Protein AF-0000000069194591 (afdb_homodimer)

Solvent-accessible surface area (backbone atoms only — not comparable to full-atom values): 46209 Å² total; per-residue (Å²): 100,68,68,55,49,53,49,45,39,63,71,54,39,50,62,52,52,36,54,52,15,48,49,84,31,42,8,50,80,80,28,91,54,39,84,77,71,40,40,53,56,50,52,50,49,50,52,51,51,54,56,58,69,64,66,55,76,67,55,45,78,44,81,44,79,50,93,95,49,66,50,28,41,38,37,37,30,68,42,90,53,90,49,25,37,34,40,38,38,30,65,30,17,63,79,60,62,78,76,44,54,90,92,49,36,41,52,37,57,42,74,59,90,60,31,39,30,14,45,29,43,45,47,24,48,42,34,68,52,39,56,50,46,14,53,49,42,31,53,75,68,72,43,70,56,46,18,38,38,34,45,34,35,32,30,61,89,52,69,38,86,56,51,66,61,56,54,57,70,64,65,73,88,70,53,48,32,37,34,35,46,76,35,50,22,56,46,77,57,38,43,33,32,43,50,36,17,7,8,35,35,30,33,38,41,34,30,31,36,30,75,52,68,42,58,49,46,53,37,49,34,56,67,52,40,66,32,47,47,54,56,40,46,52,70,46,29,39,59,86,77,54,50,50,40,71,87,57,54,75,84,76,52,70,69,57,51,52,43,43,66,70,30,28,83,64,40,82,88,82,73,69,55,40,38,46,55,72,52,86,50,54,54,57,33,44,41,26,32,31,45,41,40,25,79,43,69,37,17,32,45,58,66,37,43,66,88,65,58,78,62,34,41,58,18,42,36,33,38,31,36,42,33,38,27,14,22,84,43,60,22,63,61,50,50,53,51,52,30,51,64,52,41,50,83,40,71,55,61,32,46,54,46,51,44,78,73,47,57,36,40,21,33,64,58,76,79,71,51,72,65,57,48,52,42,47,30,51,26,11,25,71,48,24,84,64,25,60,44,43,58,34,66,36,41,51,65,61,56,62,55,48,54,52,43,68,76,37,69,83,26,44,74,43,33,21,37,64,40,27,77,76,15,34,69,90,43,38,61,12,30,26,49,49,63,43,50,50,27,48,24,49,27,52,29,47,39,46,37,54,60,68,75,103,100,67,68,55,49,53,50,44,38,64,72,54,41,49,61,51,52,37,54,54,15,50,48,86,31,43,9,50,79,80,27,91,53,39,84,76,70,39,40,52,56,50,49,52,48,51,53,51,53,53,58,59,70,64,66,55,77,66,54,47,78,44,79,44,77,51,94,94,49,66,50,28,42,36,38,39,30,69,41,88,52,89,49,26,38,34,40,38,39,30,66,29,16,65,80,60,61,78,76,45,53,92,94,49,36,41,52,36,58,41,73,59,90,59,31,38,33,12,45,29,44,48,47,24,47,42,34,67,54,41,55,50,47,14,51,50,42,30,56,74,67,72,43,70,56,48,18,36,37,36,44,33,34,32,28,60,88,52,69,39,85,55,51,65,63,57,54,56,70,63,64,73,89,68,53,49,32,39,34,34,44,76,34,48,22,56,47,77,57,39,42,33,31,42,49,37,17,8,9,33,34,31,34,37,40,34,31,31,35,31,74,53,69,42,57,49,46,54,37,49,33,56,66,53,39,66,32,48,48,52,57,41,46,51,70,47,28,39,58,85,79,56,49,50,40,71,87,59,55,74,84,77,53,68,71,56,50,53,44,43,64,70,31,27,83,67,40,82,87,80,73,68,56,40,38,46,58,72,52,86,50,55,52,56,33,46,42,28,33,33,44,41,40,24,79,41,69,38,16,32,44,56,64,38,44,67,88,64,59,80,60,34,37,57,20,41,36,33,38,30,36,42,31,39,28,14,21,84,42,60,22,64,62,48,51,52,50,50,30,50,63,52,40,50,83,38,73,53,61,32,46,52,45,52,46,78,74,47,58,36,40,20,32,64,58,76,79,71,53,72,66,55,47,51,43,47,30,50,26,12,24,72,49,24,85,66,25,61,44,42,58,35,65,38,42,49,64,61,56,62,57,48,54,52,43,67,75,37,69,83,25,46,75,44,34,21,38,62,42,28,77,76,14,33,70,91,42,38,60,13,29,26,50,48,64,43,49,52,27,48,24,48,28,52,29,47,39,47,35,54,60,68,75,104

Nearest PDB structures (foldseek):
  3pfe-assembly1_A-2  TM=9.453E-01  e=1.683E-56  Legionella pneumophila subsp. pneumophila str. Philadelphia 1
  4g1p-assembly1_A-2  TM=7.782E-01  e=1.279E-32  Saccharomyces cerevisiae S288C
  2zog-assembly1_B  TM=7.563E-01  e=5.969E-34  Mus musculus
  4ruh-assembly1_A  TM=7.138E-01  e=3.484E-32  Homo sapiens
  2pok-assembly1_B  TM=8.318E-01  e=1.600E-29  Streptococcus pneumoniae TIGR4

Radius of gyration: 37.24 Å; Cα contacts (8 Å, |Δi|>4): 2112; chains: 2; bounding box: 50×118×74 Å

Foldseek 3Di:
DLVLLVVCCVPQNQVLLLVLQQQQAAACVVPVCNVPVCSLVVSVVSLQVSLVVVVDPQKDWDWADDPPFRIKIKIKHAFDFPAEEEEEAESHWFDFADDADPPAGQNGWDDDPQKTWHTRSFRPSCRSVLVSLLVVVCVVVVFGFHIYIYMYGHHLVPQCPCVVVVVVVVVDPAHAAYEYARDEDLALQFFAFAQKEWWKWKKKKKWFFAPFKDALVPPPPTDARVVLVVVLVVLAADPLLQAGDPVQADDDDPVRLVLLVVCQVSHDDDDDDPDDDSDDDSSVVSCCQFAHKGKDWDDKPFDDDPVDDDNIRTRMIIIMIMMIGGQQDFFVVVLVVSQCSRCPPGPVPTDIGMGIPDTAHMGRHDDDDPQLQVLLQVLGCVQRVHDGYGYDGHHDHSRCVVVVCVVHVNYHYTYGHQHYDPCQNNHHGRMGRNSSSSSVSSSSSSSRSSVSVD/DLVLLVVCCVPQNVVLLLVLQLQQAAACVVPVCNVPVCSLVVSVVSLQVSLVVVVDPQKDWDWADDPPFRIKIKIKHAFDFPAEEEEEAESHWFHFADDADVPAGQNGWDDDPQKTWHTRSFRPSCRSVLVSSLVVVCVVVVFGFHIYIYMYGHHLVPQCPCVVVVVVVVVDPAHAAYEYARDEDLALQFFAFAQKAWWKWKKKKKWFFAPFKDALVPPPPTDARVVLVVVLVVLAADPLLQAGDPVLADDDDPVRLVLLVVCQVSHDDDDPDDDDDSDDDSSVVSCCQFAHKGKDWDDKPFDDDPVDDDNIRTRMIIIMIMMIGGQQDFFVVVLVVSQCSRCPPGPVPTDIGMGIPDTAHMGRADDDDPQLQVLLQVLGCVQRVHDGYGYDGHHDHSRCVVVVCVVHVNYHYTYGHFHYDPCQNNHHGRMGRNSSSSSVSSSSSSSRSSVSVD

pLDDT: mean 92.48, std 6.84, range [59.0, 98.81]

InterPro domains:
  IPR002933 Peptidase M20 [PF01546] (87-448)
  IPR051458 Cytosolic and Metallo Dipeptidase [PTHR43270] (9-440)

Secondary structure (DSSP, 8-state):
-HHHHHHHIIIIIHHHHHHHHHS----GGG-TTHHHH-HHHHHHHHHHHHHHHT--TTEEEEEE--TTS--EEEEEE--SSS-EEEEEEE-------S-PPTT-BTTB-EEETTEEESTTIIIIIHHHHHHHHHHHHHHHTT----EEEEEEES-GGGT-TTHHHHHHHT--S--SEEEE---B-S-SSS-EEEEEE-EEEEEEEEEE-BSS-EEGGGBTTB--HHHHHHHHHHHHB-TTT-PBPGGG--PPPHHHHHHHHHHTTTS-----BSS--S---HHHHHHHHHTS-EEEEEEEESSPPTTS---EE-SEEEEEEEEEE-TTS-HHHHHHHHHHHHHSS-GGG-EEEEEEEEEE--EEPPPPPHHHHHHHHHHHHHHTTTPPPEEEEES---HHHHHHHHH-TTSEEEE--SB-TT--TTSSS-EEEHHHHHHHHHHHHHHHHHHHH-/-HHHHHHHIIIIIHHHHHHHHHS----GGG-TTHHHH-HHHHHHHHHHHHHHHT--TTEEEEEE--TTS--EEEEEE--SSS-EEEEEEE-------S-PPTT-BTTB-EEETTEEESTTIIIIIHHHHHHHHHHHHHHHTT----EEEEEEES-GGGT-TTHHHHHHHT--S--SEEEE---B-S-SSS-EEEEEE-EEEEEEEEEE-BSS-EEGGGBTTBPPHHHHHHHHHHHHB-TTT-PBPGGG--PPPHHHHHHHHHHTTTS-----BSS--S---HHHHHHHHHTS-EEEEEEEESSPPTTS---EE-SEEEEEEEEEE-TTS-HHHHHHHHHHHHHSS-GGG-EEEEEEEEEE--EEPPPPPHHHHHHHHHHHHHHTTTPPPEEEEES---HHHHHHHHH-TTSEEEE--SB-TT--TTSSS-EEEHHHHHHHHHHHHHHHHHHHH-

Sequence (908 aa):
MEQFIEQFTREQILPSLADFIRIPNLSPQFDPQWLENGLLDKACNHIVTWIESQSIPNCKVEVLSIKGAPKAIHVRICAQNPITVFYYGHYDKQPHFPGWREGFGPTTPVIEGHRMYGRGVADDGYAPYAAIAALQTLISQKLEHPTIEMLFEGEEESGSNFLMQYFDKLELKRVDIMVALDSGSGDYERLWLTSSLRGSMKIDLCVKVLEAPISSDESGIVPQALNIMRTLLNRLEDPVTGQVHKSLQTIIPADRYEECLLSADLVQIEFSRQCDKMESCKIQQYINRNWKPSVSYIGQDGLPSVRQINDQIIPELIIRLSIRLPPNKCAKEAAIFVKQLLEKDPPFNADVKANIISAGTGLNINSFSPKLKDILNTASKLFFNDKESRVFHEGASIPFLNQLNERSPQAEFLVLGVLGPDSNAHGANEMLDLNYMKGLIGCLAYTMNQFIKQMEQFIEQFTREQILPSLADFIRIPNLSPQFDPQWLENGLLDKACNHIVTWIESQSIPNCKVEVLSIKGAPKAIHVRICAQNPITVFYYGHYDKQPHFPGWREGFGPTTPVIEGHRMYGRGVADDGYAPYAAIAALQTLISQKLEHPTIEMLFEGEEESGSNFLMQYFDKLELKRVDIMVALDSGSGDYERLWLTSSLRGSMKIDLCVKVLEAPISSDESGIVPQALNIMRTLLNRLEDPVTGQVHKSLQTIIPADRYEECLLSADLVQIEFSRQCDKMESCKIQQYINRNWKPSVSYIGQDGLPSVRQINDQIIPELIIRLSIRLPPNKCAKEAAIFVKQLLEKDPPFNADVKANIISAGTGLNINSFSPKLKDILNTASKLFFNDKESRVFHEGASIPFLNQLNERSPQAEFLVLGVLGPDSNAHGANEMLDLNYMKGLIGCLAYTMNQFIKQ

Organism: Paramecium tetraurelia (NCBI:txid5888)

Structure (mmCIF, N/CA/C/O backbone):
data_AF-0000000069194591-model_v1
#
loop_
_entity.id
_entity.type
_entity.pdbx_description
1 polymer 'Chromosome undetermined scaffold_147, whole genome shotgun sequence'
#
loop_
_atom_site.group_PDB
_atom_site.id
_atom_site.type_symbol
_atom_site.label_atom_id
_atom_site.label_alt_id
_atom_site.label_comp_id
_atom_site.label_asym_id
_atom_site.label_entity_id
_atom_site.label_seq_id
_atom_site.pdbx_PDB_ins_code
_atom_site.Cartn_x
_atom_site.Cartn_y
_atom_site.Cartn_z
_atom_site.occupancy
_atom_site.B_iso_or_equiv
_atom_site.auth_seq_id
_atom_site.auth_comp_id
_atom_site.auth_asym_id
_atom_site.auth_atom_id
_atom_site.pdbx_PDB_model_num
ATOM 1 N N . MET A 1 1 ? -0.882 -45.188 -35.031 1 93.69 1 MET A N 1
ATOM 2 C CA . MET A 1 1 ? -1.235 -44.469 -33.812 1 93.69 1 MET A CA 1
ATOM 3 C C . MET A 1 1 ? -1.697 -43.062 -34.094 1 93.69 1 MET A C 1
ATOM 5 O O . MET A 1 1 ? -2.764 -42.625 -33.656 1 93.69 1 MET A O 1
ATOM 9 N N . GLU A 1 2 ? -1.055 -42.375 -35 1 95 2 GLU A N 1
ATOM 10 C CA . GLU A 1 2 ? -1.352 -40.969 -35.25 1 95 2 GLU A CA 1
ATOM 11 C C . GLU A 1 2 ? -2.727 -40.812 -35.875 1 95 2 GLU A C 1
ATOM 13 O O . GLU A 1 2 ? -3.469 -39.875 -35.531 1 95 2 GLU A O 1
ATOM 18 N N . GLN A 1 3 ? -2.961 -41.656 -36.844 1 96.25 3 GLN A N 1
ATOM 19 C CA . GLN A 1 3 ? -4.258 -41.594 -37.5 1 96.25 3 GLN A CA 1
ATOM 20 C C . GLN A 1 3 ? -5.398 -41.844 -36.531 1 96.25 3 GLN A C 1
ATOM 22 O O . GLN A 1 3 ? -6.422 -41.156 -36.562 1 96.25 3 GLN A O 1
ATOM 27 N N . PHE A 1 4 ? -5.238 -42.844 -35.688 1 97.25 4 PHE A N 1
ATOM 28 C CA . PHE A 1 4 ? -6.262 -43.125 -34.688 1 97.25 4 PHE A CA 1
ATOM 29 C C . PHE A 1 4 ? -6.438 -41.938 -33.719 1 97.25 4 PHE A C 1
ATOM 31 O O . PHE A 1 4 ? -7.566 -41.562 -33.438 1 97.25 4 PHE A O 1
ATOM 38 N N . ILE A 1 5 ? -5.352 -41.406 -33.281 1 98.19 5 ILE A N 1
ATOM 39 C CA . ILE A 1 5 ? -5.387 -40.281 -32.312 1 98.19 5 ILE A CA 1
ATOM 40 C C . ILE A 1 5 ? -6.113 -39.094 -32.938 1 98.19 5 ILE A C 1
ATOM 42 O O . ILE A 1 5 ? -6.93 -38.438 -32.281 1 98.19 5 ILE A O 1
ATOM 46 N N . GLU A 1 6 ? -5.809 -38.812 -34.188 1 97.94 6 GLU A N 1
ATOM 47 C CA . GLU A 1 6 ? -6.473 -37.75 -34.875 1 97.94 6 GLU A CA 1
ATOM 48 C C . GLU A 1 6 ? -7.984 -37.938 -34.938 1 97.94 6 GLU A C 1
ATOM 50 O O . GLU A 1 6 ? -8.758 -37.031 -34.625 1 97.94 6 GLU A O 1
ATOM 55 N N . GLN A 1 7 ? -8.344 -39.125 -35.312 1 97.94 7 GLN A N 1
ATOM 56 C CA . GLN A 1 7 ? -9.758 -39.469 -35.438 1 97.94 7 GLN A CA 1
ATOM 57 C C . GLN A 1 7 ? -10.453 -39.469 -34.094 1 97.94 7 GLN A C 1
ATOM 59 O O . GLN A 1 7 ? -11.555 -38.906 -33.938 1 97.94 7 GLN A O 1
ATOM 64 N N . PHE A 1 8 ? -9.844 -40.062 -33.156 1 98.06 8 PHE A N 1
ATOM 65 C CA . PHE A 1 8 ? -10.414 -40.156 -31.828 1 98.06 8 PHE A CA 1
ATOM 66 C C . PHE A 1 8 ? -10.57 -38.75 -31.219 1 98.06 8 PHE A C 1
ATOM 68 O O . PHE A 1 8 ? -11.555 -38.5 -30.531 1 98.06 8 PHE A O 1
ATOM 75 N N . THR A 1 9 ? -9.594 -37.875 -31.469 1 98.19 9 THR A N 1
ATOM 76 C CA . THR A 1 9 ? -9.656 -36.531 -30.969 1 98.19 9 THR A CA 1
ATOM 77 C C . THR A 1 9 ? -10.836 -35.781 -31.578 1 98.19 9 THR A C 1
ATOM 79 O O . THR A 1 9 ? -11.617 -35.125 -30.859 1 98.19 9 THR A O 1
ATOM 82 N N . ARG A 1 10 ? -10.953 -35.906 -32.812 1 97.62 10 ARG A N 1
ATOM 83 C CA . ARG A 1 10 ? -11.992 -35.188 -33.531 1 97.62 10 ARG A CA 1
ATOM 84 C C . ARG A 1 10 ? -13.383 -35.688 -33.156 1 97.62 10 ARG A C 1
ATOM 86 O O . ARG A 1 10 ? -14.305 -34.906 -32.969 1 97.62 10 ARG A O 1
ATOM 93 N N . GLU A 1 11 ? -13.484 -36.969 -33 1 97.94 11 GLU A N 1
ATOM 94 C CA . GLU A 1 11 ? -14.812 -37.562 -32.938 1 97.94 11 GLU A CA 1
ATOM 95 C C . GLU A 1 11 ? -15.234 -37.781 -31.469 1 97.94 11 GLU A C 1
ATOM 97 O O . GLU A 1 11 ? -16.422 -37.75 -31.156 1 97.94 11 GLU A O 1
ATOM 102 N N . GLN A 1 12 ? -14.266 -38.031 -30.625 1 97.94 12 GLN A N 1
ATOM 103 C CA . GLN A 1 12 ? -14.617 -38.438 -29.266 1 97.94 12 GLN A CA 1
ATOM 104 C C . GLN A 1 12 ? -14.211 -37.344 -28.25 1 97.94 12 GLN A C 1
ATOM 106 O O . GLN A 1 12 ? -14.984 -37 -27.359 1 97.94 12 GLN A O 1
ATOM 111 N N . ILE A 1 13 ? -13.094 -36.781 -28.406 1 98.5 13 ILE A N 1
ATOM 112 C CA . ILE A 1 13 ? -12.555 -35.906 -27.375 1 98.5 13 ILE A CA 1
ATOM 113 C C . ILE A 1 13 ? -13.156 -34.5 -27.5 1 98.5 13 ILE A C 1
ATOM 115 O O . ILE A 1 13 ? -13.734 -33.969 -26.547 1 98.5 13 ILE A O 1
ATOM 119 N N . LEU A 1 14 ? -13.117 -33.875 -28.656 1 98.5 14 LEU A N 1
ATOM 120 C CA . LEU A 1 14 ? -13.43 -32.469 -28.844 1 98.5 14 LEU A CA 1
ATOM 121 C C . LEU A 1 14 ? -14.891 -32.188 -28.5 1 98.5 14 LEU A C 1
ATOM 123 O O . LEU A 1 14 ? -15.188 -31.219 -27.781 1 98.5 14 LEU A O 1
ATOM 127 N N . PRO A 1 15 ? -15.852 -33 -28.922 1 98.25 15 PRO A N 1
ATOM 128 C CA . PRO A 1 15 ? -17.234 -32.719 -28.531 1 98.25 15 PRO A CA 1
ATOM 129 C C . PRO A 1 15 ? -17.453 -32.781 -27.016 1 98.25 15 PRO A C 1
ATOM 131 O O . PRO A 1 15 ? -18.125 -31.906 -26.469 1 98.25 15 PRO A O 1
ATOM 134 N N . SER A 1 16 ? -16.859 -33.75 -26.422 1 98.5 16 SER A N 1
ATOM 135 C CA . SER A 1 16 ? -17.062 -33.906 -24.984 1 98.5 16 SER A CA 1
ATOM 136 C C . SER A 1 16 ? -16.312 -32.812 -24.203 1 98.5 16 SER A C 1
ATOM 138 O O . SER A 1 16 ? -16.812 -32.312 -23.203 1 98.5 16 SER A O 1
ATOM 140 N N . LEU A 1 17 ? -15.117 -32.531 -24.672 1 98.5 17 LEU A N 1
ATOM 141 C CA . LEU A 1 17 ? -14.352 -31.469 -24.031 1 98.5 17 LEU A CA 1
ATOM 142 C C . LEU A 1 17 ? -15.078 -30.125 -24.156 1 98.5 17 LEU A C 1
ATOM 144 O O . LEU A 1 17 ? -15.031 -29.312 -23.234 1 98.5 17 LEU A O 1
ATOM 148 N N . ALA A 1 18 ? -15.75 -29.844 -25.234 1 98.5 18 ALA A N 1
ATOM 149 C CA . ALA A 1 18 ? -16.562 -28.641 -25.422 1 98.5 18 ALA A CA 1
ATOM 150 C C . ALA A 1 18 ? -17.703 -28.594 -24.391 1 98.5 18 ALA A C 1
ATOM 152 O O . ALA A 1 18 ? -17.984 -27.547 -23.812 1 98.5 18 ALA A O 1
ATOM 153 N N . ASP A 1 19 ? -18.297 -29.719 -24.203 1 98.62 19 ASP A N 1
ATOM 154 C CA . ASP A 1 19 ? -19.391 -29.797 -23.219 1 98.62 19 ASP A CA 1
ATOM 155 C C . ASP A 1 19 ? -18.859 -29.562 -21.812 1 98.62 19 ASP A C 1
ATOM 157 O O . ASP A 1 19 ? -19.547 -28.953 -20.984 1 98.62 19 ASP A O 1
ATOM 161 N N . PHE A 1 20 ? -17.734 -30.109 -21.547 1 98.38 20 PHE A N 1
ATOM 162 C CA . PHE A 1 20 ? -17.094 -29.875 -20.266 1 98.38 20 PHE A CA 1
ATOM 163 C C . PHE A 1 20 ? -16.891 -28.375 -20.031 1 98.38 20 PHE A C 1
ATOM 165 O O . PHE A 1 20 ? -17.141 -27.875 -18.938 1 98.38 20 PHE A O 1
ATOM 172 N N . ILE A 1 21 ? -16.438 -27.656 -21.078 1 98.38 21 ILE A N 1
ATOM 173 C CA . ILE A 1 21 ? -16.188 -26.219 -21.016 1 98.38 21 ILE A CA 1
ATOM 174 C C . ILE A 1 21 ? -17.484 -25.5 -20.656 1 98.38 21 ILE A C 1
ATOM 176 O O . ILE A 1 21 ? -17.469 -24.531 -19.891 1 98.38 21 ILE A O 1
ATOM 180 N N . ARG A 1 22 ? -18.547 -25.906 -21.078 1 98.19 22 ARG A N 1
ATOM 181 C CA . ARG A 1 22 ? -19.828 -25.234 -20.922 1 98.19 22 ARG A CA 1
ATOM 182 C C . ARG A 1 22 ? -20.328 -25.328 -19.484 1 98.19 22 ARG A C 1
ATOM 184 O O . ARG A 1 22 ? -21.203 -24.562 -19.078 1 98.19 22 ARG A O 1
ATOM 191 N N . ILE A 1 23 ? -19.828 -26.281 -18.75 1 98.25 23 ILE A N 1
ATOM 192 C CA . ILE A 1 23 ? -20.172 -26.391 -17.344 1 98.25 23 ILE A CA 1
ATOM 193 C C . ILE A 1 23 ? -19.359 -25.375 -16.531 1 98.25 23 ILE A C 1
ATOM 195 O O . ILE A 1 23 ? -18.141 -25.469 -16.453 1 98.25 23 ILE A O 1
ATOM 199 N N . PRO A 1 24 ? -19.984 -24.422 -15.938 1 97.12 24 PRO A N 1
ATOM 200 C CA . PRO A 1 24 ? -19.234 -23.359 -15.258 1 97.12 24 PRO A CA 1
ATOM 201 C C . PRO A 1 24 ? -18.828 -23.734 -13.836 1 97.12 24 PRO A C 1
ATOM 203 O O . PRO A 1 24 ? -19 -22.938 -12.906 1 97.12 24 PRO A O 1
ATOM 206 N N . ASN A 1 25 ? -18.281 -24.953 -13.664 1 96.62 25 ASN A N 1
ATOM 207 C CA . ASN A 1 25 ? -17.844 -25.422 -12.359 1 96.62 25 ASN A CA 1
ATOM 208 C C . ASN A 1 25 ? -16.531 -24.75 -11.922 1 96.62 25 ASN A C 1
ATOM 210 O O . ASN A 1 25 ? -15.578 -24.688 -12.695 1 96.62 25 ASN A O 1
ATOM 214 N N . LEU A 1 26 ? -16.547 -24.219 -10.758 1 95.25 26 LEU A N 1
ATOM 215 C CA . LEU A 1 26 ? -15.352 -23.609 -10.188 1 95.25 26 LEU A CA 1
ATOM 216 C C . LEU A 1 26 ? -14.867 -24.391 -8.969 1 95.25 26 LEU A C 1
ATOM 218 O O . LEU A 1 26 ? -15.633 -25.125 -8.359 1 95.25 26 LEU A O 1
ATOM 222 N N . SER A 1 27 ? -13.57 -24.266 -8.688 1 94.25 27 SER A N 1
ATOM 223 C CA . SER A 1 27 ? -13.016 -24.875 -7.484 1 94.25 27 SER A CA 1
ATOM 224 C C . SER A 1 27 ? -13.664 -24.297 -6.227 1 94.25 27 SER A C 1
ATOM 226 O O . SER A 1 27 ? -14.141 -23.156 -6.234 1 94.25 27 SER A O 1
ATOM 228 N N . PRO A 1 28 ? -13.672 -25.047 -5.184 1 91.69 28 PRO A N 1
ATOM 229 C CA . PRO A 1 28 ? -14.406 -24.672 -3.971 1 91.69 28 PRO A CA 1
ATOM 230 C C . PRO A 1 28 ? -14.008 -23.281 -3.445 1 91.69 28 PRO A C 1
ATOM 232 O O . PRO A 1 28 ? -14.859 -22.531 -2.986 1 91.69 28 PRO A O 1
ATOM 235 N N . GLN A 1 29 ? -12.812 -22.938 -3.488 1 83.19 29 GLN A N 1
ATOM 236 C CA . GLN A 1 29 ? -12.344 -21.656 -2.963 1 83.19 29 GLN A CA 1
ATOM 237 C C . GLN A 1 29 ? -12.969 -20.5 -3.721 1 83.19 29 GLN A C 1
ATOM 239 O O . GLN A 1 29 ? -13.109 -19.391 -3.176 1 83.19 29 GLN A O 1
ATOM 244 N N . PHE A 1 30 ? -13.398 -20.656 -4.926 1 86.12 30 PHE A N 1
ATOM 245 C CA . PHE A 1 30 ? -13.883 -19.578 -5.785 1 86.12 30 PHE A CA 1
ATOM 246 C C . PHE A 1 30 ? -15.398 -19.625 -5.914 1 86.12 30 PHE A C 1
ATOM 248 O O . PHE A 1 30 ? -16 -18.766 -6.555 1 86.12 30 PHE A O 1
ATOM 255 N N . ASP A 1 31 ? -15.992 -20.641 -5.344 1 90.69 31 ASP A N 1
ATOM 256 C CA . ASP A 1 31 ? -17.438 -20.828 -5.328 1 90.69 31 ASP A CA 1
ATOM 257 C C . ASP A 1 31 ? -17.922 -21.297 -3.955 1 90.69 31 ASP A C 1
ATOM 259 O O . ASP A 1 31 ? -18.031 -22.5 -3.713 1 90.69 31 ASP A O 1
ATOM 263 N N . PRO A 1 32 ? -18.266 -20.328 -3.152 1 88.5 32 PRO A N 1
ATOM 264 C CA . PRO A 1 32 ? -18.688 -20.703 -1.799 1 88.5 32 PRO A CA 1
ATOM 265 C C . PRO A 1 32 ? -19.906 -21.609 -1.789 1 88.5 32 PRO A C 1
ATOM 267 O O . PRO A 1 32 ? -20.156 -22.312 -0.803 1 88.5 32 PRO A O 1
ATOM 270 N N . GLN A 1 33 ? -20.656 -21.625 -2.852 1 94.06 33 GLN A N 1
ATOM 271 C CA . GLN A 1 33 ? -21.859 -22.438 -2.906 1 94.06 33 GLN A CA 1
ATOM 272 C C . GLN A 1 33 ? -21.625 -23.719 -3.703 1 94.06 33 GLN A C 1
ATOM 274 O O . GLN A 1 33 ? -22.578 -24.328 -4.211 1 94.06 33 GLN A O 1
ATOM 279 N N . TRP A 1 34 ? -20.375 -24.172 -3.82 1 93.62 34 TRP A N 1
ATOM 280 C CA . TRP A 1 34 ? -20.016 -25.266 -4.707 1 93.62 34 TRP A CA 1
ATOM 281 C C . TRP A 1 34 ? -20.766 -26.531 -4.328 1 93.62 34 TRP A C 1
ATOM 283 O O . TRP A 1 34 ? -21.109 -27.344 -5.191 1 93.62 34 TRP A O 1
ATOM 293 N N . LEU A 1 35 ? -21.031 -26.766 -3.047 1 90.69 35 LEU A N 1
ATOM 294 C CA . LEU A 1 35 ? -21.703 -27.969 -2.572 1 90.69 35 LEU A CA 1
ATOM 295 C C . LEU A 1 35 ? -23.172 -27.984 -2.988 1 90.69 35 LEU A C 1
ATOM 297 O O . LEU A 1 35 ? -23.719 -29.031 -3.303 1 90.69 35 LEU A O 1
ATOM 301 N N . GLU A 1 36 ? -23.766 -26.797 -3.031 1 93.56 36 GLU A N 1
ATOM 302 C CA . GLU A 1 36 ? -25.203 -26.672 -3.232 1 93.56 36 GLU A CA 1
ATOM 303 C C . GLU A 1 36 ? -25.547 -26.578 -4.715 1 93.56 36 GLU A C 1
ATOM 305 O O . GLU A 1 36 ? -26.594 -27.078 -5.148 1 93.56 36 GLU A O 1
ATOM 310 N N . ASN A 1 37 ? -24.734 -25.938 -5.52 1 95.56 37 ASN A N 1
ATOM 311 C CA . ASN A 1 37 ? -25.109 -25.641 -6.895 1 95.56 37 ASN A CA 1
ATOM 312 C C . ASN A 1 37 ? -24.875 -26.844 -7.812 1 95.56 37 ASN A C 1
ATOM 314 O O . ASN A 1 37 ? -25.406 -26.891 -8.93 1 95.56 37 ASN A O 1
ATOM 318 N N . GLY A 1 38 ? -24.094 -27.812 -7.355 1 96.38 38 GLY A N 1
ATOM 319 C CA . GLY A 1 38 ? -23.969 -29.094 -8.023 1 96.38 38 GLY A CA 1
ATOM 320 C C . GLY A 1 38 ? -23.109 -29.031 -9.273 1 96.38 38 GLY A C 1
ATOM 321 O O . GLY A 1 38 ? -23.031 -30 -10.031 1 96.38 38 GLY A O 1
ATOM 322 N N . LEU A 1 39 ? -22.5 -27.969 -9.508 1 97.5 39 LEU A N 1
ATOM 323 C CA . LEU A 1 39 ? -21.766 -27.766 -10.75 1 97.5 39 LEU A CA 1
ATOM 324 C C . LEU A 1 39 ? -20.531 -28.672 -10.805 1 97.5 39 LEU A C 1
ATOM 326 O O . LEU A 1 39 ? -20.203 -29.219 -11.859 1 97.5 39 LEU A O 1
ATOM 330 N N . LEU A 1 40 ? -19.844 -28.859 -9.719 1 98.12 40 LEU A N 1
ATOM 331 C CA . LEU A 1 40 ? -18.703 -29.766 -9.68 1 98.12 40 LEU A CA 1
ATOM 332 C C . LEU A 1 40 ? -19.156 -31.219 -9.898 1 98.12 40 LEU A C 1
ATOM 334 O O . LEU A 1 40 ? -18.469 -31.984 -10.586 1 98.12 40 LEU A O 1
ATOM 338 N N . ASP A 1 41 ? -20.234 -31.531 -9.367 1 97.88 41 ASP A N 1
ATOM 339 C CA . ASP A 1 41 ? -20.781 -32.875 -9.586 1 97.88 41 ASP A CA 1
ATOM 340 C C . ASP A 1 41 ? -21.141 -33.062 -11.055 1 97.88 41 ASP A C 1
ATOM 342 O O . ASP A 1 41 ? -20.938 -34.156 -11.602 1 97.88 41 ASP A O 1
ATOM 346 N N . LYS A 1 42 ? -21.734 -32.031 -11.594 1 98.38 42 LYS A N 1
ATOM 347 C CA . LYS A 1 42 ? -22.094 -32.125 -13.008 1 98.38 42 LYS A CA 1
ATOM 348 C C . LYS A 1 42 ? -20.859 -32.375 -13.875 1 98.38 42 LYS A C 1
ATOM 350 O O . LYS A 1 42 ? -20.906 -33.188 -14.797 1 98.38 42 LYS A O 1
ATOM 355 N N . ALA A 1 43 ? -19.812 -31.703 -13.625 1 98.56 43 ALA A N 1
ATOM 356 C CA . ALA A 1 43 ? -18.562 -31.891 -14.359 1 98.56 43 ALA A CA 1
ATOM 357 C C . ALA A 1 43 ? -18.016 -33.281 -14.156 1 98.56 43 ALA A C 1
ATOM 359 O O . ALA A 1 43 ? -17.578 -33.938 -15.109 1 98.56 43 ALA A O 1
ATOM 360 N N . CYS A 1 44 ? -17.984 -33.719 -12.945 1 98.44 44 CYS A N 1
ATOM 361 C CA . CYS A 1 44 ? -17.531 -35.062 -12.602 1 98.44 44 CYS A CA 1
ATOM 362 C C . CYS A 1 44 ? -18.328 -36.125 -13.375 1 98.44 44 CYS A C 1
ATOM 364 O O . CYS A 1 44 ? -17.75 -37 -14.031 1 98.44 44 CYS A O 1
ATOM 366 N N . ASN A 1 45 ? -19.594 -36 -13.289 1 98.44 45 ASN A N 1
ATOM 367 C CA . ASN A 1 45 ? -20.469 -36.938 -13.945 1 98.44 45 ASN A CA 1
ATOM 368 C C . ASN A 1 45 ? -20.281 -36.938 -15.461 1 98.44 45 ASN A C 1
ATOM 370 O O . ASN A 1 45 ? -20.391 -37.969 -16.125 1 98.44 45 ASN A O 1
ATOM 374 N N . HIS A 1 46 ? -20.109 -35.75 -15.969 1 98.75 46 HIS A N 1
ATOM 375 C CA . HIS A 1 46 ? -19.891 -35.625 -17.406 1 98.75 46 HIS A CA 1
ATOM 376 C C . HIS A 1 46 ? -18.688 -36.438 -17.844 1 98.75 46 HIS A C 1
ATOM 378 O O . HIS A 1 46 ? -18.75 -37.188 -18.828 1 98.75 46 HIS A O 1
ATOM 384 N N . ILE A 1 47 ? -17.609 -36.344 -17.156 1 98.69 47 ILE A N 1
ATOM 385 C CA . ILE A 1 47 ? -16.391 -37.062 -17.484 1 98.69 47 ILE A CA 1
ATOM 386 C C . ILE A 1 47 ? -16.594 -38.562 -17.297 1 98.69 47 ILE A C 1
ATOM 388 O O . ILE A 1 47 ? -16.188 -39.344 -18.141 1 98.69 47 ILE A O 1
ATOM 392 N N . VAL A 1 48 ? -17.234 -38.938 -16.219 1 98.62 48 VAL A N 1
ATOM 393 C CA . VAL A 1 48 ? -17.5 -40.312 -15.922 1 98.62 48 VAL A CA 1
ATOM 394 C C . VAL A 1 48 ? -18.328 -40.938 -17.062 1 98.62 48 VAL A C 1
ATOM 396 O O . VAL A 1 48 ? -18 -42 -17.562 1 98.62 48 VAL A O 1
ATOM 399 N N . THR A 1 49 ? -19.359 -40.25 -17.406 1 98.62 49 THR A N 1
ATOM 400 C CA . THR A 1 49 ? -20.234 -40.719 -18.469 1 98.62 49 THR A CA 1
ATOM 401 C C . THR A 1 49 ? -19.453 -40.906 -19.766 1 98.62 49 THR A C 1
ATOM 403 O O . THR A 1 49 ? -19.656 -41.875 -20.5 1 98.62 49 THR A O 1
ATOM 406 N N . TRP A 1 50 ? -18.656 -39.938 -20.047 1 98.62 50 TRP A N 1
ATOM 407 C CA . TRP A 1 50 ? -17.875 -40.031 -21.266 1 98.62 50 TRP A CA 1
ATOM 408 C C . TRP A 1 50 ? -16.938 -41.25 -21.219 1 98.62 50 TRP A C 1
ATOM 410 O O . TRP A 1 50 ? -16.828 -41.969 -22.203 1 98.62 50 TRP A O 1
ATOM 420 N N . ILE A 1 51 ? -16.234 -41.469 -20.125 1 98.44 51 ILE A N 1
ATOM 421 C CA . ILE A 1 51 ? -15.32 -42.594 -20 1 98.44 51 ILE A CA 1
ATOM 422 C C . ILE A 1 51 ? -16.094 -43.906 -20.156 1 98.44 51 ILE A C 1
ATOM 424 O O . ILE A 1 51 ? -15.648 -44.812 -20.875 1 98.44 51 ILE A O 1
ATOM 428 N N . GLU A 1 52 ? -17.203 -44 -19.531 1 97.81 52 GLU A N 1
ATOM 429 C CA . GLU A 1 52 ? -18.031 -45.219 -19.625 1 97.81 52 GLU A CA 1
ATOM 430 C C . GLU A 1 52 ? -18.469 -45.469 -21.062 1 97.81 52 GLU A C 1
ATOM 432 O O . GLU A 1 52 ? -18.578 -46.625 -21.5 1 97.81 52 GLU A O 1
ATOM 437 N N . SER A 1 53 ? -18.719 -44.406 -21.719 1 97.62 53 SER A N 1
ATOM 438 C CA . SER A 1 53 ? -19.203 -44.531 -23.078 1 97.62 53 SER A CA 1
ATOM 439 C C . SER A 1 53 ? -18.125 -45.062 -24 1 97.62 53 SER A C 1
ATOM 441 O O . SER A 1 53 ? -18.422 -45.531 -25.109 1 97.62 53 SER A O 1
ATOM 443 N N . GLN A 1 54 ? -16.891 -45.031 -23.594 1 96.44 54 GLN A N 1
ATOM 444 C CA . GLN A 1 54 ? -15.805 -45.562 -24.422 1 96.44 54 GLN A CA 1
ATOM 445 C C . GLN A 1 54 ? -15.781 -47.062 -24.422 1 96.44 54 GLN A C 1
ATOM 447 O O . GLN A 1 54 ? -15.102 -47.688 -25.234 1 96.44 54 GLN A O 1
ATOM 452 N N . SER A 1 55 ? -16.453 -47.75 -23.516 1 94.44 55 SER A N 1
ATOM 453 C CA . SER A 1 55 ? -16.609 -49.219 -23.438 1 94.44 55 SER A CA 1
ATOM 454 C C . SER A 1 55 ? -15.258 -49.906 -23.438 1 94.44 55 SER A C 1
ATOM 456 O O . SER A 1 55 ? -15.031 -50.844 -24.219 1 94.44 55 SER A O 1
ATOM 458 N N . ILE A 1 56 ? -14.391 -49.5 -22.641 1 95.88 56 ILE A N 1
ATOM 459 C CA . ILE A 1 56 ? -13.062 -50.062 -22.516 1 95.88 56 ILE A CA 1
ATOM 460 C C . ILE A 1 56 ? -13.148 -51.406 -21.766 1 95.88 56 ILE A C 1
ATOM 462 O O . ILE A 1 56 ? -13.719 -51.469 -20.688 1 95.88 56 ILE A O 1
ATOM 466 N N . PRO A 1 57 ? -12.523 -52.406 -22.328 1 93.06 57 PRO A N 1
ATOM 467 C CA . PRO A 1 57 ? -12.562 -53.688 -21.641 1 93.06 57 PRO A CA 1
ATOM 468 C C . PRO A 1 57 ? -11.914 -53.656 -20.25 1 93.06 57 PRO A C 1
ATOM 470 O O . PRO A 1 57 ? -10.875 -53.031 -20.078 1 93.06 57 PRO A O 1
ATOM 473 N N . ASN A 1 58 ? -12.539 -54.375 -19.281 1 94.12 58 ASN A N 1
ATOM 474 C CA . ASN A 1 58 ? -12.023 -54.5 -17.922 1 94.12 58 ASN A CA 1
ATOM 475 C C . ASN A 1 58 ? -11.875 -53.156 -17.234 1 94.12 58 ASN A C 1
ATOM 477 O O . ASN A 1 58 ? -10.969 -52.969 -16.422 1 94.12 58 ASN A O 1
ATOM 481 N N . CYS A 1 59 ? -12.672 -52.25 -17.703 1 96.44 59 CYS A N 1
ATOM 482 C CA . CYS A 1 59 ? -12.633 -50.906 -17.125 1 96.44 59 CYS A CA 1
ATOM 483 C C . CYS A 1 59 ? -13.695 -50.719 -16.047 1 96.44 59 CYS A C 1
ATOM 485 O O . CYS A 1 59 ? -14.859 -51.062 -16.266 1 96.44 59 CYS A O 1
ATOM 487 N N . LYS A 1 60 ? -13.273 -50.281 -14.891 1 96.81 60 LYS A N 1
ATOM 488 C CA . LYS A 1 60 ? -14.172 -49.906 -13.805 1 96.81 60 LYS A CA 1
ATOM 489 C C . LYS A 1 60 ? -14.039 -48.406 -13.492 1 96.81 60 LYS A C 1
ATOM 491 O O . LYS A 1 60 ? -12.93 -47.906 -13.289 1 96.81 60 LYS A O 1
ATOM 496 N N . VAL A 1 61 ? -15.164 -47.75 -13.523 1 97.81 61 VAL A N 1
ATOM 497 C CA . VAL A 1 61 ? -15.211 -46.344 -13.18 1 97.81 61 VAL A CA 1
ATOM 498 C C . VAL A 1 61 ? -16.016 -46.156 -11.891 1 97.81 61 VAL A C 1
ATOM 500 O O . VAL A 1 61 ? -17.125 -46.688 -11.758 1 97.81 61 VAL A O 1
ATOM 503 N N . GLU A 1 62 ? -15.406 -45.438 -10.938 1 97.44 62 GLU A N 1
ATOM 504 C CA . GLU A 1 62 ? -16.062 -45.188 -9.664 1 97.44 62 GLU A CA 1
ATOM 505 C C . GLU A 1 62 ? -15.953 -43.688 -9.289 1 97.44 62 GLU A C 1
ATOM 507 O O . GLU A 1 62 ? -14.906 -43.094 -9.5 1 97.44 62 GLU A O 1
ATOM 512 N N . VAL A 1 63 ? -17.016 -43.219 -8.805 1 98.19 63 VAL A N 1
ATOM 513 C CA . VAL A 1 63 ? -17 -41.875 -8.219 1 98.19 63 VAL A CA 1
ATOM 514 C C . VAL A 1 63 ? -16.812 -42 -6.703 1 98.19 63 VAL A C 1
ATOM 516 O O . VAL A 1 63 ? -17.656 -42.562 -6.008 1 98.19 63 VAL A O 1
ATOM 519 N N . LEU A 1 64 ? -15.703 -41.469 -6.227 1 98 64 LEU A N 1
ATOM 520 C CA . LEU A 1 64 ? -15.391 -41.5 -4.801 1 98 64 LEU A CA 1
ATOM 521 C C . LEU A 1 64 ? -15.898 -40.25 -4.109 1 98 64 LEU A C 1
ATOM 523 O O . LEU A 1 64 ? -15.898 -39.156 -4.699 1 98 64 LEU A O 1
ATOM 527 N N . SER A 1 65 ? -16.328 -40.438 -2.879 1 96.81 65 SER A N 1
ATOM 528 C CA . SER A 1 65 ? -16.875 -39.312 -2.129 1 96.81 65 SER A CA 1
ATOM 529 C C . SER A 1 65 ? -16.312 -39.25 -0.713 1 96.81 65 SER A C 1
ATOM 531 O O . SER A 1 65 ? -16.125 -40.312 -0.081 1 96.81 65 SER A O 1
ATOM 533 N N . ILE A 1 66 ? -15.969 -38.25 -0.29 1 96.19 66 ILE A N 1
ATOM 534 C CA . ILE A 1 66 ? -15.633 -37.906 1.086 1 96.19 66 ILE A CA 1
ATOM 535 C C . ILE A 1 66 ? -16.453 -36.688 1.531 1 96.19 66 ILE A C 1
ATOM 537 O O . ILE A 1 66 ? -16.641 -35.75 0.77 1 96.19 66 ILE A O 1
ATOM 541 N N . LYS A 1 67 ? -17 -36.688 2.816 1 92.62 67 LYS A N 1
ATOM 542 C CA . LYS A 1 67 ? -17.844 -35.625 3.324 1 92.62 67 LYS A CA 1
ATOM 543 C C . LYS A 1 67 ? -17.094 -34.281 3.309 1 92.62 67 LYS A C 1
ATOM 545 O O . LYS A 1 67 ? -15.969 -34.188 3.797 1 92.62 67 LYS A O 1
ATOM 550 N N . GLY A 1 68 ? -17.688 -33.406 2.648 1 91.88 68 GLY A N 1
ATOM 551 C CA . GLY A 1 68 ? -17.141 -32.062 2.652 1 91.88 68 GLY A CA 1
ATOM 552 C C . GLY A 1 68 ? -16.156 -31.828 1.525 1 91.88 68 GLY A C 1
ATOM 553 O O . GLY A 1 68 ? -15.602 -30.734 1.407 1 91.88 68 GLY A O 1
ATOM 554 N N . ALA A 1 69 ? -15.945 -32.781 0.686 1 95 69 ALA A N 1
ATOM 555 C CA . ALA A 1 69 ? -14.977 -32.656 -0.405 1 95 69 ALA A CA 1
ATOM 556 C C . ALA A 1 69 ? -15.656 -32.875 -1.758 1 95 69 ALA A C 1
ATOM 558 O O . ALA A 1 69 ? -16.641 -33.625 -1.857 1 95 69 ALA A O 1
ATOM 559 N N . PRO A 1 70 ? -15.18 -32.125 -2.775 1 96.56 70 PRO A N 1
ATOM 560 C CA . PRO A 1 70 ? -15.625 -32.531 -4.109 1 96.56 70 PRO A CA 1
ATOM 561 C C . PRO A 1 70 ? -15.328 -34 -4.406 1 96.56 70 PRO A C 1
ATOM 563 O O . PRO A 1 70 ? -14.32 -34.531 -3.941 1 96.56 70 PRO A O 1
ATOM 566 N N . LYS A 1 71 ? -16.141 -34.594 -5.215 1 97.75 71 LYS A N 1
ATOM 567 C CA . LYS A 1 71 ? -15.977 -36 -5.57 1 97.75 71 LYS A CA 1
ATOM 568 C C . LYS A 1 71 ? -14.727 -36.188 -6.422 1 97.75 71 LYS A C 1
ATOM 570 O O . LYS A 1 71 ? -14.227 -35.25 -7.043 1 97.75 71 LYS A O 1
ATOM 575 N N . ALA A 1 72 ? -14.203 -37.406 -6.352 1 98.19 72 ALA A N 1
ATOM 576 C CA . ALA A 1 72 ? -13.078 -37.812 -7.188 1 98.19 72 ALA A CA 1
ATOM 577 C C . ALA A 1 72 ? -13.445 -38.969 -8.102 1 98.19 72 ALA A C 1
ATOM 579 O O . ALA A 1 72 ? -14.266 -39.812 -7.742 1 98.19 72 ALA A O 1
ATOM 580 N N . ILE A 1 73 ? -12.898 -38.938 -9.32 1 98.5 73 ILE A N 1
ATOM 581 C CA . ILE A 1 73 ? -13.133 -40 -10.289 1 98.5 73 ILE A CA 1
ATOM 582 C C . ILE A 1 73 ? -12 -41.031 -10.227 1 98.5 73 ILE A C 1
ATOM 584 O O . ILE A 1 73 ? -10.828 -40.656 -10.375 1 98.5 73 ILE A O 1
ATOM 588 N N . HIS A 1 74 ? -12.32 -42.25 -9.992 1 98.44 74 HIS A N 1
ATOM 589 C CA . HIS A 1 74 ? -11.359 -43.344 -10.039 1 98.44 74 HIS A CA 1
ATOM 590 C C . HIS A 1 74 ? -11.648 -44.281 -11.219 1 98.44 74 HIS A C 1
ATOM 592 O O . HIS A 1 74 ? -12.781 -44.719 -11.406 1 98.44 74 HIS A O 1
ATOM 598 N N . VAL A 1 75 ? -10.664 -44.469 -12.031 1 98.06 75 VAL A N 1
ATOM 599 C CA . VAL A 1 75 ? -10.758 -45.406 -13.156 1 98.06 75 VAL A CA 1
ATOM 600 C C . VAL A 1 75 ? -9.688 -46.5 -13.023 1 98.06 75 VAL A C 1
ATOM 602 O O . VAL A 1 75 ? -8.523 -46.188 -12.773 1 98.06 75 VAL A O 1
ATOM 605 N N . ARG A 1 76 ? -10.086 -47.688 -13.125 1 97.25 76 ARG A N 1
ATOM 606 C CA . ARG A 1 76 ? -9.156 -48.812 -13.109 1 97.25 76 ARG A CA 1
ATOM 607 C C . ARG A 1 76 ? -9.352 -49.688 -14.336 1 97.25 76 ARG A C 1
ATOM 609 O O . ARG A 1 76 ? -10.469 -50.094 -14.656 1 97.25 76 ARG A O 1
ATOM 616 N N . ILE A 1 77 ? -8.312 -49.906 -15.023 1 96.31 77 ILE A N 1
ATOM 617 C CA . ILE A 1 77 ? -8.273 -50.844 -16.156 1 96.31 77 ILE A CA 1
ATOM 618 C C . ILE A 1 77 ? -7.215 -51.906 -15.906 1 96.31 77 ILE A C 1
ATOM 620 O O . ILE A 1 77 ? -6.016 -51.594 -15.906 1 96.31 77 ILE A O 1
ATOM 624 N N . CYS A 1 78 ? -7.645 -53.094 -15.82 1 93.31 78 CYS A N 1
ATOM 625 C CA . CYS A 1 78 ? -6.738 -54.188 -15.438 1 93.31 78 CYS A CA 1
ATOM 626 C C . CYS A 1 78 ? -6.098 -54.812 -16.672 1 93.31 78 CYS A C 1
ATOM 628 O O . CYS A 1 78 ? -6.758 -55 -17.688 1 93.31 78 CYS A O 1
ATOM 630 N N . ALA A 1 79 ? -4.844 -55.062 -16.5 1 91.5 79 ALA A N 1
ATOM 631 C CA . ALA A 1 79 ? -4.102 -55.812 -17.531 1 91.5 79 ALA A CA 1
ATOM 632 C C . ALA A 1 79 ? -3.439 -57.031 -16.953 1 91.5 79 ALA A C 1
ATOM 634 O O . ALA A 1 79 ? -3.434 -57.25 -15.742 1 91.5 79 ALA A O 1
ATOM 635 N N . GLN A 1 80 ? -2.939 -57.812 -17.875 1 86.25 80 GLN A N 1
ATOM 636 C CA . GLN A 1 80 ? -2.342 -59.094 -17.469 1 86.25 80 GLN A CA 1
ATOM 637 C C . GLN A 1 80 ? -0.929 -58.875 -16.922 1 86.25 80 GLN A C 1
ATOM 639 O O . GLN A 1 80 ? -0.51 -59.562 -15.984 1 86.25 80 GLN A O 1
ATOM 644 N N . ASN A 1 81 ? -0.283 -57.938 -17.453 1 86.62 81 ASN A N 1
ATOM 645 C CA . ASN A 1 81 ? 1.078 -57.688 -16.984 1 86.62 81 ASN A CA 1
ATOM 646 C C . ASN A 1 81 ? 1.092 -57.031 -15.625 1 86.62 81 ASN A C 1
ATOM 648 O O . ASN A 1 81 ? 0.1 -56.406 -15.227 1 86.62 81 ASN A O 1
ATOM 652 N N . PRO A 1 82 ? 2.211 -57.062 -14.883 1 87.81 82 PRO A N 1
ATOM 653 C CA . PRO A 1 82 ? 2.277 -56.562 -13.5 1 87.81 82 PRO A CA 1
ATOM 654 C C . PRO A 1 82 ? 2.527 -55.062 -13.406 1 87.81 82 PRO A C 1
ATOM 656 O O . PRO A 1 82 ? 2.492 -54.5 -12.312 1 87.81 82 PRO A O 1
ATOM 659 N N . ILE A 1 83 ? 2.793 -54.438 -14.516 1 92.94 83 ILE A N 1
ATOM 660 C CA . ILE A 1 83 ? 3.139 -53.031 -14.508 1 92.94 83 ILE A CA 1
ATOM 661 C C . ILE A 1 83 ? 1.877 -52.188 -14.305 1 92.94 83 ILE A C 1
ATOM 663 O O . ILE A 1 83 ? 0.853 -52.438 -14.945 1 92.94 83 ILE A O 1
ATOM 667 N N . THR A 1 84 ? 1.952 -51.219 -13.391 1 94.62 84 THR A N 1
ATOM 668 C CA . THR A 1 84 ? 0.839 -50.312 -13.133 1 94.62 84 THR A CA 1
ATOM 669 C C . THR A 1 84 ? 1.239 -48.875 -13.414 1 94.62 84 THR A C 1
ATOM 671 O O . THR A 1 84 ? 2.26 -48.406 -12.914 1 94.62 84 THR A O 1
ATOM 674 N N . VAL A 1 85 ? 0.47 -48.219 -14.188 1 95.56 85 VAL A N 1
ATOM 675 C CA . VAL A 1 85 ? 0.628 -46.812 -14.469 1 95.56 85 VAL A CA 1
ATOM 676 C C . VAL A 1 85 ? -0.529 -46.031 -13.844 1 95.56 85 VAL A C 1
ATOM 678 O O . VAL A 1 85 ? -1.696 -46.375 -14.047 1 95.56 85 VAL A O 1
ATOM 681 N N . PHE A 1 86 ? -0.162 -45 -13.055 1 95.31 86 PHE A N 1
ATOM 682 C CA . PHE A 1 86 ? -1.144 -44.156 -12.383 1 95.31 86 PHE A CA 1
ATOM 683 C C . PHE A 1 86 ? -1.214 -42.781 -13.031 1 95.31 86 PHE A C 1
ATOM 685 O O . PHE A 1 86 ? -0.192 -42.125 -13.195 1 95.31 86 PHE A O 1
ATOM 692 N N . TYR A 1 87 ? -2.404 -42.375 -13.43 1 96.38 87 TYR A N 1
ATOM 693 C CA . TYR A 1 87 ? -2.631 -41.031 -13.992 1 96.38 87 TYR A CA 1
ATOM 694 C C . TYR A 1 87 ? -3.344 -40.125 -12.992 1 96.38 87 TYR A C 1
ATOM 696 O O . TYR A 1 87 ? -4.324 -40.531 -12.367 1 96.38 87 TYR A O 1
ATOM 704 N N . TYR A 1 88 ? -2.824 -38.969 -12.891 1 94.38 88 TYR A N 1
ATOM 705 C CA . TYR A 1 88 ? -3.445 -37.938 -12.055 1 94.38 88 TYR A CA 1
ATOM 706 C C . TYR A 1 88 ? -3.852 -36.719 -12.875 1 94.38 88 TYR A C 1
ATOM 708 O O . TYR A 1 88 ? -3.145 -36.344 -13.805 1 94.38 88 TYR A O 1
ATOM 716 N N . GLY A 1 89 ? -4.98 -36.062 -12.531 1 94.44 89 GLY A N 1
ATOM 717 C CA . GLY A 1 89 ? -5.465 -34.781 -13.047 1 94.44 89 GLY A CA 1
ATOM 718 C C . GLY A 1 89 ? -6.57 -34.188 -12.195 1 94.44 89 GLY A C 1
ATOM 719 O O . GLY A 1 89 ? -6.859 -34.688 -11.102 1 94.44 89 GLY A O 1
ATOM 720 N N . HIS A 1 90 ? -7.113 -33.062 -12.641 1 95.19 90 HIS A N 1
ATOM 721 C CA . HIS A 1 90 ? -8.219 -32.438 -11.914 1 95.19 90 HIS A CA 1
ATOM 722 C C . HIS A 1 90 ? -9.227 -31.812 -12.859 1 95.19 90 HIS A C 1
ATOM 724 O O . HIS A 1 90 ? -8.898 -31.484 -14 1 95.19 90 HIS A O 1
ATOM 730 N N . TYR A 1 91 ? -10.484 -31.672 -12.32 1 97.62 91 TYR A N 1
ATOM 731 C CA . TYR A 1 91 ? -11.523 -31.203 -13.227 1 97.62 91 TYR A CA 1
ATOM 732 C C . TYR A 1 91 ? -12.133 -29.906 -12.719 1 97.62 91 TYR A C 1
ATOM 734 O O . TYR A 1 91 ? -12.992 -29.312 -13.375 1 97.62 91 TYR A O 1
ATOM 742 N N . ASP A 1 92 ? -11.688 -29.484 -11.508 1 95.5 92 ASP A N 1
ATOM 743 C CA . ASP A 1 92 ? -12.141 -28.172 -11.047 1 95.5 92 ASP A CA 1
ATOM 744 C C . ASP A 1 92 ? -11.469 -27.047 -11.828 1 95.5 92 ASP A C 1
ATOM 746 O O . ASP A 1 92 ? -10.422 -27.25 -12.453 1 95.5 92 ASP A O 1
ATOM 750 N N . LYS A 1 93 ? -12.188 -25.875 -11.781 1 95.06 93 LYS A N 1
ATOM 751 C CA . LYS A 1 93 ? -11.727 -24.812 -12.664 1 95.06 93 LYS A CA 1
ATOM 752 C C . LYS A 1 93 ? -11.398 -23.547 -11.875 1 95.06 93 LYS A C 1
ATOM 754 O O . LYS A 1 93 ? -11.922 -23.328 -10.781 1 95.06 93 LYS A O 1
ATOM 759 N N . GLN A 1 94 ? -10.484 -22.766 -12.461 1 89.25 94 GLN A N 1
ATOM 760 C CA . GLN A 1 94 ? -10.188 -21.422 -12.016 1 89.25 94 GLN A CA 1
ATOM 761 C C . GLN A 1 94 ? -11.359 -20.484 -12.273 1 89.25 94 GLN A C 1
ATOM 763 O O . GLN A 1 94 ? -12.25 -20.797 -13.07 1 89.25 94 GLN A O 1
ATOM 768 N N . PRO A 1 95 ? -11.32 -19.281 -11.656 1 87.12 95 PRO A N 1
ATOM 769 C CA . PRO A 1 95 ? -12.359 -18.297 -11.953 1 87.12 95 PRO A CA 1
ATOM 770 C C . PRO A 1 95 ? -12.391 -17.891 -13.422 1 87.12 95 PRO A C 1
ATOM 772 O O . PRO A 1 95 ? -11.406 -18.094 -14.141 1 87.12 95 PRO A O 1
ATOM 775 N N . HIS A 1 96 ? -13.484 -17.312 -13.883 1 87.94 96 HIS A N 1
ATOM 776 C CA . HIS A 1 96 ? -13.672 -16.953 -15.281 1 87.94 96 HIS A CA 1
ATOM 777 C C . HIS A 1 96 ? -12.797 -15.766 -15.672 1 87.94 96 HIS A C 1
ATOM 779 O O . HIS A 1 96 ? -12.344 -15.672 -16.812 1 87.94 96 HIS A O 1
ATOM 785 N N . PHE A 1 97 ? -12.438 -14.93 -14.812 1 76.5 97 PHE A N 1
ATOM 786 C CA . PHE A 1 97 ? -11.617 -13.742 -15.023 1 76.5 97 PHE A CA 1
ATOM 787 C C . PHE A 1 97 ? -12.203 -12.867 -16.125 1 76.5 97 PHE A C 1
ATOM 789 O O . PHE A 1 97 ? -12.852 -13.367 -17.047 1 76.5 97 PHE A O 1
ATOM 796 N N . PRO A 1 98 ? -12.016 -11.531 -16.047 1 80.94 98 PRO A N 1
ATOM 797 C CA . PRO A 1 98 ? -12.422 -10.648 -17.141 1 80.94 98 PRO A CA 1
ATOM 798 C C . PRO A 1 98 ? -11.375 -10.57 -18.25 1 80.94 98 PRO A C 1
ATOM 800 O O . PRO A 1 98 ? -10.227 -10.977 -18.047 1 80.94 98 PRO A O 1
ATOM 803 N N . GLY A 1 99 ? -11.773 -10.18 -19.469 1 83.75 99 GLY A N 1
ATOM 804 C CA . GLY A 1 99 ? -10.797 -9.875 -20.5 1 83.75 99 GLY A CA 1
ATOM 805 C C . GLY A 1 99 ? -10.805 -10.875 -21.656 1 83.75 99 GLY A C 1
ATOM 806 O O . GLY A 1 99 ? -9.852 -10.945 -22.422 1 83.75 99 GLY A O 1
ATOM 807 N N . TRP A 1 100 ? -11.828 -11.625 -21.781 1 91.56 100 TRP A N 1
ATOM 808 C CA . TRP A 1 100 ? -11.93 -12.539 -22.906 1 91.56 100 TRP A CA 1
ATOM 809 C C . TRP A 1 100 ? -12.102 -11.781 -24.219 1 91.56 100 TRP A C 1
ATOM 811 O O . TRP A 1 100 ? -12.789 -10.758 -24.266 1 91.56 100 TRP A O 1
ATOM 821 N N . ARG A 1 101 ? -11.422 -12.305 -25.234 1 93.12 101 ARG A N 1
ATOM 822 C CA . ARG A 1 101 ? -11.594 -11.742 -26.578 1 93.12 101 ARG A CA 1
ATOM 823 C C . ARG A 1 101 ? -13.055 -11.797 -27 1 93.12 101 ARG A C 1
ATOM 825 O O . ARG A 1 101 ? -13.82 -12.633 -26.516 1 93.12 101 ARG A O 1
ATOM 832 N N . GLU A 1 102 ? -13.383 -10.867 -27.922 1 93.25 102 GLU A N 1
ATOM 833 C CA . GLU A 1 102 ? -14.742 -10.875 -28.469 1 93.25 102 GLU A CA 1
ATOM 834 C C . GLU A 1 102 ? -15.078 -12.219 -29.109 1 93.25 102 GLU A C 1
ATOM 836 O O . GLU A 1 102 ? -14.281 -12.758 -29.875 1 93.25 102 GLU A O 1
ATOM 841 N N . GLY A 1 103 ? -16.156 -12.781 -28.781 1 95.25 103 GLY A N 1
ATOM 842 C CA . GLY A 1 103 ? -16.578 -14.055 -29.344 1 95.25 103 GLY A CA 1
ATOM 843 C C . GLY A 1 103 ? -16.109 -15.242 -28.516 1 95.25 103 GLY A C 1
ATOM 844 O O . GLY A 1 103 ? -16.516 -16.375 -28.781 1 95.25 103 GLY A O 1
ATOM 845 N N . PHE A 1 104 ? -15.289 -14.969 -27.609 1 95.62 104 PHE A N 1
ATOM 846 C CA . PHE A 1 104 ? -14.789 -16.016 -26.734 1 95.62 104 PHE A CA 1
ATOM 847 C C . PHE A 1 104 ? -15.32 -15.828 -25.312 1 95.62 104 PHE A C 1
ATOM 849 O O . PHE A 1 104 ? -15.891 -14.789 -24.984 1 95.62 104 PHE A O 1
ATOM 856 N N . GLY A 1 105 ? -15.203 -16.812 -24.469 1 95.62 105 GLY A N 1
ATOM 857 C CA . GLY A 1 105 ? -15.648 -16.766 -23.094 1 95.62 105 GLY A CA 1
ATOM 858 C C . GLY A 1 105 ? -15.266 -18.016 -22.297 1 95.62 105 GLY A C 1
ATOM 859 O O . GLY A 1 105 ? -14.898 -19.031 -22.875 1 95.62 105 GLY A O 1
ATOM 860 N N . PRO A 1 106 ? -15.469 -17.859 -21.062 1 96.38 106 PRO A N 1
ATOM 861 C CA . PRO A 1 106 ? -15.07 -18.984 -20.203 1 96.38 106 PRO A CA 1
ATOM 862 C C . PRO A 1 106 ? -15.914 -20.234 -20.438 1 96.38 106 PRO A C 1
ATOM 864 O O . PRO A 1 106 ? -15.398 -21.359 -20.375 1 96.38 106 PRO A O 1
ATOM 867 N N . THR A 1 107 ? -17.203 -20.031 -20.797 1 97.88 107 THR A N 1
ATOM 868 C CA . THR A 1 107 ? -18.078 -21.188 -20.969 1 97.88 107 THR A CA 1
ATOM 869 C C . THR A 1 107 ? -18.516 -21.328 -22.422 1 97.88 107 THR A C 1
ATOM 871 O O . THR A 1 107 ? -19.578 -21.891 -22.703 1 97.88 107 THR A O 1
ATOM 874 N N . THR A 1 108 ? -17.672 -20.781 -23.297 1 97.81 108 THR A N 1
ATOM 875 C CA . THR A 1 108 ? -17.922 -20.828 -24.734 1 97.81 108 THR A CA 1
ATOM 876 C C . THR A 1 108 ? -16.766 -21.5 -25.469 1 97.81 108 THR A C 1
ATOM 878 O O . THR A 1 108 ? -15.82 -20.844 -25.891 1 97.81 108 THR A O 1
ATOM 881 N N . PRO A 1 109 ? -16.969 -22.766 -25.703 1 97.94 109 PRO A N 1
ATOM 882 C CA . PRO A 1 109 ? -15.898 -23.453 -26.422 1 97.94 109 PRO A CA 1
ATOM 883 C C . PRO A 1 109 ? -15.766 -23 -27.859 1 97.94 109 PRO A C 1
ATOM 885 O O . PRO A 1 109 ? -16.75 -22.984 -28.609 1 97.94 109 PRO A O 1
ATOM 888 N N . VAL A 1 110 ? -14.594 -22.547 -28.188 1 98 110 VAL A N 1
ATOM 889 C CA . VAL A 1 110 ? -14.312 -22.094 -29.547 1 98 110 VAL A CA 1
ATOM 890 C C . VAL A 1 110 ? -13.008 -22.719 -30.031 1 98 110 VAL A C 1
ATOM 892 O O . VAL A 1 110 ? -12.031 -22.797 -29.281 1 98 110 VAL A O 1
ATOM 895 N N . ILE A 1 111 ? -13.055 -23.219 -31.25 1 97.69 111 ILE A N 1
ATOM 896 C CA . ILE A 1 111 ? -11.828 -23.703 -31.875 1 97.69 111 ILE A CA 1
ATOM 897 C C . ILE A 1 111 ? -11.406 -22.719 -32.969 1 97.69 111 ILE A C 1
ATOM 899 O O . ILE A 1 111 ? -12.18 -22.406 -33.875 1 97.69 111 ILE A O 1
ATOM 903 N N . GLU A 1 112 ? -10.312 -22.172 -32.844 1 97.19 112 GLU A N 1
ATOM 904 C CA . GLU A 1 112 ? -9.672 -21.328 -33.844 1 97.19 112 GLU A CA 1
ATOM 905 C C . GLU A 1 112 ? -8.352 -21.938 -34.312 1 97.19 112 GLU A C 1
ATOM 907 O O . GLU A 1 112 ? -7.363 -21.922 -33.562 1 97.19 112 GLU A O 1
ATOM 912 N N . GLY A 1 113 ? -8.336 -22.469 -35.594 1 96.25 113 GLY A N 1
ATOM 913 C CA . GLY A 1 113 ? -7.164 -23.203 -36.031 1 96.25 113 GLY A CA 1
ATOM 914 C C . GLY A 1 113 ? -6.949 -24.5 -35.281 1 96.25 113 GLY A C 1
ATOM 915 O O . GLY A 1 113 ? -7.832 -25.359 -35.25 1 96.25 113 GLY A O 1
ATOM 916 N N . HIS A 1 114 ? -5.844 -24.594 -34.656 1 96.69 114 HIS A N 1
ATOM 917 C CA . HIS A 1 114 ? -5.547 -25.812 -33.875 1 96.69 114 HIS A CA 1
ATOM 918 C C . HIS A 1 114 ? -5.594 -25.531 -32.375 1 96.69 114 HIS A C 1
ATOM 920 O O . HIS A 1 114 ? -4.949 -26.234 -31.594 1 96.69 114 HIS A O 1
ATOM 926 N N . ARG A 1 115 ? -6.285 -24.469 -32.031 1 97.56 115 ARG A N 1
ATOM 927 C CA . ARG A 1 115 ? -6.383 -24.078 -30.641 1 97.56 115 ARG A CA 1
ATOM 928 C C . ARG A 1 115 ? -7.836 -24.078 -30.172 1 97.56 115 ARG A C 1
ATOM 930 O O . ARG A 1 115 ? -8.711 -23.562 -30.859 1 97.56 115 ARG A O 1
ATOM 937 N N . MET A 1 116 ? -8.094 -24.719 -29.062 1 98.12 116 MET A N 1
ATOM 938 C CA . MET A 1 116 ? -9.406 -24.703 -28.438 1 98.12 116 MET A CA 1
ATOM 939 C C . MET A 1 116 ? -9.414 -23.797 -27.219 1 98.12 116 MET A C 1
ATOM 941 O O . MET A 1 116 ? -8.523 -23.859 -26.375 1 98.12 116 MET A O 1
ATOM 945 N N . TYR A 1 117 ? -10.43 -22.938 -27.234 1 97.5 117 TYR A N 1
ATOM 946 C CA . TYR A 1 117 ? -10.516 -21.953 -26.156 1 97.5 117 TYR A CA 1
ATOM 947 C C . TYR A 1 117 ? -11.688 -22.266 -25.234 1 97.5 117 TYR A C 1
ATOM 949 O O . TYR A 1 117 ? -12.734 -22.734 -25.688 1 97.5 117 TYR A O 1
ATOM 957 N N . GLY A 1 118 ? -11.484 -21.906 -23.938 1 97.12 118 GLY A N 1
ATOM 958 C CA . GLY A 1 118 ? -12.469 -22.078 -22.875 1 97.12 118 GLY A CA 1
ATOM 959 C C . GLY A 1 118 ? -11.844 -22.328 -21.516 1 97.12 118 GLY A C 1
ATOM 960 O O . GLY A 1 118 ? -10.742 -22.859 -21.422 1 97.12 118 GLY A O 1
ATOM 961 N N . ARG A 1 119 ? -12.586 -22 -20.484 1 96.62 119 ARG A N 1
ATOM 962 C CA . ARG A 1 119 ? -12.062 -22.188 -19.141 1 96.62 119 ARG A CA 1
ATOM 963 C C . ARG A 1 119 ? -11.953 -23.672 -18.797 1 96.62 119 ARG A C 1
ATOM 965 O O . ARG A 1 119 ? -12.906 -24.438 -19 1 96.62 119 ARG A O 1
ATOM 972 N N . GLY A 1 120 ? -10.805 -24.109 -18.375 1 96.19 120 GLY A N 1
ATOM 973 C CA . GLY A 1 120 ? -10.586 -25.469 -17.906 1 96.19 120 GLY A CA 1
ATOM 974 C C . GLY A 1 120 ? -10.172 -26.422 -19.016 1 96.19 120 GLY A C 1
ATOM 975 O O . GLY A 1 120 ? -9.867 -27.578 -18.766 1 96.19 120 GLY A O 1
ATOM 976 N N . VAL A 1 121 ? -10.109 -25.906 -20.219 1 97.38 121 VAL A N 1
ATOM 977 C CA . VAL A 1 121 ? -9.836 -26.797 -21.344 1 97.38 121 VAL A CA 1
ATOM 978 C C . VAL A 1 121 ? -8.43 -27.375 -21.203 1 97.38 121 VAL A C 1
ATOM 980 O O . VAL A 1 121 ? -8.227 -28.578 -21.422 1 97.38 121 VAL A O 1
ATOM 983 N N . ALA A 1 122 ? -7.488 -26.562 -20.844 1 96.19 122 ALA A N 1
ATOM 984 C CA . ALA A 1 122 ? -6.105 -26.984 -20.672 1 96.19 122 ALA A CA 1
ATOM 985 C C . ALA A 1 122 ? -5.805 -27.297 -19.203 1 96.19 122 ALA A C 1
ATOM 987 O O . ALA A 1 122 ? -5.109 -28.266 -18.906 1 96.19 122 ALA A O 1
ATOM 988 N N . ASP A 1 123 ? -6.316 -26.625 -18.219 1 91.69 123 ASP A N 1
ATOM 989 C CA . ASP A 1 123 ? -6.09 -26.688 -16.781 1 91.69 123 ASP A CA 1
ATOM 990 C C . ASP A 1 123 ? -7.363 -27.109 -16.047 1 91.69 123 ASP A C 1
ATOM 992 O O . ASP A 1 123 ? -8.047 -26.266 -15.461 1 91.69 123 ASP A O 1
ATOM 996 N N . ASP A 1 124 ? -7.535 -28.312 -15.969 1 89.75 124 ASP A N 1
ATOM 997 C CA . ASP A 1 124 ? -6.859 -29.516 -16.453 1 89.75 124 ASP A CA 1
ATOM 998 C C . ASP A 1 124 ? -7.84 -30.453 -17.141 1 89.75 124 ASP A C 1
ATOM 1000 O O . ASP A 1 124 ? -7.719 -31.688 -17.031 1 89.75 124 ASP A O 1
ATOM 1004 N N . GLY A 1 125 ? -8.781 -29.891 -17.781 1 96 125 GLY A N 1
ATOM 1005 C CA . GLY A 1 125 ? -9.875 -30.641 -18.391 1 96 125 GLY A CA 1
ATOM 1006 C C . GLY A 1 125 ? -9.406 -31.656 -19.406 1 96 125 GLY A C 1
ATOM 1007 O O . GLY A 1 125 ? -10.055 -32.688 -19.594 1 96 125 GLY A O 1
ATOM 1008 N N . TYR A 1 126 ? -8.352 -31.438 -20.062 1 98.06 126 TYR A N 1
ATOM 1009 C CA . TYR A 1 126 ? -7.883 -32.312 -21.109 1 98.06 126 TYR A CA 1
ATOM 1010 C C . TYR A 1 126 ? -7.402 -33.656 -20.531 1 98.06 126 TYR A C 1
ATOM 1012 O O . TYR A 1 126 ? -7.305 -34.656 -21.25 1 98.06 126 TYR A O 1
ATOM 1020 N N . ALA A 1 127 ? -7.055 -33.75 -19.297 1 97.94 127 ALA A N 1
ATOM 1021 C CA . ALA A 1 127 ? -6.254 -34.812 -18.703 1 97.94 127 ALA A CA 1
ATOM 1022 C C . ALA A 1 127 ? -6.98 -36.156 -18.781 1 97.94 127 ALA A C 1
ATOM 1024 O O . ALA A 1 127 ? -6.414 -37.156 -19.25 1 97.94 127 ALA A O 1
ATOM 1025 N N . PRO A 1 128 ? -8.25 -36.219 -18.328 1 98.31 128 PRO A N 1
ATOM 1026 C CA . PRO A 1 128 ? -8.938 -37.531 -18.453 1 98.31 128 PRO A CA 1
ATOM 1027 C C . PRO A 1 128 ? -9.055 -38 -19.891 1 98.31 128 PRO A C 1
ATOM 1029 O O . PRO A 1 128 ? -8.93 -39.188 -20.156 1 98.31 128 PRO A O 1
ATOM 1032 N N . TYR A 1 129 ? -9.258 -37.094 -20.781 1 98.5 129 TYR A N 1
ATOM 1033 C CA . TYR A 1 129 ? -9.414 -37.438 -22.188 1 98.5 129 TYR A CA 1
ATOM 1034 C C . TYR A 1 129 ? -8.109 -37.938 -22.781 1 98.5 129 TYR A C 1
ATOM 1036 O O . TYR A 1 129 ? -8.094 -38.938 -23.531 1 98.5 129 TYR A O 1
ATOM 1044 N N . ALA A 1 130 ? -7.074 -37.25 -22.422 1 98.38 130 ALA A N 1
ATOM 1045 C CA . ALA A 1 130 ? -5.762 -37.625 -22.938 1 98.38 130 ALA A CA 1
ATOM 1046 C C . ALA A 1 130 ? -5.348 -39 -22.422 1 98.38 130 ALA A C 1
ATOM 1048 O O . ALA A 1 130 ? -4.801 -39.812 -23.156 1 98.38 130 ALA A O 1
ATOM 1049 N N . ALA A 1 131 ? -5.566 -39.281 -21.156 1 98.12 131 ALA A N 1
ATOM 1050 C CA . ALA A 1 131 ? -5.215 -40.562 -20.547 1 98.12 131 ALA A CA 1
ATOM 1051 C C . ALA A 1 131 ? -5.98 -41.688 -21.219 1 98.12 131 ALA A C 1
ATOM 1053 O O . ALA A 1 131 ? -5.391 -42.719 -21.578 1 98.12 131 ALA A O 1
ATOM 1054 N N . ILE A 1 132 ? -7.246 -41.5 -21.375 1 98.19 132 ILE A N 1
ATOM 1055 C CA . ILE A 1 132 ? -8.094 -42.531 -21.984 1 98.19 132 ILE A CA 1
ATOM 1056 C C . ILE A 1 132 ? -7.695 -42.719 -23.453 1 98.19 132 ILE A C 1
ATOM 1058 O O . ILE A 1 132 ? -7.637 -43.844 -23.953 1 98.19 132 ILE A O 1
ATOM 1062 N N . ALA A 1 133 ? -7.441 -41.625 -24.094 1 98.31 133 ALA A N 1
ATOM 1063 C CA . ALA A 1 133 ? -7.059 -41.688 -25.5 1 98.31 133 ALA A CA 1
ATOM 1064 C C . ALA A 1 133 ? -5.754 -42.469 -25.672 1 98.31 133 ALA A C 1
ATOM 1066 O O . ALA A 1 133 ? -5.59 -43.188 -26.656 1 98.31 133 ALA A O 1
ATOM 1067 N N . ALA A 1 134 ? -4.801 -42.25 -24.812 1 98.12 134 ALA A N 1
ATOM 1068 C CA . ALA A 1 134 ? -3.545 -43 -24.891 1 98.12 134 ALA A CA 1
ATOM 1069 C C . ALA A 1 134 ? -3.789 -44.5 -24.797 1 98.12 134 ALA A C 1
ATOM 1071 O O . ALA A 1 134 ? -3.213 -45.281 -25.562 1 98.12 134 ALA A O 1
ATOM 1072 N N . LEU A 1 135 ? -4.637 -44.906 -23.906 1 97.12 135 LEU A N 1
ATOM 1073 C CA . LEU A 1 135 ? -4.984 -46.312 -23.75 1 97.12 135 LEU A CA 1
ATOM 1074 C C . LEU A 1 135 ? -5.707 -46.844 -24.984 1 97.12 135 LEU A C 1
ATOM 1076 O O . LEU A 1 135 ? -5.375 -47.906 -25.484 1 97.12 135 LEU A O 1
ATOM 1080 N N . GLN A 1 136 ? -6.699 -46.031 -25.438 1 97.12 136 GLN A N 1
ATOM 1081 C CA . GLN A 1 136 ? -7.473 -46.438 -26.609 1 97.12 136 GLN A CA 1
ATOM 1082 C C . GLN A 1 136 ? -6.578 -46.562 -27.844 1 97.12 136 GLN A C 1
ATOM 1084 O O . GLN A 1 136 ? -6.828 -47.406 -28.703 1 97.12 136 GLN A O 1
ATOM 1089 N N . THR A 1 137 ? -5.609 -45.75 -27.891 1 97.69 137 THR A N 1
ATOM 1090 C CA . THR A 1 137 ? -4.648 -45.844 -28.984 1 97.69 137 THR A CA 1
ATOM 1091 C C . THR A 1 137 ? -3.967 -47.219 -28.969 1 97.69 137 THR A C 1
ATOM 1093 O O . THR A 1 137 ? -3.854 -47.875 -30.016 1 97.69 137 THR A O 1
ATOM 1096 N N . LEU A 1 138 ? -3.533 -47.719 -27.859 1 96.62 138 LEU A N 1
ATOM 1097 C CA . LEU A 1 138 ? -2.898 -49.031 -27.75 1 96.62 138 LEU A CA 1
ATOM 1098 C C . LEU A 1 138 ? -3.887 -50.156 -28.062 1 96.62 138 LEU A C 1
ATOM 1100 O O . LEU A 1 138 ? -3.561 -51.094 -28.797 1 96.62 138 LEU A O 1
ATOM 1104 N N . ILE A 1 139 ? -5.059 -50.062 -27.531 1 95 139 ILE A N 1
ATOM 1105 C CA . ILE A 1 139 ? -6.082 -51.062 -27.75 1 95 139 ILE A CA 1
ATOM 1106 C C . ILE A 1 139 ? -6.402 -51.188 -29.234 1 95 139 ILE A C 1
ATOM 1108 O O . ILE A 1 139 ? -6.508 -52.281 -29.781 1 95 139 ILE A O 1
ATOM 1112 N N . SER A 1 140 ? -6.512 -50.031 -29.844 1 95.44 140 SER A N 1
ATOM 1113 C CA . SER A 1 140 ? -6.855 -50 -31.266 1 95.44 140 SER A CA 1
ATOM 1114 C C . SER A 1 140 ? -5.777 -50.656 -32.094 1 95.44 140 SER A C 1
ATOM 1116 O O . SER A 1 140 ? -6.062 -51.188 -33.188 1 95.44 140 SER A O 1
ATOM 1118 N N . GLN A 1 141 ? -4.574 -50.656 -31.656 1 95.44 141 GLN A N 1
ATOM 1119 C CA . GLN A 1 141 ? -3.453 -51.25 -32.375 1 95.44 141 GLN A CA 1
ATOM 1120 C C . GLN A 1 141 ? -3.148 -52.656 -31.875 1 95.44 141 GLN A C 1
ATOM 1122 O O . GLN A 1 141 ? -2.174 -53.281 -32.312 1 95.44 141 GLN A O 1
ATOM 1127 N N . LYS A 1 142 ? -3.92 -53.156 -30.938 1 94.62 142 LYS A N 1
ATOM 1128 C CA . LYS A 1 142 ? -3.762 -54.469 -30.328 1 94.62 142 LYS A CA 1
ATOM 1129 C C . LYS A 1 142 ? -2.4 -54.625 -29.656 1 94.62 142 LYS A C 1
ATOM 1131 O O . LYS A 1 142 ? -1.734 -55.656 -29.797 1 94.62 142 LYS A O 1
ATOM 1136 N N . LEU A 1 143 ? -2.035 -53.531 -29.125 1 94.69 143 LEU A N 1
ATOM 1137 C CA . LEU A 1 143 ? -0.788 -53.531 -28.375 1 94.69 143 LEU A CA 1
ATOM 1138 C C . LEU A 1 143 ? -1.054 -53.688 -26.875 1 94.69 143 LEU A C 1
ATOM 1140 O O . LEU A 1 143 ? -2.107 -53.312 -26.375 1 94.69 143 LEU A O 1
ATOM 1144 N N . GLU A 1 144 ? -0.066 -54.25 -26.188 1 94.31 144 GLU A N 1
ATOM 1145 C CA . GLU A 1 144 ? -0.193 -54.469 -24.734 1 94.31 144 GLU A CA 1
ATOM 1146 C C . GLU A 1 144 ? -0.167 -53.125 -23.984 1 94.31 144 GLU A C 1
ATOM 1148 O O . GLU A 1 144 ? 0.516 -52.188 -24.391 1 94.31 144 GLU A O 1
ATOM 1153 N N . HIS A 1 145 ? -0.925 -53.062 -23.016 1 94.81 145 HIS A N 1
ATOM 1154 C CA . HIS A 1 145 ? -0.936 -51.906 -22.094 1 94.81 145 HIS A CA 1
ATOM 1155 C C . HIS A 1 145 ? -0.791 -52.375 -20.656 1 94.81 145 HIS A C 1
ATOM 1157 O O . HIS A 1 145 ? -1.08 -53.531 -20.328 1 94.81 145 HIS A O 1
ATOM 1163 N N . PRO A 1 146 ? -0.284 -51.531 -19.797 1 95.75 146 PRO A N 1
ATOM 1164 C CA . PRO A 1 146 ? -0.232 -51.875 -18.375 1 95.75 146 PRO A CA 1
ATOM 1165 C C . PRO A 1 146 ? -1.587 -51.719 -17.672 1 95.75 146 PRO A C 1
ATOM 1167 O O . PRO A 1 146 ? -2.572 -51.344 -18.328 1 95.75 146 PRO A O 1
ATOM 1170 N N . THR A 1 147 ? -1.593 -52.188 -16.438 1 95.62 147 THR A N 1
ATOM 1171 C CA . THR A 1 147 ? -2.727 -51.781 -15.609 1 95.62 147 THR A CA 1
ATOM 1172 C C . THR A 1 147 ? -2.758 -50.281 -15.406 1 95.62 147 THR A C 1
ATOM 1174 O O . THR A 1 147 ? -1.719 -49.656 -15.164 1 95.62 147 THR A O 1
ATOM 1177 N N . ILE A 1 148 ? -3.873 -49.75 -15.609 1 96.19 148 ILE A N 1
ATOM 1178 C CA . ILE A 1 148 ? -4.008 -48.312 -15.523 1 96.19 148 ILE A CA 1
ATOM 1179 C C . ILE A 1 148 ? -4.902 -47.938 -14.336 1 96.19 148 ILE A C 1
ATOM 1181 O O . ILE A 1 148 ? -5.961 -48.531 -14.148 1 96.19 148 ILE A O 1
ATOM 1185 N N . GLU A 1 149 ? -4.395 -47.094 -13.516 1 95.69 149 GLU A N 1
ATOM 1186 C CA . GLU A 1 149 ? -5.152 -46.438 -12.461 1 95.69 149 GLU A CA 1
ATOM 1187 C C . GLU A 1 149 ? -5.211 -44.938 -12.688 1 95.69 149 GLU A C 1
ATOM 1189 O O . GLU A 1 149 ? -4.203 -44.312 -13.031 1 95.69 149 GLU A O 1
ATOM 1194 N N . MET A 1 150 ? -6.398 -44.375 -12.609 1 97.06 150 MET A N 1
ATOM 1195 C CA . MET A 1 150 ? -6.539 -42.938 -12.766 1 97.06 150 MET A CA 1
ATOM 1196 C C . MET A 1 150 ? -7.281 -42.344 -11.578 1 97.06 150 MET A C 1
ATOM 1198 O O . MET A 1 150 ? -8.188 -42.969 -11.023 1 97.06 150 MET A O 1
ATOM 1202 N N . LEU A 1 151 ? -6.832 -41.219 -11.164 1 96.56 151 LEU A N 1
ATOM 1203 C CA . LEU A 1 151 ? -7.52 -40.406 -10.148 1 96.56 151 LEU A CA 1
ATOM 1204 C C . LEU A 1 151 ? -7.645 -38.969 -10.586 1 96.56 151 LEU A C 1
ATOM 1206 O O . LEU A 1 151 ? -6.637 -38.281 -10.781 1 96.56 151 LEU A O 1
ATOM 1210 N N . PHE A 1 152 ? -8.867 -38.438 -10.781 1 97.5 152 PHE A N 1
ATOM 1211 C CA . PHE A 1 152 ? -9.164 -37.062 -11.141 1 97.5 152 PHE A CA 1
ATOM 1212 C C . PHE A 1 152 ? -9.938 -36.375 -10.023 1 97.5 152 PHE A C 1
ATOM 1214 O O . PHE A 1 152 ? -11.047 -36.781 -9.688 1 97.5 152 PHE A O 1
ATOM 1221 N N . GLU A 1 153 ? -9.375 -35.312 -9.492 1 95.88 153 GLU A N 1
ATOM 1222 C CA . GLU A 1 153 ? -9.984 -34.656 -8.336 1 95.88 153 GLU A CA 1
ATOM 1223 C C . GLU A 1 153 ? -10.688 -33.375 -8.734 1 95.88 153 GLU A C 1
ATOM 1225 O O . GLU A 1 153 ? -10.586 -32.906 -9.883 1 95.88 153 GLU A O 1
ATOM 1230 N N . GLY A 1 154 ? -11.398 -32.781 -7.699 1 95.25 154 GLY A N 1
ATOM 1231 C CA . GLY A 1 154 ? -12.188 -31.594 -7.977 1 95.25 154 GLY A CA 1
ATOM 1232 C C . GLY A 1 154 ? -11.805 -30.406 -7.113 1 95.25 154 GLY A C 1
ATOM 1233 O O . GLY A 1 154 ? -12.609 -29.484 -6.926 1 95.25 154 GLY A O 1
ATOM 1234 N N . GLU A 1 155 ? -10.578 -30.422 -6.57 1 92 155 GLU A N 1
ATOM 1235 C CA . GLU A 1 155 ? -10.266 -29.312 -5.676 1 92 155 GLU A CA 1
ATOM 1236 C C . GLU A 1 155 ? -8.789 -28.922 -5.77 1 92 155 GLU A C 1
ATOM 1238 O O . GLU A 1 155 ? -8.211 -28.422 -4.809 1 92 155 GLU A O 1
ATOM 1243 N N . GLU A 1 156 ? -8.086 -29.203 -6.875 1 87.31 156 GLU A N 1
ATOM 1244 C CA . GLU A 1 156 ? -6.676 -28.875 -7.059 1 87.31 156 GLU A CA 1
ATOM 1245 C C . GLU A 1 156 ? -6.434 -27.375 -6.941 1 87.31 156 GLU A C 1
ATOM 1247 O O . GLU A 1 156 ? -5.496 -26.938 -6.27 1 87.31 156 GLU A O 1
ATOM 1252 N N . GLU A 1 157 ? -7.281 -26.594 -7.43 1 83.81 157 GLU A N 1
ATOM 1253 C CA . GLU A 1 157 ? -7.129 -25.141 -7.473 1 83.81 157 GLU A CA 1
ATOM 1254 C C . GLU A 1 157 ? -7.371 -24.516 -6.098 1 83.81 157 GLU A C 1
ATOM 1256 O O . GLU A 1 157 ? -7.199 -23.312 -5.914 1 83.81 157 GLU A O 1
ATOM 1261 N N . SER A 1 158 ? -7.852 -25.422 -5.25 1 81.31 158 SER A N 1
ATOM 1262 C CA . SER A 1 158 ? -8.125 -24.969 -3.889 1 81.31 158 SER A CA 1
ATOM 1263 C C . SER A 1 158 ? -7.25 -25.703 -2.875 1 81.31 158 SER A C 1
ATOM 1265 O O . SER A 1 158 ? -7.617 -25.828 -1.706 1 81.31 158 SER A O 1
ATOM 1267 N N . GLY A 1 159 ? -6.141 -26.375 -3.359 1 75.06 159 GLY A N 1
ATOM 1268 C CA . GLY A 1 159 ? -5.137 -26.875 -2.432 1 75.06 159 GLY A CA 1
ATOM 1269 C C . GLY A 1 159 ? -5.133 -28.391 -2.316 1 75.06 159 GLY A C 1
ATOM 1270 O O . GLY A 1 159 ? -4.262 -28.969 -1.662 1 75.06 159 GLY A O 1
ATOM 1271 N N . SER A 1 160 ? -6.109 -29.047 -2.926 1 86.88 160 SER A N 1
ATOM 1272 C CA . SER A 1 160 ? -6.176 -30.5 -2.912 1 86.88 160 SER A CA 1
ATOM 1273 C C . SER A 1 160 ? -6.152 -31.047 -1.486 1 86.88 160 SER A C 1
ATOM 1275 O O . SER A 1 160 ? -5.363 -31.938 -1.167 1 86.88 160 SER A O 1
ATOM 1277 N N . ASN A 1 161 ? -7 -30.609 -0.703 1 83.25 161 ASN A N 1
ATOM 1278 C CA . ASN A 1 161 ? -6.988 -30.922 0.722 1 83.25 161 ASN A CA 1
ATOM 1279 C C . ASN A 1 161 ? -7.324 -32.406 0.978 1 83.25 161 ASN A C 1
ATOM 1281 O O . ASN A 1 161 ? -6.867 -32.969 1.964 1 83.25 161 ASN A O 1
ATOM 1285 N N . PHE A 1 162 ? -8.055 -33 0.08 1 90.19 162 PHE A N 1
ATOM 1286 C CA . PHE A 1 162 ? -8.547 -34.344 0.336 1 90.19 162 PHE A CA 1
ATOM 1287 C C . PHE A 1 162 ? -7.895 -35.344 -0.605 1 90.19 162 PHE A C 1
ATOM 1289 O O . PHE A 1 162 ? -8.219 -36.531 -0.574 1 90.19 162 PHE A O 1
ATOM 1296 N N . LEU A 1 163 ? -6.988 -34.969 -1.453 1 90.69 163 LEU A N 1
ATOM 1297 C CA . LEU A 1 163 ? -6.43 -35.812 -2.49 1 90.69 163 LEU A CA 1
ATOM 1298 C C . LEU A 1 163 ? -5.781 -37.062 -1.879 1 90.69 163 LEU A C 1
ATOM 1300 O O . LEU A 1 163 ? -5.984 -38.188 -2.365 1 90.69 163 LEU A O 1
ATOM 1304 N N . MET A 1 164 ? -5.016 -36.906 -0.847 1 89.12 164 MET A N 1
ATOM 1305 C CA . MET A 1 164 ? -4.297 -38.031 -0.255 1 89.12 164 MET A CA 1
ATOM 1306 C C . MET A 1 164 ? -5.27 -39.031 0.391 1 89.12 164 MET A C 1
ATOM 1308 O O . MET A 1 164 ? -5.031 -40.219 0.382 1 89.12 164 MET A O 1
ATOM 1312 N N . GLN A 1 165 ? -6.312 -38.469 0.924 1 92.69 165 GLN A N 1
ATOM 1313 C CA . GLN A 1 165 ? -7.336 -39.375 1.455 1 92.69 165 GLN A CA 1
ATOM 1314 C C . GLN A 1 165 ? -7.973 -40.219 0.345 1 92.69 165 GLN A C 1
ATOM 1316 O O . GLN A 1 165 ? -8.227 -41.406 0.524 1 92.69 165 GLN A O 1
ATOM 1321 N N . TYR A 1 166 ? -8.273 -39.594 -0.786 1 95 166 TYR A N 1
ATOM 1322 C CA . TYR A 1 166 ? -8.789 -40.312 -1.936 1 95 166 TYR A CA 1
ATOM 1323 C C . TYR A 1 166 ? -7.777 -41.344 -2.416 1 95 166 TYR A C 1
ATOM 1325 O O . TYR A 1 166 ? -8.148 -42.5 -2.734 1 95 166 TYR A O 1
ATOM 1333 N N . PHE A 1 167 ? -6.508 -40.938 -2.459 1 92.69 167 PHE A N 1
ATOM 1334 C CA . PHE A 1 167 ? -5.445 -41.844 -2.912 1 92.69 167 PHE A CA 1
ATOM 1335 C C . PHE A 1 167 ? -5.352 -43.062 -2.016 1 92.69 167 PHE A C 1
ATOM 1337 O O . PHE A 1 167 ? -5.211 -44.188 -2.504 1 92.69 167 PHE A O 1
ATOM 1344 N N . ASP A 1 168 ? -5.469 -42.875 -0.753 1 92 168 ASP A N 1
ATOM 1345 C CA . ASP A 1 168 ? -5.383 -43.969 0.214 1 92 168 ASP A CA 1
ATOM 1346 C C . ASP A 1 168 ? -6.527 -44.969 0.026 1 92 168 ASP A C 1
ATOM 1348 O O . ASP A 1 168 ? -6.359 -46.156 0.246 1 92 168 ASP A O 1
ATOM 1352 N N . LYS A 1 169 ? -7.621 -44.438 -0.353 1 93.88 169 LYS A N 1
ATOM 1353 C CA . LYS A 1 169 ? -8.797 -45.281 -0.549 1 93.88 169 LYS A CA 1
ATOM 1354 C C . LYS A 1 169 ? -8.586 -46.281 -1.702 1 93.88 169 LYS A C 1
ATOM 1356 O O . LYS A 1 169 ? -9.258 -47.281 -1.784 1 93.88 169 LYS A O 1
ATOM 1361 N N . LEU A 1 170 ? -7.73 -45.906 -2.609 1 93.31 170 LEU A N 1
ATOM 1362 C CA . LEU A 1 170 ? -7.504 -46.781 -3.766 1 93.31 170 LEU A CA 1
ATOM 1363 C C . LEU A 1 170 ? -6.766 -48.031 -3.359 1 93.31 170 LEU A C 1
ATOM 1365 O O . LEU A 1 170 ? -6.805 -49.031 -4.074 1 93.31 170 LEU A O 1
ATOM 1369 N N . GLU A 1 171 ? -6.035 -48.031 -2.273 1 89.88 171 GLU A N 1
ATOM 1370 C CA . GLU A 1 171 ? -5.285 -49.156 -1.749 1 89.88 171 GLU A CA 1
ATOM 1371 C C . GLU A 1 171 ? -4.41 -49.812 -2.83 1 89.88 171 GLU A C 1
ATOM 1373 O O . GLU A 1 171 ? -4.457 -51 -3.047 1 89.88 171 GLU A O 1
ATOM 1378 N N . LEU A 1 172 ? -3.725 -48.938 -3.49 1 88.38 172 LEU A N 1
ATOM 1379 C CA . LEU A 1 172 ? -2.863 -49.438 -4.562 1 88.38 172 LEU A CA 1
ATOM 1380 C C . LEU A 1 172 ? -1.663 -50.188 -3.996 1 88.38 172 LEU A C 1
ATOM 1382 O O . LEU A 1 172 ? -1.035 -49.719 -3.037 1 88.38 172 LEU A O 1
ATOM 1386 N N . LYS A 1 173 ? -1.436 -51.344 -4.457 1 81.5 173 LYS A N 1
ATOM 1387 C CA . LYS A 1 173 ? -0.326 -52.188 -3.973 1 81.5 173 LYS A CA 1
ATOM 1388 C C . LYS A 1 173 ? 1.005 -51.688 -4.531 1 81.5 173 LYS A C 1
ATOM 1390 O O . LYS A 1 173 ? 2.02 -51.688 -3.83 1 81.5 173 LYS A O 1
ATOM 1395 N N . ARG A 1 174 ? 1.047 -51.312 -5.777 1 86.19 174 ARG A N 1
ATOM 1396 C CA . ARG A 1 174 ? 2.273 -50.875 -6.434 1 86.19 174 ARG A CA 1
ATOM 1397 C C . ARG A 1 174 ? 1.965 -49.969 -7.625 1 86.19 174 ARG A C 1
ATOM 1399 O O . ARG A 1 174 ? 0.999 -50.219 -8.352 1 86.19 174 ARG A O 1
ATOM 1406 N N . VAL A 1 175 ? 2.73 -48.906 -7.746 1 91.62 175 VAL A N 1
ATOM 1407 C CA . VAL A 1 175 ? 2.705 -48.031 -8.922 1 91.62 175 VAL A CA 1
ATOM 1408 C C . VAL A 1 175 ? 4.102 -47.969 -9.531 1 91.62 175 VAL A C 1
ATOM 1410 O O . VAL A 1 175 ? 5.078 -47.688 -8.828 1 91.62 175 VAL A O 1
ATOM 1413 N N . ASP A 1 176 ? 4.148 -48.281 -10.773 1 92.75 176 ASP A N 1
ATOM 1414 C CA . ASP A 1 176 ? 5.445 -48.25 -11.438 1 92.75 176 ASP A CA 1
ATOM 1415 C C . ASP A 1 176 ? 5.73 -46.906 -12.078 1 92.75 176 ASP A C 1
ATOM 1417 O O . ASP A 1 176 ? 6.871 -46.438 -12.078 1 92.75 176 ASP A O 1
ATOM 1421 N N . ILE A 1 177 ? 4.766 -46.312 -12.633 1 93.38 177 ILE A N 1
ATOM 1422 C CA . ILE A 1 177 ? 4.879 -44.969 -13.195 1 93.38 177 ILE A CA 1
ATOM 1423 C C . ILE A 1 177 ? 3.723 -44.094 -12.703 1 93.38 177 ILE A C 1
ATOM 1425 O O . ILE A 1 177 ? 2.557 -44.5 -12.797 1 93.38 177 ILE A O 1
ATOM 1429 N N . MET A 1 178 ? 4.102 -43.031 -12.125 1 92.69 178 MET A N 1
ATOM 1430 C CA . MET A 1 178 ? 3.125 -42 -11.766 1 92.69 178 MET A CA 1
ATOM 1431 C C . MET A 1 178 ? 3.121 -40.875 -12.781 1 92.69 178 MET A C 1
ATOM 1433 O O . MET A 1 178 ? 4.137 -40.219 -12.977 1 92.69 178 MET A O 1
ATOM 1437 N N . VAL A 1 179 ? 1.964 -40.656 -13.422 1 93.88 179 VAL A N 1
ATOM 1438 C CA . VAL A 1 179 ? 1.857 -39.625 -14.453 1 93.88 179 VAL A CA 1
ATOM 1439 C C . VAL A 1 179 ? 0.958 -38.5 -13.961 1 93.88 179 VAL A C 1
ATOM 1441 O O . VAL A 1 179 ? -0.23 -38.719 -13.703 1 93.88 179 VAL A O 1
ATOM 1444 N N . ALA A 1 180 ? 1.55 -37.406 -13.781 1 92 180 ALA A N 1
ATOM 1445 C CA . ALA A 1 180 ? 0.773 -36.188 -13.516 1 92 180 ALA A CA 1
ATOM 1446 C C . ALA A 1 180 ? 0.657 -35.344 -14.773 1 92 180 ALA A C 1
ATOM 1448 O O . ALA A 1 180 ? 1.664 -34.875 -15.305 1 92 180 ALA A O 1
ATOM 1449 N N . LEU A 1 181 ? -0.527 -35.031 -15.211 1 93.94 181 LEU A N 1
ATOM 1450 C CA . LEU A 1 181 ? -0.762 -34.375 -16.484 1 93.94 181 LEU A CA 1
ATOM 1451 C C . LEU A 1 181 ? -1.007 -32.875 -16.266 1 93.94 181 LEU A C 1
ATOM 1453 O O . LEU A 1 181 ? -1.519 -32.188 -17.156 1 93.94 181 LEU A O 1
ATOM 1457 N N . ASP A 1 182 ? -0.677 -32.438 -15.125 1 89.5 182 ASP A N 1
ATOM 1458 C CA . ASP A 1 182 ? -0.973 -31.062 -14.695 1 89.5 182 ASP A CA 1
ATOM 1459 C C . ASP A 1 182 ? 0.296 -30.219 -14.648 1 89.5 182 ASP A C 1
ATOM 1461 O O . ASP A 1 182 ? 0.654 -29.688 -13.586 1 89.5 182 ASP A O 1
ATOM 1465 N N . SER A 1 183 ? 1 -30.078 -15.711 1 88.12 183 SER A N 1
ATOM 1466 C CA . SER A 1 183 ? 2.227 -29.281 -15.727 1 88.12 183 SER A CA 1
ATOM 1467 C C . SER A 1 183 ? 2.355 -28.5 -17.031 1 88.12 183 SER A C 1
ATOM 1469 O O . SER A 1 183 ? 1.494 -28.594 -17.906 1 88.12 183 SER A O 1
ATOM 1471 N N . GLY A 1 184 ? 3.381 -27.734 -17.094 1 86.31 184 GLY A N 1
ATOM 1472 C CA . GLY A 1 184 ? 3.586 -26.859 -18.234 1 86.31 184 GLY A CA 1
ATOM 1473 C C . GLY A 1 184 ? 4.504 -27.438 -19.281 1 86.31 184 GLY A C 1
ATOM 1474 O O . GLY A 1 184 ? 4.926 -28.594 -19.172 1 86.31 184 GLY A O 1
ATOM 1475 N N . SER A 1 185 ? 4.586 -26.656 -20.344 1 89.88 185 SER A N 1
ATOM 1476 C CA . SER A 1 185 ? 5.496 -26.953 -21.453 1 89.88 185 SER A CA 1
ATOM 1477 C C . SER A 1 185 ? 6.207 -25.688 -21.922 1 89.88 185 SER A C 1
ATOM 1479 O O . SER A 1 185 ? 5.613 -24.609 -21.953 1 89.88 185 SER A O 1
ATOM 1481 N N . GLY A 1 186 ? 7.43 -25.859 -22.219 1 87.06 186 GLY A N 1
ATOM 1482 C CA . GLY A 1 186 ? 8.203 -24.719 -22.688 1 87.06 186 GLY A CA 1
ATOM 1483 C C . GLY A 1 186 ? 7.781 -24.234 -24.062 1 87.06 186 GLY A C 1
ATOM 1484 O O . GLY A 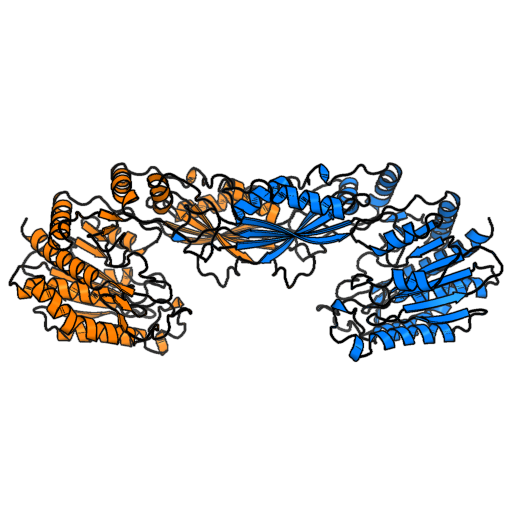1 186 ? 7.918 -23.047 -24.375 1 87.06 186 GLY A O 1
ATOM 1485 N N . ASP A 1 187 ? 7.453 -25.078 -24.875 1 90.5 187 ASP A N 1
ATOM 1486 C CA . ASP A 1 187 ? 6.906 -24.828 -26.203 1 90.5 187 ASP A CA 1
ATOM 1487 C C . ASP A 1 187 ? 5.977 -25.969 -26.641 1 90.5 187 ASP A C 1
ATOM 1489 O O . ASP A 1 187 ? 5.605 -26.812 -25.812 1 90.5 187 ASP A O 1
ATOM 1493 N N . TYR A 1 188 ? 5.523 -25.891 -27.891 1 94.06 188 TYR A N 1
ATOM 1494 C CA . TYR A 1 188 ? 4.605 -26.922 -28.359 1 94.06 188 TYR A CA 1
ATOM 1495 C C . TYR A 1 188 ? 5.277 -27.828 -29.391 1 94.06 188 TYR A C 1
ATOM 1497 O O . TYR A 1 188 ? 4.605 -28.438 -30.219 1 94.06 188 TYR A O 1
ATOM 1505 N N . GLU A 1 189 ? 6.645 -27.953 -29.328 1 94.81 189 GLU A N 1
ATOM 1506 C CA . GLU A 1 189 ? 7.355 -28.594 -30.422 1 94.81 189 GLU A CA 1
ATOM 1507 C C . GLU A 1 189 ? 7.988 -29.906 -29.969 1 94.81 189 GLU A C 1
ATOM 1509 O O . GLU A 1 189 ? 8.5 -30.672 -30.797 1 94.81 189 GLU A O 1
ATOM 1514 N N . ARG A 1 190 ? 7.949 -30.188 -28.703 1 96.31 190 ARG A N 1
ATOM 1515 C CA . ARG A 1 190 ? 8.57 -31.375 -28.141 1 96.31 190 ARG A CA 1
ATOM 1516 C C . ARG A 1 190 ? 7.867 -31.797 -26.844 1 96.31 190 ARG A C 1
ATOM 1518 O O . ARG A 1 190 ? 7.051 -31.047 -26.312 1 96.31 190 ARG A O 1
ATOM 1525 N N . LEU A 1 191 ? 8.156 -33 -26.453 1 96.5 191 LEU A N 1
ATOM 1526 C CA . LEU A 1 191 ? 7.672 -33.406 -25.141 1 96.5 191 LEU A CA 1
ATOM 1527 C C . LEU A 1 191 ? 8.445 -32.719 -24.016 1 96.5 191 LEU A C 1
ATOM 1529 O O . LEU A 1 191 ? 9.68 -32.75 -24 1 96.5 191 LEU A O 1
ATOM 1533 N N . TRP A 1 192 ? 7.762 -32.062 -23.203 1 93.94 192 TRP A N 1
ATOM 1534 C CA . TRP A 1 192 ? 8.359 -31.406 -22.062 1 93.94 192 TRP A CA 1
ATOM 1535 C C . TRP A 1 192 ? 8.039 -32.156 -20.766 1 93.94 192 TRP A C 1
ATOM 1537 O O . TRP A 1 192 ? 6.914 -32.625 -20.578 1 93.94 192 TRP A O 1
ATOM 1547 N N . LEU A 1 193 ? 9.031 -32.344 -19.969 1 92.44 193 LEU A N 1
ATOM 1548 C CA . LEU A 1 193 ? 8.922 -33 -18.672 1 92.44 193 LEU A CA 1
ATOM 1549 C C . LEU A 1 193 ? 9.242 -32.031 -17.531 1 92.44 193 LEU A C 1
ATOM 1551 O O . LEU A 1 193 ? 10.094 -31.156 -17.688 1 92.44 193 LEU A O 1
ATOM 1555 N N . THR A 1 194 ? 8.562 -32.188 -16.484 1 89.69 194 THR A N 1
ATOM 1556 C CA . THR A 1 194 ? 8.852 -31.375 -15.32 1 89.69 194 THR A CA 1
ATOM 1557 C C . THR A 1 194 ? 9.641 -32.156 -14.281 1 89.69 194 THR A C 1
ATOM 1559 O O . THR A 1 194 ? 9.203 -33.219 -13.852 1 89.69 194 THR A O 1
ATOM 1562 N N . SER A 1 195 ? 10.773 -31.672 -13.898 1 87.94 195 SER A N 1
ATOM 1563 C CA . SER A 1 195 ? 11.609 -32.406 -12.938 1 87.94 195 SER A CA 1
ATOM 1564 C C . SER A 1 195 ? 11.633 -31.688 -11.586 1 87.94 195 SER A C 1
ATOM 1566 O O . SER A 1 195 ? 11.984 -32.281 -10.57 1 87.94 195 SER A O 1
ATOM 1568 N N . SER A 1 196 ? 11.305 -30.453 -11.672 1 88.75 196 SER A N 1
ATOM 1569 C CA . SER A 1 196 ? 11.32 -29.719 -10.414 1 88.75 196 SER A CA 1
ATOM 1570 C C . SER A 1 196 ? 10.328 -28.562 -10.445 1 88.75 196 SER A C 1
ATOM 1572 O O . SER A 1 196 ? 10.031 -28.016 -11.508 1 88.75 196 SER A O 1
ATOM 1574 N N . LEU A 1 197 ? 9.812 -28.297 -9.273 1 87.62 197 LEU A N 1
ATOM 1575 C CA . LEU A 1 197 ? 8.93 -27.172 -9.023 1 87.62 197 LEU A CA 1
ATOM 1576 C C . LEU A 1 197 ? 9.391 -26.375 -7.801 1 87.62 197 LEU A C 1
ATOM 1578 O O . LEU A 1 197 ? 9.727 -26.969 -6.77 1 87.62 197 LEU A O 1
ATOM 1582 N N . ARG A 1 198 ? 9.406 -25.047 -7.926 1 90.88 198 ARG A N 1
ATOM 1583 C CA . ARG A 1 198 ? 9.781 -24.234 -6.766 1 90.88 198 ARG A CA 1
ATOM 1584 C C . ARG A 1 198 ? 8.711 -24.312 -5.68 1 90.88 198 ARG A C 1
ATOM 1586 O O . ARG A 1 198 ? 7.523 -24.453 -5.98 1 90.88 198 ARG A O 1
ATOM 1593 N N . GLY A 1 199 ? 9.227 -24.281 -4.453 1 88.81 199 GLY A N 1
ATOM 1594 C CA . GLY A 1 199 ? 8.32 -24.062 -3.336 1 88.81 199 GLY A CA 1
ATOM 1595 C C . GLY A 1 199 ? 7.883 -22.625 -3.193 1 88.81 199 GLY A C 1
ATOM 1596 O O . GLY A 1 199 ? 8.289 -21.766 -3.979 1 88.81 199 GLY A O 1
ATOM 1597 N N . SER A 1 200 ? 7.039 -22.422 -2.238 1 90 200 SER A N 1
ATOM 1598 C CA . SER A 1 200 ? 6.562 -21.062 -2.004 1 90 200 SER A CA 1
ATOM 1599 C C . SER A 1 200 ? 6.117 -20.875 -0.558 1 90 200 SER A C 1
ATOM 1601 O O . SER A 1 200 ? 5.805 -21.844 0.134 1 90 200 SER A O 1
ATOM 1603 N N . MET A 1 201 ? 6.211 -19.719 -0.136 1 91.62 201 MET A N 1
ATOM 1604 C CA . MET A 1 201 ? 5.633 -19.312 1.142 1 91.62 201 MET A CA 1
ATOM 1605 C C . MET A 1 201 ? 5.074 -17.906 1.061 1 91.62 201 MET A C 1
ATOM 1607 O O . MET A 1 201 ? 5.508 -17.109 0.225 1 91.62 201 MET A O 1
ATOM 1611 N N . LYS A 1 202 ? 4.074 -17.672 1.861 1 93.19 202 LYS A N 1
ATOM 1612 C CA . LYS A 1 202 ? 3.49 -16.344 1.999 1 93.19 202 LYS A CA 1
ATOM 1613 C C . LYS A 1 202 ? 3.531 -15.867 3.451 1 93.19 202 LYS A C 1
ATOM 1615 O O . LYS A 1 202 ? 3.203 -16.625 4.363 1 93.19 202 LYS A O 1
ATOM 1620 N N . ILE A 1 203 ? 4.004 -14.68 3.609 1 97.31 203 ILE A N 1
ATOM 1621 C CA . ILE A 1 203 ? 4.141 -14.109 4.945 1 97.31 203 ILE A CA 1
ATOM 1622 C C . ILE A 1 203 ? 3.578 -12.695 4.961 1 97.31 203 ILE A C 1
ATOM 1624 O O . ILE A 1 203 ? 3.885 -11.883 4.078 1 97.31 203 ILE A O 1
ATOM 1628 N N . ASP A 1 204 ? 2.697 -12.406 5.934 1 98.06 204 ASP A N 1
ATOM 1629 C CA . ASP A 1 204 ? 2.295 -11.031 6.207 1 98.06 204 ASP A CA 1
ATOM 1630 C C . ASP A 1 204 ? 3.238 -10.367 7.211 1 98.06 204 ASP A C 1
ATOM 1632 O O . ASP A 1 204 ? 3.262 -10.742 8.391 1 98.06 204 ASP A O 1
ATOM 1636 N N . LEU A 1 205 ? 4.027 -9.492 6.742 1 98.81 205 LEU A N 1
ATOM 1637 C CA . LEU A 1 205 ? 4.859 -8.695 7.641 1 98.81 205 LEU A CA 1
ATOM 1638 C C . LEU A 1 205 ? 4.094 -7.484 8.156 1 98.81 205 LEU A C 1
ATOM 1640 O O . LEU A 1 205 ? 3.715 -6.605 7.383 1 98.81 205 LEU A O 1
ATOM 1644 N N . CYS A 1 206 ? 3.85 -7.445 9.477 1 98.69 206 CYS A N 1
ATOM 1645 C CA . CYS A 1 206 ? 3.084 -6.391 10.133 1 98.69 206 CYS A CA 1
ATOM 1646 C C . CYS A 1 206 ? 3.98 -5.535 11.023 1 98.69 206 CYS A C 1
ATOM 1648 O O . CYS A 1 206 ? 4.688 -6.059 11.883 1 98.69 206 CYS A O 1
ATOM 1650 N N . VAL A 1 207 ? 3.982 -4.309 10.805 1 98.69 207 VAL A N 1
ATOM 1651 C CA . VAL A 1 207 ? 4.719 -3.363 11.641 1 98.69 207 VAL A CA 1
ATOM 1652 C C . VAL A 1 207 ? 3.756 -2.342 12.242 1 98.69 207 VAL A C 1
ATOM 1654 O O . VAL A 1 207 ? 3.102 -1.593 11.516 1 98.69 207 VAL A O 1
ATOM 1657 N N . LYS A 1 208 ? 3.652 -2.316 13.516 1 98 208 LYS A N 1
ATOM 1658 C CA . LYS A 1 208 ? 2.822 -1.36 14.242 1 98 208 LYS A CA 1
ATOM 1659 C C . LYS A 1 208 ? 3.678 -0.401 15.062 1 98 208 LYS A C 1
ATOM 1661 O O . LYS A 1 208 ? 4.535 -0.833 15.836 1 98 208 LYS A O 1
ATOM 1666 N N . VAL A 1 209 ? 3.441 0.913 14.898 1 97.06 209 VAL A N 1
ATOM 1667 C CA . VAL A 1 209 ? 4.273 1.896 15.586 1 97.06 209 VAL A CA 1
ATOM 1668 C C . VAL A 1 209 ? 3.398 2.812 16.438 1 97.06 209 VAL A C 1
ATOM 1670 O O . VAL A 1 209 ? 3.875 3.42 17.406 1 97.06 209 VAL A O 1
ATOM 1673 N N . LEU A 1 210 ? 2.146 2.982 16.094 1 94.69 210 LEU A N 1
ATOM 1674 C CA . LEU A 1 210 ? 1.205 3.857 16.781 1 94.69 210 LEU A CA 1
ATOM 1675 C C . LEU A 1 210 ? -0.094 3.121 17.094 1 94.69 210 LEU A C 1
ATOM 1677 O O . LEU A 1 210 ? -0.362 2.059 16.531 1 94.69 210 LEU A O 1
ATOM 1681 N N . GLU A 1 211 ? -0.867 3.623 18.016 1 91.12 211 GLU A N 1
ATOM 1682 C CA . GLU A 1 211 ? -2.189 3.076 18.312 1 91.12 211 GLU A CA 1
ATOM 1683 C C . GLU A 1 211 ? -3.256 3.709 17.422 1 91.12 211 GLU A C 1
ATOM 1685 O O . GLU A 1 211 ? -4.27 3.078 17.109 1 91.12 211 GLU A O 1
ATOM 1690 N N . ALA A 1 212 ? -3.021 4.883 17.094 1 84.94 212 ALA A N 1
ATOM 1691 C CA . ALA A 1 212 ? -3.924 5.645 16.234 1 84.94 212 ALA A CA 1
ATOM 1692 C C . ALA A 1 212 ? -3.143 6.562 15.297 1 84.94 212 ALA A C 1
ATOM 1694 O O . ALA A 1 212 ? -1.991 6.906 15.578 1 84.94 212 ALA A O 1
ATOM 1695 N N . PRO A 1 213 ? -3.775 6.844 14.125 1 86.69 213 PRO A N 1
ATOM 1696 C CA . PRO A 1 213 ? -3.084 7.762 13.219 1 86.69 213 PRO A CA 1
ATOM 1697 C C . PRO A 1 213 ? -2.816 9.125 13.852 1 86.69 213 PRO A C 1
ATOM 1699 O O . PRO A 1 213 ? -3.609 9.594 14.672 1 86.69 213 PRO A O 1
ATOM 1702 N N . ILE A 1 214 ? -1.716 9.727 13.477 1 84.88 214 ILE A N 1
ATOM 1703 C CA . ILE A 1 214 ? -1.417 11.086 13.906 1 84.88 214 ILE A CA 1
ATOM 1704 C C . ILE A 1 214 ? -1.094 11.953 12.688 1 84.88 214 ILE A C 1
ATOM 1706 O O . ILE A 1 214 ? -0.85 11.438 11.594 1 84.88 214 ILE A O 1
ATOM 1710 N N . SER A 1 215 ? -1.1 13.258 12.859 1 80.94 215 SER A N 1
ATOM 1711 C CA . SER A 1 215 ? -0.828 14.188 11.773 1 80.94 215 SER A CA 1
ATOM 1712 C C . SER A 1 215 ? 0.603 14.047 11.266 1 80.94 215 SER A C 1
ATOM 1714 O O . SER A 1 215 ? 1.528 13.836 12.055 1 80.94 215 SER A O 1
ATOM 1716 N N . SER A 1 216 ? 0.81 14.188 9.961 1 85.12 216 SER A N 1
ATOM 1717 C CA . SER A 1 216 ? 2.146 14.156 9.375 1 85.12 216 SER A CA 1
ATOM 1718 C C . SER A 1 216 ? 3 15.312 9.883 1 85.12 216 SER A C 1
ATOM 1720 O O . SER A 1 216 ? 4.223 15.297 9.742 1 85.12 216 SER A O 1
ATOM 1722 N N . ASP A 1 217 ? 2.385 16.281 10.531 1 79.75 217 ASP A N 1
ATOM 1723 C CA . ASP A 1 217 ? 3.115 17.391 11.133 1 79.75 217 ASP A CA 1
ATOM 1724 C C . ASP A 1 217 ? 4.035 16.906 12.25 1 79.75 217 ASP A C 1
ATOM 1726 O O . ASP A 1 217 ? 5 17.594 12.609 1 79.75 217 ASP A O 1
ATOM 1730 N N . GLU A 1 218 ? 3.695 15.781 12.758 1 83.38 218 GLU A N 1
ATOM 1731 C CA . GLU A 1 218 ? 4.441 15.234 13.891 1 83.38 218 GLU A CA 1
ATOM 1732 C C . GLU A 1 218 ? 5.609 14.375 13.414 1 83.38 218 GLU A C 1
ATOM 1734 O O . GLU A 1 218 ? 6.293 13.75 14.219 1 83.38 218 GLU A O 1
ATOM 1739 N N . SER A 1 219 ? 5.816 14.391 12.117 1 89.62 219 SER A N 1
ATOM 1740 C CA . SER A 1 219 ? 6.914 13.594 11.578 1 89.62 219 SER A CA 1
ATOM 1741 C C . SER A 1 219 ? 8.242 13.977 12.219 1 89.62 219 SER A C 1
ATOM 1743 O O . SER A 1 219 ? 8.445 15.133 12.602 1 89.62 219 SER A O 1
ATOM 1745 N N . GLY A 1 220 ? 9.109 13.055 12.391 1 90.75 220 GLY A N 1
ATOM 1746 C CA . GLY A 1 220 ? 10.422 13.266 12.984 1 90.75 220 GLY A CA 1
ATOM 1747 C C . GLY A 1 220 ? 10.508 12.781 14.422 1 90.75 220 GLY A C 1
ATOM 1748 O O . GLY A 1 220 ? 11.594 12.703 14.992 1 90.75 220 GLY A O 1
ATOM 1749 N N . ILE A 1 221 ? 9.375 12.445 14.969 1 91 221 ILE A N 1
ATOM 1750 C CA . ILE A 1 221 ? 9.336 12.008 16.359 1 91 221 ILE A CA 1
ATOM 1751 C C . ILE A 1 221 ? 9.164 10.492 16.422 1 91 221 ILE A C 1
ATOM 1753 O O . ILE A 1 221 ? 9.875 9.812 17.172 1 91 221 ILE A O 1
ATOM 1757 N N . VAL A 1 222 ? 8.258 10.023 15.703 1 92.06 222 VAL A N 1
ATOM 1758 C CA . VAL A 1 222 ? 7.98 8.594 15.664 1 92.06 222 VAL A CA 1
ATOM 1759 C C . VAL A 1 222 ? 8.516 7.996 14.367 1 92.06 222 VAL A C 1
ATOM 1761 O O . VAL A 1 222 ? 8.5 8.656 13.32 1 92.06 222 VAL A O 1
ATOM 1764 N N . PRO A 1 223 ? 9.023 6.77 14.461 1 94.94 223 PRO A N 1
ATOM 1765 C CA . PRO A 1 223 ? 9.484 6.145 13.219 1 94.94 223 PRO A CA 1
ATOM 1766 C C . PRO A 1 223 ? 8.336 5.824 12.266 1 94.94 223 PRO A C 1
ATOM 1768 O O . PRO A 1 223 ? 7.203 5.605 12.703 1 94.94 223 PRO A O 1
ATOM 1771 N N . GLN A 1 224 ? 8.641 5.863 10.992 1 96.12 224 GLN A N 1
ATOM 1772 C CA . GLN A 1 224 ? 7.684 5.461 9.969 1 96.12 224 GLN A CA 1
ATOM 1773 C C . GLN A 1 224 ? 7.625 3.943 9.836 1 96.12 224 GLN A C 1
ATOM 1775 O O . GLN A 1 224 ? 8.656 3.283 9.719 1 96.12 224 GLN A O 1
ATOM 1780 N N . ALA A 1 225 ? 6.414 3.43 9.797 1 97.62 225 ALA A N 1
ATOM 1781 C CA . ALA A 1 225 ? 6.266 1.983 9.664 1 97.62 225 ALA A CA 1
ATOM 1782 C C . ALA A 1 225 ? 6.996 1.464 8.43 1 97.62 225 ALA A C 1
ATOM 1784 O O . ALA A 1 225 ? 7.652 0.421 8.484 1 97.62 225 ALA A O 1
ATOM 1785 N N . LEU A 1 226 ? 6.91 2.154 7.324 1 97.75 226 LEU A N 1
ATOM 1786 C CA . LEU A 1 226 ? 7.559 1.72 6.094 1 97.75 226 LEU A CA 1
ATOM 1787 C C . LEU A 1 226 ? 9.078 1.689 6.258 1 97.75 226 LEU A C 1
ATOM 1789 O O . LEU A 1 226 ? 9.75 0.815 5.707 1 97.75 226 LEU A O 1
ATOM 1793 N N . ASN A 1 227 ? 9.641 2.65 6.945 1 97.5 227 ASN A N 1
ATOM 1794 C CA . ASN A 1 227 ? 11.086 2.65 7.168 1 97.5 227 ASN A CA 1
ATOM 1795 C C . ASN A 1 227 ? 11.523 1.436 7.977 1 97.5 227 ASN A C 1
ATOM 1797 O O . ASN A 1 227 ? 12.562 0.839 7.688 1 97.5 227 ASN A O 1
ATOM 1801 N N . ILE A 1 228 ? 10.781 1.164 9.016 1 97.81 228 ILE A N 1
ATOM 1802 C CA . ILE A 1 228 ? 11.086 -0.04 9.781 1 97.81 228 ILE A CA 1
ATOM 1803 C C . ILE A 1 228 ? 11 -1.265 8.875 1 97.81 228 ILE A C 1
ATOM 1805 O O . ILE A 1 228 ? 11.898 -2.109 8.883 1 97.81 228 ILE A O 1
ATOM 1809 N N . MET A 1 229 ? 10 -1.359 8.078 1 97.75 229 MET A N 1
ATOM 1810 C CA . MET A 1 229 ? 9.828 -2.475 7.148 1 97.75 229 MET A CA 1
ATOM 1811 C C . MET A 1 229 ? 11.008 -2.566 6.184 1 97.75 229 MET A C 1
ATOM 1813 O O . MET A 1 229 ? 11.508 -3.658 5.91 1 97.75 229 MET A O 1
ATOM 1817 N N . ARG A 1 230 ? 11.367 -1.435 5.617 1 97.19 230 ARG A N 1
ATOM 1818 C CA . ARG A 1 230 ? 12.492 -1.418 4.695 1 97.19 230 ARG A CA 1
ATOM 1819 C C . ARG A 1 230 ? 13.75 -1.991 5.352 1 97.19 230 ARG A C 1
ATOM 1821 O O . ARG A 1 230 ? 14.484 -2.76 4.73 1 97.19 230 ARG A O 1
ATOM 1828 N N . THR A 1 231 ? 13.984 -1.62 6.586 1 97.25 231 THR A N 1
ATOM 1829 C CA . THR A 1 231 ? 15.133 -2.121 7.324 1 97.25 231 THR A CA 1
ATOM 1830 C C . THR A 1 231 ? 15.039 -3.633 7.516 1 97.25 231 THR A C 1
ATOM 1832 O O . THR A 1 231 ? 16.031 -4.352 7.324 1 97.25 231 THR A O 1
ATOM 1835 N N . LEU A 1 232 ? 13.914 -4.082 7.895 1 98.19 232 LEU A N 1
ATOM 1836 C CA . LEU A 1 232 ? 13.711 -5.508 8.117 1 98.19 232 LEU A CA 1
ATOM 1837 C C . LEU A 1 232 ? 13.852 -6.289 6.816 1 98.19 232 LEU A C 1
ATOM 1839 O O . LEU A 1 232 ? 14.469 -7.359 6.793 1 98.19 232 LEU A O 1
ATOM 1843 N N . LEU A 1 233 ? 13.289 -5.801 5.691 1 98.06 233 LEU A N 1
ATOM 1844 C CA . LEU A 1 233 ? 13.344 -6.48 4.402 1 98.06 233 LEU A CA 1
ATOM 1845 C C . LEU A 1 233 ? 14.773 -6.562 3.889 1 98.06 233 LEU A C 1
ATOM 1847 O O . LEU A 1 233 ? 15.117 -7.492 3.154 1 98.06 233 LEU A O 1
ATOM 1851 N N . ASN A 1 234 ? 15.594 -5.617 4.328 1 97 234 ASN A N 1
ATOM 1852 C CA . ASN A 1 234 ? 17 -5.668 3.965 1 97 234 ASN A CA 1
ATOM 1853 C C . ASN A 1 234 ? 17.688 -6.91 4.539 1 97 234 ASN A C 1
ATOM 1855 O O . ASN A 1 234 ? 18.688 -7.379 3.998 1 97 234 ASN A O 1
ATOM 1859 N N . ARG A 1 235 ? 17.172 -7.391 5.633 1 97.81 235 ARG A N 1
ATOM 1860 C CA . ARG A 1 235 ? 17.719 -8.617 6.219 1 97.81 235 ARG A CA 1
ATOM 1861 C C . ARG A 1 235 ? 17.422 -9.82 5.332 1 97.81 235 ARG A C 1
ATOM 1863 O O . ARG A 1 235 ? 18.156 -10.812 5.355 1 97.81 235 ARG A O 1
ATOM 1870 N N . LEU A 1 236 ? 16.359 -9.711 4.59 1 98.25 236 LEU A N 1
ATOM 1871 C CA . LEU A 1 236 ? 15.852 -10.844 3.82 1 98.25 236 LEU A CA 1
ATOM 1872 C C . LEU A 1 236 ? 16.422 -10.836 2.406 1 98.25 236 LEU A C 1
ATOM 1874 O O . LEU A 1 236 ? 16.75 -11.898 1.866 1 98.25 236 LEU A O 1
ATOM 1878 N N . GLU A 1 237 ? 16.531 -9.688 1.809 1 97.06 237 GLU A N 1
ATOM 1879 C CA . GLU A 1 237 ? 16.969 -9.555 0.421 1 97.06 237 GLU A CA 1
ATOM 1880 C C . GLU A 1 237 ? 17.688 -8.234 0.188 1 97.06 237 GLU A C 1
ATOM 1882 O O . GLU A 1 237 ? 17.359 -7.223 0.817 1 97.06 237 GLU A O 1
ATOM 1887 N N . ASP A 1 238 ? 18.641 -8.273 -0.679 1 94.88 238 ASP A N 1
ATOM 1888 C CA . ASP A 1 238 ? 19.266 -7.051 -1.169 1 94.88 238 ASP A CA 1
ATOM 1889 C C . ASP A 1 238 ? 18.406 -6.387 -2.244 1 94.88 238 ASP A C 1
ATOM 1891 O O . ASP A 1 238 ? 18.219 -6.949 -3.326 1 94.88 238 ASP A O 1
ATOM 1895 N N . PRO A 1 239 ? 17.922 -5.195 -1.99 1 91.38 239 PRO A N 1
ATOM 1896 C CA . PRO A 1 239 ? 16.984 -4.582 -2.939 1 91.38 239 PRO A CA 1
ATOM 1897 C C . PRO A 1 239 ? 17.656 -4.188 -4.254 1 91.38 239 PRO A C 1
ATOM 1899 O O . PRO A 1 239 ? 16.984 -3.963 -5.254 1 91.38 239 PRO A O 1
ATOM 1902 N N . VAL A 1 240 ? 18.953 -4.113 -4.34 1 88.88 240 VAL A N 1
ATOM 1903 C CA . VAL A 1 240 ? 19.688 -3.695 -5.531 1 88.88 240 VAL A CA 1
ATOM 1904 C C . VAL A 1 240 ? 19.938 -4.898 -6.434 1 88.88 240 VAL A C 1
ATOM 1906 O O . VAL A 1 240 ? 19.734 -4.828 -7.648 1 88.88 240 VAL A O 1
ATOM 1909 N N . THR A 1 241 ? 20.297 -5.996 -5.812 1 88.25 241 THR A N 1
ATOM 1910 C CA . THR A 1 241 ? 20.688 -7.156 -6.598 1 88.25 241 THR A CA 1
ATOM 1911 C C . THR A 1 241 ? 19.562 -8.18 -6.668 1 88.25 241 THR A C 1
ATOM 1913 O O . THR A 1 241 ? 19.547 -9.047 -7.543 1 88.25 241 THR A O 1
ATOM 1916 N N . GLY A 1 242 ? 18.719 -8.086 -5.715 1 89.38 242 GLY A N 1
ATOM 1917 C CA . GLY A 1 242 ? 17.672 -9.094 -5.617 1 89.38 242 GLY A CA 1
ATOM 1918 C C . GLY A 1 242 ? 18.125 -10.359 -4.922 1 89.38 242 GLY A C 1
ATOM 1919 O O . GLY A 1 242 ? 17.359 -11.32 -4.809 1 89.38 242 GLY A O 1
ATOM 1920 N N . GLN A 1 243 ? 19.312 -10.391 -4.414 1 93.31 243 GLN A N 1
ATOM 1921 C CA . GLN A 1 243 ? 19.828 -11.578 -3.742 1 93.31 243 GLN A CA 1
ATOM 1922 C C . GLN A 1 243 ? 19.109 -11.812 -2.416 1 93.31 243 GLN A C 1
ATOM 1924 O O . GLN A 1 243 ? 19.078 -10.938 -1.553 1 93.31 243 GLN A O 1
ATOM 1929 N N . VAL A 1 244 ? 18.578 -13.008 -2.309 1 97.5 244 VAL A N 1
ATOM 1930 C CA . VAL A 1 244 ? 17.844 -13.391 -1.105 1 97.5 244 VAL A CA 1
ATOM 1931 C C . VAL A 1 244 ? 18.797 -13.984 -0.079 1 97.5 244 VAL A C 1
ATOM 1933 O O . VAL A 1 244 ? 19.891 -14.438 -0.431 1 97.5 244 VAL A O 1
ATOM 1936 N N . HIS A 1 245 ? 18.484 -13.961 1.152 1 98.31 245 HIS A N 1
ATOM 1937 C CA . HIS A 1 245 ? 19.297 -14.43 2.27 1 98.31 245 HIS A CA 1
ATOM 1938 C C . HIS A 1 245 ? 19.875 -15.812 1.985 1 98.31 245 HIS A C 1
ATOM 1940 O O . HIS A 1 245 ? 19.188 -16.672 1.438 1 98.31 245 HIS A O 1
ATOM 1946 N N . LYS A 1 246 ? 21.047 -16.078 2.426 1 97.44 246 LYS A N 1
ATOM 1947 C CA . LYS A 1 246 ? 21.812 -17.281 2.117 1 97.44 246 LYS A CA 1
ATOM 1948 C C . LYS A 1 246 ? 21.109 -18.531 2.656 1 97.44 246 LYS A C 1
ATOM 1950 O O . LYS A 1 246 ? 21.188 -19.594 2.053 1 97.44 246 LYS A O 1
ATOM 1955 N N . SER A 1 247 ? 20.453 -18.359 3.752 1 97.69 247 SER A N 1
ATOM 1956 C CA . SER A 1 247 ? 19.812 -19.516 4.395 1 97.69 247 SER A CA 1
ATOM 1957 C C . SER A 1 247 ? 18.641 -20.031 3.57 1 97.69 247 SER A C 1
ATOM 1959 O O . SER A 1 247 ? 18.156 -21.141 3.805 1 97.69 247 SER A O 1
ATOM 1961 N N . LEU A 1 248 ? 18.156 -19.266 2.615 1 97.94 248 LEU A N 1
ATOM 1962 C CA . LEU A 1 248 ? 17.047 -19.703 1.768 1 97.94 248 LEU A CA 1
ATOM 1963 C C . LEU A 1 248 ? 17.562 -20.281 0.454 1 97.94 248 LEU A C 1
ATOM 1965 O O . LEU A 1 248 ? 16.781 -20.797 -0.355 1 97.94 248 LEU A O 1
ATOM 1969 N N . GLN A 1 249 ? 18.828 -20.219 0.274 1 96.56 249 GLN A N 1
ATOM 1970 C CA . GLN A 1 249 ? 19.453 -20.766 -0.924 1 96.56 249 GLN A CA 1
ATOM 1971 C C . GLN A 1 249 ? 19.797 -22.25 -0.741 1 96.56 249 GLN A C 1
ATOM 1973 O O . GLN A 1 249 ? 19.906 -22.734 0.388 1 96.56 249 GLN A O 1
ATOM 1978 N N . THR A 1 250 ? 19.859 -22.922 -1.88 1 95.44 250 THR A N 1
ATOM 1979 C CA . THR A 1 250 ? 20.328 -24.297 -1.886 1 95.44 250 THR A CA 1
ATOM 1980 C C . THR A 1 250 ? 21.297 -24.531 -3.039 1 95.44 250 THR A C 1
ATOM 1982 O O . THR A 1 250 ? 21.453 -23.688 -3.914 1 95.44 250 THR A O 1
ATOM 1985 N N . ILE A 1 251 ? 21.969 -25.641 -2.914 1 94.19 251 ILE A N 1
ATOM 1986 C CA . ILE A 1 251 ? 22.828 -26.078 -4.02 1 94.19 251 ILE A CA 1
ATOM 1987 C C . ILE A 1 251 ? 21.969 -26.766 -5.082 1 94.19 251 ILE A C 1
ATOM 1989 O O . ILE A 1 251 ? 21.172 -27.656 -4.77 1 94.19 251 ILE A O 1
ATOM 1993 N N . ILE A 1 252 ? 22.141 -26.328 -6.316 1 93.62 252 ILE A N 1
ATOM 1994 C CA . ILE A 1 252 ? 21.453 -26.969 -7.43 1 93.62 252 ILE A CA 1
ATOM 1995 C C . ILE A 1 252 ? 22.172 -28.281 -7.793 1 93.62 252 ILE A C 1
ATOM 1997 O O . ILE A 1 252 ? 23.359 -28.266 -8.094 1 93.62 252 ILE A O 1
ATOM 2001 N N . PRO A 1 253 ? 21.453 -29.375 -7.789 1 92.69 253 PRO A N 1
ATOM 2002 C CA . PRO A 1 253 ? 22.094 -30.625 -8.203 1 92.69 253 PRO A CA 1
ATOM 2003 C C . PRO A 1 253 ? 22.656 -30.562 -9.617 1 92.69 253 PRO A C 1
ATOM 2005 O O . PRO A 1 253 ? 22.109 -29.875 -10.477 1 92.69 253 PRO A O 1
ATOM 2008 N N . ALA A 1 254 ? 23.703 -31.328 -9.836 1 92.38 254 ALA A N 1
ATOM 2009 C CA . ALA A 1 254 ? 24.422 -31.281 -11.109 1 92.38 254 ALA A CA 1
ATOM 2010 C C . ALA A 1 254 ? 23.5 -31.641 -12.273 1 92.38 254 ALA A C 1
ATOM 2012 O O . ALA A 1 254 ? 23.562 -31.031 -13.336 1 92.38 254 ALA A O 1
ATOM 2013 N N . ASP A 1 255 ? 22.719 -32.625 -12.117 1 89.56 255 ASP A N 1
ATOM 2014 C CA . ASP A 1 255 ? 21.812 -33.062 -13.18 1 89.56 255 ASP A CA 1
ATOM 2015 C C . ASP A 1 255 ? 20.766 -31.984 -13.484 1 89.56 255 ASP A C 1
ATOM 2017 O O . ASP A 1 255 ? 20.422 -31.766 -14.648 1 89.56 255 ASP A O 1
ATOM 2021 N N . ARG A 1 256 ? 20.312 -31.328 -12.484 1 91.12 256 ARG A N 1
ATOM 2022 C CA . ARG A 1 256 ? 19.375 -30.234 -12.68 1 91.12 256 ARG A CA 1
ATOM 2023 C C . ARG A 1 256 ? 20.031 -29.062 -13.398 1 91.12 256 ARG A C 1
ATOM 2025 O O . ARG A 1 256 ? 19.406 -28.422 -14.25 1 91.12 256 ARG A O 1
ATOM 2032 N N . TYR A 1 257 ? 21.219 -28.797 -13.023 1 92 257 TYR A N 1
ATOM 2033 C CA . TYR A 1 257 ? 21.953 -27.719 -13.68 1 92 257 TYR A CA 1
ATOM 2034 C C . TYR A 1 257 ? 22.109 -28 -15.164 1 92 257 TYR A C 1
ATOM 2036 O O . TYR A 1 257 ? 21.938 -27.109 -15.992 1 92 257 TYR A O 1
ATOM 2044 N N . GLU A 1 258 ? 22.484 -29.188 -15.469 1 90.88 258 GLU A N 1
ATOM 2045 C CA . GLU A 1 258 ? 22.625 -29.578 -16.859 1 90.88 258 GLU A CA 1
ATOM 2046 C C . GLU A 1 258 ? 21.297 -29.422 -17.609 1 90.88 258 GLU A C 1
ATOM 2048 O O . GLU A 1 258 ? 21.281 -29 -18.766 1 90.88 258 GLU A O 1
ATOM 2053 N N . GLU A 1 259 ? 20.266 -29.859 -16.969 1 89.31 259 GLU A N 1
ATOM 2054 C CA . GLU A 1 259 ? 18.953 -29.703 -17.562 1 89.31 259 GLU A CA 1
ATOM 2055 C C . GLU A 1 259 ? 18.656 -28.234 -17.859 1 89.31 259 GLU A C 1
ATOM 2057 O O . GLU A 1 259 ? 18.078 -27.906 -18.906 1 89.31 259 GLU A O 1
ATOM 2062 N N . CYS A 1 260 ? 19.031 -27.391 -16.953 1 89.75 260 CYS A N 1
ATOM 2063 C CA . CYS A 1 260 ? 18.828 -25.953 -17.141 1 89.75 260 CYS A CA 1
ATOM 2064 C C . CYS A 1 260 ? 19.609 -25.453 -18.344 1 89.75 260 CYS A C 1
ATOM 2066 O O . CYS A 1 260 ? 19.078 -24.656 -19.141 1 89.75 260 CYS A O 1
ATOM 2068 N N . LEU A 1 261 ? 20.781 -25.891 -18.516 1 90.31 261 LEU A N 1
ATOM 2069 C CA . LEU A 1 261 ? 21.609 -25.469 -19.625 1 90.31 261 LEU A CA 1
ATOM 2070 C C . LEU A 1 261 ? 20.969 -25.859 -20.953 1 90.31 261 LEU A C 1
ATOM 2072 O O . LEU A 1 261 ? 21.016 -25.078 -21.922 1 90.31 261 LEU A O 1
ATOM 2076 N N . LEU A 1 262 ? 20.344 -26.953 -20.938 1 88.06 262 LEU A N 1
ATOM 2077 C CA . LEU A 1 262 ? 19.781 -27.484 -22.172 1 88.06 262 LEU A CA 1
ATOM 2078 C C . LEU A 1 262 ? 18.453 -26.812 -22.5 1 88.06 262 LEU A C 1
ATOM 2080 O O . LEU A 1 262 ? 18.078 -26.688 -23.672 1 88.06 262 LEU A O 1
ATOM 2084 N N . SER A 1 263 ? 17.812 -26.328 -21.531 1 88.81 263 SER A N 1
ATOM 2085 C CA . SER A 1 263 ? 16.438 -25.859 -21.719 1 88.81 263 SER A CA 1
ATOM 2086 C C . SER A 1 263 ? 16.391 -24.344 -21.797 1 88.81 263 SER A C 1
ATOM 2088 O O . SER A 1 263 ? 15.445 -23.766 -22.359 1 88.81 263 SER A O 1
ATOM 2090 N N . ALA A 1 264 ? 17.375 -23.641 -21.297 1 88.19 264 ALA A N 1
ATOM 2091 C CA . ALA A 1 264 ? 17.344 -22.203 -21.125 1 88.19 264 ALA A CA 1
ATOM 2092 C C . ALA A 1 264 ? 17.125 -21.484 -22.453 1 88.19 264 ALA A C 1
ATOM 2094 O O . ALA A 1 264 ? 16.422 -20.469 -22.516 1 88.19 264 ALA A O 1
ATOM 2095 N N . ASP A 1 265 ? 17.609 -21.984 -23.469 1 86.5 265 ASP A N 1
ATOM 2096 C CA . ASP A 1 265 ? 17.531 -21.312 -24.766 1 86.5 265 ASP A CA 1
ATOM 2097 C C . ASP A 1 265 ? 16.203 -21.609 -25.453 1 86.5 265 ASP A C 1
ATOM 2099 O O . ASP A 1 265 ? 15.812 -20.922 -26.406 1 86.5 265 ASP A O 1
ATOM 2103 N N . LEU A 1 266 ? 15.547 -22.578 -25 1 86.25 266 LEU A N 1
ATOM 2104 C CA . LEU A 1 266 ? 14.32 -23 -25.656 1 86.25 266 LEU A CA 1
ATOM 2105 C C . LEU A 1 266 ? 13.102 -22.312 -25.062 1 86.25 266 LEU A C 1
ATOM 2107 O O . LEU A 1 266 ? 12.062 -22.203 -25.719 1 86.25 266 LEU A O 1
ATOM 2111 N N . VAL A 1 267 ? 13.219 -21.969 -23.844 1 83.5 267 VAL A N 1
ATOM 2112 C CA . VAL A 1 267 ? 12.094 -21.344 -23.156 1 83.5 267 VAL A CA 1
ATOM 2113 C C . VAL A 1 267 ? 12.172 -19.828 -23.281 1 83.5 267 VAL A C 1
ATOM 2115 O O . VAL A 1 267 ? 13.188 -19.219 -22.922 1 83.5 267 VAL A O 1
ATOM 2118 N N . GLN A 1 268 ? 11.125 -19.266 -23.781 1 78.56 268 GLN A N 1
ATOM 2119 C CA . GLN A 1 268 ? 11.086 -17.812 -23.922 1 78.56 268 GLN A CA 1
ATOM 2120 C C . GLN A 1 268 ? 10.555 -17.156 -22.656 1 78.56 268 GLN A C 1
ATOM 2122 O O . GLN A 1 268 ? 9.414 -17.391 -22.25 1 78.56 268 GLN A O 1
ATOM 2127 N N . ILE A 1 269 ? 11.461 -16.406 -22.016 1 79.38 269 ILE A N 1
ATOM 2128 C CA . ILE A 1 269 ? 11.094 -15.625 -20.844 1 79.38 269 ILE A CA 1
ATOM 2129 C C . ILE A 1 269 ? 11.023 -14.141 -21.203 1 79.38 269 ILE A C 1
ATOM 2131 O O . ILE A 1 269 ? 12.023 -13.422 -21.078 1 79.38 269 ILE A O 1
ATOM 2135 N N . GLU A 1 270 ? 9.898 -13.703 -21.688 1 79.31 270 GLU A N 1
ATOM 2136 C CA . GLU A 1 270 ? 9.734 -12.312 -22.125 1 79.31 270 GLU A CA 1
ATOM 2137 C C . GLU A 1 270 ? 8.414 -11.734 -21.625 1 79.31 270 GLU A C 1
ATOM 2139 O O . GLU A 1 270 ? 7.391 -12.414 -21.625 1 79.31 270 GLU A O 1
ATOM 2144 N N . PHE A 1 271 ? 8.602 -10.523 -21.141 1 81.69 271 PHE A N 1
ATOM 2145 C CA . PHE A 1 271 ? 7.461 -9.742 -20.688 1 81.69 271 PHE A CA 1
ATOM 2146 C C . PHE A 1 271 ? 7.5 -8.328 -21.25 1 81.69 271 PHE A C 1
ATOM 2148 O O . PHE A 1 271 ? 8.57 -7.82 -21.578 1 81.69 271 PHE A O 1
ATOM 2155 N N . SER A 1 272 ? 6.258 -7.742 -21.484 1 83.06 272 SER A N 1
ATOM 2156 C CA . SER A 1 272 ? 6.242 -6.305 -21.75 1 83.06 272 SER A CA 1
ATOM 2157 C C . SER A 1 272 ? 6.672 -5.52 -20.516 1 83.06 272 SER A C 1
ATOM 2159 O O . SER A 1 272 ? 5.984 -5.543 -19.484 1 83.06 272 SER A O 1
ATOM 2161 N N . ARG A 1 273 ? 7.875 -4.875 -20.672 1 85.75 273 ARG A N 1
ATOM 2162 C CA . ARG A 1 273 ? 8.469 -4.305 -19.469 1 85.75 273 ARG A CA 1
ATOM 2163 C C . ARG A 1 273 ? 8.961 -2.885 -19.719 1 85.75 273 ARG A C 1
ATOM 2165 O O . ARG A 1 273 ? 9.148 -2.48 -20.875 1 85.75 273 ARG A O 1
ATOM 2172 N N . GLN A 1 274 ? 9.07 -2.156 -18.641 1 89.88 274 GLN A N 1
ATOM 2173 C CA . GLN A 1 274 ? 9.586 -0.792 -18.641 1 89.88 274 GLN A CA 1
ATOM 2174 C C . GLN A 1 274 ? 10.898 -0.703 -17.859 1 89.88 274 GLN A C 1
ATOM 2176 O O . GLN A 1 274 ? 11.156 0.291 -17.188 1 89.88 274 GLN A O 1
ATOM 2181 N N . CYS A 1 275 ? 11.633 -1.805 -17.812 1 93.44 275 CYS A N 1
ATOM 2182 C CA . CYS A 1 275 ? 12.914 -1.919 -17.125 1 93.44 275 CYS A CA 1
ATOM 2183 C C . CYS A 1 275 ? 13.766 -3.023 -17.734 1 93.44 275 CYS A C 1
ATOM 2185 O O . CYS A 1 275 ? 13.289 -3.781 -18.578 1 93.44 275 CYS A O 1
ATOM 2187 N N . ASP A 1 276 ? 14.984 -2.973 -17.375 1 93.81 276 ASP A N 1
ATOM 2188 C CA . ASP A 1 276 ? 15.836 -4.109 -17.719 1 93.81 276 ASP A CA 1
ATOM 2189 C C . ASP A 1 276 ? 15.539 -5.309 -16.828 1 93.81 276 ASP A C 1
ATOM 2191 O O . ASP A 1 276 ? 15.031 -5.145 -15.711 1 93.81 276 ASP A O 1
ATOM 2195 N N . LYS A 1 277 ? 15.828 -6.512 -17.391 1 92.62 277 LYS A N 1
ATOM 2196 C CA . LYS A 1 277 ? 15.789 -7.691 -16.531 1 92.62 277 LYS A CA 1
ATOM 2197 C C . LYS A 1 277 ? 16.906 -7.652 -15.492 1 92.62 277 LYS A C 1
ATOM 2199 O O . LYS A 1 277 ? 17.906 -6.945 -15.664 1 92.62 277 LYS A O 1
ATOM 2204 N N . MET A 1 278 ? 16.703 -8.367 -14.43 1 92.56 278 MET A N 1
ATOM 2205 C CA . MET A 1 278 ? 17.672 -8.375 -13.336 1 92.56 278 MET A CA 1
ATOM 2206 C C . MET A 1 278 ? 18.984 -9.023 -13.773 1 92.56 278 MET A C 1
ATOM 2208 O O . MET A 1 278 ? 20.031 -8.742 -13.203 1 92.56 278 MET A O 1
ATOM 2212 N N . GLU A 1 279 ? 18.844 -9.969 -14.766 1 91.19 279 GLU A N 1
ATOM 2213 C CA . GLU A 1 279 ? 19.969 -10.664 -15.352 1 91.19 279 GLU A CA 1
ATOM 2214 C C . GLU A 1 279 ? 19.906 -10.648 -16.875 1 91.19 279 GLU A C 1
ATOM 2216 O O . GLU A 1 279 ? 18.828 -10.812 -17.453 1 91.19 279 GLU A O 1
ATOM 2221 N N . SER A 1 280 ? 21.031 -10.508 -17.516 1 89.81 280 SER A N 1
ATOM 2222 C CA . SER A 1 280 ? 21.062 -10.484 -18.969 1 89.81 280 SER A CA 1
ATOM 2223 C C . SER A 1 280 ? 21.297 -11.875 -19.547 1 89.81 280 SER A C 1
ATOM 2225 O O . SER A 1 280 ? 20.859 -12.172 -20.656 1 89.81 280 SER A O 1
ATOM 2227 N N . CYS A 1 281 ? 21.969 -12.727 -18.781 1 92.5 281 CYS A N 1
ATOM 2228 C CA . CYS A 1 281 ? 22.266 -14.078 -19.25 1 92.5 281 CYS A CA 1
ATOM 2229 C C . CYS A 1 281 ? 21.031 -14.953 -19.203 1 92.5 281 CYS A C 1
ATOM 2231 O O . CYS A 1 281 ? 20.422 -15.133 -18.141 1 92.5 281 CYS A O 1
ATOM 2233 N N . LYS A 1 282 ? 20.703 -15.547 -20.297 1 90.31 282 LYS A N 1
ATOM 2234 C CA . LYS A 1 282 ? 19.5 -16.344 -20.422 1 90.31 282 LYS A CA 1
ATOM 2235 C C . LYS A 1 282 ? 19.531 -17.547 -19.469 1 90.31 282 LYS A C 1
ATOM 2237 O O . LYS A 1 282 ? 18.5 -17.891 -18.875 1 90.31 282 LYS A O 1
ATOM 2242 N N . ILE A 1 283 ? 20.656 -18.156 -19.375 1 92.12 283 ILE A N 1
ATOM 2243 C CA . ILE A 1 283 ? 20.797 -19.312 -18.5 1 92.12 283 ILE A CA 1
ATOM 2244 C C . ILE A 1 283 ? 20.547 -18.891 -17.047 1 92.12 283 ILE A C 1
ATOM 2246 O O . ILE A 1 283 ? 19.828 -19.578 -16.312 1 92.12 283 ILE A O 1
ATOM 2250 N N . GLN A 1 284 ? 21.141 -17.797 -16.734 1 92.94 284 GLN A N 1
ATOM 2251 C CA . GLN A 1 284 ? 20.953 -17.312 -15.367 1 92.94 284 GLN A CA 1
ATOM 2252 C C . GLN A 1 284 ? 19.5 -16.906 -15.117 1 92.94 284 GLN A C 1
ATOM 2254 O O . GLN A 1 284 ? 18.969 -17.109 -14.023 1 92.94 284 GLN A O 1
ATOM 2259 N N . GLN A 1 285 ? 18.891 -16.297 -16.094 1 92.31 285 GLN A N 1
ATOM 2260 C CA . GLN A 1 285 ? 17.469 -15.984 -15.984 1 92.31 285 GLN A CA 1
ATOM 2261 C C . GLN A 1 285 ? 16.641 -17.234 -15.711 1 92.31 285 GLN A C 1
ATOM 2263 O O . GLN A 1 285 ? 15.75 -17.234 -14.859 1 92.31 285 GLN A O 1
ATOM 2268 N N . TYR A 1 286 ? 16.953 -18.234 -16.438 1 92.06 286 TYR A N 1
ATOM 2269 C CA . TYR A 1 286 ? 16.25 -19.5 -16.312 1 92.06 286 TYR A CA 1
ATOM 2270 C C . TYR A 1 286 ? 16.453 -20.109 -14.93 1 92.06 286 TYR A C 1
ATOM 2272 O O . TYR A 1 286 ? 15.5 -20.594 -14.305 1 92.06 286 TYR A O 1
ATOM 2280 N N . ILE A 1 287 ? 17.625 -20.047 -14.438 1 92.75 287 ILE A N 1
ATOM 2281 C CA . ILE A 1 287 ? 17.953 -20.578 -13.125 1 92.75 287 ILE A CA 1
ATOM 2282 C C . ILE A 1 287 ? 17.25 -19.75 -12.047 1 92.75 287 ILE A C 1
ATOM 2284 O O . ILE A 1 287 ? 16.688 -20.297 -11.094 1 92.75 287 ILE A O 1
ATOM 2288 N N . ASN A 1 288 ? 17.297 -18.469 -12.188 1 92.88 288 ASN A N 1
ATOM 2289 C CA . ASN A 1 288 ? 16.641 -17.578 -11.234 1 92.88 288 ASN A CA 1
ATOM 2290 C C . ASN A 1 288 ? 15.141 -17.859 -11.133 1 92.88 288 ASN A C 1
ATOM 2292 O O . ASN A 1 288 ? 14.578 -17.891 -10.039 1 92.88 288 ASN A O 1
ATOM 2296 N N . ARG A 1 289 ? 14.562 -18.094 -12.227 1 90.5 289 ARG A N 1
ATOM 2297 C CA . ARG A 1 289 ? 13.125 -18.312 -12.32 1 90.5 289 ARG A CA 1
ATOM 2298 C C . ARG A 1 289 ? 12.734 -19.672 -11.734 1 90.5 289 ARG A C 1
ATOM 2300 O O . ARG A 1 289 ? 11.641 -19.828 -11.188 1 90.5 289 ARG A O 1
ATOM 2307 N N . ASN A 1 290 ? 13.688 -20.562 -11.719 1 90.56 290 ASN A N 1
ATOM 2308 C CA . ASN A 1 290 ? 13.234 -21.938 -11.484 1 90.56 290 ASN A CA 1
ATOM 2309 C C . ASN A 1 290 ? 13.914 -22.547 -10.258 1 90.56 290 ASN A C 1
ATOM 2311 O O . ASN A 1 290 ? 13.453 -23.562 -9.734 1 90.56 290 ASN A O 1
ATOM 2315 N N . TRP A 1 291 ? 15.031 -21.953 -9.805 1 92.56 291 TRP A N 1
ATOM 2316 C CA . TRP A 1 291 ? 15.75 -22.672 -8.75 1 92.56 291 TRP A CA 1
ATOM 2317 C C . TRP A 1 291 ? 16.156 -21.719 -7.629 1 92.56 291 TRP A C 1
ATOM 2319 O O . TRP A 1 291 ? 16.469 -22.141 -6.516 1 92.56 291 TRP A O 1
ATOM 2329 N N . LYS A 1 292 ? 16.266 -20.469 -7.961 1 94.38 292 LYS A N 1
ATOM 2330 C CA . LYS A 1 292 ? 16.672 -19.531 -6.934 1 94.38 292 LYS A CA 1
ATOM 2331 C C . LYS A 1 292 ? 15.477 -18.984 -6.16 1 94.38 292 LYS A C 1
ATOM 2333 O O . LYS A 1 292 ? 14.375 -18.891 -6.703 1 94.38 292 LYS A O 1
ATOM 2338 N N . PRO A 1 293 ? 15.727 -18.703 -4.863 1 96.19 293 PRO A N 1
ATOM 2339 C CA . PRO A 1 293 ? 14.648 -18.031 -4.141 1 96.19 293 PRO A CA 1
ATOM 2340 C C . PRO A 1 293 ? 14.422 -16.594 -4.629 1 96.19 293 PRO A C 1
ATOM 2342 O O . PRO A 1 293 ? 15.352 -15.945 -5.113 1 96.19 293 PRO A O 1
ATOM 2345 N N . SER A 1 294 ? 13.25 -16.109 -4.523 1 95.38 294 SER A N 1
ATOM 2346 C CA . SER A 1 294 ? 12.883 -14.758 -4.918 1 95.38 294 SER A CA 1
ATOM 2347 C C . SER A 1 294 ? 11.75 -14.219 -4.059 1 95.38 294 SER A C 1
ATOM 2349 O O . SER A 1 294 ? 10.906 -14.984 -3.58 1 95.38 294 SER A O 1
ATOM 2351 N N . VAL A 1 295 ? 11.727 -12.93 -3.832 1 96.69 295 VAL A N 1
ATOM 2352 C CA . VAL A 1 295 ? 10.727 -12.281 -2.992 1 96.69 295 VAL A CA 1
ATOM 2353 C C . VAL A 1 295 ? 9.883 -11.328 -3.838 1 96.69 295 VAL A C 1
ATOM 2355 O O . VAL A 1 295 ? 10.414 -10.508 -4.582 1 96.69 295 VAL A O 1
ATOM 2358 N N . SER A 1 296 ? 8.617 -11.453 -3.746 1 95.19 296 SER A N 1
ATOM 2359 C CA . SER A 1 296 ? 7.664 -10.531 -4.348 1 95.19 296 SER A CA 1
ATOM 2360 C C . SER A 1 296 ? 6.758 -9.906 -3.293 1 95.19 296 SER A C 1
ATOM 2362 O O . SER A 1 296 ? 6.461 -10.531 -2.273 1 95.19 296 SER A O 1
ATOM 2364 N N . TYR A 1 297 ? 6.414 -8.719 -3.521 1 96.56 297 TYR A N 1
ATOM 2365 C CA . TYR A 1 297 ? 5.441 -8.008 -2.697 1 96.56 297 TYR A CA 1
ATOM 2366 C C . TYR A 1 297 ? 4.09 -7.918 -3.4 1 96.56 297 TYR A C 1
ATOM 2368 O O . TYR A 1 297 ? 3.971 -7.273 -4.441 1 96.56 297 TYR A O 1
ATOM 2376 N N . ILE A 1 298 ? 3.039 -8.477 -2.777 1 94.12 298 ILE A N 1
ATOM 2377 C CA . ILE A 1 298 ? 1.872 -8.703 -3.623 1 94.12 298 ILE A CA 1
ATOM 2378 C C . ILE A 1 298 ? 0.647 -8.039 -2.996 1 94.12 298 ILE A C 1
ATOM 2380 O O . ILE A 1 298 ? -0.436 -8.039 -3.586 1 94.12 298 ILE A O 1
ATOM 2384 N N . GLY A 1 299 ? 0.807 -7.453 -1.811 1 95.25 299 GLY A N 1
ATOM 2385 C CA . GLY A 1 299 ? -0.31 -6.785 -1.162 1 95.25 299 GLY A CA 1
ATOM 2386 C C . GLY A 1 299 ? 0.117 -5.879 -0.02 1 95.25 299 GLY A C 1
ATOM 2387 O O . GLY A 1 299 ? 1.235 -5.996 0.485 1 95.25 299 GLY A O 1
ATOM 2388 N N . GLN A 1 300 ? -0.863 -5.035 0.365 1 96.56 300 GLN A N 1
ATOM 2389 C CA . GLN A 1 300 ? -0.572 -4.141 1.48 1 96.56 300 GLN A CA 1
ATOM 2390 C C . GLN A 1 300 ? -1.856 -3.65 2.141 1 96.56 300 GLN A C 1
ATOM 2392 O O . GLN A 1 300 ? -2.881 -3.484 1.473 1 96.56 300 GLN A O 1
ATOM 2397 N N . ASP A 1 301 ? -1.82 -3.539 3.402 1 95.56 301 ASP A N 1
ATOM 2398 C CA . ASP A 1 301 ? -2.84 -2.82 4.16 1 95.56 301 ASP A CA 1
ATOM 2399 C C . ASP A 1 301 ? -2.209 -1.771 5.07 1 95.56 301 ASP A C 1
ATOM 2401 O O . ASP A 1 301 ? -1.142 -1.999 5.645 1 95.56 301 ASP A O 1
ATOM 2405 N N . GLY A 1 302 ? -2.838 -0.623 5.156 1 95.06 302 GLY A N 1
ATOM 2406 C CA . GLY A 1 302 ? -2.367 0.445 6.027 1 95.06 302 GLY A CA 1
ATOM 2407 C C . GLY A 1 302 ? -2.318 1.796 5.34 1 95.06 302 GLY A C 1
ATOM 2408 O O . GLY A 1 302 ? -2.877 2.773 5.84 1 95.06 302 GLY A O 1
ATOM 2409 N N . LEU A 1 303 ? -1.609 1.866 4.215 1 95.69 303 LEU A N 1
ATOM 2410 C CA . LEU A 1 303 ? -1.547 3.115 3.465 1 95.69 303 LEU A CA 1
ATOM 2411 C C . LEU A 1 303 ? -2.773 3.277 2.576 1 95.69 303 LEU A C 1
ATOM 2413 O O . LEU A 1 303 ? -3.096 2.387 1.786 1 95.69 303 LEU A O 1
ATOM 2417 N N . PRO A 1 304 ? -3.441 4.379 2.625 1 92.19 304 PRO A N 1
ATOM 2418 C CA . PRO A 1 304 ? -4.578 4.629 1.737 1 92.19 304 PRO A CA 1
ATOM 2419 C C . PRO A 1 304 ? -4.152 4.98 0.314 1 92.19 304 PRO A C 1
ATOM 2421 O O . PRO A 1 304 ? -2.957 5.141 0.048 1 92.19 304 PRO A O 1
ATOM 2424 N N . SER A 1 305 ? -5.172 5.012 -0.604 1 93 305 SER A N 1
ATOM 2425 C CA . SER A 1 305 ? -4.898 5.465 -1.964 1 93 305 SER A CA 1
ATOM 2426 C C . SER A 1 305 ? -4.418 6.914 -1.979 1 93 305 SER A C 1
ATOM 2428 O O . SER A 1 305 ? -4.871 7.73 -1.178 1 93 305 SER A O 1
ATOM 2430 N N . VAL A 1 306 ? -3.525 7.289 -2.895 1 91.44 306 VAL A N 1
ATOM 2431 C CA . VAL A 1 306 ? -3 8.641 -3.02 1 91.44 306 VAL A CA 1
ATOM 2432 C C . VAL A 1 306 ? -4.129 9.602 -3.391 1 91.44 306 VAL A C 1
ATOM 2434 O O . VAL A 1 306 ? -3.984 10.82 -3.264 1 91.44 306 VAL A O 1
ATOM 2437 N N . ARG A 1 307 ? -5.273 9.156 -3.801 1 85.06 307 ARG A N 1
ATOM 2438 C CA . ARG A 1 307 ? -6.422 9.969 -4.191 1 85.06 307 ARG A CA 1
ATOM 2439 C C . ARG A 1 307 ? -7.293 10.297 -2.984 1 85.06 307 ARG A C 1
ATOM 2441 O O . ARG A 1 307 ? -8.141 11.195 -3.051 1 85.06 307 ARG A O 1
ATOM 2448 N N . GLN A 1 308 ? -7.137 9.531 -1.936 1 77.56 308 GLN A N 1
ATOM 2449 C CA . GLN A 1 308 ? -7.945 9.703 -0.733 1 77.56 308 GLN A CA 1
ATOM 2450 C C . GLN A 1 308 ? -7.07 9.781 0.514 1 77.56 308 GLN A C 1
ATOM 2452 O O . GLN A 1 308 ? -7.184 8.945 1.413 1 77.56 308 GLN A O 1
ATOM 2457 N N . ILE A 1 309 ? -6.34 10.828 0.55 1 74.44 309 ILE A N 1
ATOM 2458 C CA . ILE A 1 309 ? -5.367 10.844 1.638 1 74.44 309 ILE A CA 1
ATOM 2459 C C . ILE A 1 309 ? -5.758 11.898 2.666 1 74.44 309 ILE A C 1
ATOM 2461 O O . ILE A 1 309 ? -6.449 12.867 2.34 1 74.44 309 ILE A O 1
ATOM 2465 N N . ASN A 1 310 ? -5.406 11.695 4.016 1 66 310 ASN A N 1
ATOM 2466 C CA . ASN A 1 310 ? -5.59 12.617 5.125 1 66 310 ASN A CA 1
ATOM 2467 C C . ASN A 1 310 ? -4.254 13.086 5.695 1 66 310 ASN A C 1
ATOM 2469 O O . ASN A 1 310 ? -4.207 13.688 6.77 1 66 310 ASN A O 1
ATOM 2473 N N . ASP A 1 311 ? -3.27 13.18 5.121 1 80.94 311 ASP A N 1
ATOM 2474 C CA . ASP A 1 311 ? -1.923 13.555 5.539 1 80.94 311 ASP A CA 1
ATOM 2475 C C . ASP A 1 311 ? -1.62 13.039 6.945 1 80.94 311 ASP A C 1
ATOM 2477 O O . ASP A 1 311 ? -1.377 13.828 7.863 1 80.94 311 ASP A O 1
ATOM 2481 N N . GLN A 1 312 ? -1.612 11.828 7.16 1 85.94 312 GLN A N 1
ATOM 2482 C CA . GLN A 1 312 ? -1.431 11.195 8.461 1 85.94 312 GLN A CA 1
ATOM 2483 C C . GLN A 1 312 ? -0.313 10.156 8.414 1 85.94 312 GLN A C 1
ATOM 2485 O O . GLN A 1 312 ? -0.071 9.539 7.375 1 85.94 312 GLN A O 1
ATOM 2490 N N . ILE A 1 313 ? 0.358 10.102 9.539 1 91.88 313 ILE A N 1
ATOM 2491 C CA . ILE A 1 313 ? 1.246 8.969 9.773 1 91.88 313 ILE A CA 1
ATOM 2492 C C . ILE A 1 313 ? 0.428 7.75 10.203 1 91.88 313 ILE A C 1
ATOM 2494 O O . ILE A 1 313 ? -0.35 7.816 11.156 1 91.88 313 ILE A O 1
ATOM 2498 N N . ILE A 1 314 ? 0.568 6.711 9.5 1 93.75 314 ILE A N 1
ATOM 2499 C CA . ILE A 1 314 ? -0.268 5.539 9.734 1 93.75 314 ILE A CA 1
ATOM 2500 C C . ILE A 1 314 ? 0.244 4.77 10.945 1 93.75 314 ILE A C 1
ATOM 2502 O O . ILE A 1 314 ? 1.449 4.738 11.211 1 93.75 314 ILE A O 1
ATOM 2506 N N . PRO A 1 315 ? -0.637 4.148 11.695 1 95.12 315 PRO A N 1
ATOM 2507 C CA . PRO A 1 315 ? -0.242 3.414 12.898 1 95.12 315 PRO A CA 1
ATOM 2508 C C . PRO A 1 315 ? 0.422 2.076 12.586 1 95.12 315 PRO A C 1
ATOM 2510 O O . PRO A 1 315 ? 1.28 1.615 13.344 1 95.12 315 PRO A O 1
ATOM 2513 N N . GLU A 1 316 ? -0.045 1.456 11.484 1 97.31 316 GLU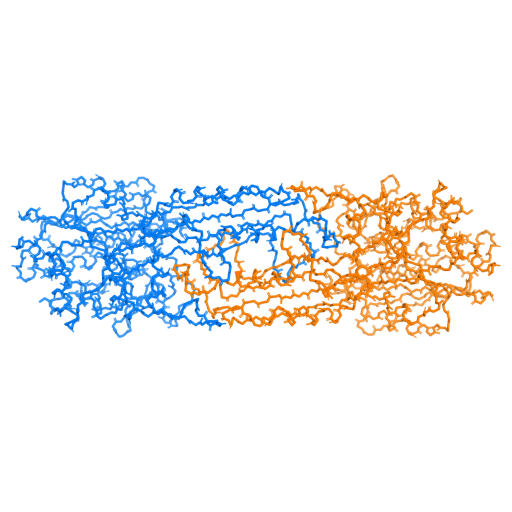 A N 1
ATOM 2514 C CA . GLU A 1 316 ? 0.364 0.091 11.172 1 97.31 316 GLU A CA 1
ATOM 2515 C C . GLU A 1 316 ? 0.441 -0.127 9.664 1 97.31 316 GLU A C 1
ATOM 2517 O O . GLU A 1 316 ? -0.356 0.434 8.906 1 97.31 316 GLU A O 1
ATOM 2522 N N . LEU A 1 317 ? 1.444 -0.884 9.258 1 98.19 317 LEU A N 1
ATOM 2523 C CA . LEU A 1 317 ? 1.604 -1.278 7.859 1 98.19 317 LEU A CA 1
ATOM 2524 C C . LEU A 1 317 ? 1.78 -2.787 7.738 1 98.19 317 LEU A C 1
ATOM 2526 O O . LEU A 1 317 ? 2.559 -3.389 8.484 1 98.19 317 LEU A O 1
ATOM 2530 N N . ILE A 1 318 ? 1.008 -3.381 6.879 1 98.44 318 ILE A N 1
ATOM 2531 C CA . ILE A 1 318 ? 1.127 -4.801 6.566 1 98.44 318 ILE A CA 1
ATOM 2532 C C . ILE A 1 318 ? 1.506 -4.973 5.098 1 98.44 318 ILE A C 1
ATOM 2534 O O . ILE A 1 318 ? 0.891 -4.371 4.215 1 98.44 318 ILE A O 1
ATOM 2538 N N . ILE A 1 319 ? 2.516 -5.715 4.824 1 98.06 319 ILE A N 1
ATOM 2539 C CA . ILE A 1 319 ? 2.855 -6.109 3.461 1 98.06 319 ILE A CA 1
ATOM 2540 C C . ILE A 1 319 ? 2.891 -7.633 3.357 1 98.06 319 ILE A C 1
ATOM 2542 O O . ILE A 1 319 ? 3.496 -8.305 4.195 1 98.06 319 ILE A O 1
ATOM 2546 N N . ARG A 1 320 ? 2.23 -8.18 2.355 1 97.69 320 ARG A N 1
ATOM 2547 C CA . ARG A 1 320 ? 2.295 -9.609 2.092 1 97.69 320 ARG A CA 1
ATOM 2548 C C . ARG A 1 320 ? 3.467 -9.945 1.176 1 97.69 320 ARG A C 1
ATOM 2550 O O . ARG A 1 320 ? 3.555 -9.438 0.059 1 97.69 320 ARG A O 1
ATOM 2557 N N . LEU A 1 321 ? 4.293 -10.781 1.665 1 97.5 321 LEU A N 1
ATOM 2558 C CA . LEU A 1 321 ? 5.422 -11.312 0.909 1 97.5 321 LEU A CA 1
ATOM 2559 C C . LEU A 1 321 ? 5.062 -12.656 0.271 1 97.5 321 LEU A C 1
ATOM 2561 O O . LEU A 1 321 ? 4.496 -13.531 0.93 1 97.5 321 LEU A O 1
ATOM 2565 N N . SER A 1 322 ? 5.289 -12.719 -0.993 1 94.12 322 SER A N 1
ATOM 2566 C CA . SER A 1 322 ? 5.312 -14 -1.693 1 94.12 322 SER A CA 1
ATOM 2567 C C . SER A 1 322 ? 6.742 -14.43 -2.018 1 94.12 322 SER A C 1
ATOM 2569 O O . SER A 1 322 ? 7.422 -13.781 -2.814 1 94.12 322 SER A O 1
ATOM 2571 N N . ILE A 1 323 ? 7.172 -15.508 -1.396 1 95.62 323 ILE A N 1
ATOM 2572 C CA . ILE A 1 323 ? 8.562 -15.93 -1.546 1 95.62 323 ILE A CA 1
ATOM 2573 C C . ILE A 1 323 ? 8.617 -17.297 -2.225 1 95.62 323 ILE A C 1
ATOM 2575 O O . ILE A 1 323 ? 8.023 -18.266 -1.735 1 95.62 323 ILE A O 1
ATOM 2579 N N . ARG A 1 324 ? 9.234 -17.359 -3.303 1 94.44 324 ARG A N 1
ATOM 2580 C CA . ARG A 1 324 ? 9.516 -18.641 -3.949 1 94.44 324 ARG A CA 1
ATOM 2581 C C . ARG A 1 324 ? 10.789 -19.266 -3.393 1 94.44 324 ARG A C 1
ATOM 2583 O O . ARG A 1 324 ? 11.75 -18.547 -3.086 1 94.44 324 ARG A O 1
ATOM 2590 N N . LEU A 1 325 ? 10.789 -20.578 -3.281 1 94.81 325 LEU A N 1
ATOM 2591 C CA . LEU A 1 325 ? 11.906 -21.312 -2.707 1 94.81 325 LEU A CA 1
ATOM 2592 C C . LEU A 1 325 ? 12.469 -22.312 -3.713 1 94.81 325 LEU A C 1
ATOM 2594 O O . LEU A 1 325 ? 11.75 -22.797 -4.59 1 94.81 325 LEU A O 1
ATOM 2598 N N . PRO A 1 326 ? 13.789 -22.594 -3.535 1 94.88 326 PRO A N 1
ATOM 2599 C CA . PRO A 1 326 ? 14.312 -23.703 -4.332 1 94.88 326 PRO A CA 1
ATOM 2600 C C . PRO A 1 326 ? 13.492 -24.984 -4.16 1 94.88 326 PRO A C 1
ATOM 2602 O O . PRO A 1 326 ? 12.969 -25.25 -3.076 1 94.88 326 PRO A O 1
ATOM 2605 N N . PRO A 1 327 ? 13.469 -25.766 -5.191 1 91.88 327 PRO A N 1
ATOM 2606 C CA . PRO A 1 327 ? 12.656 -26.984 -5.184 1 91.88 327 PRO A CA 1
ATOM 2607 C C . PRO A 1 327 ? 12.969 -27.891 -3.996 1 91.88 327 PRO A C 1
ATOM 2609 O O . PRO A 1 327 ? 12.086 -28.594 -3.5 1 91.88 327 PRO A O 1
ATOM 2612 N N . ASN A 1 328 ? 14.18 -27.922 -3.535 1 90.75 328 ASN A N 1
ATOM 2613 C CA . ASN A 1 328 ? 14.594 -28.891 -2.514 1 90.75 328 ASN A CA 1
ATOM 2614 C C . ASN A 1 328 ? 14.719 -28.219 -1.146 1 90.75 328 ASN A C 1
ATOM 2616 O O . ASN A 1 328 ? 15.359 -28.766 -0.243 1 90.75 328 ASN A O 1
ATOM 2620 N N . LYS A 1 329 ? 14.188 -27.047 -1.056 1 93.62 329 LYS A N 1
ATOM 2621 C CA . LYS A 1 329 ? 14.195 -26.359 0.233 1 93.62 329 LYS A CA 1
ATOM 2622 C C . LYS A 1 329 ? 12.898 -26.609 0.995 1 93.62 329 LYS A C 1
ATOM 2624 O O . LYS A 1 329 ? 11.805 -26.469 0.441 1 93.62 329 LYS A O 1
ATOM 2629 N N . CYS A 1 330 ? 13.023 -27 2.26 1 92.38 330 CYS A N 1
ATOM 2630 C CA . CYS A 1 330 ? 11.852 -27.234 3.094 1 92.38 330 CYS A CA 1
ATOM 2631 C C . CYS A 1 330 ? 11.125 -25.922 3.389 1 92.38 330 CYS A C 1
ATOM 2633 O O . CYS A 1 330 ? 11.656 -25.062 4.082 1 92.38 330 CYS A O 1
ATOM 2635 N N . ALA A 1 331 ? 9.953 -25.812 3.035 1 92.56 331 ALA A N 1
ATOM 2636 C CA . ALA A 1 331 ? 9.211 -24.562 3.129 1 92.56 331 ALA A CA 1
ATOM 2637 C C . ALA A 1 331 ? 8.867 -24.234 4.578 1 92.56 331 ALA A C 1
ATOM 2639 O O . ALA A 1 331 ? 8.938 -23.078 4.996 1 92.56 331 ALA A O 1
ATOM 2640 N N . LYS A 1 332 ? 8.445 -25.25 5.316 1 92.56 332 LYS A N 1
ATOM 2641 C CA . LYS A 1 332 ? 8.07 -25.031 6.707 1 92.56 332 LYS A CA 1
ATOM 2642 C C . LYS A 1 332 ? 9.242 -24.453 7.512 1 92.56 332 LYS A C 1
ATOM 2644 O O . LYS A 1 332 ? 9.078 -23.484 8.242 1 92.56 332 LYS A O 1
ATOM 2649 N N . GLU A 1 333 ? 10.359 -25.078 7.336 1 96.81 333 GLU A N 1
ATOM 2650 C CA . GLU A 1 333 ? 11.555 -24.594 8.023 1 96.81 333 GLU A CA 1
ATOM 2651 C C . GLU A 1 333 ? 11.953 -23.203 7.543 1 96.81 333 GLU A C 1
ATOM 2653 O O . GLU A 1 333 ? 12.352 -22.359 8.344 1 96.81 333 GLU A O 1
ATOM 2658 N N . ALA A 1 334 ? 11.898 -23.016 6.27 1 97.69 334 ALA A N 1
ATOM 2659 C CA . ALA A 1 334 ? 12.227 -21.719 5.691 1 97.69 334 ALA A CA 1
ATOM 2660 C C . ALA A 1 334 ? 11.305 -20.625 6.238 1 97.69 334 ALA A C 1
ATOM 2662 O O . ALA A 1 334 ? 11.758 -19.531 6.543 1 97.69 334 ALA A O 1
ATOM 2663 N N . ALA A 1 335 ? 10.039 -20.922 6.359 1 97.38 335 ALA A N 1
ATOM 2664 C CA . ALA A 1 335 ? 9.062 -19.953 6.855 1 97.38 335 ALA A CA 1
ATOM 2665 C C . ALA A 1 335 ? 9.375 -19.562 8.297 1 97.38 335 ALA A C 1
ATOM 2667 O O . ALA A 1 335 ? 9.297 -18.391 8.656 1 97.38 335 ALA A O 1
ATOM 2668 N N . ILE A 1 336 ? 9.688 -20.516 9.117 1 98.12 336 ILE A N 1
ATOM 2669 C CA . ILE A 1 336 ? 10.031 -20.281 10.516 1 98.12 336 ILE A CA 1
ATOM 2670 C C . ILE A 1 336 ? 11.289 -19.406 10.586 1 98.12 336 ILE A C 1
ATOM 2672 O O . ILE A 1 336 ? 11.352 -18.469 11.375 1 98.12 336 ILE A O 1
ATOM 2676 N N . PHE A 1 337 ? 12.273 -19.75 9.805 1 98.44 337 PHE A N 1
ATOM 2677 C CA . PHE A 1 337 ? 13.508 -18.969 9.758 1 98.44 337 PHE A CA 1
ATOM 2678 C C . PHE A 1 337 ? 13.211 -17.516 9.414 1 98.44 337 PHE A C 1
ATOM 2680 O O . PHE A 1 337 ? 13.695 -16.609 10.086 1 98.44 337 PHE A O 1
ATOM 2687 N N . VAL A 1 338 ? 12.422 -17.281 8.305 1 98.81 338 VAL A N 1
ATOM 2688 C CA . VAL A 1 338 ? 12.133 -15.922 7.848 1 98.81 338 VAL A CA 1
ATOM 2689 C C . VAL A 1 338 ? 11.367 -15.164 8.93 1 98.81 338 VAL A C 1
ATOM 2691 O O . VAL A 1 338 ? 11.625 -13.984 9.18 1 98.81 338 VAL A O 1
ATOM 2694 N N . LYS A 1 339 ? 10.406 -15.852 9.57 1 98.62 339 LYS A N 1
ATOM 2695 C CA . LYS A 1 339 ? 9.68 -15.242 10.672 1 98.62 339 LYS A CA 1
ATOM 2696 C C . LYS A 1 339 ? 10.633 -14.758 11.766 1 98.62 339 LYS A C 1
ATOM 2698 O O . LYS A 1 339 ? 10.555 -13.602 12.195 1 98.62 339 LYS A O 1
ATOM 2703 N N . GLN A 1 340 ? 11.508 -15.602 12.148 1 98.69 340 GLN A N 1
ATOM 2704 C CA . GLN A 1 340 ? 12.461 -15.258 13.195 1 98.69 340 GLN A CA 1
ATOM 2705 C C . GLN A 1 340 ? 13.383 -14.117 12.75 1 98.69 340 GLN A C 1
ATOM 2707 O O . GLN A 1 340 ? 13.664 -13.203 13.523 1 98.69 340 GLN A O 1
ATOM 2712 N N . LEU A 1 341 ? 13.852 -14.195 11.531 1 98.75 341 LEU A N 1
ATOM 2713 C CA . LEU A 1 341 ? 14.742 -13.195 10.953 1 98.75 341 LEU A CA 1
ATOM 2714 C C . LEU A 1 341 ? 14.109 -11.805 11.008 1 98.75 341 LEU A C 1
ATOM 2716 O O . LEU A 1 341 ? 14.773 -10.828 11.352 1 98.75 341 LEU A O 1
ATOM 2720 N N . LEU A 1 342 ? 12.797 -11.703 10.664 1 98.69 342 LEU A N 1
ATOM 2721 C CA . LEU A 1 342 ? 12.133 -10.414 10.5 1 98.69 342 LEU A CA 1
ATOM 2722 C C . LEU A 1 342 ? 11.633 -9.883 11.836 1 98.69 342 LEU A C 1
ATOM 2724 O O . LEU A 1 342 ? 11.5 -8.664 12.016 1 98.69 342 LEU A O 1
ATOM 2728 N N . GLU A 1 343 ? 11.383 -10.742 12.797 1 98.62 343 GLU A N 1
ATOM 2729 C CA . GLU A 1 343 ? 10.844 -10.312 14.086 1 98.62 343 GLU A CA 1
ATOM 2730 C C . GLU A 1 343 ? 11.969 -9.977 15.062 1 98.62 343 GLU A C 1
ATOM 2732 O O . GLU A 1 343 ? 11.734 -9.336 16.094 1 98.62 343 GLU A O 1
ATOM 2737 N N . LYS A 1 344 ? 13.102 -10.398 14.734 1 98 344 LYS A N 1
ATOM 2738 C CA . LYS A 1 344 ? 14.219 -10.242 15.664 1 98 344 LYS A CA 1
ATOM 2739 C C . LYS A 1 344 ? 14.617 -8.773 15.797 1 98 344 LYS A C 1
ATOM 2741 O O . LYS A 1 344 ? 14.82 -8.094 14.789 1 98 344 LYS A O 1
ATOM 2746 N N . ASP A 1 345 ? 14.781 -8.258 16.969 1 97.31 345 ASP A N 1
ATOM 2747 C CA . ASP A 1 345 ? 15.305 -6.945 17.312 1 97.31 345 ASP A CA 1
ATOM 2748 C C . ASP A 1 345 ? 14.75 -5.867 16.391 1 97.31 345 ASP A C 1
ATOM 2750 O O . ASP A 1 345 ? 15.516 -5.164 15.719 1 97.31 345 ASP A O 1
ATOM 2754 N N . PRO A 1 346 ? 13.516 -5.672 16.375 1 96.69 346 PRO A N 1
ATOM 2755 C CA . PRO A 1 346 ? 12.938 -4.652 15.492 1 96.69 346 PRO A CA 1
ATOM 2756 C C . PRO A 1 346 ? 13.445 -3.246 15.805 1 96.69 346 PRO A C 1
ATOM 2758 O O . PRO A 1 346 ? 13.617 -2.895 16.984 1 96.69 346 PRO A O 1
ATOM 2761 N N . PRO A 1 347 ? 13.773 -2.447 14.812 1 96.19 347 PRO A N 1
ATOM 2762 C CA . PRO A 1 347 ? 14.156 -1.052 15.039 1 96.19 347 PRO A CA 1
ATOM 2763 C C . PRO A 1 347 ? 13.164 -0.304 15.922 1 96.19 347 PRO A C 1
ATOM 2765 O O . PRO A 1 347 ? 11.953 -0.466 15.773 1 96.19 347 PRO A O 1
ATOM 2768 N N . PHE A 1 348 ? 13.688 0.456 17 1 95.75 348 PHE A N 1
ATOM 2769 C CA . PHE A 1 348 ? 12.906 1.283 17.922 1 95.75 348 PHE A CA 1
ATOM 2770 C C . PHE A 1 348 ? 11.961 0.427 18.75 1 95.75 348 PHE A C 1
ATOM 2772 O O . PHE A 1 348 ? 10.914 0.905 19.188 1 95.75 348 PHE A O 1
ATOM 2779 N N . ASN A 1 349 ? 12.219 -0.864 18.781 1 96.69 349 ASN A N 1
ATOM 2780 C CA . ASN A 1 349 ? 11.414 -1.81 19.547 1 96.69 349 ASN A CA 1
ATOM 2781 C C . ASN A 1 349 ? 9.953 -1.785 19.109 1 96.69 349 ASN A C 1
ATOM 2783 O O . ASN A 1 349 ? 9.047 -1.861 19.938 1 96.69 349 ASN A O 1
ATOM 2787 N N . ALA A 1 350 ? 9.789 -1.527 17.875 1 97.5 350 ALA A N 1
ATOM 2788 C CA . ALA A 1 350 ? 8.445 -1.536 17.312 1 97.5 350 ALA A CA 1
ATOM 2789 C C . ALA A 1 350 ? 7.797 -2.91 17.453 1 97.5 350 ALA A C 1
ATOM 2791 O O . ALA A 1 350 ? 8.484 -3.906 17.688 1 97.5 350 ALA A O 1
ATOM 2792 N N . ASP A 1 351 ? 6.48 -2.92 17.406 1 98.38 351 ASP A N 1
ATOM 2793 C CA . ASP A 1 351 ? 5.738 -4.18 17.391 1 98.38 351 ASP A CA 1
ATOM 2794 C C . ASP A 1 351 ? 5.734 -4.785 15.984 1 98.38 351 ASP A C 1
ATOM 2796 O O . ASP A 1 351 ? 5.023 -4.305 15.102 1 98.38 351 ASP A O 1
ATOM 2800 N N . VAL A 1 352 ? 6.504 -5.84 15.797 1 98.69 352 VAL A N 1
ATOM 2801 C CA . VAL A 1 352 ? 6.664 -6.48 14.492 1 98.69 352 VAL A CA 1
ATOM 2802 C C . VAL A 1 352 ? 6.199 -7.934 14.57 1 98.69 352 VAL A C 1
ATOM 2804 O O . VAL A 1 352 ? 6.633 -8.688 15.453 1 98.69 352 VAL A O 1
ATOM 2807 N N . LYS A 1 353 ? 5.352 -8.289 13.68 1 98.69 353 LYS A N 1
ATOM 2808 C CA . LYS A 1 353 ? 4.879 -9.664 13.562 1 98.69 353 LYS A CA 1
ATOM 2809 C C . LYS A 1 353 ? 4.984 -10.156 12.117 1 98.69 353 LYS A C 1
ATOM 2811 O O . LYS A 1 353 ? 4.602 -9.453 11.188 1 98.69 353 LYS A O 1
ATOM 2816 N N . ALA A 1 354 ? 5.543 -11.289 11.953 1 98.69 354 ALA A N 1
ATOM 2817 C CA . ALA A 1 354 ? 5.566 -11.992 10.68 1 98.69 354 ALA A CA 1
ATOM 2818 C C . ALA A 1 354 ? 4.652 -13.219 10.703 1 98.69 354 ALA A C 1
ATOM 2820 O O . ALA A 1 354 ? 5.066 -14.297 11.125 1 98.69 354 ALA A O 1
ATOM 2821 N N . ASN A 1 355 ? 3.484 -13.055 10.148 1 98.12 355 ASN A N 1
ATOM 2822 C CA . ASN A 1 355 ? 2.508 -14.141 10.172 1 98.12 355 ASN A CA 1
ATOM 2823 C C . ASN A 1 355 ? 2.643 -15.039 8.945 1 98.12 355 ASN A C 1
ATOM 2825 O O . ASN A 1 355 ? 2.447 -14.594 7.816 1 98.12 355 ASN A O 1
ATOM 2829 N N . ILE A 1 356 ? 2.898 -16.281 9.203 1 96.44 356 ILE A N 1
ATOM 2830 C CA . ILE A 1 356 ? 2.986 -17.25 8.109 1 96.44 356 ILE A CA 1
ATOM 2831 C C . ILE A 1 356 ? 1.584 -17.594 7.613 1 96.44 356 ILE A C 1
ATOM 2833 O O . ILE A 1 356 ? 0.761 -18.125 8.359 1 96.44 356 ILE A O 1
ATOM 2837 N N . ILE A 1 357 ? 1.348 -17.297 6.395 1 90.5 357 ILE A N 1
ATOM 2838 C CA . ILE A 1 357 ? 0.034 -17.516 5.801 1 90.5 357 ILE A CA 1
ATOM 2839 C C . ILE A 1 357 ? -0.005 -18.891 5.137 1 90.5 357 ILE A C 1
ATOM 2841 O O . ILE A 1 357 ? -1.019 -19.594 5.199 1 90.5 357 ILE A O 1
ATOM 2845 N N . SER A 1 358 ? 1.047 -19.281 4.434 1 84.75 358 SER A N 1
ATOM 2846 C CA . SER A 1 358 ? 1.169 -20.562 3.758 1 84.75 358 SER A CA 1
ATOM 2847 C C . SER A 1 358 ? 2.631 -20.922 3.51 1 84.75 358 SER A C 1
ATOM 2849 O O . SER A 1 358 ? 3.492 -20.047 3.467 1 84.75 358 SER A O 1
ATOM 2851 N N . ALA A 1 359 ? 2.93 -22.203 3.463 1 89.75 359 ALA A N 1
ATOM 2852 C CA . ALA A 1 359 ? 4.254 -22.734 3.154 1 89.75 359 ALA A CA 1
ATOM 2853 C C . ALA A 1 359 ? 4.156 -24.094 2.482 1 89.75 359 ALA A C 1
ATOM 2855 O O . ALA A 1 359 ? 3.607 -25.047 3.057 1 89.75 359 ALA A O 1
ATOM 2856 N N . GLY A 1 360 ? 4.609 -24.172 1.209 1 85.19 360 GLY A N 1
ATOM 2857 C CA . GLY A 1 360 ? 4.609 -25.422 0.457 1 85.19 360 GLY A CA 1
ATOM 2858 C C . GLY A 1 360 ? 5.953 -25.734 -0.166 1 85.19 360 GLY A C 1
ATOM 2859 O O . GLY A 1 360 ? 6.492 -24.953 -0.941 1 85.19 360 GLY A O 1
ATOM 2860 N N . THR A 1 361 ? 6.43 -26.875 0.26 1 88.56 361 THR A N 1
ATOM 2861 C CA . THR A 1 361 ? 7.719 -27.312 -0.265 1 88.56 361 THR A CA 1
ATOM 2862 C C . THR A 1 361 ? 7.617 -27.625 -1.755 1 88.56 361 THR A C 1
ATOM 2864 O O . THR A 1 361 ? 6.59 -28.125 -2.221 1 88.56 361 THR A O 1
ATOM 2867 N N . GLY A 1 362 ? 8.727 -27.266 -2.465 1 87.06 362 GLY A N 1
ATOM 2868 C CA . GLY A 1 362 ? 8.773 -27.578 -3.883 1 87.06 362 GLY A CA 1
ATOM 2869 C C . GLY A 1 362 ? 8.938 -29.062 -4.156 1 87.06 362 GLY A C 1
ATOM 2870 O O . GLY A 1 362 ? 8.656 -29.891 -3.291 1 87.06 362 GLY A O 1
ATOM 2871 N N . LEU A 1 363 ? 9.141 -29.297 -5.441 1 85.12 363 LEU A N 1
ATOM 2872 C CA . LEU A 1 363 ? 9.312 -30.672 -5.898 1 85.12 363 LEU A CA 1
ATOM 2873 C C . LEU A 1 363 ? 10.648 -30.844 -6.617 1 85.12 363 LEU A C 1
ATOM 2875 O O . LEU A 1 363 ? 11.047 -29.984 -7.414 1 85.12 363 LEU A O 1
ATOM 2879 N N . ASN A 1 364 ? 11.336 -31.766 -6.238 1 87.69 364 ASN A N 1
ATOM 2880 C CA . ASN A 1 364 ? 12.531 -32.219 -6.93 1 87.69 364 ASN A CA 1
ATOM 2881 C C . ASN A 1 364 ? 12.531 -33.75 -7.113 1 87.69 364 ASN A C 1
ATOM 2883 O O . ASN A 1 364 ? 12.93 -34.469 -6.215 1 87.69 364 ASN A O 1
ATOM 2887 N N . ILE A 1 365 ? 12.133 -34.094 -8.312 1 83.19 365 ILE A N 1
ATOM 2888 C CA . ILE A 1 365 ? 11.93 -35.531 -8.562 1 83.19 365 ILE A CA 1
ATOM 2889 C C . ILE A 1 365 ? 13.273 -36.188 -8.875 1 83.19 365 ILE A C 1
ATOM 2891 O O . ILE A 1 365 ? 14.211 -35.531 -9.336 1 83.19 365 ILE A O 1
ATOM 2895 N N . ASN A 1 366 ? 13.281 -37.438 -8.57 1 83.62 366 ASN A N 1
ATOM 2896 C CA . ASN A 1 366 ? 14.461 -38.219 -8.961 1 83.62 366 ASN A CA 1
ATOM 2897 C C . ASN A 1 366 ? 14.625 -38.25 -10.477 1 83.62 366 ASN A C 1
ATOM 2899 O O . ASN A 1 366 ? 13.641 -38.219 -11.211 1 83.62 366 ASN A O 1
ATOM 2903 N N . SER A 1 367 ? 15.875 -38.312 -10.836 1 83.75 367 SER A N 1
ATOM 2904 C CA . SER A 1 367 ? 16.125 -38.469 -12.266 1 83.75 367 SER A CA 1
ATOM 2905 C C . SER A 1 367 ? 15.492 -39.75 -12.797 1 83.75 367 SER A C 1
ATOM 2907 O O . SER A 1 367 ? 15.453 -40.75 -12.094 1 83.75 367 SER A O 1
ATOM 2909 N N . PHE A 1 368 ? 15.023 -39.688 -14 1 85.38 368 PHE A N 1
ATOM 2910 C CA . PHE A 1 368 ? 14.461 -40.875 -14.648 1 85.38 368 PHE A CA 1
ATOM 2911 C C . PHE A 1 368 ? 15.516 -41.938 -14.828 1 85.38 368 PHE A C 1
ATOM 2913 O O . PHE A 1 368 ? 16.703 -41.656 -15.016 1 85.38 368 PHE A O 1
ATOM 2920 N N . SER A 1 369 ? 15.031 -43.188 -14.781 1 88.69 369 SER A N 1
ATOM 2921 C CA . SER A 1 369 ? 15.914 -44.25 -15.188 1 88.69 369 SER A CA 1
ATOM 2922 C C . SER A 1 369 ? 16.359 -44.125 -16.641 1 88.69 369 SER A C 1
ATOM 2924 O O . SER A 1 369 ? 15.648 -43.5 -17.453 1 88.69 369 SER A O 1
ATOM 2926 N N . PRO A 1 370 ? 17.547 -44.594 -16.891 1 91.06 370 PRO A N 1
ATOM 2927 C CA . PRO A 1 370 ? 18 -44.531 -18.281 1 91.06 370 PRO A CA 1
ATOM 2928 C C . PRO A 1 370 ? 16.984 -45.094 -19.25 1 91.06 370 PRO A C 1
ATOM 2930 O O . PRO A 1 370 ? 16.797 -44.562 -20.344 1 91.06 370 PRO A O 1
ATOM 2933 N N . LYS A 1 371 ? 16.312 -46.125 -18.828 1 92.25 371 LYS A N 1
ATOM 2934 C CA . LYS A 1 371 ? 15.297 -46.75 -19.656 1 92.25 371 LYS A CA 1
ATOM 2935 C C . LYS A 1 371 ? 14.156 -45.781 -19.969 1 92.25 371 LYS A C 1
ATOM 2937 O O . LYS A 1 371 ? 13.789 -45.625 -21.125 1 92.25 371 LYS A O 1
ATOM 2942 N N . LEU A 1 372 ? 13.633 -45.281 -18.969 1 92.31 372 LEU A N 1
ATOM 2943 C CA . LEU A 1 372 ? 12.508 -44.375 -19.172 1 92.31 372 LEU A CA 1
ATOM 2944 C C . LEU A 1 372 ? 12.938 -43.125 -19.969 1 92.31 372 LEU A C 1
ATOM 2946 O O . LEU A 1 372 ? 12.18 -42.656 -20.812 1 92.31 372 LEU A O 1
ATOM 2950 N N . LYS A 1 373 ? 14.102 -42.656 -19.734 1 92.12 373 LYS A N 1
ATOM 2951 C CA . LYS A 1 373 ? 14.625 -41.531 -20.469 1 92.12 373 LYS A CA 1
ATOM 2952 C C . LYS A 1 373 ? 14.688 -41.812 -21.969 1 92.12 373 LYS A C 1
ATOM 2954 O O . LYS A 1 373 ? 14.305 -40.969 -22.781 1 92.12 373 LYS A O 1
ATOM 2959 N N . ASP A 1 374 ? 15.18 -42.938 -22.281 1 95.12 374 ASP A N 1
ATOM 2960 C CA . ASP A 1 374 ? 15.273 -43.344 -23.672 1 95.12 374 ASP A CA 1
ATOM 2961 C C . ASP A 1 374 ? 13.891 -43.469 -24.312 1 95.12 374 ASP A C 1
ATOM 2963 O O . ASP A 1 374 ? 13.688 -43.062 -25.453 1 95.12 374 ASP A O 1
ATOM 2967 N N . ILE A 1 375 ? 13.008 -44 -23.562 1 96.38 375 ILE A N 1
ATOM 2968 C CA . ILE A 1 375 ? 11.641 -44.188 -24.047 1 96.38 375 ILE A CA 1
ATOM 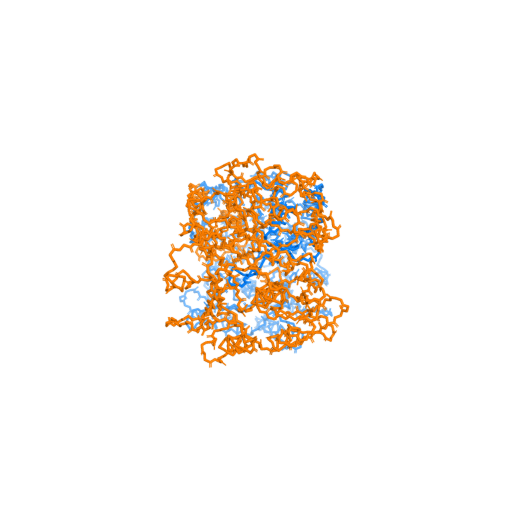2969 C C . ILE A 1 375 ? 11.016 -42.812 -24.312 1 96.38 375 ILE A C 1
ATOM 2971 O O . ILE A 1 375 ? 10.414 -42.594 -25.375 1 96.38 375 ILE A O 1
ATOM 2975 N N . LEU A 1 376 ? 11.18 -41.938 -23.422 1 96.25 376 LEU A N 1
ATOM 2976 C CA . LEU A 1 376 ? 10.57 -40.625 -23.547 1 96.25 376 LEU A CA 1
ATOM 2977 C C . LEU A 1 376 ? 11.195 -39.844 -24.688 1 96.25 376 LEU A C 1
ATOM 2979 O O . LEU A 1 376 ? 10.484 -39.125 -25.422 1 96.25 376 LEU A O 1
ATOM 2983 N N . ASN A 1 377 ? 12.422 -39.969 -24.875 1 96.06 377 ASN A N 1
ATOM 2984 C CA . ASN A 1 377 ? 13.094 -39.312 -26 1 96.06 377 ASN A CA 1
ATOM 2985 C C . ASN A 1 377 ? 12.609 -39.844 -27.344 1 96.06 377 ASN A C 1
ATOM 2987 O O . ASN A 1 377 ? 12.383 -39.094 -28.281 1 96.06 377 ASN A O 1
ATOM 2991 N N . THR A 1 378 ? 12.562 -41.094 -27.375 1 97.31 378 THR A N 1
ATOM 2992 C CA . THR A 1 378 ? 12.078 -41.75 -28.594 1 97.31 378 THR A CA 1
ATOM 2993 C C . THR A 1 378 ? 10.641 -41.344 -28.891 1 97.31 378 THR A C 1
ATOM 2995 O O . THR A 1 378 ? 10.289 -41.031 -30.031 1 97.31 378 THR A O 1
ATOM 2998 N N . ALA A 1 379 ? 9.852 -41.344 -27.844 1 97.69 379 ALA A N 1
ATOM 2999 C CA . ALA A 1 379 ? 8.461 -40.938 -28 1 97.69 379 ALA A CA 1
ATOM 3000 C C . ALA A 1 379 ? 8.375 -39.5 -28.547 1 97.69 379 ALA A C 1
ATOM 3002 O O . ALA A 1 379 ? 7.598 -39.219 -29.453 1 97.69 379 ALA A O 1
ATOM 3003 N N . SER A 1 380 ? 9.18 -38.656 -27.984 1 97.88 380 SER A N 1
ATOM 3004 C CA . SER A 1 380 ? 9.18 -37.25 -28.422 1 97.88 380 SER A CA 1
ATOM 3005 C C . SER A 1 380 ? 9.555 -37.156 -29.891 1 97.88 380 SER A C 1
ATOM 3007 O O . SER A 1 380 ? 8.922 -36.406 -30.656 1 97.88 380 SER A O 1
ATOM 3009 N N . LYS A 1 381 ? 10.555 -37.844 -30.328 1 97.62 381 LYS A N 1
ATOM 3010 C CA . LYS A 1 381 ? 10.992 -37.812 -31.719 1 97.62 381 LYS A CA 1
ATOM 3011 C C . LYS A 1 381 ? 9.898 -38.312 -32.656 1 97.62 381 LYS A C 1
ATOM 3013 O O . LYS A 1 381 ? 9.711 -37.781 -33.75 1 97.62 381 LYS A O 1
ATOM 3018 N N . LEU A 1 382 ? 9.234 -39.281 -32.219 1 97.5 382 LEU A N 1
ATOM 3019 C CA . LEU A 1 382 ? 8.211 -39.906 -33.031 1 97.5 382 LEU A CA 1
ATOM 3020 C C . LEU A 1 382 ? 7.02 -38.969 -33.219 1 97.5 382 LEU A C 1
ATOM 3022 O O . LEU A 1 382 ? 6.453 -38.906 -34.312 1 97.5 382 LEU A O 1
ATOM 3026 N N . PHE A 1 383 ? 6.66 -38.281 -32.188 1 97.88 383 PHE A N 1
ATOM 3027 C CA . PHE A 1 383 ? 5.371 -37.594 -32.219 1 97.88 383 PHE A CA 1
ATOM 3028 C C . PHE A 1 383 ? 5.555 -36.094 -32.312 1 97.88 383 PHE A C 1
ATOM 3030 O O . PHE A 1 383 ? 4.594 -35.344 -32.531 1 97.88 383 PHE A O 1
ATOM 3037 N N . PHE A 1 384 ? 6.746 -35.594 -32.125 1 97.06 384 PHE A N 1
ATOM 3038 C CA . PHE A 1 384 ? 7.02 -34.156 -32.219 1 97.06 384 PHE A CA 1
ATOM 3039 C C . PHE A 1 384 ? 8.156 -33.875 -33.188 1 97.06 384 PHE A C 1
ATOM 3041 O O . PHE A 1 384 ? 9.125 -33.219 -32.844 1 97.06 384 PHE A O 1
ATOM 3048 N N . ASN A 1 385 ? 8.062 -34.344 -34.406 1 95 385 ASN A N 1
ATOM 3049 C CA . ASN A 1 385 ? 8.891 -34.031 -35.562 1 95 385 ASN A CA 1
ATOM 3050 C C . ASN A 1 385 ? 10.375 -34.156 -35.25 1 95 385 ASN A C 1
ATOM 3052 O O . ASN A 1 385 ? 11.148 -33.219 -35.469 1 95 385 ASN A O 1
ATOM 3056 N N . ASP A 1 386 ? 10.773 -35.219 -34.625 1 96.19 386 ASP A N 1
ATOM 3057 C CA . ASP A 1 386 ? 12.141 -35.656 -34.406 1 96.19 386 ASP A CA 1
ATOM 3058 C C . ASP A 1 386 ? 12.844 -34.781 -33.375 1 96.19 386 ASP A C 1
ATOM 3060 O O . ASP A 1 386 ? 14.07 -34.656 -33.375 1 96.19 386 ASP A O 1
ATOM 3064 N N . LYS A 1 387 ? 12.086 -34.094 -32.562 1 95.5 387 LYS A N 1
ATOM 3065 C CA . LYS A 1 387 ? 12.672 -33.281 -31.5 1 95.5 387 LYS A CA 1
ATOM 3066 C C . LYS A 1 387 ? 12.797 -34.094 -30.203 1 95.5 387 LYS A C 1
ATOM 3068 O O . LYS A 1 387 ? 11.883 -34.812 -29.828 1 95.5 387 LYS A O 1
ATOM 3073 N N . GLU A 1 388 ? 13.875 -33.938 -29.562 1 94.12 388 GLU A N 1
ATOM 3074 C CA . GLU A 1 388 ? 14.109 -34.625 -28.281 1 94.12 388 GLU A CA 1
ATOM 3075 C C . GLU A 1 388 ? 13.281 -34 -27.172 1 94.12 388 GLU A C 1
ATOM 3077 O O . GLU A 1 388 ? 12.977 -32.812 -27.203 1 94.12 388 GLU A O 1
ATOM 3082 N N . SER A 1 389 ? 12.906 -34.875 -26.25 1 94.44 389 SER A N 1
ATOM 3083 C CA . SER A 1 389 ? 12.234 -34.375 -25.062 1 94.44 389 SER A CA 1
ATOM 3084 C C . SER A 1 389 ? 13.156 -33.469 -24.25 1 94.44 389 SER A C 1
ATOM 3086 O O . SER A 1 389 ? 14.383 -33.531 -24.375 1 94.44 389 SER A O 1
ATOM 3088 N N . ARG A 1 390 ? 12.547 -32.562 -23.531 1 91.94 390 ARG A N 1
ATOM 3089 C CA . ARG A 1 390 ? 13.281 -31.656 -22.656 1 91.94 390 ARG A CA 1
ATOM 3090 C C . ARG A 1 390 ? 12.578 -31.5 -21.312 1 91.94 390 ARG A C 1
ATOM 3092 O O . ARG A 1 390 ? 11.391 -31.812 -21.188 1 91.94 390 ARG A O 1
ATOM 3099 N N . VAL A 1 391 ? 13.398 -31.109 -20.406 1 86.94 391 VAL A N 1
ATOM 3100 C CA . VAL A 1 391 ? 12.867 -30.891 -19.062 1 86.94 391 VAL A CA 1
ATOM 3101 C C . VAL A 1 391 ? 12.539 -29.406 -18.875 1 86.94 391 VAL A C 1
ATOM 3103 O O . VAL A 1 391 ? 13.273 -28.547 -19.344 1 86.94 391 VAL A O 1
ATOM 3106 N N . PHE A 1 392 ? 11.398 -29.25 -18.297 1 80 392 PHE A N 1
ATOM 3107 C CA . PHE A 1 392 ? 10.883 -27.922 -17.984 1 80 392 PHE A CA 1
ATOM 3108 C C . PHE A 1 392 ? 10.797 -27.703 -16.484 1 80 392 PHE A C 1
ATOM 3110 O O . PHE A 1 392 ? 10.469 -28.641 -15.727 1 80 392 PHE A O 1
ATOM 3117 N N . HIS A 1 393 ? 11.297 -26.562 -16.016 1 75.56 393 HIS A N 1
ATOM 3118 C CA . HIS A 1 393 ? 11.172 -26.188 -14.609 1 75.56 393 HIS A CA 1
ATOM 3119 C C . HIS A 1 393 ? 10.117 -25.109 -14.414 1 75.56 393 HIS A C 1
ATOM 3121 O O . HIS A 1 393 ? 9.953 -24.234 -15.273 1 75.56 393 HIS A O 1
ATOM 3127 N N . GLU A 1 394 ? 9.273 -25.328 -13.453 1 68.5 394 GLU A N 1
ATOM 3128 C CA . GLU A 1 394 ? 8.211 -24.344 -13.273 1 68.5 394 GLU A CA 1
ATOM 3129 C C . GLU A 1 394 ? 8.281 -23.703 -11.883 1 68.5 394 GLU A C 1
ATOM 3131 O O . GLU A 1 394 ? 8.812 -24.312 -10.945 1 68.5 394 GLU A O 1
ATOM 3136 N N . GLY A 1 395 ? 7.789 -22.484 -11.828 1 61.69 395 GLY A N 1
ATOM 3137 C CA . GLY A 1 395 ? 7.719 -21.734 -10.578 1 61.69 395 GLY A CA 1
ATOM 3138 C C . GLY A 1 395 ? 6.48 -22.047 -9.766 1 61.69 395 GLY A C 1
ATOM 3139 O O . GLY A 1 395 ? 6.082 -21.266 -8.898 1 61.69 395 GLY A O 1
ATOM 3140 N N . ALA A 1 396 ? 5.766 -23.078 -9.977 1 60.5 396 ALA A N 1
ATOM 3141 C CA . ALA A 1 396 ? 4.504 -23.328 -9.281 1 60.5 396 ALA A CA 1
ATOM 3142 C C . ALA A 1 396 ? 4.602 -24.562 -8.391 1 60.5 396 ALA A C 1
ATOM 3144 O O . ALA A 1 396 ? 5.453 -25.422 -8.609 1 60.5 396 ALA A O 1
ATOM 3145 N N . SER A 1 397 ? 3.791 -24.391 -7.219 1 59.31 397 SER A N 1
ATOM 3146 C CA . SER A 1 397 ? 3.812 -25.531 -6.309 1 59.31 397 SER A CA 1
ATOM 3147 C C . SER A 1 397 ? 2.592 -26.438 -6.512 1 59.31 397 SER A C 1
ATOM 3149 O O . SER A 1 397 ? 1.474 -25.938 -6.66 1 59.31 397 SER A O 1
ATOM 3151 N N . ILE A 1 398 ? 2.939 -27.594 -6.812 1 62.81 398 ILE A N 1
ATOM 3152 C CA . ILE A 1 398 ? 1.908 -28.625 -6.746 1 62.81 398 ILE A CA 1
ATOM 3153 C C . ILE A 1 398 ? 2.137 -29.5 -5.523 1 62.81 398 ILE A C 1
ATOM 3155 O O . ILE A 1 398 ? 2.762 -30.562 -5.621 1 62.81 398 ILE A O 1
ATOM 3159 N N . PRO A 1 399 ? 1.681 -29.078 -4.43 1 63.72 399 PRO A N 1
ATOM 3160 C CA . PRO A 1 399 ? 2.082 -29.672 -3.148 1 63.72 399 PRO A CA 1
ATOM 3161 C C . PRO A 1 399 ? 1.812 -31.172 -3.082 1 63.72 399 PRO A C 1
ATOM 3163 O O . PRO A 1 399 ? 2.598 -31.922 -2.492 1 63.72 399 PRO A O 1
ATOM 3166 N N . PHE A 1 400 ? 0.816 -31.594 -3.82 1 72.38 400 PHE A N 1
ATOM 3167 C CA . PHE A 1 400 ? 0.432 -33 -3.609 1 72.38 400 PHE A CA 1
ATOM 3168 C C . PHE A 1 400 ? 1.41 -33.938 -4.301 1 72.38 400 PHE A C 1
ATOM 3170 O O . PHE A 1 400 ? 1.504 -35.094 -3.941 1 72.38 400 PHE A O 1
ATOM 3177 N N . LEU A 1 401 ? 2.123 -33.375 -5.254 1 75.81 401 LEU A N 1
ATOM 3178 C CA . LEU A 1 401 ? 3.053 -34.25 -5.969 1 75.81 401 LEU A CA 1
ATOM 3179 C C . LEU A 1 401 ? 4.145 -34.781 -5.035 1 75.81 401 LEU A C 1
ATOM 3181 O O . LEU A 1 401 ? 4.617 -35.906 -5.184 1 75.81 401 LEU A O 1
ATOM 3185 N N . ASN A 1 402 ? 4.445 -33.969 -4.059 1 76.25 402 ASN A N 1
ATOM 3186 C CA . ASN A 1 402 ? 5.406 -34.406 -3.049 1 76.25 402 ASN A CA 1
ATOM 3187 C C . ASN A 1 402 ? 4.871 -35.562 -2.23 1 76.25 402 ASN A C 1
ATOM 3189 O O . ASN A 1 402 ? 5.609 -36.531 -1.936 1 76.25 402 ASN A O 1
ATOM 3193 N N . GLN A 1 403 ? 3.664 -35.438 -1.972 1 77.88 403 GLN A N 1
ATOM 3194 C CA . GLN A 1 403 ? 3.053 -36.469 -1.167 1 77.88 403 GLN A CA 1
ATOM 3195 C C . GLN A 1 403 ? 2.941 -37.781 -1.955 1 77.88 403 GLN A C 1
ATOM 3197 O O . GLN A 1 403 ? 3.166 -38.875 -1.41 1 77.88 403 GLN A O 1
ATOM 3202 N N . LEU A 1 404 ? 2.602 -37.625 -3.217 1 78.19 404 LEU A N 1
ATOM 3203 C CA . LEU A 1 404 ? 2.514 -38.781 -4.07 1 78.19 404 LEU A CA 1
ATOM 3204 C C . LEU A 1 404 ? 3.881 -39.438 -4.23 1 78.19 404 LEU A C 1
ATOM 3206 O O . LEU A 1 404 ? 3.992 -40.688 -4.215 1 78.19 404 LEU A O 1
ATOM 3210 N N . ASN A 1 405 ? 4.84 -38.656 -4.336 1 76.38 405 ASN A N 1
ATOM 3211 C CA . ASN A 1 405 ? 6.207 -39.125 -4.477 1 76.38 405 ASN A CA 1
ATOM 3212 C C . ASN A 1 405 ? 6.676 -39.875 -3.213 1 76.38 405 ASN A C 1
ATOM 3214 O O . ASN A 1 405 ? 7.387 -40.875 -3.293 1 76.38 405 ASN A O 1
ATOM 3218 N N . GLU A 1 406 ? 6.281 -39.375 -2.137 1 77 406 GLU A N 1
ATOM 3219 C CA . GLU A 1 406 ? 6.629 -40 -0.864 1 77 406 GLU A CA 1
ATOM 3220 C C . GLU A 1 406 ? 5.922 -41.344 -0.696 1 77 406 GLU A C 1
ATOM 3222 O O . GLU A 1 406 ? 6.477 -42.281 -0.113 1 77 406 GLU A O 1
ATOM 3227 N N . ARG A 1 407 ? 4.762 -41.438 -1.188 1 78.69 407 ARG A N 1
ATOM 3228 C CA . ARG A 1 407 ? 3.943 -42.656 -1.028 1 78.69 407 ARG A CA 1
ATOM 3229 C C . ARG A 1 407 ? 4.367 -43.719 -2.008 1 78.69 407 ARG A C 1
ATOM 3231 O O . ARG A 1 407 ? 4.125 -44.906 -1.771 1 78.69 407 ARG A O 1
ATOM 3238 N N . SER A 1 408 ? 4.988 -43.344 -3.102 1 82.44 408 SER A N 1
ATOM 3239 C CA . SER A 1 408 ? 5.449 -44.281 -4.113 1 82.44 408 SER A CA 1
ATOM 3240 C C . SER A 1 408 ? 6.883 -43.969 -4.535 1 82.44 408 SER A C 1
ATOM 3242 O O . SER A 1 408 ? 7.148 -43.719 -5.707 1 82.44 408 SER A O 1
ATOM 3244 N N . PRO A 1 409 ? 7.801 -44.219 -3.635 1 79.25 409 PRO A N 1
ATOM 3245 C CA . PRO A 1 409 ? 9.18 -43.812 -3.916 1 79.25 409 PRO A CA 1
ATOM 3246 C C . PRO A 1 409 ? 9.812 -44.625 -5.043 1 79.25 409 PRO A C 1
ATOM 3248 O O . PRO A 1 409 ? 10.781 -44.188 -5.66 1 79.25 409 PRO A O 1
ATOM 3251 N N . GLN A 1 410 ? 9.273 -45.75 -5.273 1 83.62 410 GLN A N 1
ATOM 3252 C CA . GLN A 1 410 ? 9.852 -46.594 -6.312 1 83.62 410 GLN A CA 1
ATOM 3253 C C . GLN A 1 410 ? 9.312 -46.219 -7.688 1 83.62 410 GLN A C 1
ATOM 3255 O O . GLN A 1 410 ? 9.867 -46.656 -8.711 1 83.62 410 GLN A O 1
ATOM 3260 N N . ALA A 1 411 ? 8.25 -45.531 -7.695 1 89.19 411 ALA A N 1
ATOM 3261 C CA . ALA A 1 411 ? 7.602 -45.156 -8.961 1 89.19 411 ALA A CA 1
ATOM 3262 C C . ALA A 1 411 ? 8.406 -44.125 -9.719 1 89.19 411 ALA A C 1
ATOM 3264 O O . ALA A 1 411 ? 9.023 -43.25 -9.109 1 89.19 411 ALA A O 1
ATOM 3265 N N . GLU A 1 412 ? 8.445 -44.281 -10.992 1 90.56 412 GLU A N 1
ATOM 3266 C CA . GLU A 1 412 ? 8.922 -43.188 -11.844 1 90.56 412 GLU A CA 1
ATOM 3267 C C . GLU A 1 412 ? 7.867 -42.094 -11.984 1 90.56 412 GLU A C 1
ATOM 3269 O O . GLU A 1 412 ? 6.727 -42.375 -12.375 1 90.56 412 GLU A O 1
ATOM 3274 N N . PHE A 1 413 ? 8.273 -40.906 -11.633 1 89.38 413 PHE A N 1
ATOM 3275 C CA . PHE A 1 413 ? 7.32 -39.812 -11.672 1 89.38 413 PHE A CA 1
ATOM 3276 C C . PHE A 1 413 ? 7.445 -39.031 -12.977 1 89.38 413 PHE A C 1
ATOM 3278 O O . PHE A 1 413 ? 8.484 -38.438 -13.25 1 89.38 413 PHE A O 1
ATOM 3285 N N . LEU A 1 414 ? 6.41 -39.125 -13.711 1 92.06 414 LEU A N 1
ATOM 3286 C CA . LEU A 1 414 ? 6.32 -38.438 -14.977 1 92.06 414 LEU A CA 1
ATOM 3287 C C . LEU A 1 414 ? 5.355 -37.25 -14.875 1 92.06 414 LEU A C 1
ATOM 3289 O O . LEU A 1 414 ? 4.141 -37.438 -15.008 1 92.06 414 LEU A O 1
ATOM 3293 N N . VAL A 1 415 ? 5.945 -36.094 -14.703 1 91.12 415 VAL A N 1
ATOM 3294 C CA . VAL A 1 415 ? 5.145 -34.875 -14.602 1 91.12 415 VAL A CA 1
ATOM 3295 C C . VAL A 1 415 ? 5.199 -34.125 -15.922 1 91.12 415 VAL A C 1
ATOM 3297 O O . VAL A 1 415 ? 6.273 -33.688 -16.359 1 91.12 415 VAL A O 1
ATOM 3300 N N . LEU A 1 416 ? 4.105 -34.031 -16.562 1 92.38 416 LEU A N 1
ATOM 3301 C CA . LEU A 1 416 ? 4.023 -33.344 -17.859 1 92.38 416 LEU A CA 1
ATOM 3302 C C . LEU A 1 416 ? 2.633 -32.781 -18.078 1 92.38 416 LEU A C 1
ATOM 3304 O O . LEU A 1 416 ? 1.748 -32.906 -17.234 1 92.38 416 LEU A O 1
ATOM 3308 N N . GLY A 1 417 ? 2.49 -32 -19.125 1 92.94 417 GLY A N 1
ATOM 3309 C CA . GLY A 1 417 ? 1.206 -31.375 -19.406 1 92.94 417 GLY A CA 1
ATOM 3310 C C . GLY A 1 417 ? 1.22 -30.531 -20.672 1 92.94 417 GLY A C 1
ATOM 3311 O O . GLY A 1 417 ? 2.152 -30.609 -21.469 1 92.94 417 GLY A O 1
ATOM 3312 N N . VAL A 1 418 ? 0.078 -29.734 -20.781 1 95.31 418 VAL A N 1
ATOM 3313 C CA . VAL A 1 418 ? -0.16 -29.062 -22.062 1 95.31 418 VAL A CA 1
ATOM 3314 C C . VAL A 1 418 ? -0.078 -27.562 -21.875 1 95.31 418 VAL A C 1
ATOM 3316 O O . VAL A 1 418 ? -0.352 -26.797 -22.812 1 95.31 418 VAL A O 1
ATOM 3319 N N . LEU A 1 419 ? 0.262 -27.172 -20.734 1 90.44 419 LEU A N 1
ATOM 3320 C CA . LEU A 1 419 ? 0.246 -25.734 -20.453 1 90.44 419 LEU A CA 1
ATOM 3321 C C . LEU A 1 419 ? 1.49 -25.062 -21.016 1 90.44 419 LEU A C 1
ATOM 3323 O O . LEU A 1 419 ? 2.451 -24.812 -20.297 1 90.44 419 LEU A O 1
ATOM 3327 N N . GLY A 1 420 ? 1.405 -24.75 -22.328 1 87.06 420 GLY A N 1
ATOM 3328 C CA . GLY A 1 420 ? 2.504 -24.078 -23 1 87.06 420 GLY A CA 1
ATOM 3329 C C . GLY A 1 420 ? 2.445 -22.562 -22.875 1 87.06 420 GLY A C 1
ATOM 3330 O O . GLY A 1 420 ? 1.702 -22.031 -22.047 1 87.06 420 GLY A O 1
ATOM 3331 N N . PRO A 1 421 ? 3.354 -22.031 -23.875 1 81.44 421 PRO A N 1
ATOM 3332 C CA . PRO A 1 421 ? 3.328 -20.578 -23.906 1 81.44 421 PRO A CA 1
ATOM 3333 C C . PRO A 1 421 ? 1.967 -20.016 -24.328 1 81.44 421 PRO A C 1
ATOM 3335 O O . PRO A 1 421 ? 1.312 -20.562 -25.203 1 81.44 421 PRO A O 1
ATOM 3338 N N . ASP A 1 422 ? 1.281 -19.172 -23.531 1 81.94 422 ASP A N 1
ATOM 3339 C CA . ASP A 1 422 ? 0.056 -18.438 -23.844 1 81.94 422 ASP A CA 1
ATOM 3340 C C . ASP A 1 422 ? -1.18 -19.25 -23.484 1 81.94 422 ASP A C 1
ATOM 3342 O O . ASP A 1 422 ? -2.281 -18.969 -23.953 1 81.94 422 ASP A O 1
ATOM 3346 N N . SER A 1 423 ? -0.98 -20.453 -22.891 1 88.5 423 SER A N 1
ATOM 3347 C CA . SER A 1 423 ? -2.127 -21.266 -22.5 1 88.5 423 SER A CA 1
ATOM 3348 C C . SER A 1 423 ? -3.098 -20.469 -21.641 1 88.5 423 SER A C 1
ATOM 3350 O O . SER A 1 423 ? -4.312 -20.688 -21.688 1 88.5 423 SER A O 1
ATOM 3352 N N . ASN A 1 424 ? -2.576 -19.594 -20.812 1 82.38 424 ASN A N 1
ATOM 3353 C CA . ASN A 1 424 ? -3.359 -18.672 -20 1 82.38 424 ASN A CA 1
ATOM 3354 C C . ASN A 1 424 ? -4.293 -19.422 -19.047 1 82.38 424 ASN A C 1
ATOM 3356 O O . ASN A 1 424 ? -5.48 -19.094 -18.969 1 82.38 424 ASN A O 1
ATOM 3360 N N . ALA A 1 425 ? -3.725 -20.438 -18.344 1 83.44 425 ALA A N 1
ATOM 3361 C CA . ALA A 1 425 ? -4.523 -21.297 -17.469 1 83.44 425 ALA A CA 1
ATOM 3362 C C . ALA A 1 425 ? -5.145 -20.5 -16.344 1 83.44 425 ALA A C 1
ATOM 3364 O O . ALA A 1 425 ? -6.223 -20.828 -15.844 1 83.44 425 ALA A O 1
ATOM 3365 N N . HIS A 1 426 ? -4.594 -19.5 -15.898 1 78.12 426 HIS A N 1
ATOM 3366 C CA . HIS A 1 426 ? -5.082 -18.672 -14.797 1 78.12 426 HIS A CA 1
ATOM 3367 C C . HIS A 1 426 ? -5.422 -17.266 -15.266 1 78.12 426 HIS A C 1
ATOM 3369 O O . HIS A 1 426 ? -5.164 -16.297 -14.555 1 78.12 426 HIS A O 1
ATOM 3375 N N . GLY A 1 427 ? -5.926 -17.219 -16.484 1 77.75 427 GLY A N 1
ATOM 3376 C CA . GLY A 1 427 ? -6.332 -15.969 -17.094 1 77.75 427 GLY A CA 1
ATOM 3377 C C . GLY A 1 427 ? -7.418 -16.125 -18.141 1 77.75 427 GLY A C 1
ATOM 3378 O O . GLY A 1 427 ? -7.93 -17.219 -18.344 1 77.75 427 GLY A O 1
ATOM 3379 N N . ALA A 1 428 ? -7.766 -14.961 -18.75 1 84.62 428 ALA A N 1
ATOM 3380 C CA . ALA A 1 428 ? -8.711 -15.008 -19.859 1 84.62 428 ALA A CA 1
ATOM 3381 C C . ALA A 1 428 ? -8.078 -15.641 -21.094 1 84.62 428 ALA A C 1
ATOM 3383 O O . ALA A 1 428 ? -6.852 -15.719 -21.203 1 84.62 428 ALA A O 1
ATOM 3384 N N . ASN A 1 429 ? -8.891 -16.203 -21.891 1 92 429 ASN A N 1
ATOM 3385 C CA . ASN A 1 429 ? -8.477 -16.797 -23.156 1 92 429 ASN A CA 1
ATOM 3386 C C . ASN A 1 429 ? -7.609 -18.031 -22.938 1 92 429 ASN A C 1
ATOM 3388 O O . ASN A 1 429 ? -6.602 -18.219 -23.609 1 92 429 ASN A O 1
ATOM 3392 N N . GLU A 1 430 ? -7.945 -18.797 -21.922 1 93.5 430 GLU A N 1
ATOM 3393 C CA . GLU A 1 430 ? -7.305 -20.094 -21.781 1 93.5 430 GLU A CA 1
ATOM 3394 C C . GLU A 1 430 ? -7.434 -20.922 -23.047 1 93.5 430 GLU A C 1
ATOM 3396 O O . GLU A 1 430 ? -8.5 -20.953 -23.672 1 93.5 430 GLU A O 1
ATOM 3401 N N . MET A 1 431 ? -6.289 -21.516 -23.406 1 95.69 431 MET A N 1
ATOM 3402 C CA . MET A 1 431 ? -6.293 -22.203 -24.688 1 95.69 431 MET A CA 1
ATOM 3403 C C . MET A 1 431 ? -5.523 -23.516 -24.594 1 95.69 431 MET A C 1
ATOM 3405 O O . MET A 1 431 ? -4.516 -23.609 -23.891 1 95.69 431 MET A O 1
ATOM 3409 N N . LEU A 1 432 ? -6.012 -24.531 -25.328 1 97.56 432 LEU A N 1
ATOM 3410 C CA . LEU A 1 432 ? -5.379 -25.828 -25.5 1 97.56 432 LE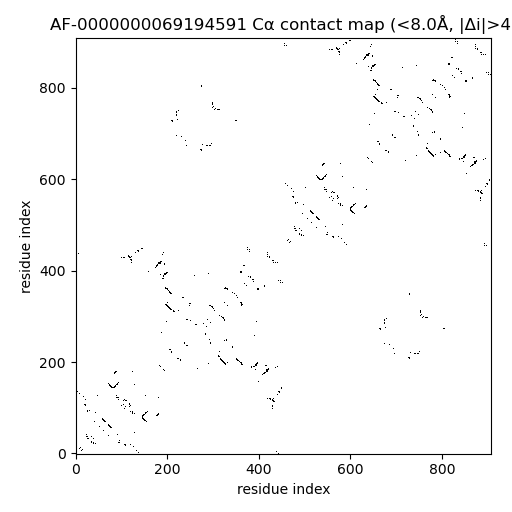U A CA 1
ATOM 3411 C C . LEU A 1 432 ? -4.875 -26 -26.922 1 97.56 432 LEU A C 1
ATOM 3413 O O . LEU A 1 432 ? -5.648 -25.891 -27.875 1 97.56 432 LEU A O 1
ATOM 3417 N N . ASP A 1 433 ? -3.566 -26.172 -27.047 1 97.81 433 ASP A N 1
ATOM 3418 C CA . ASP A 1 433 ? -3.023 -26.531 -28.359 1 97.81 433 ASP A CA 1
ATOM 3419 C C . ASP A 1 433 ? -3.336 -27.984 -28.703 1 97.81 433 ASP A C 1
ATOM 3421 O O . ASP A 1 433 ? -2.768 -28.906 -28.109 1 97.81 433 ASP A O 1
ATOM 3425 N N . LEU A 1 434 ? -4.176 -28.156 -29.719 1 98.25 434 LEU A N 1
ATOM 3426 C CA . LEU A 1 434 ? -4.68 -29.484 -30.062 1 98.25 434 LEU A CA 1
ATOM 3427 C C . LEU A 1 434 ? -3.576 -30.344 -30.656 1 98.25 434 LEU A C 1
ATOM 3429 O O . LEU A 1 434 ? -3.553 -31.562 -30.438 1 98.25 434 LEU A O 1
ATOM 3433 N N . ASN A 1 435 ? -2.699 -29.781 -31.375 1 97.75 435 ASN A N 1
ATOM 3434 C CA . ASN A 1 435 ? -1.579 -30.531 -31.922 1 97.75 435 ASN A CA 1
ATOM 3435 C C . ASN A 1 435 ? -0.67 -31.062 -30.812 1 97.75 435 ASN A C 1
ATOM 3437 O O . ASN A 1 435 ? -0.229 -32.219 -30.859 1 97.75 435 ASN A O 1
ATOM 3441 N N . TYR A 1 436 ? -0.411 -30.203 -29.891 1 97.81 436 TYR A N 1
ATOM 3442 C CA . TYR A 1 436 ? 0.432 -30.625 -28.781 1 97.81 436 TYR A CA 1
ATOM 3443 C C . TYR A 1 436 ? -0.235 -31.75 -27.984 1 97.81 436 TYR A C 1
ATOM 3445 O O . TYR A 1 436 ? 0.421 -32.719 -27.594 1 97.81 436 TYR A O 1
ATOM 3453 N N . MET A 1 437 ? -1.529 -31.609 -27.734 1 98.25 437 MET A N 1
ATOM 3454 C CA . MET A 1 437 ? -2.252 -32.625 -27 1 98.25 437 MET A CA 1
ATOM 3455 C C . MET A 1 437 ? -2.16 -33.969 -27.719 1 98.25 437 MET A C 1
ATOM 3457 O O . MET A 1 437 ? -1.927 -35 -27.078 1 98.25 437 MET A O 1
ATOM 3461 N N . LYS A 1 438 ? -2.34 -33.938 -29 1 98.5 438 LYS A N 1
ATOM 3462 C CA . LYS A 1 438 ? -2.277 -35.188 -29.781 1 98.5 438 LYS A CA 1
ATOM 3463 C C . LYS A 1 438 ? -0.892 -35.812 -29.703 1 98.5 438 LYS A C 1
ATOM 3465 O O . LYS A 1 438 ? -0.768 -37.031 -29.547 1 98.5 438 LYS A O 1
ATOM 3470 N N . GLY A 1 439 ? 0.073 -34.938 -29.859 1 98.31 439 GLY A N 1
ATOM 3471 C CA . GLY A 1 439 ? 1.426 -35.438 -29.672 1 98.31 439 GLY A CA 1
ATOM 3472 C C . GLY A 1 439 ? 1.663 -36.062 -28.312 1 98.31 439 GLY A C 1
ATOM 3473 O O . GLY A 1 439 ? 2.305 -37.094 -28.188 1 98.31 439 GLY A O 1
ATOM 3474 N N . LEU A 1 440 ? 1.181 -35.406 -27.281 1 98.31 440 LEU A N 1
ATOM 3475 C CA . LEU A 1 440 ? 1.314 -35.906 -25.922 1 98.31 440 LEU A CA 1
ATOM 3476 C C . LEU A 1 440 ? 0.633 -37.25 -25.766 1 98.31 440 LEU A C 1
ATOM 3478 O O . LEU A 1 440 ? 1.184 -38.156 -25.141 1 98.31 440 LEU A O 1
ATOM 3482 N N . ILE A 1 441 ? -0.588 -37.406 -26.328 1 98.44 441 ILE A N 1
ATOM 3483 C CA . ILE A 1 441 ? -1.32 -38.656 -26.297 1 98.44 441 ILE A CA 1
ATOM 3484 C C . ILE A 1 441 ? -0.469 -39.781 -26.891 1 98.44 441 ILE A C 1
ATOM 3486 O O . ILE A 1 441 ? -0.362 -40.844 -26.328 1 98.44 441 ILE A O 1
ATOM 3490 N N . GLY A 1 442 ? 0.123 -39.469 -28.016 1 98.44 442 GLY A N 1
ATOM 3491 C CA . GLY A 1 442 ? 1.012 -40.438 -28.641 1 98.44 442 GLY A CA 1
ATOM 3492 C C . GLY A 1 442 ? 2.188 -40.812 -27.766 1 98.44 442 GLY A C 1
ATOM 3493 O O . GLY A 1 442 ? 2.531 -42 -27.656 1 98.44 442 GLY A O 1
ATOM 3494 N N . CYS A 1 443 ? 2.768 -39.844 -27.172 1 98.38 443 CYS A N 1
ATOM 3495 C CA . CYS A 1 443 ? 3.908 -40.094 -26.297 1 98.38 443 CYS A CA 1
ATOM 3496 C C . CYS A 1 443 ? 3.51 -40.969 -25.109 1 98.38 443 CYS A C 1
ATOM 3498 O O . CYS A 1 443 ? 4.254 -41.875 -24.719 1 98.38 443 CYS A O 1
ATOM 3500 N N . LEU A 1 444 ? 2.379 -40.656 -24.531 1 98.19 444 LEU A N 1
ATOM 3501 C CA . LEU A 1 444 ? 1.897 -41.469 -23.406 1 98.19 444 LEU A CA 1
ATOM 3502 C C . LEU A 1 444 ? 1.658 -42.906 -23.812 1 98.19 444 LEU A C 1
ATOM 3504 O O . LEU A 1 444 ? 2.074 -43.844 -23.109 1 98.19 444 LEU A O 1
ATOM 3508 N N . ALA A 1 445 ? 1.014 -43.125 -24.938 1 97.94 445 ALA A N 1
ATOM 3509 C CA . ALA A 1 445 ? 0.741 -44.469 -25.453 1 97.94 445 ALA A CA 1
ATOM 3510 C C . ALA A 1 445 ? 2.037 -45.25 -25.688 1 97.94 445 ALA A C 1
ATOM 3512 O O . ALA A 1 445 ? 2.18 -46.375 -25.219 1 97.94 445 ALA A O 1
ATOM 3513 N N . TYR A 1 446 ? 2.908 -44.594 -26.344 1 97.75 446 TYR A N 1
ATOM 3514 C CA . TYR A 1 446 ? 4.191 -45.219 -26.656 1 97.75 446 TYR A CA 1
ATOM 3515 C C . TYR A 1 446 ? 4.938 -45.594 -25.375 1 97.75 446 TYR A C 1
ATOM 3517 O O . TYR A 1 446 ? 5.477 -46.688 -25.25 1 97.75 446 TYR A O 1
ATOM 3525 N N . THR A 1 447 ? 4.977 -44.688 -24.453 1 97 447 THR A N 1
ATOM 3526 C CA . THR A 1 447 ? 5.691 -44.875 -23.203 1 97 447 THR A CA 1
ATOM 3527 C C . THR A 1 447 ? 5.117 -46.062 -22.422 1 97 447 THR A C 1
ATOM 3529 O O . THR A 1 447 ? 5.863 -46.906 -21.938 1 97 447 THR A 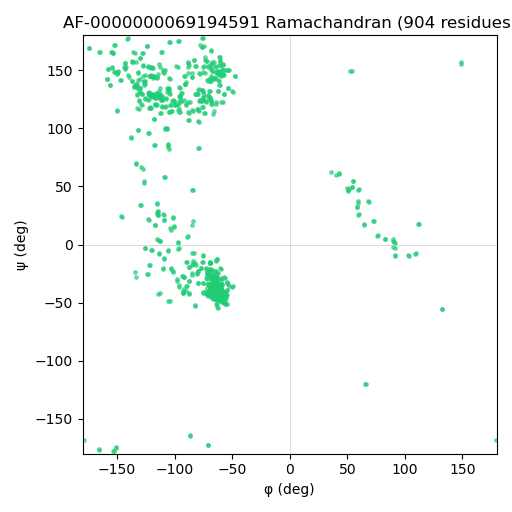O 1
ATOM 3532 N N . MET A 1 448 ? 3.84 -46.156 -22.375 1 95.31 448 MET A N 1
ATOM 3533 C CA . MET A 1 448 ? 3.193 -47.25 -21.672 1 95.31 448 MET A CA 1
ATOM 3534 C C . MET A 1 448 ? 3.555 -48.594 -22.312 1 95.31 448 MET A C 1
ATOM 3536 O O . MET A 1 448 ? 3.904 -49.531 -21.609 1 95.31 448 MET A O 1
ATOM 3540 N N . ASN A 1 449 ? 3.471 -48.625 -23.578 1 95.75 449 ASN A N 1
ATOM 3541 C CA . ASN A 1 449 ? 3.73 -49.875 -24.297 1 95.75 449 ASN A CA 1
ATOM 3542 C C . ASN A 1 449 ? 5.191 -50.281 -24.156 1 95.75 449 ASN A C 1
ATOM 3544 O O . ASN A 1 449 ? 5.477 -51.469 -23.891 1 95.75 449 ASN A O 1
ATOM 3548 N N . GLN A 1 450 ? 6.082 -49.344 -24.344 1 94.94 450 GLN A N 1
ATOM 3549 C CA . GLN A 1 450 ? 7.504 -49.688 -24.328 1 94.94 450 GLN A CA 1
ATOM 3550 C C . GLN A 1 450 ? 7.988 -50 -22.922 1 94.94 450 GLN A C 1
ATOM 3552 O O . GLN A 1 450 ? 8.906 -50.812 -22.75 1 94.94 450 GLN A O 1
ATOM 3557 N N . PHE A 1 451 ? 7.371 -49.406 -21.969 1 92.19 451 PHE A N 1
ATOM 3558 C CA . PHE A 1 451 ? 7.793 -49.656 -20.594 1 92.19 451 PHE A CA 1
ATOM 3559 C C . PHE A 1 451 ? 7.492 -51.062 -20.172 1 92.19 451 PHE A C 1
ATOM 3561 O O . PHE A 1 451 ? 8.219 -51.656 -19.359 1 92.19 451 PHE A O 1
ATOM 3568 N N . ILE A 1 452 ? 6.473 -51.75 -20.688 1 89.81 452 ILE A N 1
ATOM 3569 C CA . ILE A 1 452 ? 6.098 -53.125 -20.406 1 89.81 452 ILE A CA 1
ATOM 3570 C C . ILE A 1 452 ? 7.125 -54.094 -21.016 1 89.81 452 ILE A C 1
ATOM 3572 O O . ILE A 1 452 ? 7.445 -55.125 -20.422 1 89.81 452 ILE A O 1
ATOM 3576 N N . LYS A 1 453 ? 7.582 -53.906 -22.234 1 84.75 453 LYS A N 1
ATOM 3577 C CA . LYS A 1 453 ? 8.406 -54.812 -23.016 1 84.75 453 LYS A CA 1
ATOM 3578 C C . LYS A 1 453 ? 9.812 -54.938 -22.422 1 84.75 453 LYS A C 1
ATOM 3580 O O . LYS A 1 453 ? 10.484 -55.938 -22.625 1 84.75 453 LYS A O 1
ATOM 3585 N N . GLN A 1 454 ? 10.328 -54.062 -21.844 1 64.5 454 GLN A N 1
ATOM 3586 C CA . GLN A 1 454 ? 11.727 -54.219 -21.453 1 64.5 454 GLN A CA 1
ATOM 3587 C C . GLN A 1 454 ? 11.852 -54.656 -20 1 64.5 454 GLN A C 1
ATOM 3589 O O . GLN A 1 454 ? 11.047 -54.25 -19.156 1 64.5 454 GLN A O 1
ATOM 3594 N N . MET B 1 1 ? -9.68 45.438 32.969 1 93.81 1 MET B N 1
ATOM 3595 C CA . MET B 1 1 ? -9.695 44.719 31.672 1 93.81 1 MET B CA 1
ATOM 3596 C C . MET B 1 1 ? -10.266 43.312 31.828 1 93.81 1 MET B C 1
ATOM 3598 O O . MET B 1 1 ? -11.164 42.938 31.094 1 93.81 1 MET B O 1
ATOM 3602 N N . GLU B 1 2 ? -9.906 42.625 32.875 1 95.12 2 GLU B N 1
ATOM 3603 C CA . GLU B 1 2 ? -10.305 41.219 33.031 1 95.12 2 GLU B CA 1
ATOM 3604 C C . GLU B 1 2 ? -11.805 41.094 33.25 1 95.12 2 GLU B C 1
ATOM 3606 O O . GLU B 1 2 ? -12.445 40.188 32.688 1 95.12 2 GLU B O 1
ATOM 3611 N N . GLN B 1 3 ? -12.273 41.969 34.094 1 96.38 3 GLN B N 1
ATOM 3612 C CA . GLN B 1 3 ? -13.711 41.938 34.375 1 96.38 3 GLN B CA 1
ATOM 3613 C C . GLN B 1 3 ? -14.516 42.219 33.094 1 96.38 3 GLN B C 1
ATOM 3615 O O . GLN B 1 3 ? -15.531 41.562 32.844 1 96.38 3 GLN B O 1
ATOM 3620 N N . PHE B 1 4 ? -14.102 43.219 32.344 1 97.44 4 PHE B N 1
ATOM 3621 C CA . PHE B 1 4 ? -14.797 43.5 31.094 1 97.44 4 PHE B CA 1
ATOM 3622 C C . PHE B 1 4 ? -14.727 42.344 30.141 1 97.44 4 PHE B C 1
ATOM 3624 O O . PHE B 1 4 ? -15.734 41.969 29.531 1 97.44 4 PHE B O 1
ATOM 3631 N N . ILE B 1 5 ? -13.578 41.75 30 1 98.19 5 ILE B N 1
ATOM 3632 C CA . ILE B 1 5 ? -13.375 40.656 29.078 1 98.19 5 ILE B CA 1
ATOM 3633 C C . ILE B 1 5 ? -14.273 39.469 29.453 1 98.19 5 ILE B C 1
ATOM 3635 O O . ILE B 1 5 ? -14.883 38.844 28.594 1 98.19 5 ILE B O 1
ATOM 3639 N N . GLU B 1 6 ? -14.328 39.188 30.734 1 97.94 6 GLU B N 1
ATOM 3640 C CA . GLU B 1 6 ? -15.188 38.125 31.234 1 97.94 6 GLU B CA 1
ATOM 3641 C C . GLU B 1 6 ? -16.641 38.375 30.844 1 97.94 6 GLU B C 1
ATOM 3643 O O . GLU B 1 6 ? -17.312 37.469 30.328 1 97.94 6 GLU B O 1
ATOM 3648 N N . GLN B 1 7 ? -17.062 39.562 31.109 1 97.94 7 GLN B N 1
ATOM 3649 C CA . GLN B 1 7 ? -18.453 39.938 30.844 1 97.94 7 GLN B CA 1
ATOM 3650 C C . GLN B 1 7 ? -18.734 39.938 29.344 1 97.94 7 GLN B C 1
ATOM 3652 O O . GLN B 1 7 ? -19.766 39.438 28.891 1 97.94 7 GLN B O 1
ATOM 3657 N N . PHE B 1 8 ? -17.875 40.531 28.625 1 98.06 8 PHE B N 1
ATOM 3658 C CA . PHE B 1 8 ? -18.047 40.625 27.188 1 98.06 8 PHE B CA 1
ATOM 3659 C C . PHE B 1 8 ? -18.047 39.219 26.547 1 98.06 8 PHE B C 1
ATOM 3661 O O . PHE B 1 8 ? -18.812 38.969 25.609 1 98.06 8 PHE B O 1
ATOM 3668 N N . THR B 1 9 ? -17.203 38.344 27.062 1 98.25 9 THR B N 1
ATOM 3669 C CA . THR B 1 9 ? -17.156 36.969 26.562 1 98.25 9 THR B CA 1
ATOM 3670 C C . THR B 1 9 ? -18.484 36.25 26.812 1 98.25 9 THR B C 1
ATOM 3672 O O . THR B 1 9 ? -19.047 35.625 25.906 1 98.25 9 THR B O 1
ATOM 3675 N N . ARG B 1 10 ? -18.938 36.375 27.969 1 97.62 10 ARG B N 1
ATOM 3676 C CA . ARG B 1 10 ? -20.156 35.688 28.375 1 97.62 10 ARG B CA 1
ATOM 3677 C C . ARG B 1 10 ? -21.375 36.25 27.625 1 97.62 10 ARG B C 1
ATOM 3679 O O . ARG B 1 10 ? -22.219 35.469 27.156 1 97.62 10 ARG B O 1
ATOM 3686 N N . GLU B 1 11 ? -21.391 37.531 27.438 1 97.94 11 GLU B N 1
ATOM 3687 C CA . GLU B 1 11 ? -22.625 38.156 27 1 97.94 11 GLU B CA 1
ATOM 3688 C C . GLU B 1 11 ? -22.625 38.375 25.484 1 97.94 11 GLU B C 1
ATOM 3690 O O . GLU B 1 11 ? -23.672 38.375 24.844 1 97.94 11 GLU B O 1
ATOM 3695 N N . GLN B 1 12 ? -21.453 38.562 24.938 1 97.94 12 GLN B N 1
ATOM 3696 C CA . GLN B 1 12 ? -21.391 38.969 23.531 1 97.94 12 GLN B CA 1
ATOM 3697 C C . GLN B 1 12 ? -20.75 37.875 22.688 1 97.94 12 GLN B C 1
ATOM 3699 O O . GLN B 1 12 ? -21.25 37.531 21.609 1 97.94 12 GLN B O 1
ATOM 3704 N N . ILE B 1 13 ? -19.734 37.281 23.141 1 98.56 13 ILE B N 1
ATOM 3705 C CA . ILE B 1 13 ? -18.953 36.375 22.297 1 98.56 13 ILE B CA 1
ATOM 3706 C C . ILE B 1 13 ? -19.594 35 22.25 1 98.56 13 ILE B C 1
ATOM 3708 O O . ILE B 1 13 ? -19.891 34.5 21.172 1 98.56 13 ILE B O 1
ATOM 3712 N N . LEU B 1 14 ? -19.891 34.375 23.375 1 98.5 14 LEU B N 1
ATOM 3713 C CA . LEU B 1 14 ? -20.281 33 23.453 1 98.5 14 LEU B CA 1
ATOM 3714 C C . LEU B 1 14 ? -21.594 32.75 22.703 1 98.5 14 LEU B C 1
ATOM 3716 O O . LEU B 1 14 ? -21.688 31.781 21.938 1 98.5 14 LEU B O 1
ATOM 3720 N N . PRO B 1 15 ? -22.609 33.594 22.844 1 98.31 15 PRO B N 1
ATOM 3721 C CA . PRO B 1 15 ? -23.828 33.344 22.078 1 98.31 15 PRO B CA 1
ATOM 3722 C C . PRO B 1 15 ? -23.609 33.406 20.562 1 98.31 15 PRO B C 1
ATOM 3724 O O . PRO B 1 15 ? -24.125 32.531 19.844 1 98.31 15 PRO B O 1
ATOM 3727 N N . SER B 1 16 ? -22.859 34.344 20.156 1 98.5 16 SER B N 1
ATOM 3728 C CA . SER B 1 16 ? -22.625 34.5 18.734 1 98.5 16 SER B CA 1
ATOM 3729 C C . SER B 1 16 ? -21.734 33.375 18.188 1 98.5 16 SER B C 1
ATOM 3731 O O . SER B 1 16 ? -21.922 32.906 17.078 1 98.5 16 SER B O 1
ATOM 3733 N N . LEU B 1 17 ? -20.703 33.062 18.969 1 98.5 17 LEU B N 1
ATOM 3734 C CA . LEU B 1 17 ? -19.828 31.969 18.578 1 98.5 17 LEU B CA 1
ATOM 3735 C C . LEU B 1 17 ? -20.594 30.656 18.469 1 98.5 17 LEU B C 1
ATOM 3737 O O . LEU B 1 17 ? -20.312 29.828 17.609 1 98.5 17 LEU B O 1
ATOM 3741 N N . ALA B 1 18 ? -21.547 30.406 19.328 1 98.56 18 ALA B N 1
ATOM 3742 C CA . ALA B 1 18 ? -22.422 29.234 19.266 1 98.56 18 ALA B CA 1
ATOM 3743 C C . ALA B 1 18 ? -23.219 29.219 17.969 1 98.56 18 ALA B C 1
ATOM 3745 O O . ALA B 1 18 ? -23.344 28.172 17.328 1 98.56 18 ALA B O 1
ATOM 3746 N N . ASP B 1 19 ? -23.719 30.344 17.609 1 98.62 19 ASP B N 1
ATOM 3747 C CA . ASP B 1 19 ? -24.469 30.453 16.375 1 98.62 19 ASP B CA 1
ATOM 3748 C C . ASP B 1 19 ? -23.578 30.188 15.164 1 98.62 19 ASP B C 1
ATOM 3750 O O . ASP B 1 19 ? -24.016 29.594 14.18 1 98.62 19 ASP B O 1
ATOM 3754 N N . PHE B 1 20 ? -22.406 30.703 15.234 1 98.44 20 PHE B N 1
ATOM 3755 C CA . PHE B 1 20 ? -21.438 30.453 14.18 1 98.44 20 PHE B CA 1
ATOM 3756 C C . PHE B 1 20 ? -21.203 28.953 14.008 1 98.44 20 PHE B C 1
ATOM 3758 O O . PHE B 1 20 ? -21.156 28.438 12.891 1 98.44 20 PHE B O 1
ATOM 3765 N N . ILE B 1 21 ? -21.094 28.219 15.141 1 98.38 21 ILE B N 1
ATOM 3766 C CA . ILE B 1 21 ? -20.875 26.781 15.141 1 98.38 21 ILE B CA 1
ATOM 3767 C C . ILE B 1 21 ? -22.031 26.078 14.438 1 98.38 21 ILE B C 1
ATOM 3769 O O . ILE B 1 21 ? -21.828 25.109 13.711 1 98.38 21 ILE B O 1
ATOM 3773 N N . ARG B 1 22 ? -23.156 26.516 14.539 1 98.25 22 ARG B N 1
ATOM 3774 C CA . ARG B 1 22 ? -24.359 25.875 14.016 1 98.25 22 ARG B CA 1
ATOM 3775 C C . ARG B 1 22 ? -24.422 25.984 12.5 1 98.25 22 ARG B C 1
ATOM 3777 O O . ARG B 1 22 ? -25.172 25.234 11.852 1 98.25 22 ARG B O 1
ATOM 3784 N N . ILE B 1 23 ? -23.703 26.922 11.953 1 98.25 23 ILE B N 1
ATOM 3785 C CA . ILE B 1 23 ? -23.641 27.031 10.5 1 98.25 23 ILE B CA 1
ATOM 3786 C C . ILE B 1 23 ? -22.656 25.984 9.953 1 98.25 23 ILE B C 1
ATOM 3788 O O . ILE B 1 23 ? -21.453 26.062 10.219 1 98.25 23 ILE B O 1
ATOM 3792 N N . PRO B 1 24 ? -23.109 25.047 9.195 1 97.19 24 PRO B N 1
ATOM 3793 C CA . PRO B 1 24 ? -22.234 23.953 8.75 1 97.19 24 PRO B CA 1
ATOM 3794 C C . PRO B 1 24 ? -21.438 24.328 7.5 1 97.19 24 PRO B C 1
ATOM 3796 O O . PRO B 1 24 ? -21.359 23.531 6.555 1 97.19 24 PRO B O 1
ATOM 3799 N N . ASN B 1 25 ? -20.812 25.531 7.492 1 96.69 25 ASN B N 1
ATOM 3800 C CA . ASN B 1 25 ? -20 25.984 6.363 1 96.69 25 ASN B CA 1
ATOM 3801 C C . ASN B 1 25 ? -18.656 25.281 6.316 1 96.69 25 ASN B C 1
ATOM 3803 O O . ASN B 1 25 ? -17.938 25.219 7.324 1 96.69 25 ASN B O 1
ATOM 3807 N N . LEU B 1 26 ? -18.344 24.719 5.203 1 95.31 26 LEU B N 1
ATOM 3808 C CA . LEU B 1 26 ? -17.062 24.062 4.988 1 95.31 26 LEU B CA 1
ATOM 3809 C C . LEU B 1 26 ? -16.234 24.828 3.963 1 95.31 26 LEU B C 1
ATOM 3811 O O . LEU B 1 26 ? -16.781 25.594 3.156 1 95.31 26 LEU B O 1
ATOM 3815 N N . SER B 1 27 ? -14.914 24.703 4.066 1 94.25 27 SER B N 1
ATOM 3816 C CA . SER B 1 27 ? -14.023 25.297 3.066 1 94.25 27 SER B CA 1
ATOM 3817 C C . SER B 1 27 ? -14.305 24.719 1.679 1 94.25 27 SER B C 1
ATOM 3819 O O . SER B 1 27 ? -14.789 23.594 1.548 1 94.25 27 SER B O 1
ATOM 3821 N N . PRO B 1 28 ? -14 25.469 0.677 1 91.88 28 PRO B N 1
ATOM 3822 C CA . PRO B 1 28 ? -14.367 25.109 -0.693 1 91.88 28 PRO B CA 1
ATOM 3823 C C . PRO B 1 28 ? -13.867 23.719 -1.09 1 91.88 28 PRO B C 1
ATOM 3825 O O . PRO B 1 28 ? -14.578 22.984 -1.775 1 91.88 28 PRO B O 1
ATOM 3828 N N . GLN B 1 29 ? -12.742 23.344 -0.716 1 83.31 29 GLN B N 1
ATOM 3829 C CA . GLN B 1 29 ? -12.172 22.047 -1.093 1 83.31 29 GLN B CA 1
ATOM 3830 C C . GLN B 1 29 ? -13.016 20.906 -0.546 1 83.31 29 GLN B C 1
ATOM 3832 O O . GLN B 1 29 ? -13.016 19.797 -1.11 1 83.31 29 GLN B O 1
ATOM 3837 N N . PHE B 1 30 ? -13.773 21.078 0.491 1 86.38 30 PHE B N 1
ATOM 3838 C CA . PHE B 1 30 ? -14.5 20.016 1.174 1 86.38 30 PHE B CA 1
ATOM 3839 C C . PHE B 1 30 ? -15.992 20.094 0.865 1 86.38 30 PHE B C 1
ATOM 3841 O O . PHE B 1 30 ? -16.766 19.25 1.302 1 86.38 30 PHE B O 1
ATOM 3848 N N . ASP B 1 31 ? -16.375 21.125 0.154 1 90.88 31 ASP B N 1
ATOM 3849 C CA . ASP B 1 31 ? -17.75 21.328 -0.274 1 90.88 31 ASP B CA 1
ATOM 3850 C C . ASP B 1 31 ? -17.812 21.812 -1.724 1 90.88 31 ASP B C 1
ATOM 3852 O O . ASP B 1 31 ? -17.812 23.016 -1.987 1 90.88 31 ASP B O 1
ATOM 3856 N N . PRO B 1 32 ? -17.938 20.859 -2.596 1 88.62 32 PRO B N 1
ATOM 3857 C CA . PRO B 1 32 ? -17.953 21.219 -4.012 1 88.62 32 PRO B CA 1
ATOM 3858 C C . PRO B 1 32 ? -19.094 22.172 -4.363 1 88.62 32 PRO B C 1
ATOM 3860 O O . PRO B 1 32 ? -19.031 22.875 -5.375 1 88.62 32 PRO B O 1
ATOM 3863 N N . GLN B 1 33 ? -20.125 22.219 -3.555 1 94.12 33 GLN B N 1
ATOM 3864 C CA . GLN B 1 33 ? -21.281 23.062 -3.838 1 94.12 33 GLN B CA 1
ATOM 3865 C C . GLN B 1 33 ? -21.234 24.344 -3.004 1 94.12 33 GLN B C 1
ATOM 3867 O O . GLN B 1 33 ? -22.266 24.969 -2.779 1 94.12 33 GLN B O 1
ATOM 3872 N N . TRP B 1 34 ? -20.031 24.75 -2.537 1 93.75 34 TRP B N 1
ATOM 3873 C CA . TRP B 1 34 ? -19.922 25.844 -1.582 1 93.75 34 TRP B CA 1
ATOM 3874 C C . TRP B 1 34 ? -20.5 27.125 -2.152 1 93.75 34 TRP B C 1
ATOM 3876 O O . TRP B 1 34 ? -21.062 27.953 -1.417 1 93.75 34 TRP B O 1
ATOM 3886 N N . LEU B 1 35 ? -20.406 27.359 -3.459 1 90.75 35 LEU B N 1
ATOM 3887 C CA . LEU B 1 35 ? -20.875 28.578 -4.094 1 90.75 35 LEU B CA 1
ATOM 3888 C C . LEU B 1 35 ? -22.406 28.625 -4.109 1 90.75 35 LEU B C 1
ATOM 3890 O O . LEU B 1 35 ? -23 29.688 -3.953 1 90.75 35 LEU B O 1
ATOM 3894 N N . GLU B 1 36 ? -23.016 27.453 -4.254 1 93.62 36 GLU B N 1
ATOM 3895 C CA . GLU B 1 36 ? -24.453 27.359 -4.465 1 93.62 36 GLU B CA 1
ATOM 3896 C C . GLU B 1 36 ? -25.203 27.281 -3.141 1 93.62 36 GLU B C 1
ATOM 3898 O O . GLU B 1 36 ? -26.312 27.828 -3.014 1 93.62 36 GLU B O 1
ATOM 3903 N N . ASN B 1 37 ? -24.656 26.625 -2.141 1 95.69 37 ASN B N 1
ATOM 3904 C CA . ASN B 1 37 ? -25.422 26.344 -0.929 1 95.69 37 ASN B CA 1
ATOM 3905 C C . ASN B 1 37 ? -25.438 27.547 0.016 1 95.69 37 ASN B C 1
ATOM 3907 O O . ASN B 1 37 ? -26.25 27.609 0.931 1 95.69 37 ASN B O 1
ATOM 3911 N N . GLY B 1 38 ? -24.516 28.484 -0.194 1 96.44 38 GLY B N 1
ATOM 3912 C CA . GLY B 1 38 ? -24.547 29.781 0.482 1 96.44 38 GLY B CA 1
ATOM 3913 C C . GLY B 1 38 ? -24.078 29.703 1.927 1 96.44 38 GLY B C 1
ATOM 3914 O O . GLY B 1 38 ? -24.203 30.672 2.67 1 96.44 38 GLY B O 1
ATOM 3915 N N . LEU B 1 39 ? -23.594 28.625 2.316 1 97.56 39 LEU B N 1
ATOM 3916 C CA . LEU B 1 39 ? -23.25 28.422 3.721 1 97.56 39 LEU B CA 1
ATOM 3917 C C . LEU B 1 39 ? -22.062 29.281 4.125 1 97.56 39 LEU B C 1
ATOM 3919 O O . LEU B 1 39 ? -22.031 29.828 5.234 1 97.56 39 LEU B O 1
ATOM 3923 N N . LEU B 1 40 ? -21.094 29.453 3.283 1 98.19 40 LEU B N 1
ATOM 3924 C CA . LEU B 1 40 ? -19.969 30.328 3.568 1 98.19 40 LEU B CA 1
ATOM 3925 C C . LEU B 1 40 ? -20.438 31.781 3.658 1 98.19 40 LEU B C 1
ATOM 3927 O O . LEU B 1 40 ? -19.953 32.531 4.508 1 98.19 40 LEU B O 1
ATOM 3931 N N . ASP B 1 41 ? -21.312 32.125 2.836 1 97.94 41 ASP B N 1
ATOM 3932 C CA . ASP B 1 41 ? -21.875 33.469 2.895 1 97.94 41 ASP B CA 1
ATOM 3933 C C . ASP B 1 41 ? -22.625 33.688 4.203 1 97.94 41 ASP B C 1
ATOM 3935 O O . ASP B 1 41 ? -22.562 34.781 4.785 1 97.94 41 ASP B O 1
ATOM 3939 N N . LYS B 1 42 ? -23.375 32.688 4.551 1 98.38 42 LYS B N 1
ATOM 3940 C CA . LYS B 1 42 ? -24.109 32.781 5.805 1 98.38 42 LYS B CA 1
ATOM 3941 C C . LYS B 1 42 ? -23.156 33 6.984 1 98.38 42 LYS B C 1
ATOM 3943 O O . LYS B 1 42 ? -23.438 33.812 7.859 1 98.38 42 LYS B O 1
ATOM 3948 N N . ALA B 1 43 ? -22.109 32.312 7.039 1 98.56 43 ALA B N 1
ATOM 3949 C CA . ALA B 1 43 ? -21.109 32.469 8.102 1 98.56 43 ALA B CA 1
ATOM 3950 C C . ALA B 1 43 ? -20.5 33.844 8.062 1 98.56 43 ALA B C 1
ATOM 3952 O O . ALA B 1 43 ? -20.328 34.5 9.102 1 98.56 43 ALA B O 1
ATOM 3953 N N . CYS B 1 44 ? -20.109 34.281 6.906 1 98.44 44 CYS B N 1
ATOM 3954 C CA . CYS B 1 44 ? -19.547 35.625 6.707 1 98.44 44 CYS B CA 1
ATOM 3955 C C . CYS B 1 44 ? -20.5 36.688 7.227 1 98.44 44 CYS B C 1
ATOM 3957 O O . CYS B 1 44 ? -20.109 37.531 8.023 1 98.44 44 CYS B O 1
ATOM 3959 N N . ASN B 1 45 ? -21.688 36.562 6.789 1 98.44 45 ASN B N 1
ATOM 3960 C CA . ASN B 1 45 ? -22.703 37.562 7.176 1 98.44 45 ASN B CA 1
ATOM 3961 C C . ASN B 1 45 ? -22.953 37.531 8.68 1 98.44 45 ASN B C 1
ATOM 3963 O O . ASN B 1 45 ? -23.219 38.562 9.281 1 98.44 45 ASN B O 1
ATOM 3967 N N . HIS B 1 46 ? -22.953 36.375 9.211 1 98.75 46 HIS B N 1
ATOM 3968 C CA . HIS B 1 46 ? -23.141 36.25 10.648 1 98.75 46 HIS B CA 1
ATOM 3969 C C . HIS B 1 46 ? -22.094 37.031 11.414 1 98.75 46 HIS B C 1
ATOM 3971 O O . HIS B 1 46 ? -22.438 37.781 12.344 1 98.75 46 HIS B O 1
ATOM 3977 N N . ILE B 1 47 ? -20.875 36.906 11.055 1 98.69 47 ILE B N 1
ATOM 3978 C CA . ILE B 1 47 ? -19.781 37.594 11.719 1 98.69 47 ILE B CA 1
ATOM 3979 C C . ILE B 1 47 ? -19.891 39.094 11.492 1 98.69 47 ILE B C 1
ATOM 3981 O O . ILE B 1 47 ? -19.719 39.875 12.422 1 98.69 47 ILE B O 1
ATOM 3985 N N . VAL B 1 48 ? -20.188 39.469 10.273 1 98.69 48 VAL B N 1
ATOM 3986 C CA . VAL B 1 48 ? -20.328 40.875 9.922 1 98.69 48 VAL B CA 1
ATOM 3987 C C . VAL B 1 48 ? -21.422 41.5 10.773 1 98.69 48 VAL B C 1
ATOM 3989 O O . VAL B 1 48 ? -21.234 42.594 11.352 1 98.69 48 VAL B O 1
ATOM 3992 N N . THR B 1 49 ? -22.531 40.844 10.82 1 98.62 49 THR B N 1
ATOM 3993 C CA . THR B 1 49 ? -23.672 41.344 11.594 1 98.62 49 THR B CA 1
ATOM 3994 C C . THR B 1 49 ? -23.281 41.5 13.062 1 98.62 49 THR B C 1
ATOM 3996 O O . THR B 1 49 ? -23.656 42.5 13.703 1 98.62 49 THR B O 1
ATOM 3999 N N . TRP B 1 50 ? -22.625 40.531 13.547 1 98.69 50 TRP B N 1
ATOM 4000 C CA . TRP B 1 50 ? -22.203 40.625 14.945 1 98.69 50 TRP B CA 1
ATOM 4001 C C . TRP B 1 50 ? -21.281 41.812 15.164 1 98.69 50 TRP B C 1
ATOM 4003 O O . TRP B 1 50 ? -21.422 42.531 16.141 1 98.69 50 TRP B O 1
ATOM 4013 N N . ILE B 1 51 ? -20.281 42 14.305 1 98.44 51 ILE B N 1
ATOM 4014 C CA . ILE B 1 51 ? -19.328 43.125 14.445 1 98.44 51 ILE B CA 1
ATOM 4015 C C . ILE B 1 51 ? -20.094 44.438 14.391 1 98.44 51 ILE B C 1
ATOM 4017 O O . ILE B 1 51 ? -19.844 45.344 15.203 1 98.44 51 ILE B O 1
ATOM 4021 N N . GLU B 1 52 ? -20.984 44.562 13.477 1 97.88 52 GLU B N 1
ATOM 4022 C CA . GLU B 1 52 ? -21.766 45.781 13.336 1 97.88 52 GLU B CA 1
ATOM 4023 C C . GLU B 1 52 ? -22.594 46.062 14.586 1 97.88 52 GLU B C 1
ATOM 4025 O O . GLU B 1 52 ? -22.781 47.219 14.977 1 97.88 52 GLU B O 1
ATOM 4030 N N . SER B 1 53 ? -23.031 45 15.141 1 97.62 53 SER B N 1
ATOM 4031 C CA . SER B 1 53 ? -23.891 45.156 16.312 1 97.62 53 SER B CA 1
ATOM 4032 C C . SER B 1 53 ? -23.094 45.688 17.5 1 97.62 53 SER B C 1
ATOM 4034 O O . SER B 1 53 ? -23.688 46.188 18.469 1 97.62 53 SER B O 1
ATOM 4036 N N . GLN B 1 54 ? -21.797 45.625 17.453 1 96.38 54 GLN B N 1
ATOM 4037 C CA . GLN B 1 54 ? -20.984 46.125 18.562 1 96.38 54 GLN B CA 1
ATOM 4038 C C . GLN B 1 54 ? -20.922 47.625 18.562 1 96.38 54 GLN B C 1
ATOM 4040 O O . GLN B 1 54 ? -20.5 48.25 19.562 1 96.38 54 GLN B O 1
ATOM 4045 N N . SER B 1 55 ? -21.281 48.344 17.516 1 94.5 55 SER B N 1
ATOM 4046 C CA . SER B 1 55 ? -21.375 49.781 17.391 1 94.5 55 SER B CA 1
ATOM 4047 C C . SER B 1 55 ? -20.062 50.438 17.781 1 94.5 55 SER B C 1
ATOM 4049 O O . SER B 1 55 ? -20.047 51.375 18.594 1 94.5 55 SER B O 1
ATOM 4051 N N . ILE B 1 56 ? -19.016 50 17.266 1 95.88 56 ILE B N 1
ATOM 4052 C CA . ILE B 1 56 ? -17.703 50.562 17.531 1 95.88 56 ILE B CA 1
ATOM 4053 C C . ILE B 1 56 ? -17.531 51.875 16.781 1 95.88 56 ILE B C 1
ATOM 4055 O O . ILE B 1 56 ? -17.766 51.938 15.57 1 95.88 56 ILE B O 1
ATOM 4059 N N . PRO B 1 57 ? -17.062 52.875 17.484 1 93.19 57 PRO B N 1
ATOM 4060 C CA . PRO B 1 57 ? -16.875 54.156 16.812 1 93.19 57 PRO B CA 1
ATOM 4061 C C . PRO B 1 57 ? -15.867 54.094 15.68 1 93.19 57 PRO B C 1
ATOM 4063 O O . PRO B 1 57 ? -14.836 53.438 15.797 1 93.19 57 PRO B O 1
ATOM 4066 N N . ASN B 1 58 ? -16.156 54.812 14.57 1 94.19 58 ASN B N 1
ATOM 4067 C CA . ASN B 1 58 ? -15.273 54.938 13.422 1 94.19 58 ASN B CA 1
ATOM 4068 C C . ASN B 1 58 ? -14.969 53.562 12.797 1 94.19 58 ASN B C 1
ATOM 4070 O O . ASN B 1 58 ? -13.875 53.344 12.281 1 94.19 58 ASN B O 1
ATOM 4074 N N . CYS B 1 59 ? -15.898 52.688 13.008 1 96.38 59 CYS B N 1
ATOM 4075 C CA . CYS B 1 59 ? -15.734 51.344 12.469 1 96.38 59 CYS B CA 1
ATOM 4076 C C . CYS B 1 59 ? -16.453 51.188 11.133 1 96.38 59 CYS B C 1
ATOM 4078 O O . CYS B 1 59 ? -17.609 51.562 11.008 1 96.38 59 CYS B O 1
ATOM 4080 N N . LYS B 1 60 ? -15.727 50.719 10.141 1 96.81 60 LYS B N 1
ATOM 4081 C CA . LYS B 1 60 ? -16.297 50.344 8.852 1 96.81 60 LYS B CA 1
ATOM 4082 C C . LYS B 1 60 ? -16.109 48.875 8.578 1 96.81 60 LYS B C 1
ATOM 4084 O O . LYS B 1 60 ? -15.008 48.344 8.703 1 96.81 60 LYS B O 1
ATOM 4089 N N . VAL B 1 61 ? -17.219 48.25 8.297 1 97.81 61 VAL B N 1
ATOM 4090 C CA . VAL B 1 61 ? -17.203 46.812 7.945 1 97.81 61 VAL B CA 1
ATOM 4091 C C . VAL B 1 61 ? -17.609 46.656 6.484 1 97.81 61 VAL B C 1
ATOM 4093 O O . VAL B 1 61 ? -18.625 47.188 6.043 1 97.81 61 VAL B O 1
ATOM 4096 N N . GLU B 1 62 ? -16.781 45.906 5.738 1 97.44 62 GLU B N 1
ATOM 4097 C CA . GLU B 1 62 ? -17.047 45.656 4.328 1 97.44 62 GLU B CA 1
ATOM 4098 C C . GLU B 1 62 ? -16.875 44.188 3.998 1 97.44 62 GLU B C 1
ATOM 4100 O O . GLU B 1 62 ? -15.945 43.531 4.496 1 97.44 62 GLU B O 1
ATOM 4105 N N . VAL B 1 63 ? -17.766 43.719 3.223 1 98.19 63 VAL B N 1
ATOM 4106 C CA . VAL B 1 63 ? -17.609 42.375 2.664 1 98.19 63 VAL B CA 1
ATOM 4107 C C . VAL B 1 63 ? -17.016 42.469 1.265 1 98.19 63 VAL B C 1
ATOM 4109 O O . VAL B 1 63 ? -17.594 43.062 0.363 1 98.19 63 VAL B O 1
ATOM 4112 N N . LEU B 1 64 ? -15.828 41.938 1.117 1 98.06 64 LEU B N 1
ATOM 4113 C CA . LEU B 1 64 ? -15.125 41.969 -0.158 1 98.06 64 LEU B CA 1
ATOM 4114 C C . LEU B 1 64 ? -15.445 40.719 -0.969 1 98.06 64 LEU B C 1
ATOM 4116 O O . LEU B 1 64 ? -15.633 39.625 -0.404 1 98.06 64 LEU B O 1
ATOM 4120 N N . SER B 1 65 ? -15.508 40.906 -2.27 1 96.81 65 SER B N 1
ATOM 4121 C CA . SER B 1 65 ? -15.836 39.781 -3.143 1 96.81 65 SER B CA 1
ATOM 4122 C C . SER B 1 65 ? -14.898 39.719 -4.344 1 96.81 65 SER B C 1
ATOM 4124 O O . SER B 1 65 ? -14.508 40.75 -4.891 1 96.81 65 SER B O 1
ATOM 4126 N N . ILE B 1 66 ? -14.492 38.688 -4.664 1 96.19 66 ILE B N 1
ATOM 4127 C CA . ILE B 1 66 ? -13.789 38.312 -5.887 1 96.19 66 ILE B CA 1
ATOM 4128 C C . ILE B 1 66 ? -14.484 37.125 -6.555 1 96.19 66 ILE B C 1
ATOM 4130 O O . ILE B 1 66 ? -14.906 36.188 -5.883 1 96.19 66 ILE B O 1
ATOM 4134 N N . LYS B 1 67 ? -14.656 37.156 -7.965 1 92.56 67 LYS B N 1
ATOM 4135 C CA . LYS B 1 67 ? -15.336 36.094 -8.695 1 92.56 67 LYS B CA 1
ATOM 4136 C C . LYS B 1 67 ? -14.656 34.75 -8.461 1 92.56 67 LYS B C 1
ATOM 4138 O O . LYS B 1 67 ? -13.445 34.625 -8.617 1 92.56 67 LYS B O 1
ATOM 4143 N N . GLY B 1 68 ? -15.445 33.875 -7.98 1 91.94 68 GLY B N 1
ATOM 4144 C CA . GLY B 1 68 ? -14.953 32.531 -7.832 1 91.94 68 GLY B CA 1
ATOM 4145 C C . GLY B 1 68 ? -14.328 32.25 -6.473 1 91.94 68 GLY B C 1
ATOM 4146 O O . GLY B 1 68 ? -13.859 31.156 -6.199 1 91.94 68 GLY B O 1
ATOM 4147 N N . ALA B 1 69 ? -14.336 33.219 -5.598 1 95.06 69 ALA B N 1
ATOM 4148 C CA . ALA B 1 69 ? -13.719 33.094 -4.277 1 95.06 69 ALA B CA 1
ATOM 4149 C C . ALA B 1 69 ? -14.742 33.312 -3.17 1 95.06 69 ALA B C 1
ATOM 4151 O O . ALA B 1 69 ? -15.695 34.094 -3.35 1 95.06 69 ALA B O 1
ATOM 4152 N N . PRO B 1 70 ? -14.578 32.562 -2.055 1 96.56 70 PRO B N 1
ATOM 4153 C CA . PRO B 1 70 ? -15.375 33 -0.898 1 96.56 70 PRO B CA 1
ATOM 4154 C C . PRO B 1 70 ? -15.133 34.438 -0.526 1 96.56 70 PRO B C 1
ATOM 4156 O O . PRO B 1 70 ? -14.023 34.969 -0.685 1 96.56 70 PRO B O 1
ATOM 4159 N N . LYS B 1 71 ? -16.141 35.062 0.022 1 97.81 71 LYS B N 1
ATOM 4160 C CA . LYS B 1 71 ? -16.031 36.469 0.413 1 97.81 71 LYS B CA 1
ATOM 4161 C C . LYS B 1 71 ? -15.078 36.625 1.586 1 97.81 71 LYS B C 1
ATOM 4163 O O . LYS B 1 71 ? -14.797 35.688 2.316 1 97.81 71 LYS B O 1
ATOM 4168 N N . ALA B 1 72 ? -14.523 37.844 1.654 1 98.19 72 ALA B N 1
ATOM 4169 C CA . ALA B 1 72 ? -13.664 38.219 2.781 1 98.19 72 ALA B CA 1
ATOM 4170 C C . ALA B 1 72 ? -14.258 39.375 3.559 1 98.19 72 ALA B C 1
ATOM 4172 O O . ALA B 1 72 ? -14.914 40.25 2.982 1 98.19 72 ALA B O 1
ATOM 4173 N N . ILE B 1 73 ? -14.07 39.344 4.883 1 98.56 73 ILE B N 1
ATOM 4174 C CA . ILE B 1 73 ? -14.547 40.438 5.75 1 98.56 73 ILE B CA 1
ATOM 4175 C C . ILE B 1 73 ? -13.414 41.406 6.016 1 98.56 73 ILE B C 1
ATOM 4177 O O . ILE B 1 73 ? -12.344 41.031 6.488 1 98.56 73 ILE B O 1
ATOM 4181 N N . HIS B 1 74 ? -13.633 42.625 5.703 1 98.44 74 HIS B N 1
ATOM 4182 C CA . HIS B 1 74 ? -12.695 43.719 6.023 1 98.44 74 HIS B CA 1
ATOM 4183 C C . HIS B 1 74 ? -13.281 44.656 7.074 1 98.44 74 HIS B C 1
ATOM 4185 O O . HIS B 1 74 ? -14.414 45.125 6.93 1 98.44 74 HIS B O 1
ATOM 4191 N N . VAL B 1 75 ? -12.562 44.844 8.133 1 98.06 75 VAL B N 1
ATOM 4192 C CA . VAL B 1 75 ? -12.953 45.781 9.188 1 98.06 75 VAL B CA 1
ATOM 4193 C C . VAL B 1 75 ? -11.859 46.844 9.367 1 98.06 75 VAL B C 1
ATOM 4195 O O . VAL B 1 75 ? -10.68 46.5 9.453 1 98.06 75 VAL B O 1
ATOM 4198 N N . ARG B 1 76 ? -12.242 48.062 9.359 1 97.12 76 ARG B N 1
ATOM 4199 C CA . ARG B 1 76 ? -11.32 49.156 9.617 1 97.12 76 ARG B CA 1
ATOM 4200 C C . ARG B 1 76 ? -11.828 50.062 10.742 1 97.12 76 ARG B C 1
ATOM 4202 O O . ARG B 1 76 ? -12.984 50.469 10.727 1 97.12 76 ARG B O 1
ATOM 4209 N N . ILE B 1 77 ? -11.023 50.219 11.68 1 96.31 77 ILE B N 1
ATOM 4210 C CA . ILE B 1 77 ? -11.289 51.156 12.773 1 96.31 77 ILE B CA 1
ATOM 4211 C C . ILE B 1 77 ? -10.172 52.188 12.844 1 96.31 77 ILE B C 1
ATOM 4213 O O . ILE B 1 77 ? -9.031 51.875 13.188 1 96.31 77 ILE B O 1
ATOM 4217 N N . CYS B 1 78 ? -10.547 53.406 12.648 1 93.38 78 CYS B N 1
ATOM 4218 C CA . CYS B 1 78 ? -9.547 54.469 12.539 1 93.38 78 CYS B CA 1
ATOM 4219 C C . CYS B 1 78 ? -9.266 55.094 13.906 1 93.38 78 CYS B C 1
ATOM 4221 O O . CYS B 1 78 ? -10.18 55.281 14.703 1 93.38 78 CYS B O 1
ATOM 4223 N N . ALA B 1 79 ? -8 55.312 14.109 1 91.62 79 ALA B N 1
ATOM 4224 C CA . ALA B 1 79 ? -7.566 56.031 15.305 1 91.62 79 ALA B CA 1
ATOM 4225 C C . ALA B 1 79 ? -6.738 57.25 14.945 1 91.62 79 ALA B C 1
ATOM 4227 O O . ALA B 1 79 ? -6.387 57.469 13.781 1 91.62 79 ALA B O 1
ATOM 4228 N N . GLN B 1 80 ? -6.508 58 15.984 1 86.31 80 GLN B N 1
ATOM 4229 C CA . GLN B 1 80 ? -5.785 59.25 15.766 1 86.31 80 GLN B CA 1
ATOM 4230 C C . GLN B 1 80 ? -4.285 59 15.648 1 86.31 80 GLN B C 1
ATOM 4232 O O . GLN B 1 80 ? -3.6 59.688 14.867 1 86.31 80 GLN B O 1
ATOM 4237 N N . ASN B 1 81 ? -3.836 58.094 16.312 1 86.56 81 ASN B N 1
ATOM 4238 C CA . ASN B 1 81 ? -2.406 57.781 16.266 1 86.56 81 ASN B CA 1
ATOM 4239 C C . ASN B 1 81 ? -2.027 57.094 14.953 1 86.56 81 ASN B C 1
ATOM 4241 O O . ASN B 1 81 ? -2.879 56.5 14.289 1 86.56 81 ASN B O 1
ATOM 4245 N N . PRO B 1 82 ? -0.75 57.125 14.547 1 87.56 82 PRO B N 1
ATOM 4246 C CA . PRO B 1 82 ? -0.308 56.625 13.242 1 87.56 82 PRO B CA 1
ATOM 4247 C C . PRO B 1 82 ? -0.073 55.125 13.219 1 87.56 82 PRO B C 1
ATOM 4249 O O . PRO B 1 82 ? 0.169 54.562 12.156 1 87.56 82 PRO B O 1
ATOM 4252 N N . ILE B 1 83 ? -0.139 54.5 14.359 1 92.88 83 ILE B N 1
ATOM 4253 C CA . ILE B 1 83 ? 0.163 53.094 14.445 1 92.88 83 ILE B CA 1
ATOM 4254 C C . ILE B 1 83 ? -1.007 52.281 13.891 1 92.88 83 ILE B C 1
ATOM 4256 O O . ILE B 1 83 ? -2.166 52.531 14.219 1 92.88 83 ILE B O 1
ATOM 4260 N N . THR B 1 84 ? -0.698 51.312 13.031 1 94.62 84 THR B N 1
ATOM 4261 C CA . THR B 1 84 ? -1.711 50.406 12.461 1 94.62 84 THR B CA 1
ATOM 4262 C C . THR B 1 84 ? -1.441 48.969 12.844 1 94.62 84 THR B C 1
ATOM 4264 O O . THR B 1 84 ? -0.332 48.469 12.656 1 94.62 84 THR B O 1
ATOM 4267 N N . VAL B 1 85 ? -2.418 48.344 13.375 1 95.56 85 VAL B N 1
ATOM 4268 C CA . VAL B 1 85 ? -2.381 46.906 13.68 1 95.56 85 VAL B CA 1
ATOM 4269 C C . VAL B 1 85 ? -3.33 46.156 12.75 1 95.56 85 VAL B C 1
ATOM 4271 O O . VAL B 1 85 ? -4.5 46.531 12.617 1 95.56 85 VAL B O 1
ATOM 4274 N N . PHE B 1 86 ? -2.771 45.125 12.094 1 95.31 86 PHE B N 1
ATOM 4275 C CA . PHE B 1 86 ? -3.541 44.312 11.164 1 95.31 86 PHE B CA 1
ATOM 4276 C C . PHE B 1 86 ? -3.826 42.938 11.766 1 95.31 86 PHE B C 1
ATOM 4278 O O . PHE B 1 86 ? -2.904 42.25 12.203 1 95.31 86 PHE B O 1
ATOM 4285 N N . TYR B 1 87 ? -5.098 42.531 11.812 1 96.44 87 TYR B N 1
ATOM 4286 C CA . TYR B 1 87 ? -5.504 41.219 12.281 1 96.44 87 TYR B CA 1
ATOM 4287 C C . TYR B 1 87 ? -5.926 40.344 11.117 1 96.44 87 TYR B C 1
ATOM 4289 O O . TYR B 1 87 ? -6.68 40.781 10.242 1 96.44 87 TYR B O 1
ATOM 4297 N N . TYR B 1 88 ? -5.43 39.156 11.172 1 94.38 88 TYR B N 1
ATOM 4298 C CA . TYR B 1 88 ? -5.812 38.156 10.188 1 94.38 88 TYR B CA 1
ATOM 4299 C C . TYR B 1 88 ? -6.461 36.938 10.859 1 94.38 88 TYR B C 1
ATOM 4301 O O . TYR B 1 88 ? -6.055 36.531 11.953 1 94.38 88 TYR B O 1
ATOM 4309 N N . GLY B 1 89 ? -7.461 36.312 10.211 1 94.38 89 GLY B N 1
ATOM 4310 C CA . GLY B 1 89 ? -8.102 35.031 10.562 1 94.38 89 GLY B CA 1
ATOM 4311 C C . GLY B 1 89 ? -8.938 34.469 9.43 1 94.38 89 GLY B C 1
ATOM 4312 O O . GLY B 1 89 ? -8.906 34.969 8.305 1 94.38 89 GLY B O 1
ATOM 4313 N N . HIS B 1 90 ? -9.617 33.344 9.703 1 95.19 90 HIS B N 1
ATOM 4314 C CA . HIS B 1 90 ? -10.484 32.75 8.688 1 95.19 90 HIS B CA 1
ATOM 4315 C C . HIS B 1 90 ? -11.742 32.156 9.312 1 95.19 90 HIS B C 1
ATOM 4317 O O . HIS B 1 90 ? -11.75 31.828 10.5 1 95.19 90 HIS B O 1
ATOM 4323 N N . TYR B 1 91 ? -12.789 32.062 8.438 1 97.62 91 TYR B N 1
ATOM 4324 C CA . TYR B 1 91 ? -14.055 31.609 9.016 1 97.62 91 TYR B CA 1
ATOM 4325 C C . TYR B 1 91 ? -14.531 30.312 8.352 1 97.62 91 TYR B C 1
ATOM 4327 O O . TYR B 1 91 ? -15.562 29.75 8.734 1 97.62 91 TYR B O 1
ATOM 4335 N N . ASP B 1 92 ? -13.773 29.875 7.312 1 95.5 92 ASP B N 1
ATOM 4336 C CA . ASP B 1 92 ? -14.109 28.578 6.738 1 95.5 92 ASP B CA 1
ATOM 4337 C C . ASP B 1 92 ? -13.719 27.438 7.68 1 95.5 92 ASP B C 1
ATOM 4339 O O . ASP B 1 92 ? -12.898 27.641 8.578 1 95.5 92 ASP B O 1
ATOM 4343 N N . LYS B 1 93 ? -14.422 26.281 7.418 1 95.06 93 LYS B N 1
ATOM 4344 C CA . LYS B 1 93 ? -14.266 25.219 8.398 1 95.06 93 LYS B CA 1
ATOM 4345 C C . LYS B 1 93 ? -13.758 23.938 7.734 1 95.06 93 LYS B C 1
ATOM 4347 O O . LYS B 1 93 ? -13.945 23.734 6.531 1 95.06 93 LYS B O 1
ATOM 4352 N N . GLN B 1 94 ? -13.062 23.141 8.555 1 89.38 94 GLN B N 1
ATOM 4353 C CA . GLN B 1 94 ? -12.68 21.781 8.203 1 89.38 94 GLN B CA 1
ATOM 4354 C C . GLN B 1 94 ? -13.906 20.875 8.117 1 89.38 94 GLN B C 1
ATOM 4356 O O . GLN B 1 94 ? -14.977 21.219 8.625 1 89.38 94 GLN B O 1
ATOM 4361 N N . PRO B 1 95 ? -13.711 19.656 7.539 1 87.31 95 PRO B N 1
ATOM 4362 C CA . PRO B 1 95 ? -14.82 18.703 7.523 1 87.31 95 PRO B CA 1
ATOM 4363 C C . PRO B 1 95 ? -15.273 18.312 8.93 1 87.31 95 PRO B C 1
ATOM 4365 O O . PRO B 1 95 ? -14.539 18.5 9.898 1 87.31 95 PRO B O 1
ATOM 4368 N N . HIS B 1 96 ? -16.469 17.766 9.062 1 88 96 HIS B N 1
ATOM 4369 C CA . HIS B 1 96 ? -17.062 17.422 10.344 1 88 96 HIS B CA 1
ATOM 4370 C C . HIS B 1 96 ? -16.375 16.203 10.961 1 88 96 HIS B C 1
ATOM 4372 O O . HIS B 1 96 ? -16.25 16.109 12.188 1 88 96 HIS B O 1
ATOM 4378 N N . PHE B 1 97 ? -15.789 15.352 10.258 1 76.75 97 PHE B N 1
ATOM 4379 C CA . PHE B 1 97 ? -15.094 14.148 10.688 1 76.75 97 PHE B CA 1
ATOM 4380 C C . PHE B 1 97 ? -15.984 13.297 11.578 1 76.75 97 PHE B C 1
ATOM 4382 O O . PHE B 1 97 ? -16.859 13.812 12.281 1 76.75 97 PHE B O 1
ATOM 4389 N N . PRO B 1 98 ? -15.82 11.961 11.555 1 81.06 98 PRO B N 1
ATOM 4390 C CA . PRO B 1 98 ? -16.547 11.094 12.492 1 81.06 98 PRO B CA 1
ATOM 4391 C C . PRO B 1 98 ? -15.859 10.992 13.852 1 81.06 98 PRO B C 1
ATOM 4393 O O . PRO B 1 98 ? -14.695 11.383 13.992 1 81.06 98 PRO B O 1
ATOM 4396 N N . GLY B 1 99 ? -16.594 10.617 14.906 1 83.88 99 GLY B N 1
ATOM 4397 C CA . GLY B 1 99 ? -15.961 10.297 16.172 1 83.88 99 GLY B CA 1
ATOM 4398 C C . GLY B 1 99 ? -16.266 11.305 17.266 1 83.88 99 GLY B C 1
ATOM 4399 O O . GLY B 1 99 ? -15.562 11.367 18.281 1 83.88 99 GLY B O 1
ATOM 4400 N N . TRP B 1 100 ? -17.266 12.078 17.094 1 91.69 100 TRP B N 1
ATOM 4401 C CA . TRP B 1 100 ? -17.656 13.008 18.156 1 91.69 100 TRP B CA 1
ATOM 4402 C C . TRP B 1 100 ? -18.219 12.266 19.359 1 91.69 100 TRP B C 1
ATOM 4404 O O . TRP B 1 100 ? -18.922 11.258 19.203 1 91.69 100 TRP B O 1
ATOM 4414 N N . ARG B 1 101 ? -17.844 12.789 20.531 1 93.19 101 ARG B N 1
ATOM 4415 C CA . ARG B 1 101 ? -18.391 12.242 21.766 1 93.19 101 ARG B CA 1
ATOM 4416 C C . ARG B 1 101 ? -19.922 12.336 21.766 1 93.19 101 ARG B C 1
ATOM 4418 O O . ARG B 1 101 ? -20.5 13.188 21.078 1 93.19 101 ARG B O 1
ATOM 4425 N N . GLU B 1 102 ? -20.531 11.43 22.547 1 93.31 102 GLU B N 1
ATOM 4426 C CA . GLU B 1 102 ? -21.984 11.469 22.688 1 93.31 102 GLU B CA 1
ATOM 4427 C C . GLU B 1 102 ? -22.453 12.828 23.203 1 93.31 102 GLU B C 1
ATOM 4429 O O . GLU B 1 102 ? -21.891 13.359 24.156 1 93.31 102 GLU B O 1
ATOM 4434 N N . GLY B 1 103 ? -23.359 13.406 22.578 1 95.44 103 GLY B N 1
ATOM 4435 C CA . GLY B 1 103 ? -23.891 14.695 22.984 1 95.44 103 GLY B CA 1
ATOM 4436 C C . GLY B 1 103 ? -23.188 15.867 22.344 1 95.44 103 GLY B C 1
ATOM 4437 O O . GLY B 1 103 ? -23.625 17.016 22.469 1 95.44 103 GLY B O 1
ATOM 4438 N N . PHE B 1 104 ? -22.156 15.562 21.703 1 95.75 104 PHE B N 1
ATOM 4439 C CA . PHE B 1 104 ? -21.391 16.594 21 1 95.75 104 PHE B CA 1
ATOM 4440 C C . PHE B 1 104 ? -21.516 16.406 19.5 1 95.75 104 PHE B C 1
ATOM 4442 O O . PHE B 1 104 ? -21.984 15.375 19.031 1 95.75 104 PHE B O 1
ATOM 4449 N N . GLY B 1 105 ? -21.141 17.375 18.719 1 95.75 105 GLY B N 1
ATOM 4450 C CA . GLY B 1 105 ? -21.172 17.328 17.266 1 95.75 105 GLY B CA 1
ATOM 4451 C C . GLY B 1 105 ? -20.547 18.562 16.625 1 95.75 105 GLY B C 1
ATOM 4452 O O . GLY B 1 105 ? -20.328 19.578 17.281 1 95.75 105 GLY B O 1
ATOM 4453 N N . PRO B 1 106 ? -20.391 18.406 15.375 1 96.44 106 PRO B N 1
ATOM 4454 C CA . PRO B 1 106 ? -19.75 19.516 14.664 1 96.44 106 PRO B CA 1
ATOM 4455 C C . PRO B 1 106 ? -20.594 20.781 14.664 1 96.44 106 PRO B C 1
ATOM 4457 O O . PRO B 1 106 ? -20.047 21.891 14.727 1 96.44 106 PRO B O 1
ATOM 4460 N N . THR B 1 107 ? -21.938 20.609 14.641 1 97.94 107 THR B N 1
ATOM 4461 C CA . THR B 1 107 ? -22.797 21.797 14.555 1 97.94 107 THR B CA 1
ATOM 4462 C C . THR B 1 107 ? -23.625 21.953 15.828 1 97.94 107 THR B C 1
ATOM 4464 O O . THR B 1 107 ? -24.719 22.531 15.805 1 97.94 107 THR B O 1
ATOM 4467 N N . THR B 1 108 ? -23.062 21.391 16.906 1 97.88 108 THR B N 1
ATOM 4468 C CA . THR B 1 108 ? -23.719 21.453 18.219 1 97.88 108 THR B CA 1
ATOM 4469 C C . THR B 1 108 ? -22.797 22.109 19.25 1 97.88 108 THR B C 1
ATOM 4471 O O . THR B 1 108 ? -22.031 21.438 19.922 1 97.88 108 THR B O 1
ATOM 4474 N N . PRO B 1 109 ? -23.031 23.375 19.406 1 97.94 109 PRO B N 1
ATOM 4475 C CA . PRO B 1 109 ? -22.188 24.031 20.406 1 97.94 109 PRO B CA 1
ATOM 4476 C C . PRO B 1 109 ? -22.484 23.578 21.828 1 97.94 109 PRO B C 1
ATOM 4478 O O . PRO B 1 109 ? -23.641 23.578 22.266 1 97.94 109 PRO B O 1
ATOM 4481 N N . VAL B 1 110 ? -21.469 23.109 22.469 1 98 110 VAL B N 1
ATOM 4482 C CA . VAL B 1 110 ? -21.594 22.672 23.859 1 98 110 VAL B CA 1
ATOM 4483 C C . VAL B 1 110 ? -20.469 23.266 24.688 1 98 110 VAL B C 1
ATOM 4485 O O . VAL B 1 110 ? -19.312 23.312 24.25 1 98 110 VAL B O 1
ATOM 4488 N N . ILE B 1 111 ? -20.828 23.75 25.844 1 97.75 111 ILE B N 1
ATOM 4489 C CA . ILE B 1 111 ? -19.828 24.203 26.797 1 97.75 111 ILE B CA 1
ATOM 4490 C C . ILE B 1 111 ? -19.75 23.219 27.969 1 97.75 111 ILE B C 1
ATOM 4492 O O . ILE B 1 111 ? -20.766 22.922 28.609 1 97.75 111 ILE B O 1
ATOM 4496 N N . GLU B 1 112 ? -18.672 22.656 28.141 1 97.19 112 GLU B N 1
ATOM 4497 C CA . GLU B 1 112 ? -18.359 21.797 29.281 1 97.19 112 GLU B CA 1
ATOM 4498 C C . GLU B 1 112 ? -17.219 22.359 30.109 1 97.19 112 GLU B C 1
ATOM 4500 O O . GLU B 1 112 ? -16.062 22.328 29.672 1 97.19 112 GLU B O 1
ATOM 4505 N N . GLY B 1 113 ? -17.547 22.891 31.344 1 96.25 113 GLY B N 1
ATOM 4506 C CA . GLY B 1 113 ? -16.531 23.609 32.094 1 96.25 113 GLY B CA 1
ATOM 4507 C C . GLY B 1 113 ? -16.078 24.891 31.438 1 96.25 113 GLY B C 1
ATOM 4508 O O . GLY B 1 113 ? -16.906 25.781 31.156 1 96.25 113 GLY B O 1
ATOM 4509 N N . HIS B 1 114 ? -14.852 24.969 31.141 1 96.69 114 HIS B N 1
ATOM 4510 C CA . HIS B 1 114 ? -14.32 26.172 30.484 1 96.69 114 HIS B CA 1
ATOM 4511 C C . HIS B 1 114 ? -13.953 25.891 29.031 1 96.69 114 HIS B C 1
ATOM 4513 O O . HIS B 1 114 ? -13.094 26.578 28.469 1 96.69 114 HIS B O 1
ATOM 4519 N N . ARG B 1 115 ? -14.539 24.859 28.5 1 97.62 115 ARG B N 1
ATOM 4520 C CA . ARG B 1 115 ? -14.242 24.453 27.125 1 97.62 115 ARG B CA 1
ATOM 4521 C C . ARG B 1 115 ? -15.508 24.484 26.281 1 97.62 115 ARG B C 1
ATOM 4523 O O . ARG B 1 115 ? -16.562 24 26.688 1 97.62 115 ARG B O 1
ATOM 4530 N N . MET B 1 116 ? -15.43 25.141 25.156 1 98.12 116 MET B N 1
ATOM 4531 C CA . MET B 1 116 ? -16.516 25.156 24.188 1 98.12 116 MET B CA 1
ATOM 4532 C C . MET B 1 116 ? -16.203 24.234 23 1 98.12 116 MET B C 1
ATOM 4534 O O . MET B 1 116 ? -15.102 24.281 22.453 1 98.12 116 MET B O 1
ATOM 4538 N N . TYR B 1 117 ? -17.188 23.391 22.734 1 97.56 117 TYR B N 1
ATOM 4539 C CA . TYR B 1 117 ? -17 22.406 21.688 1 97.56 117 TYR B CA 1
ATOM 4540 C C . TYR B 1 117 ? -17.844 22.734 20.469 1 97.56 117 TYR B C 1
ATOM 4542 O O . TYR B 1 117 ? -18.969 23.234 20.594 1 97.56 117 TYR B O 1
ATOM 4550 N N . GLY B 1 118 ? -17.297 22.375 19.281 1 97.19 118 GLY B N 1
ATOM 4551 C CA . GLY B 1 118 ? -17.922 22.547 17.984 1 97.19 118 GLY B CA 1
ATOM 4552 C C . GLY B 1 118 ? -16.938 22.781 16.859 1 97.19 118 GLY B C 1
ATOM 4553 O O . GLY B 1 118 ? -15.836 23.281 17.094 1 97.19 118 GLY B O 1
ATOM 4554 N N . ARG B 1 119 ? -17.375 22.469 15.648 1 96.69 119 ARG B N 1
ATOM 4555 C CA . ARG B 1 119 ? -16.484 22.641 14.508 1 96.69 119 ARG B CA 1
ATOM 4556 C C . ARG B 1 119 ? -16.25 24.109 14.203 1 96.69 119 ARG B C 1
ATOM 4558 O O . ARG B 1 119 ? -17.188 24.906 14.133 1 96.69 119 ARG B O 1
ATOM 4565 N N . GLY B 1 120 ? -15.008 24.516 14.141 1 96.25 120 GLY B N 1
ATOM 4566 C CA . GLY B 1 120 ? -14.641 25.875 13.758 1 96.25 120 GLY B CA 1
ATOM 4567 C C . GLY B 1 120 ? -14.523 26.812 14.938 1 96.25 120 GLY B C 1
ATOM 4568 O O . GLY B 1 120 ? -14.117 27.969 14.781 1 96.25 120 GLY B O 1
ATOM 4569 N N . VAL B 1 121 ? -14.812 26.312 16.094 1 97.38 121 VAL B N 1
ATOM 4570 C CA . VAL B 1 121 ? -14.844 27.203 17.25 1 97.38 121 VAL B CA 1
ATOM 4571 C C . VAL B 1 121 ? -13.445 27.75 17.531 1 97.38 121 VAL B C 1
ATOM 4573 O O . VAL B 1 121 ? -13.281 28.938 17.797 1 97.38 121 VAL B O 1
ATOM 4576 N N . ALA B 1 122 ? -12.469 26.906 17.453 1 96.19 122 ALA B N 1
ATOM 4577 C CA . ALA B 1 122 ? -11.078 27.312 17.672 1 96.19 122 ALA B CA 1
ATOM 4578 C C . ALA B 1 122 ? -10.367 27.594 16.359 1 96.19 122 ALA B C 1
ATOM 4580 O O . ALA B 1 122 ? -9.57 28.531 16.266 1 96.19 122 ALA B O 1
ATOM 4581 N N . ASP B 1 123 ? -10.602 26.938 15.273 1 91.69 123 ASP B N 1
ATOM 4582 C CA . ASP B 1 123 ? -9.977 26.984 13.953 1 91.69 123 ASP B CA 1
ATOM 4583 C C . ASP B 1 123 ? -10.977 27.422 12.883 1 91.69 123 ASP B C 1
ATOM 4585 O O . ASP B 1 123 ? -11.492 26.594 12.141 1 91.69 123 ASP B O 1
ATOM 4589 N N . ASP B 1 124 ? -11.086 28.625 12.758 1 89.81 124 ASP B N 1
ATOM 4590 C CA . ASP B 1 124 ? -10.547 29.812 13.414 1 89.81 124 ASP B CA 1
ATOM 4591 C C . ASP B 1 124 ? -11.656 30.781 13.797 1 89.81 124 ASP B C 1
ATOM 4593 O O . ASP B 1 124 ? -11.484 32 13.727 1 89.81 124 ASP B O 1
ATOM 4597 N N . GLY B 1 125 ? -12.766 30.25 14.148 1 96.06 125 GLY B N 1
ATOM 4598 C CA . GLY B 1 125 ? -13.961 31.031 14.414 1 96.06 125 GLY B CA 1
ATOM 4599 C C . GLY B 1 125 ? -13.773 32.031 15.523 1 96.06 125 GLY B C 1
ATOM 4600 O O . GLY B 1 125 ? -14.422 33.094 15.531 1 96.06 125 GLY B O 1
ATOM 4601 N N . TYR B 1 126 ? -12.953 31.797 16.438 1 98.06 126 TYR B N 1
ATOM 4602 C CA . TYR B 1 126 ? -12.781 32.688 17.594 1 98.06 126 TYR B CA 1
ATOM 4603 C C . TYR B 1 126 ? -12.117 34 17.188 1 98.06 126 TYR B C 1
ATOM 4605 O O . TYR B 1 126 ? -12.211 35 17.891 1 98.06 126 TYR B O 1
ATOM 4613 N N . ALA B 1 127 ? -11.43 34.062 16.094 1 97.94 127 ALA B N 1
ATOM 4614 C CA . ALA B 1 127 ? -10.469 35.125 15.75 1 97.94 127 ALA B CA 1
ATOM 4615 C C . ALA B 1 127 ? -11.156 36.469 15.625 1 97.94 127 ALA B C 1
ATOM 4617 O O . ALA B 1 127 ? -10.711 37.469 16.234 1 97.94 127 ALA B O 1
ATOM 4618 N N . PRO B 1 128 ? -12.25 36.594 14.844 1 98.31 128 PRO B N 1
ATOM 4619 C CA . PRO B 1 128 ? -12.898 37.875 14.758 1 98.31 128 PRO B CA 1
ATOM 4620 C C . PRO B 1 128 ? -13.414 38.375 16.109 1 98.31 128 PRO B C 1
ATOM 4622 O O . PRO B 1 128 ? -13.344 39.562 16.406 1 98.31 128 PRO B O 1
ATOM 4625 N N . TYR B 1 129 ? -13.875 37.5 16.906 1 98.5 129 TYR B N 1
ATOM 4626 C CA . TYR B 1 129 ? -14.422 37.844 18.203 1 98.5 129 TYR B CA 1
ATOM 4627 C C . TYR B 1 129 ? -13.328 38.312 19.156 1 98.5 129 TYR B C 1
ATOM 4629 O O . TYR B 1 129 ? -13.5 39.281 19.875 1 98.5 129 TYR B O 1
ATOM 4637 N N . ALA B 1 130 ? -12.258 37.594 19.094 1 98.44 130 ALA B N 1
ATOM 4638 C CA . ALA B 1 130 ? -11.133 37.938 19.969 1 98.44 130 ALA B CA 1
ATOM 4639 C C . ALA B 1 130 ? -10.555 39.312 19.578 1 98.44 130 ALA B C 1
ATOM 4641 O O . ALA B 1 130 ? -10.219 40.094 20.453 1 98.44 130 ALA B O 1
ATOM 4642 N N . ALA B 1 131 ? -10.398 39.562 18.312 1 98.12 131 ALA B N 1
ATOM 4643 C CA . ALA B 1 131 ? -9.859 40.844 17.844 1 98.12 131 ALA B CA 1
ATOM 4644 C C . ALA B 1 131 ? -10.75 42 18.266 1 98.12 131 ALA B C 1
ATOM 4646 O O . ALA B 1 131 ? -10.266 43.031 18.781 1 98.12 131 ALA B O 1
ATOM 4647 N N . ILE B 1 132 ? -12.016 41.844 18.047 1 98.19 132 ILE B N 1
ATOM 4648 C CA . IL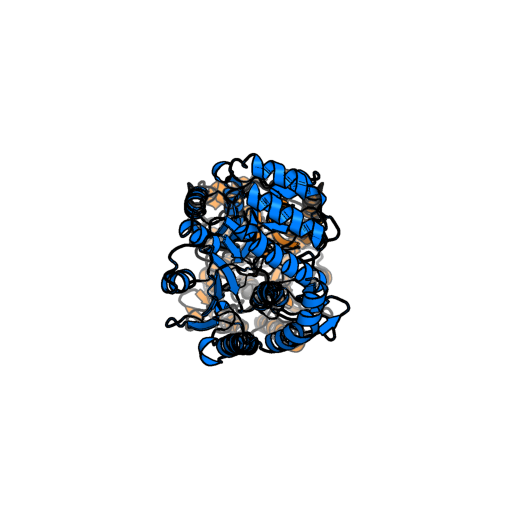E B 1 132 ? -12.977 42.875 18.406 1 98.19 132 ILE B CA 1
ATOM 4649 C C . ILE B 1 132 ? -13.008 43.062 19.922 1 98.19 132 ILE B C 1
ATOM 4651 O O . ILE B 1 132 ? -13.062 44.188 20.422 1 98.19 132 ILE B O 1
ATOM 4655 N N . ALA B 1 133 ? -12.969 41.969 20.609 1 98.31 133 ALA B N 1
ATOM 4656 C CA . ALA B 1 133 ? -12.992 42.031 22.062 1 98.31 133 ALA B CA 1
ATOM 4657 C C . ALA B 1 133 ? -11.781 42.781 22.609 1 98.31 133 ALA B C 1
ATOM 4659 O O . ALA B 1 133 ? -11.883 43.5 23.594 1 98.31 133 ALA B O 1
ATOM 4660 N N . ALA B 1 134 ? -10.625 42.562 22.047 1 98.12 134 ALA B N 1
ATOM 4661 C CA . ALA B 1 134 ? -9.422 43.25 22.469 1 98.12 134 ALA B CA 1
ATOM 4662 C C . ALA B 1 134 ? -9.594 44.781 22.328 1 98.12 134 ALA B C 1
ATOM 4664 O O . ALA B 1 134 ? -9.242 45.531 23.234 1 98.12 134 ALA B O 1
ATOM 4665 N N . LEU B 1 135 ? -10.148 45.188 21.234 1 97.12 135 LEU B N 1
ATOM 4666 C CA . LEU B 1 135 ? -10.398 46.594 20.984 1 97.12 135 LEU B CA 1
ATOM 4667 C C . LEU B 1 135 ? -11.43 47.156 21.969 1 97.12 135 LEU B C 1
ATOM 4669 O O . LEU B 1 135 ? -11.234 48.219 22.547 1 97.12 135 LEU B O 1
ATOM 4673 N N . GLN B 1 136 ? -12.531 46.344 22.141 1 97.06 136 GLN B N 1
ATOM 4674 C CA . GLN B 1 136 ? -13.594 46.781 23.047 1 97.06 136 GLN B CA 1
ATOM 4675 C C . GLN B 1 136 ? -13.078 46.906 24.469 1 97.06 136 GLN B C 1
ATOM 4677 O O . GLN B 1 136 ? -13.547 47.75 25.234 1 97.06 136 GLN B O 1
ATOM 4682 N N . THR B 1 137 ? -12.188 46.062 24.781 1 97.69 137 THR B N 1
ATOM 4683 C CA . THR B 1 137 ? -11.57 46.156 26.094 1 97.69 137 THR B CA 1
ATOM 4684 C C . THR B 1 137 ? -10.883 47.5 26.297 1 97.69 137 THR B C 1
ATOM 4686 O O . THR B 1 137 ? -11.055 48.156 27.328 1 97.69 137 THR B O 1
ATOM 4689 N N . LEU B 1 138 ? -10.133 48 25.344 1 96.56 138 LEU B N 1
ATOM 4690 C CA . LEU B 1 138 ? -9.461 49.281 25.422 1 96.56 138 LEU B CA 1
ATOM 4691 C C . LEU B 1 138 ? -10.477 50.406 25.453 1 96.56 138 LEU B C 1
ATOM 4693 O O . LEU B 1 138 ? -10.344 51.344 26.25 1 96.56 138 LEU B O 1
ATOM 4697 N N . ILE B 1 139 ? -11.461 50.344 24.609 1 95.06 139 ILE B N 1
ATOM 4698 C CA . ILE B 1 139 ? -12.477 51.406 24.516 1 95.06 139 ILE B CA 1
ATOM 4699 C C . ILE B 1 139 ? -13.203 51.5 25.859 1 95.06 139 ILE B C 1
ATOM 4701 O O . ILE B 1 139 ? -13.43 52.625 26.359 1 95.06 139 ILE B O 1
ATOM 4705 N N . SER B 1 140 ? -13.5 50.375 26.422 1 95.5 140 SER B N 1
ATOM 4706 C CA . SER B 1 140 ? -14.234 50.375 27.672 1 95.5 140 SER B CA 1
ATOM 4707 C C . SER B 1 140 ? -13.422 51 28.797 1 95.5 140 SER B C 1
ATOM 4709 O O . SER B 1 140 ? -13.984 51.562 29.75 1 95.5 140 SER B O 1
ATOM 4711 N N . GLN B 1 141 ? -12.148 50.969 28.703 1 95.44 141 GLN B N 1
ATOM 4712 C CA . GLN B 1 141 ? -11.258 51.531 29.719 1 95.44 141 GLN B CA 1
ATOM 4713 C C . GLN B 1 141 ? -10.797 52.938 29.328 1 95.44 141 GLN B C 1
ATOM 4715 O O . GLN B 1 141 ? -9.969 53.531 30.016 1 95.44 141 GLN B O 1
ATOM 4720 N N . LYS B 1 142 ? -11.242 53.469 28.219 1 94.75 142 LYS B N 1
ATOM 4721 C CA . LYS B 1 142 ? -10.891 54.781 27.672 1 94.75 142 LYS B CA 1
ATOM 4722 C C . LYS B 1 142 ? -9.391 54.875 27.422 1 94.75 142 LYS B C 1
ATOM 4724 O O . LYS B 1 142 ? -8.766 55.906 27.734 1 94.75 142 LYS B O 1
ATOM 4729 N N . LEU B 1 143 ? -8.922 53.781 27 1 94.69 143 LEU B N 1
ATOM 4730 C CA . LEU B 1 143 ? -7.512 53.75 26.641 1 94.69 143 LEU B CA 1
ATOM 4731 C C . LEU B 1 143 ? -7.34 53.906 25.125 1 94.69 143 LEU B C 1
ATOM 4733 O O . LEU B 1 143 ? -8.211 53.531 24.344 1 94.69 143 LEU B O 1
ATOM 4737 N N . GLU B 1 144 ? -6.176 54.438 24.734 1 94.31 144 GLU B N 1
ATOM 4738 C CA . GLU B 1 144 ? -5.887 54.656 23.328 1 94.31 144 GLU B CA 1
ATOM 4739 C C . GLU B 1 144 ? -5.676 53.312 22.609 1 94.31 144 GLU B C 1
ATOM 4741 O O . GLU B 1 144 ? -5.16 52.344 23.188 1 94.31 144 GLU B O 1
ATOM 4746 N N . HIS B 1 145 ? -6.137 53.25 21.453 1 94.81 145 HIS B N 1
ATOM 4747 C CA . HIS B 1 145 ? -5.918 52.094 20.562 1 94.81 145 HIS B CA 1
ATOM 4748 C C . HIS B 1 145 ? -5.363 52.531 19.219 1 94.81 145 HIS B C 1
ATOM 4750 O O . HIS B 1 145 ? -5.527 53.688 18.828 1 94.81 145 HIS B O 1
ATOM 4756 N N . PRO B 1 146 ? -4.648 51.688 18.547 1 95.75 146 PRO B N 1
ATOM 4757 C CA . PRO B 1 146 ? -4.188 52 17.188 1 95.75 146 PRO B CA 1
ATOM 4758 C C . PRO B 1 146 ? -5.297 51.906 16.141 1 95.75 146 PRO B C 1
ATOM 4760 O O . PRO B 1 146 ? -6.43 51.531 16.484 1 95.75 146 PRO B O 1
ATOM 4763 N N . THR B 1 147 ? -4.938 52.375 14.953 1 95.62 147 THR B N 1
ATOM 4764 C CA . THR B 1 147 ? -5.797 52 13.836 1 95.62 147 THR B CA 1
ATOM 4765 C C . THR B 1 147 ? -5.801 50.469 13.625 1 95.62 147 THR B C 1
ATOM 4767 O O . THR B 1 147 ? -4.754 49.844 13.695 1 95.62 147 THR B O 1
ATOM 4770 N N . ILE B 1 148 ? -6.945 49.969 13.5 1 96.19 148 ILE B N 1
ATOM 4771 C CA . ILE B 1 148 ? -7.086 48.531 13.375 1 96.19 148 ILE B CA 1
ATOM 4772 C C . ILE B 1 148 ? -7.617 48.188 11.984 1 96.19 148 ILE B C 1
ATOM 4774 O O . ILE B 1 148 ? -8.555 48.812 11.5 1 96.19 148 ILE B O 1
ATOM 4778 N N . GLU B 1 149 ? -6.91 47.344 11.336 1 95.75 149 GLU B N 1
ATOM 4779 C CA . GLU B 1 149 ? -7.352 46.688 10.109 1 95.75 149 GLU B CA 1
ATOM 4780 C C . GLU B 1 149 ? -7.512 45.188 10.312 1 95.75 149 GLU B C 1
ATOM 4782 O O . GLU B 1 149 ? -6.656 44.531 10.922 1 95.75 149 GLU B O 1
ATOM 4787 N N . MET B 1 150 ? -8.648 44.656 9.898 1 97.06 150 MET B N 1
ATOM 4788 C CA . MET B 1 150 ? -8.859 43.219 10 1 97.06 150 MET B CA 1
ATOM 4789 C C . MET B 1 150 ? -9.25 42.625 8.648 1 97.06 150 MET B C 1
ATOM 4791 O O . MET B 1 150 ? -9.953 43.281 7.867 1 97.06 150 MET B O 1
ATOM 4795 N N . LEU B 1 151 ? -8.727 41.469 8.383 1 96.62 151 LEU B N 1
ATOM 4796 C CA . LEU B 1 151 ? -9.117 40.719 7.215 1 96.62 151 LEU B CA 1
ATOM 4797 C C . LEU B 1 151 ? -9.398 39.25 7.598 1 96.62 151 LEU B C 1
ATOM 4799 O O . LEU B 1 151 ? -8.5 38.562 8.078 1 96.62 151 LEU B O 1
ATOM 4803 N N . PHE B 1 152 ? -10.633 38.781 7.426 1 97.5 152 PHE B N 1
ATOM 4804 C CA . PHE B 1 152 ? -11.047 37.406 7.684 1 97.5 152 PHE B CA 1
ATOM 4805 C C . PHE B 1 152 ? -11.492 36.719 6.395 1 97.5 152 PHE B C 1
ATOM 4807 O O . PHE B 1 152 ? -12.453 37.156 5.754 1 97.5 152 PHE B O 1
ATOM 4814 N N . GLU B 1 153 ? -10.828 35.625 6.039 1 95.88 153 GLU B N 1
ATOM 4815 C CA . GLU B 1 153 ? -11.102 35 4.758 1 95.88 153 GLU B CA 1
ATOM 4816 C C . GLU B 1 153 ? -11.93 33.719 4.941 1 95.88 153 GLU B C 1
ATOM 4818 O O . GLU B 1 153 ? -12.156 33.281 6.07 1 95.88 153 GLU B O 1
ATOM 4823 N N . GLY B 1 154 ? -12.328 33.156 3.76 1 95.31 154 GLY B N 1
ATOM 4824 C CA . GLY B 1 154 ? -13.195 31.984 3.799 1 95.31 154 GLY B CA 1
ATOM 4825 C C . GLY B 1 154 ? -12.617 30.781 3.082 1 95.31 154 GLY B C 1
ATOM 4826 O O . GLY B 1 154 ? -13.352 29.891 2.678 1 95.31 154 GLY B O 1
ATOM 4827 N N . GLU B 1 155 ? -11.289 30.766 2.904 1 92 155 GLU B N 1
ATOM 4828 C CA . GLU B 1 155 ? -10.758 29.641 2.137 1 92 155 GLU B CA 1
ATOM 4829 C C . GLU B 1 155 ? -9.383 29.234 2.639 1 92 155 GLU B C 1
ATOM 4831 O O . GLU B 1 155 ? -8.562 28.703 1.874 1 92 155 GLU B O 1
ATOM 4836 N N . GLU B 1 156 ? -9.016 29.5 3.898 1 87.44 156 GLU B N 1
ATOM 4837 C CA . GLU B 1 156 ? -7.719 29.141 4.473 1 87.44 156 GLU B CA 1
ATOM 4838 C C . GLU B 1 156 ? -7.492 27.625 4.43 1 87.44 156 GLU B C 1
ATOM 4840 O O . GLU B 1 156 ? -6.41 27.172 4.051 1 87.44 156 GLU B O 1
ATOM 4845 N N . GLU B 1 157 ? -8.461 26.875 4.652 1 84 157 GLU B N 1
ATOM 4846 C CA . GLU B 1 157 ? -8.367 25.422 4.73 1 84 157 GLU B CA 1
ATOM 4847 C C . GLU B 1 157 ? -8.227 24.812 3.34 1 84 157 GLU B C 1
ATOM 4849 O O . GLU B 1 157 ? -8.023 23.594 3.211 1 84 157 GLU B O 1
ATOM 4854 N N . SER B 1 158 ? -8.43 25.719 2.398 1 81.38 158 SER B N 1
ATOM 4855 C CA . SER B 1 158 ? -8.32 25.266 1.014 1 81.38 158 SER B CA 1
ATOM 4856 C C . SER B 1 158 ? -7.176 25.969 0.294 1 81.38 158 SER B C 1
ATOM 4858 O O . SER B 1 158 ? -7.199 26.109 -0.93 1 81.38 158 SER B O 1
ATOM 4860 N N . GLY B 1 159 ? -6.219 26.609 1.066 1 75 159 GLY B N 1
ATOM 4861 C CA . GLY B 1 159 ? -4.98 27.078 0.464 1 75 159 GLY B CA 1
ATOM 4862 C C . GLY B 1 159 ? -4.902 28.594 0.361 1 75 159 GLY B C 1
ATOM 4863 O O . GLY B 1 159 ? -3.865 29.141 -0.011 1 75 159 GLY B O 1
ATOM 4864 N N . SER B 1 160 ? -6 29.266 0.666 1 86.88 160 SER B N 1
ATOM 4865 C CA . SER B 1 160 ? -6.023 30.734 0.64 1 86.88 160 SER B CA 1
ATOM 4866 C C . SER B 1 160 ? -5.582 31.266 -0.719 1 86.88 160 SER B C 1
ATOM 4868 O O . SER B 1 160 ? -4.719 32.125 -0.798 1 86.88 160 SER B O 1
ATOM 4870 N N . ASN B 1 161 ? -6.176 30.859 -1.718 1 83.19 161 ASN B N 1
ATOM 4871 C CA . ASN B 1 161 ? -5.754 31.172 -3.08 1 83.19 161 ASN B CA 1
ATOM 4872 C C . ASN B 1 161 ? -5.969 32.625 -3.416 1 83.19 161 ASN B C 1
ATOM 4874 O O . ASN B 1 161 ? -5.238 33.219 -4.23 1 83.19 161 ASN B O 1
ATOM 4878 N N . PHE B 1 162 ? -6.918 33.25 -2.758 1 90.31 162 PHE B N 1
ATOM 4879 C CA . PHE B 1 162 ? -7.289 34.625 -3.141 1 90.31 162 PHE B CA 1
ATOM 4880 C C . PHE B 1 162 ? -6.906 35.625 -2.051 1 90.31 162 PHE B C 1
ATOM 4882 O O . PHE B 1 162 ? -7.176 36.812 -2.174 1 90.31 162 PHE B O 1
ATOM 4889 N N . LEU B 1 163 ? -6.273 35.188 -0.987 1 90.75 163 LEU B N 1
ATOM 4890 C CA . LEU B 1 163 ? -6.008 36.062 0.168 1 90.75 163 LEU B CA 1
ATOM 4891 C C . LEU B 1 163 ? -5.191 37.281 -0.235 1 90.75 163 LEU B C 1
ATOM 4893 O O . LEU B 1 163 ? -5.496 38.406 0.178 1 90.75 163 LEU B O 1
ATOM 4897 N N . MET B 1 164 ? -4.168 37.094 -1.008 1 89.19 164 MET B N 1
ATOM 4898 C CA . MET B 1 164 ? -3.285 38.188 -1.37 1 89.19 164 MET B CA 1
ATOM 4899 C C . MET B 1 164 ? -4.008 39.219 -2.262 1 89.19 164 MET B C 1
ATOM 4901 O O . MET B 1 164 ? -3.756 40.406 -2.184 1 89.19 164 MET B O 1
ATOM 4905 N N . GLN B 1 165 ? -4.875 38.688 -3.061 1 92.81 165 GLN B N 1
ATOM 4906 C CA . GLN B 1 165 ? -5.688 39.594 -3.859 1 92.81 165 GLN B CA 1
ATOM 4907 C C . GLN B 1 165 ? -6.59 40.469 -2.971 1 92.81 165 GLN B C 1
ATOM 4909 O O . GLN B 1 165 ? -6.754 41.656 -3.215 1 92.81 165 GLN B O 1
ATOM 4914 N N . TYR B 1 166 ? -7.203 39.844 -1.973 1 95.06 166 TYR B N 1
ATOM 4915 C CA . TYR B 1 166 ? -8 40.594 -1.014 1 95.06 166 TYR B CA 1
ATOM 4916 C C . TYR B 1 166 ? -7.141 41.594 -0.266 1 95.06 166 TYR B C 1
ATOM 4918 O O . TYR B 1 166 ? -7.555 42.75 -0.06 1 95.06 166 TYR B O 1
ATOM 4926 N N . PHE B 1 167 ? -5.949 41.188 0.121 1 92.81 167 PHE B N 1
ATOM 4927 C CA . PHE B 1 167 ? -5.039 42.031 0.855 1 92.81 167 PHE B CA 1
ATOM 4928 C C . PHE B 1 167 ? -4.664 43.25 0.024 1 92.81 167 PHE B C 1
ATOM 4930 O O . PHE B 1 167 ? -4.641 44.375 0.535 1 92.81 167 PHE B O 1
ATOM 4937 N N . ASP B 1 168 ? -4.43 43.062 -1.208 1 92.12 168 ASP B N 1
ATOM 4938 C CA . ASP B 1 168 ? -4.051 44.156 -2.109 1 92.12 168 ASP B CA 1
ATOM 4939 C C . ASP B 1 168 ? -5.176 45.156 -2.254 1 92.12 168 ASP B C 1
ATOM 4941 O O . ASP B 1 168 ? -4.926 46.375 -2.414 1 92.12 168 ASP B O 1
ATOM 4945 N N . LYS B 1 169 ? -6.344 44.688 -2.193 1 93.88 169 LYS B N 1
ATOM 4946 C CA . LYS B 1 169 ? -7.504 45.562 -2.336 1 93.88 169 LYS B CA 1
ATOM 4947 C C . LYS B 1 169 ? -7.602 46.531 -1.169 1 93.88 169 LYS B C 1
ATOM 4949 O O . LYS B 1 169 ? -8.25 47.594 -1.28 1 93.88 169 LYS B O 1
ATOM 4954 N N . LEU B 1 170 ? -7.043 46.156 -0.072 1 93.44 170 LEU B N 1
ATOM 4955 C CA . LEU B 1 170 ? -7.129 47.031 1.102 1 93.44 170 LEU B CA 1
ATOM 4956 C C . LEU B 1 170 ? -6.273 48.281 0.923 1 93.44 170 LEU B C 1
ATOM 4958 O O . LEU B 1 170 ? -6.488 49.281 1.601 1 93.44 170 LEU B O 1
ATOM 4962 N N . GLU B 1 171 ? -5.273 48.25 0.102 1 90 171 GLU B N 1
ATOM 4963 C CA . GLU B 1 171 ? -4.375 49.375 -0.183 1 90 171 GLU B CA 1
ATOM 4964 C C . GLU B 1 171 ? -3.83 49.969 1.104 1 90 171 GLU B C 1
ATOM 4966 O O . GLU B 1 171 ? -3.908 51.188 1.302 1 90 171 GLU B O 1
ATOM 4971 N N . LEU B 1 172 ? -3.375 49.094 1.927 1 88.5 172 LEU B N 1
ATOM 4972 C CA . LEU B 1 172 ? -2.844 49.562 3.201 1 88.5 172 LEU B CA 1
ATOM 4973 C C . LEU B 1 172 ? -1.514 50.281 3 1 88.5 172 LEU B C 1
ATOM 4975 O O . LEU B 1 172 ? -0.653 49.812 2.256 1 88.5 172 LEU B O 1
ATOM 4979 N N . LYS B 1 173 ? -1.397 51.469 3.521 1 81.38 173 LYS B N 1
ATOM 4980 C CA . LYS B 1 173 ? -0.177 52.281 3.375 1 81.38 173 LYS B CA 1
ATOM 4981 C C . LYS B 1 173 ? 0.93 51.75 4.285 1 81.38 173 LYS B C 1
ATOM 4983 O O . LYS B 1 173 ? 2.102 51.719 3.9 1 81.38 173 LYS B O 1
ATOM 4988 N N . ARG B 1 174 ? 0.598 51.375 5.465 1 86.19 174 ARG B N 1
ATOM 4989 C CA . ARG B 1 174 ? 1.575 50.906 6.445 1 86.19 174 ARG B CA 1
ATOM 4990 C C . ARG B 1 174 ? 0.918 50 7.496 1 86.19 174 ARG B C 1
ATOM 4992 O O . ARG B 1 174 ? -0.209 50.281 7.918 1 86.19 174 ARG B O 1
ATOM 4999 N N . VAL B 1 175 ? 1.605 48.906 7.832 1 91.69 175 VAL B N 1
ATOM 5000 C CA . VAL B 1 175 ? 1.228 48.062 8.953 1 91.69 175 VAL B CA 1
ATOM 5001 C C . VAL B 1 175 ? 2.391 47.938 9.938 1 91.69 175 VAL B C 1
ATOM 5003 O O . VAL B 1 175 ? 3.52 47.656 9.539 1 91.69 175 VAL B O 1
ATOM 5006 N N . ASP B 1 176 ? 2.082 48.281 11.133 1 92.69 176 ASP B N 1
ATOM 5007 C CA . ASP B 1 176 ? 3.137 48.25 12.148 1 92.69 176 ASP B CA 1
ATOM 5008 C C . ASP B 1 176 ? 3.197 46.875 12.836 1 92.69 176 ASP B C 1
ATOM 5010 O O . ASP B 1 176 ? 4.281 46.406 13.172 1 92.69 176 ASP B O 1
ATOM 5014 N N . ILE B 1 177 ? 2.1 46.312 13.094 1 93.38 177 ILE B N 1
ATOM 5015 C CA . ILE B 1 177 ? 2.014 44.969 13.664 1 93.38 177 ILE B CA 1
ATOM 5016 C C . ILE B 1 177 ? 1.028 44.125 12.852 1 93.38 177 ILE B C 1
ATOM 5018 O O . ILE B 1 177 ? -0.106 44.562 12.617 1 93.38 177 ILE B O 1
ATOM 5022 N N . MET B 1 178 ? 1.531 43.062 12.406 1 92.69 178 MET B N 1
ATOM 5023 C CA . MET B 1 178 ? 0.673 42.062 11.781 1 92.69 178 MET B CA 1
ATOM 5024 C C . MET B 1 178 ? 0.353 40.938 12.758 1 92.69 178 MET B C 1
ATOM 5026 O O . MET B 1 178 ? 1.256 40.25 13.234 1 92.69 178 MET B O 1
ATOM 5030 N N . VAL B 1 179 ? -0.947 40.75 13.039 1 93.94 179 VAL B N 1
ATOM 5031 C CA . VAL B 1 179 ? -1.367 39.719 14 1 93.94 179 VAL B CA 1
ATOM 5032 C C . VAL B 1 179 ? -2.119 38.625 13.273 1 93.94 179 VAL B C 1
ATOM 5034 O O . VAL B 1 179 ? -3.178 38.844 12.688 1 93.94 179 VAL B O 1
ATOM 5037 N N . ALA B 1 180 ? -1.523 37.5 13.258 1 92 180 ALA B N 1
ATOM 5038 C CA . ALA B 1 180 ? -2.223 36.312 12.781 1 92 180 ALA B CA 1
ATOM 5039 C C . ALA B 1 180 ? -2.711 35.469 13.945 1 92 180 ALA B C 1
ATOM 5041 O O . ALA B 1 180 ? -1.909 34.969 14.742 1 92 180 ALA B O 1
ATOM 5042 N N . LEU B 1 181 ? -3.975 35.188 14.031 1 93.94 181 LEU B N 1
ATOM 5043 C CA . LEU B 1 181 ? -4.578 34.531 15.18 1 93.94 181 LEU B CA 1
ATOM 5044 C C . LEU B 1 181 ? -4.789 33.062 14.898 1 93.94 181 LEU B C 1
ATOM 5046 O O . LEU B 1 181 ? -5.555 32.375 15.602 1 93.94 181 LEU B O 1
ATOM 5050 N N . ASP B 1 182 ? -4.16 32.594 13.906 1 89.5 182 ASP B N 1
ATOM 5051 C CA . ASP B 1 182 ? -4.359 31.234 13.406 1 89.5 182 ASP B CA 1
ATOM 5052 C C . ASP B 1 182 ? -3.15 30.359 13.711 1 89.5 182 ASP B C 1
ATOM 5054 O O . ASP B 1 182 ? -2.527 29.812 12.797 1 89.5 182 ASP B O 1
ATOM 5058 N N . SER B 1 183 ? -2.773 30.203 14.93 1 88.06 183 SER B N 1
ATOM 5059 C CA . SER B 1 183 ? -1.627 29.391 15.297 1 88.06 183 SER B CA 1
ATOM 5060 C C . SER B 1 183 ? -1.897 28.594 16.578 1 88.06 183 SER B C 1
ATOM 5062 O O . SER B 1 183 ? -2.971 28.719 17.172 1 88.06 183 SER B O 1
ATOM 5064 N N . GLY B 1 184 ? -0.952 27.812 16.938 1 86.25 184 GLY B N 1
ATOM 5065 C CA . GLY B 1 184 ? -1.101 26.922 18.078 1 86.25 184 GLY B CA 1
ATOM 5066 C C . GLY B 1 184 ? -0.503 27.5 19.359 1 86.25 184 GLY B C 1
ATOM 5067 O O . GLY B 1 184 ? -0.031 28.641 19.359 1 86.25 184 GLY B O 1
ATOM 5068 N N . SER B 1 185 ? -0.742 26.719 20.391 1 89.69 185 SER B N 1
ATOM 5069 C CA . SER B 1 185 ? -0.171 26.984 21.703 1 89.69 185 SER B CA 1
ATOM 5070 C C . SER B 1 185 ? 0.339 25.719 22.359 1 89.69 185 SER B C 1
ATOM 5072 O O . SER B 1 185 ? -0.267 24.656 22.219 1 89.69 185 SER B O 1
ATOM 5074 N N . GLY B 1 186 ? 1.431 25.844 23 1 86.88 186 GLY B N 1
ATOM 5075 C CA . GLY B 1 186 ? 2.008 24.688 23.672 1 86.88 186 GLY B CA 1
ATOM 5076 C C . GLY B 1 186 ? 1.2 24.234 24.859 1 86.88 186 GLY B C 1
ATOM 5077 O O . GLY B 1 186 ? 1.209 23.047 25.203 1 86.88 186 GLY B O 1
ATOM 5078 N N . ASP B 1 187 ? 0.678 25.094 25.547 1 90.31 187 ASP B N 1
ATOM 5079 C CA . ASP B 1 187 ? -0.23 24.875 26.672 1 90.31 187 ASP B CA 1
ATOM 5080 C C . ASP B 1 187 ? -1.212 26.031 26.828 1 90.31 187 ASP B C 1
ATOM 5082 O O . ASP B 1 187 ? -1.308 26.891 25.938 1 90.31 187 ASP B O 1
ATOM 5086 N N . TYR B 1 188 ? -2.012 25.969 27.891 1 94 188 TYR B N 1
ATOM 5087 C CA . TYR B 1 188 ? -3.002 27.016 28.078 1 94 188 TYR B CA 1
ATOM 5088 C C . TYR B 1 188 ? -2.623 27.922 29.25 1 94 188 TYR B C 1
ATOM 5090 O O . TYR B 1 188 ? -3.486 28.547 29.859 1 94 188 TYR B O 1
ATOM 5098 N N . GLU B 1 189 ? -1.296 28 29.578 1 94.75 189 GLU B N 1
ATOM 5099 C CA . GLU B 1 189 ? -0.909 28.641 30.844 1 94.75 189 GLU B CA 1
ATOM 5100 C C . GLU B 1 189 ? -0.14 29.938 30.594 1 94.75 189 GLU B C 1
ATOM 5102 O O . GLU B 1 189 ? 0.136 30.688 31.531 1 94.75 189 GLU B O 1
ATOM 5107 N N . ARG B 1 190 ? 0.198 30.203 29.359 1 96.31 190 ARG B N 1
ATOM 5108 C CA . ARG B 1 190 ? 0.987 31.375 28.984 1 96.31 190 ARG B CA 1
ATOM 5109 C C . ARG B 1 190 ? 0.69 31.797 27.562 1 96.31 190 ARG B C 1
ATOM 5111 O O . ARG B 1 190 ? 0.039 31.062 26.812 1 96.31 190 ARG B O 1
ATOM 5118 N N . LEU B 1 191 ? 1.113 33 27.266 1 96.44 191 LEU B N 1
ATOM 5119 C CA . LEU B 1 191 ? 1.031 33.406 25.875 1 96.44 191 LEU B CA 1
ATOM 5120 C C . LEU B 1 191 ? 2.072 32.719 25.016 1 96.44 191 LEU B C 1
ATOM 5122 O O . LEU B 1 191 ? 3.262 32.719 25.344 1 96.44 191 LEU B O 1
ATOM 5126 N N . TRP B 1 192 ? 1.618 32.062 24.047 1 93.81 192 TRP B N 1
ATOM 5127 C CA . TRP B 1 192 ? 2.506 31.391 23.109 1 93.81 192 TRP B CA 1
ATOM 5128 C C . TRP B 1 192 ? 2.584 32.156 21.781 1 93.81 192 TRP B C 1
ATOM 5130 O O . TRP B 1 192 ? 1.571 32.625 21.281 1 93.81 192 TRP B O 1
ATOM 5140 N N . LEU B 1 193 ? 3.775 32.312 21.281 1 92.25 193 LEU B N 1
ATOM 5141 C CA . LEU B 1 193 ? 4.055 32.969 20.016 1 92.25 193 LEU B CA 1
ATOM 5142 C C . LEU B 1 193 ? 4.66 31.969 19.016 1 92.25 193 LEU B C 1
ATOM 5144 O O . LEU B 1 193 ? 5.426 31.094 19.406 1 92.25 193 LEU B O 1
ATOM 5148 N N . THR B 1 194 ? 4.297 32.125 17.828 1 89.5 194 THR B N 1
ATOM 5149 C CA . THR B 1 194 ? 4.891 31.297 16.781 1 89.5 194 THR B CA 1
ATOM 5150 C C . THR B 1 194 ? 5.961 32.094 16.016 1 89.5 194 THR B C 1
ATOM 5152 O O . THR B 1 194 ? 5.691 33.156 15.484 1 89.5 194 THR B O 1
ATOM 5155 N N . SER B 1 195 ? 7.148 31.578 15.961 1 87.5 195 SER B N 1
ATOM 5156 C CA . SER B 1 195 ? 8.242 32.281 15.289 1 87.5 195 SER B CA 1
ATOM 5157 C C . SER B 1 195 ? 8.641 31.578 13.992 1 87.5 195 SER B C 1
ATOM 5159 O O . SER B 1 195 ? 9.281 32.156 13.125 1 87.5 195 SER B O 1
ATOM 5161 N N . SER B 1 196 ? 8.266 30.344 13.984 1 88.38 196 SER B N 1
ATOM 5162 C CA . SER B 1 196 ? 8.625 29.609 12.781 1 88.38 196 SER B CA 1
ATOM 5163 C C . SER B 1 196 ? 7.637 28.469 12.516 1 88.38 196 SER B C 1
ATOM 5165 O O . SER B 1 196 ? 7.031 27.938 13.453 1 88.38 196 SER B O 1
ATOM 5167 N N . LEU B 1 197 ? 7.477 28.219 11.242 1 87.06 197 LEU B N 1
ATOM 5168 C CA . LEU B 1 197 ? 6.68 27.109 10.75 1 87.06 197 LEU B CA 1
ATOM 5169 C C . LEU B 1 197 ? 7.457 26.297 9.711 1 87.06 197 LEU B C 1
ATOM 5171 O O . LEU B 1 197 ? 8.086 26.875 8.82 1 87.06 197 LEU B O 1
ATOM 5175 N N . ARG B 1 198 ? 7.418 24.953 9.828 1 90.94 198 ARG B N 1
ATOM 5176 C CA . ARG B 1 198 ? 8.086 24.141 8.828 1 90.94 198 ARG B CA 1
ATOM 5177 C C . ARG B 1 198 ? 7.375 24.234 7.48 1 90.94 198 ARG B C 1
ATOM 5179 O O . ARG B 1 198 ? 6.156 24.391 7.426 1 90.94 198 ARG B O 1
ATOM 5186 N N . GLY B 1 199 ? 8.219 24.219 6.461 1 88.75 199 GLY B N 1
ATOM 5187 C CA . GLY B 1 199 ? 7.664 24.016 5.133 1 88.75 199 GLY B CA 1
ATOM 5188 C C . GLY B 1 199 ? 7.258 22.578 4.859 1 88.75 199 GLY B C 1
ATOM 5189 O O . GLY B 1 199 ? 7.406 21.719 5.723 1 88.75 199 GLY B O 1
ATOM 5190 N N . SER B 1 200 ? 6.715 22.391 3.701 1 89.88 200 SER B N 1
ATOM 5191 C CA . SER B 1 200 ? 6.297 21.047 3.334 1 89.88 200 SER B CA 1
ATOM 5192 C C . SER B 1 200 ? 6.285 20.859 1.82 1 89.88 200 SER B C 1
ATOM 5194 O O . SER B 1 200 ? 6.207 21.844 1.072 1 89.88 200 SER B O 1
ATOM 5196 N N . MET B 1 201 ? 6.473 19.719 1.438 1 91.62 201 MET B N 1
ATOM 5197 C CA . MET B 1 201 ? 6.277 19.328 0.047 1 91.62 201 MET B CA 1
ATOM 5198 C C . MET B 1 201 ? 5.684 17.922 -0.04 1 91.62 201 MET B C 1
ATOM 5200 O O . MET B 1 201 ? 5.84 17.125 0.884 1 91.62 201 MET B O 1
ATOM 5204 N N . LYS B 1 202 ? 4.953 17.688 -1.102 1 93.12 202 LYS B N 1
ATOM 5205 C CA . LYS B 1 202 ? 4.402 16.375 -1.405 1 93.12 202 LYS B CA 1
ATOM 5206 C C . LYS B 1 202 ? 4.844 15.898 -2.785 1 93.12 202 LYS B C 1
ATOM 5208 O O . LYS B 1 202 ? 4.809 16.656 -3.754 1 93.12 202 LYS B O 1
ATOM 5213 N N . ILE B 1 203 ? 5.316 14.711 -2.807 1 97.25 203 ILE B N 1
ATOM 5214 C CA . ILE B 1 203 ? 5.812 14.133 -4.047 1 97.25 203 ILE B CA 1
ATOM 5215 C C . ILE B 1 203 ? 5.246 12.727 -4.227 1 97.25 203 ILE B C 1
ATOM 5217 O O . ILE B 1 203 ? 5.27 11.922 -3.295 1 97.25 203 ILE B O 1
ATOM 5221 N N . ASP B 1 204 ? 4.66 12.445 -5.414 1 98.12 204 ASP B N 1
ATOM 5222 C CA . ASP B 1 204 ? 4.324 11.078 -5.793 1 98.12 204 ASP B CA 1
ATOM 5223 C C . ASP B 1 204 ? 5.5 10.398 -6.488 1 98.12 204 ASP B C 1
ATOM 5225 O O . ASP B 1 204 ? 5.867 10.766 -7.605 1 98.12 204 ASP B O 1
ATOM 5229 N N . LEU B 1 205 ? 6.113 9.508 -5.812 1 98.81 205 LEU B N 1
ATOM 5230 C CA . LEU B 1 205 ? 7.148 8.688 -6.438 1 98.81 205 LEU B CA 1
ATOM 5231 C C . LEU B 1 205 ? 6.535 7.496 -7.16 1 98.81 205 LEU B C 1
ATOM 5233 O O . LEU B 1 205 ? 5.926 6.629 -6.527 1 98.81 205 LEU B O 1
ATOM 5237 N N . CYS B 1 206 ? 6.676 7.461 -8.492 1 98.69 206 CYS B N 1
ATOM 5238 C CA . CYS B 1 206 ? 6.109 6.426 -9.352 1 98.69 206 CYS B CA 1
ATOM 5239 C C . CYS B 1 206 ? 7.203 5.547 -9.945 1 98.69 206 CYS B C 1
ATOM 5241 O O . CYS B 1 206 ? 8.141 6.051 -10.562 1 98.69 206 CYS B O 1
ATOM 5243 N N . VAL B 1 207 ? 7.105 4.316 -9.742 1 98.69 207 VAL B N 1
ATOM 5244 C CA . VAL B 1 207 ? 8.031 3.354 -10.336 1 98.69 207 VAL B CA 1
ATOM 5245 C C . VAL B 1 207 ? 7.258 2.354 -11.195 1 98.69 207 VAL B C 1
ATOM 5247 O O . VAL B 1 207 ? 6.402 1.62 -10.688 1 98.69 207 VAL B O 1
ATOM 5250 N N . LYS B 1 208 ? 7.527 2.33 -12.438 1 98 208 LYS B N 1
ATOM 5251 C CA . LYS B 1 208 ? 6.914 1.391 -13.375 1 98 208 LYS B CA 1
ATOM 5252 C C . LYS B 1 208 ? 7.945 0.408 -13.914 1 98 208 LYS B C 1
ATOM 5254 O O . LYS B 1 208 ? 8.992 0.816 -14.422 1 98 208 LYS B O 1
ATOM 5259 N N . VAL B 1 209 ? 7.637 -0.898 -13.836 1 97.12 209 VAL B N 1
ATOM 5260 C CA . VAL B 1 209 ? 8.609 -1.901 -14.258 1 97.12 209 VAL B CA 1
ATOM 5261 C C . VAL B 1 209 ? 7.992 -2.803 -15.328 1 97.12 209 VAL B C 1
ATOM 5263 O O . VAL B 1 209 ? 8.711 -3.43 -16.109 1 97.12 209 VAL B O 1
ATOM 5266 N N . LEU B 1 210 ? 6.691 -2.945 -15.359 1 94.69 210 LEU B N 1
ATOM 5267 C CA . LEU B 1 210 ? 5.969 -3.803 -16.297 1 94.69 210 LEU B CA 1
ATOM 5268 C C . LEU B 1 210 ? 4.832 -3.039 -16.953 1 94.69 210 LEU B C 1
ATOM 5270 O O . LEU B 1 210 ? 4.438 -1.968 -16.5 1 94.69 210 LEU B O 1
ATOM 5274 N N . GLU B 1 211 ? 4.352 -3.537 -18.078 1 91.25 211 GLU B N 1
ATOM 5275 C CA . GLU B 1 211 ? 3.184 -2.959 -18.734 1 91.25 211 GLU B CA 1
ATOM 5276 C C . GLU B 1 211 ? 1.89 -3.566 -18.188 1 91.25 211 GLU B C 1
ATOM 5278 O O . GLU B 1 211 ? 0.847 -2.91 -18.188 1 91.25 211 GLU B O 1
ATOM 5283 N N . ALA B 1 212 ? 1.999 -4.75 -17.828 1 84.94 212 ALA B N 1
ATOM 5284 C CA . ALA B 1 212 ? 0.869 -5.488 -17.266 1 84.94 212 ALA B CA 1
ATOM 5285 C C . ALA B 1 212 ? 1.322 -6.418 -16.141 1 84.94 212 ALA B C 1
ATOM 5287 O O . ALA B 1 212 ? 2.494 -6.797 -16.078 1 84.94 212 ALA B O 1
ATOM 5288 N N . PRO B 1 213 ? 0.37 -6.684 -15.203 1 86.62 213 PRO B N 1
ATOM 5289 C CA . PRO B 1 213 ? 0.75 -7.613 -14.133 1 86.62 213 PRO B CA 1
ATOM 5290 C C . PRO B 1 213 ? 1.157 -8.984 -14.664 1 86.62 213 PRO B C 1
ATOM 5292 O O . PRO B 1 213 ? 0.627 -9.445 -15.68 1 86.62 213 PRO B O 1
ATOM 5295 N N . ILE B 1 214 ? 2.086 -9.602 -13.977 1 84.88 214 ILE B N 1
ATOM 5296 C CA . ILE B 1 214 ? 2.465 -10.977 -14.305 1 84.88 214 ILE B CA 1
ATOM 5297 C C . ILE B 1 214 ? 2.402 -11.836 -13.047 1 84.88 214 ILE B C 1
ATOM 5299 O O . ILE B 1 214 ? 2.338 -11.32 -11.93 1 84.88 214 ILE B O 1
ATOM 5303 N N . SER B 1 215 ? 2.41 -13.141 -13.219 1 81 215 SER B N 1
ATOM 5304 C CA . SER B 1 215 ? 2.334 -14.07 -12.094 1 81 215 SER B CA 1
ATOM 5305 C C . SER B 1 215 ? 3.564 -13.961 -11.203 1 81 215 SER B C 1
ATOM 5307 O O . SER B 1 215 ? 4.68 -13.781 -11.688 1 81 215 SER B O 1
ATOM 5309 N N . SER B 1 216 ? 3.381 -14.102 -9.898 1 85.25 216 SER B N 1
ATOM 5310 C CA . SER B 1 216 ? 4.496 -14.102 -8.953 1 85.25 216 SER B CA 1
ATOM 5311 C C . SER B 1 216 ? 5.43 -15.281 -9.195 1 85.25 216 SER B C 1
ATOM 5313 O O . SER B 1 216 ? 6.559 -15.297 -8.703 1 85.25 216 SER B O 1
ATOM 5315 N N . ASP B 1 217 ? 5.012 -16.219 -9.984 1 80 217 ASP B N 1
ATOM 5316 C CA . ASP B 1 217 ? 5.855 -17.359 -10.352 1 80 217 ASP B CA 1
ATOM 5317 C C . ASP B 1 217 ? 7.062 -16.906 -11.164 1 80 217 ASP B C 1
ATOM 5319 O O . ASP B 1 217 ? 8.07 -17.609 -11.234 1 80 217 ASP B O 1
ATOM 5323 N N . GLU B 1 218 ? 6.898 -15.781 -11.758 1 83.62 218 GLU B N 1
ATOM 5324 C CA . GLU B 1 218 ? 7.949 -15.258 -12.625 1 83.62 218 GLU B CA 1
ATOM 5325 C C . GLU B 1 218 ? 8.953 -14.422 -11.844 1 83.62 218 GLU B C 1
ATOM 5327 O O . GLU B 1 218 ? 9.852 -13.812 -12.422 1 83.62 218 GLU B O 1
ATOM 5332 N N . SER B 1 219 ? 8.797 -14.438 -10.547 1 89.75 219 SER B N 1
ATOM 5333 C CA . SER B 1 219 ? 9.711 -13.656 -9.719 1 89.75 219 SER B CA 1
ATOM 5334 C C . SER B 1 219 ? 11.156 -14.07 -9.945 1 89.75 219 SER B C 1
ATOM 5336 O O . SER B 1 219 ? 11.438 -15.227 -10.266 1 89.75 219 SER B O 1
ATOM 5338 N N . GLY B 1 220 ? 12.062 -13.164 -9.852 1 90.81 220 GLY B N 1
ATOM 5339 C CA . GLY B 1 220 ? 13.484 -13.406 -10.047 1 90.81 220 GLY B CA 1
ATOM 5340 C C . GLY B 1 220 ? 13.984 -12.93 -11.398 1 90.81 220 GLY B C 1
ATOM 5341 O O . GLY B 1 220 ? 15.195 -12.898 -11.641 1 90.81 220 GLY B O 1
ATOM 5342 N N . ILE B 1 221 ? 13.062 -12.555 -12.242 1 91.06 221 ILE B N 1
ATOM 5343 C CA . ILE B 1 221 ? 13.445 -12.125 -13.586 1 91.06 221 ILE B CA 1
ATOM 5344 C C . ILE B 1 221 ? 13.328 -10.602 -13.688 1 91.06 221 ILE B C 1
ATOM 5346 O O . ILE B 1 221 ? 14.242 -9.945 -14.188 1 91.06 221 ILE B O 1
ATOM 5350 N N . VAL B 1 222 ? 12.258 -10.109 -13.273 1 91.94 222 VAL B N 1
ATOM 5351 C CA . VAL B 1 222 ? 12.008 -8.672 -13.305 1 91.94 222 VAL B CA 1
ATOM 5352 C C . VAL B 1 222 ? 12.156 -8.086 -11.906 1 91.94 222 VAL B C 1
ATOM 5354 O O . VAL B 1 222 ? 11.812 -8.742 -10.914 1 91.94 222 VAL B O 1
ATOM 5357 N N . PRO B 1 223 ? 12.719 -6.887 -11.836 1 94.88 223 PRO B N 1
ATOM 5358 C CA . PRO B 1 223 ? 12.812 -6.273 -10.508 1 94.88 223 PRO B CA 1
ATOM 5359 C C . PRO B 1 223 ? 11.453 -5.918 -9.93 1 94.88 223 PRO B C 1
ATOM 5361 O O . PRO B 1 223 ? 10.508 -5.656 -10.672 1 94.88 223 PRO B O 1
ATOM 5364 N N . GLN B 1 224 ? 11.375 -5.965 -8.625 1 96.12 224 GLN B N 1
ATOM 5365 C CA . GLN B 1 224 ? 10.172 -5.535 -7.91 1 96.12 224 GLN B CA 1
ATOM 5366 C C . GLN B 1 224 ? 10.117 -4.012 -7.801 1 96.12 224 GLN B C 1
ATOM 5368 O O . GLN B 1 224 ? 11.094 -3.379 -7.395 1 96.12 224 GLN B O 1
ATOM 5373 N N . ALA B 1 225 ? 8.961 -3.469 -8.102 1 97.62 225 ALA B N 1
ATOM 5374 C CA . ALA B 1 225 ? 8.82 -2.018 -8.023 1 97.62 225 ALA B CA 1
ATOM 5375 C C . ALA B 1 225 ? 9.18 -1.507 -6.633 1 97.62 225 ALA B C 1
ATOM 5377 O O . ALA B 1 225 ? 9.844 -0.479 -6.492 1 97.62 225 ALA B O 1
ATOM 5378 N N . LEU B 1 226 ? 8.758 -2.197 -5.602 1 97.75 226 LEU B N 1
ATOM 5379 C CA . LEU B 1 226 ? 9.039 -1.772 -4.234 1 97.75 226 LEU B CA 1
ATOM 5380 C C . LEU B 1 226 ? 10.539 -1.78 -3.955 1 97.75 226 LEU B C 1
ATOM 5382 O O . LEU B 1 226 ? 11.047 -0.921 -3.23 1 97.75 226 LEU B O 1
ATOM 5386 N N . ASN B 1 227 ? 11.258 -2.75 -4.449 1 97.5 227 ASN B N 1
ATOM 5387 C CA . ASN B 1 227 ? 12.695 -2.789 -4.246 1 97.5 227 ASN B CA 1
ATOM 5388 C C . ASN B 1 227 ? 13.391 -1.589 -4.891 1 97.5 227 ASN B C 1
ATOM 5390 O O . ASN B 1 227 ? 14.312 -1.018 -4.312 1 97.5 227 ASN B O 1
ATOM 5394 N N . ILE B 1 228 ? 12.984 -1.307 -6.102 1 97.81 228 ILE B N 1
ATOM 5395 C CA . ILE B 1 228 ? 13.523 -0.114 -6.746 1 97.81 228 ILE B CA 1
ATOM 5396 C C . ILE B 1 228 ? 13.219 1.116 -5.895 1 97.81 228 ILE B C 1
ATOM 5398 O O . ILE B 1 228 ? 14.102 1.937 -5.641 1 97.81 228 ILE B O 1
ATOM 5402 N N . MET B 1 229 ? 12.031 1.233 -5.418 1 97.75 229 MET B N 1
ATOM 5403 C CA . MET B 1 229 ? 11.625 2.357 -4.578 1 97.75 229 MET B CA 1
ATOM 5404 C C . MET B 1 229 ? 12.477 2.422 -3.312 1 97.75 229 MET B C 1
ATOM 5406 O O . MET B 1 229 ? 12.898 3.504 -2.898 1 97.75 229 MET B O 1
ATOM 5410 N N . ARG B 1 230 ? 12.625 1.294 -2.676 1 97.19 230 ARG B N 1
ATOM 5411 C CA . ARG B 1 230 ? 13.445 1.251 -1.466 1 97.19 230 ARG B CA 1
ATOM 5412 C C . ARG B 1 230 ? 14.844 1.793 -1.73 1 97.19 230 ARG B C 1
ATOM 5414 O O . ARG B 1 230 ? 15.391 2.545 -0.919 1 97.19 230 ARG B O 1
ATOM 5421 N N . THR B 1 231 ? 15.43 1.414 -2.842 1 97.31 231 THR B N 1
ATOM 5422 C CA . THR B 1 231 ? 16.75 1.887 -3.217 1 97.31 231 THR B CA 1
ATOM 5423 C C . THR B 1 231 ? 16.75 3.4 -3.42 1 97.31 231 THR B C 1
ATOM 5425 O O . THR B 1 231 ? 17.656 4.094 -2.947 1 97.31 231 THR B O 1
ATOM 5428 N N . LEU B 1 232 ? 15.789 3.873 -4.105 1 98.19 232 LEU B N 1
ATOM 5429 C CA . LEU B 1 232 ? 15.695 5.305 -4.375 1 98.19 232 LEU B CA 1
ATOM 5430 C C . LEU B 1 232 ? 15.469 6.09 -3.088 1 98.19 232 LEU B C 1
ATOM 5432 O O . LEU B 1 232 ? 16.078 7.145 -2.885 1 98.19 232 LEU B O 1
ATOM 5436 N N . LEU B 1 233 ? 14.602 5.609 -2.172 1 98.06 233 LEU B N 1
ATOM 5437 C CA . LEU B 1 233 ? 14.289 6.293 -0.921 1 98.06 233 LEU B CA 1
ATOM 5438 C C . LEU B 1 233 ? 15.516 6.344 -0.012 1 98.06 233 LEU B C 1
ATOM 5440 O O . LEU B 1 233 ? 15.656 7.266 0.795 1 98.06 233 LEU B O 1
ATOM 5444 N N . ASN B 1 234 ? 16.406 5.383 -0.203 1 97 234 ASN B N 1
ATOM 5445 C CA . ASN B 1 234 ? 17.656 5.402 0.554 1 97 234 ASN B CA 1
ATOM 5446 C C . ASN B 1 234 ? 18.5 6.625 0.207 1 97 234 ASN B C 1
ATOM 5448 O O . ASN B 1 234 ? 19.312 7.07 1.017 1 97 234 ASN B O 1
ATOM 5452 N N . ARG B 1 235 ? 18.328 7.117 -0.989 1 97.81 235 ARG B N 1
ATOM 5453 C CA . ARG B 1 235 ? 19.047 8.328 -1.39 1 97.81 235 ARG B CA 1
ATOM 5454 C C . ARG B 1 235 ? 18.531 9.539 -0.623 1 97.81 235 ARG B C 1
ATOM 5456 O O . ARG B 1 235 ? 19.266 10.516 -0.43 1 97.81 235 ARG B O 1
ATOM 5463 N N . LEU B 1 236 ? 17.312 9.469 -0.217 1 98.25 236 LEU B N 1
ATOM 5464 C CA . LEU B 1 236 ? 16.625 10.609 0.375 1 98.25 236 LEU B CA 1
ATOM 5465 C C . LEU B 1 236 ? 16.766 10.602 1.894 1 98.25 236 LEU B C 1
ATOM 5467 O O . LEU B 1 236 ? 16.953 11.648 2.51 1 98.25 236 LEU B O 1
ATOM 5471 N N . GLU B 1 237 ? 16.656 9.453 2.49 1 97.12 237 GLU B N 1
ATOM 5472 C CA . GLU B 1 237 ? 16.688 9.32 3.945 1 97.12 237 GLU B CA 1
ATOM 5473 C C . GLU B 1 237 ? 17.266 7.98 4.371 1 97.12 237 GLU B C 1
ATOM 5475 O O . GLU B 1 237 ? 17.125 6.98 3.662 1 97.12 237 GLU B O 1
ATOM 5480 N N . ASP B 1 238 ? 17.922 8 5.492 1 95 238 ASP B N 1
ATOM 5481 C CA . ASP B 1 238 ? 18.344 6.758 6.137 1 95 238 ASP B CA 1
ATOM 5482 C C . ASP B 1 238 ? 17.203 6.121 6.91 1 95 238 ASP B C 1
ATOM 5484 O O . ASP B 1 238 ? 16.703 6.691 7.891 1 95 238 ASP B O 1
ATOM 5488 N N . PRO B 1 239 ? 16.781 4.934 6.523 1 91.5 239 PRO B N 1
ATOM 5489 C CA . PRO B 1 239 ? 15.602 4.344 7.156 1 91.5 239 PRO B CA 1
ATOM 5490 C C . PRO B 1 239 ? 15.852 3.938 8.609 1 91.5 239 PRO B C 1
ATOM 5492 O O . PRO B 1 239 ? 14.898 3.729 9.367 1 91.5 239 PRO B O 1
ATOM 5495 N N . VAL B 1 240 ? 17.047 3.846 9.062 1 88.94 240 VAL B N 1
ATOM 5496 C CA . VAL B 1 240 ? 17.406 3.412 10.414 1 88.94 240 VAL B CA 1
ATOM 5497 C C . VAL B 1 240 ? 17.406 4.613 11.352 1 88.94 240 VAL B C 1
ATOM 5499 O O . VAL B 1 240 ? 16.875 4.555 12.461 1 88.94 240 VAL B O 1
ATOM 5502 N N . THR B 1 241 ? 17.953 5.703 10.867 1 88.31 241 THR B N 1
ATOM 5503 C CA . THR B 1 241 ? 18.141 6.859 11.734 1 88.31 241 THR B CA 1
ATOM 5504 C C . THR B 1 241 ? 17.062 7.91 11.477 1 88.31 241 THR B C 1
ATOM 5506 O O . THR B 1 241 ? 16.828 8.781 12.312 1 88.31 241 THR B O 1
ATOM 5509 N N . GLY B 1 242 ? 16.531 7.836 10.32 1 89.56 242 GLY B N 1
ATOM 5510 C CA . GLY B 1 242 ? 15.578 8.867 9.93 1 89.56 242 GLY B CA 1
ATOM 5511 C C . GLY B 1 242 ? 16.25 10.125 9.398 1 89.56 242 GLY B C 1
ATOM 5512 O O . GLY B 1 242 ? 15.578 11.102 9.07 1 89.56 242 GLY B O 1
ATOM 5513 N N . GLN B 1 243 ? 17.531 10.125 9.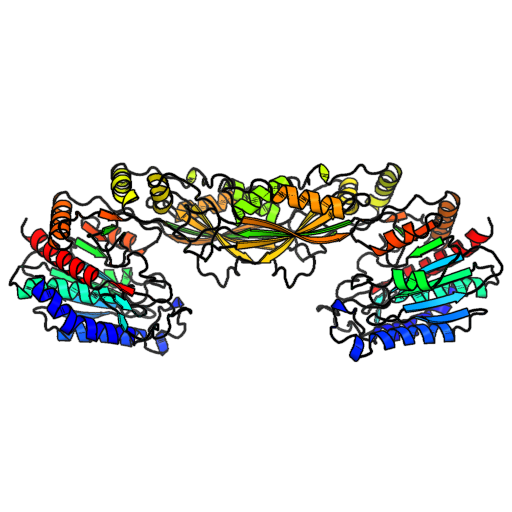258 1 93.38 243 GLN B N 1
ATOM 5514 C CA . GLN B 1 243 ? 18.266 11.289 8.766 1 93.38 243 GLN B CA 1
ATOM 5515 C C . GLN B 1 243 ? 17.953 11.539 7.289 1 93.38 243 GLN B C 1
ATOM 5517 O O . GLN B 1 243 ? 18.156 10.656 6.453 1 93.38 243 GLN B O 1
ATOM 5522 N N . VAL B 1 244 ? 17.5 12.742 7.031 1 97.56 244 VAL B N 1
ATOM 5523 C CA . VAL B 1 244 ? 17.156 13.133 5.668 1 97.56 244 VAL B CA 1
ATOM 5524 C C . VAL B 1 244 ? 18.391 13.695 4.965 1 97.56 244 VAL B C 1
ATOM 5526 O O . VAL B 1 244 ? 19.344 14.117 5.617 1 97.56 244 VAL B O 1
ATOM 5529 N N . HIS B 1 245 ? 18.438 13.68 3.699 1 98.31 245 HIS B N 1
ATOM 5530 C CA . HIS B 1 245 ? 19.547 14.117 2.865 1 98.31 245 HIS B CA 1
ATOM 5531 C C . HIS B 1 245 ? 20.062 15.484 3.311 1 98.31 245 HIS B C 1
ATOM 5533 O O . HIS B 1 245 ? 19.266 16.375 3.643 1 98.31 245 HIS B O 1
ATOM 5539 N N . LYS B 1 246 ? 21.312 15.719 3.229 1 97.38 246 LYS B N 1
ATOM 5540 C CA . LYS B 1 246 ? 21.984 16.906 3.746 1 97.38 246 LYS B CA 1
ATOM 5541 C C . LYS B 1 246 ? 21.516 18.172 3.033 1 97.38 246 LYS B C 1
ATOM 5543 O O . LYS B 1 246 ? 21.438 19.234 3.637 1 97.38 246 LYS B O 1
ATOM 5548 N N . SER B 1 247 ? 21.188 18.016 1.792 1 97.69 247 SER B N 1
ATOM 5549 C CA . SER B 1 247 ? 20.797 19.172 1 1 97.69 247 SER B CA 1
ATOM 5550 C C . SER B 1 247 ? 19.453 19.734 1.455 1 97.69 247 SER B C 1
ATOM 5552 O O . SER B 1 247 ? 19.078 20.859 1.1 1 97.69 247 SER B O 1
ATOM 5554 N N . LEU B 1 248 ? 18.672 18.984 2.219 1 97.94 248 LEU B N 1
ATOM 5555 C CA . LEU B 1 248 ? 17.391 19.453 2.713 1 97.94 248 LEU B CA 1
ATOM 5556 C C . LEU B 1 248 ? 17.516 20.016 4.121 1 97.94 248 LEU B C 1
ATOM 5558 O O . LEU B 1 248 ? 16.562 20.562 4.672 1 97.94 248 LEU B O 1
ATOM 5562 N N . GLN B 1 249 ? 18.688 19.938 4.664 1 96.5 249 GLN B N 1
ATOM 5563 C CA . GLN B 1 249 ? 18.953 20.469 5.992 1 96.5 249 GLN B CA 1
ATOM 5564 C C . GLN B 1 249 ? 19.375 21.938 5.926 1 96.5 249 GLN B C 1
ATOM 5566 O O . GLN B 1 249 ? 19.828 22.406 4.883 1 96.5 249 GLN B O 1
ATOM 5571 N N . THR B 1 250 ? 19.094 22.625 7.016 1 95.38 250 THR B N 1
ATOM 5572 C CA . THR B 1 250 ? 19.578 23.984 7.168 1 95.38 250 THR B CA 1
ATOM 5573 C C . THR B 1 250 ? 20.172 24.203 8.555 1 95.38 250 THR B C 1
ATOM 5575 O O . THR B 1 250 ? 20.016 23.359 9.438 1 95.38 250 THR B O 1
ATOM 5578 N N . ILE B 1 251 ? 20.891 25.266 8.641 1 93.94 251 ILE B N 1
ATOM 5579 C CA . ILE B 1 251 ? 21.391 25.672 9.945 1 93.94 251 ILE B CA 1
ATOM 5580 C C . ILE B 1 251 ? 20.297 26.391 10.727 1 93.94 251 ILE B C 1
ATOM 5582 O O . ILE B 1 251 ? 19.641 27.281 10.195 1 93.94 251 ILE B O 1
ATOM 5586 N N . ILE B 1 252 ? 20.094 25.938 11.953 1 93.38 252 ILE B N 1
ATOM 5587 C CA . ILE B 1 252 ? 19.141 26.609 12.828 1 93.38 252 ILE B CA 1
ATOM 5588 C C . ILE B 1 252 ? 19.75 27.891 13.383 1 93.38 252 ILE B C 1
ATOM 5590 O O . ILE B 1 252 ? 20.797 27.859 14.016 1 93.38 252 ILE B O 1
ATOM 5594 N N . PRO B 1 253 ? 19.078 29.031 13.164 1 92.31 253 PRO B N 1
ATOM 5595 C CA . PRO B 1 253 ? 19.594 30.266 13.742 1 92.31 253 PRO B CA 1
ATOM 5596 C C . PRO B 1 253 ? 19.734 30.188 15.258 1 92.31 253 PRO B C 1
ATOM 5598 O O . PRO B 1 253 ? 18.938 29.516 15.922 1 92.31 253 PRO B O 1
ATOM 5601 N N . ALA B 1 254 ? 20.688 30.922 15.789 1 92 254 ALA B N 1
ATOM 5602 C CA . ALA B 1 254 ? 21.016 30.859 17.219 1 92 254 ALA B CA 1
ATOM 5603 C C . ALA B 1 254 ? 19.797 31.25 18.062 1 92 254 ALA B C 1
ATOM 5605 O O . ALA B 1 254 ? 19.547 30.625 19.094 1 92 254 ALA B O 1
ATOM 5606 N N . ASP B 1 255 ? 19.109 32.25 17.688 1 89.12 255 ASP B N 1
ATOM 5607 C CA . ASP B 1 255 ? 17.938 32.719 18.453 1 89.12 255 ASP B CA 1
ATOM 5608 C C . ASP B 1 255 ? 16.844 31.656 18.438 1 89.12 255 ASP B C 1
ATOM 5610 O O . ASP B 1 255 ? 16.172 31.438 19.453 1 89.12 255 ASP B O 1
ATOM 5614 N N . ARG B 1 256 ? 16.688 31.016 17.344 1 90.5 256 ARG B N 1
ATOM 5615 C CA . ARG B 1 256 ? 15.703 29.922 17.266 1 90.5 256 ARG B CA 1
ATOM 5616 C C . ARG B 1 256 ? 16.109 28.75 18.141 1 90.5 256 ARG B C 1
ATOM 5618 O O . ARG B 1 256 ? 15.25 28.125 18.766 1 90.5 256 ARG B O 1
ATOM 5625 N N . TYR B 1 257 ? 17.344 28.453 18.125 1 91.56 257 TYR B N 1
ATOM 5626 C CA . TYR B 1 257 ? 17.844 27.359 18.953 1 91.56 257 TYR B CA 1
ATOM 5627 C C . TYR B 1 257 ? 17.578 27.641 20.438 1 91.56 257 TYR B C 1
ATOM 5629 O O . TYR B 1 257 ? 17.156 26.75 21.172 1 91.56 257 TYR B O 1
ATOM 5637 N N . GLU B 1 258 ? 17.859 28.828 20.812 1 90.5 258 GLU B N 1
ATOM 5638 C CA . GLU B 1 258 ? 17.594 29.219 22.203 1 90.5 258 GLU B CA 1
ATOM 5639 C C . GLU B 1 258 ? 16.125 29.094 22.531 1 90.5 258 GLU B C 1
ATOM 5641 O O . GLU B 1 258 ? 15.758 28.672 23.641 1 90.5 258 GLU B O 1
ATOM 5646 N N . GLU B 1 259 ? 15.328 29.562 21.625 1 88.75 259 GLU B N 1
ATOM 5647 C CA . GLU B 1 259 ? 13.883 29.422 21.812 1 88.75 259 GLU B CA 1
ATOM 5648 C C . GLU B 1 259 ? 13.484 27.969 22.016 1 88.75 259 GLU B C 1
ATOM 5650 O O . GLU B 1 259 ? 12.633 27.656 22.844 1 88.75 259 GLU B O 1
ATOM 5655 N N . CYS B 1 260 ? 14.086 27.109 21.266 1 89.25 260 CYS B N 1
ATOM 5656 C CA . CYS B 1 260 ? 13.805 25.672 21.391 1 89.25 260 CYS B CA 1
ATOM 5657 C C . CYS B 1 260 ? 14.195 25.156 22.766 1 89.25 260 CYS B C 1
ATOM 5659 O O . CYS B 1 260 ? 13.453 24.375 23.375 1 89.25 260 CYS B O 1
ATOM 5661 N N . LEU B 1 261 ? 15.281 25.594 23.234 1 89.81 261 LEU B N 1
ATOM 5662 C CA . LEU B 1 261 ? 15.758 25.156 24.547 1 89.81 261 LEU B CA 1
ATOM 5663 C C . LEU B 1 261 ? 14.766 25.547 25.641 1 89.81 261 LEU B C 1
ATOM 5665 O O . LEU B 1 261 ? 14.531 24.781 26.578 1 89.81 261 LEU B O 1
ATOM 5669 N N . LEU B 1 262 ? 14.195 26.656 25.453 1 87.75 262 LEU B N 1
ATOM 5670 C CA . LEU B 1 262 ? 13.312 27.203 26.484 1 87.75 262 LEU B CA 1
ATOM 5671 C C . LEU B 1 262 ? 11.93 26.562 26.406 1 87.75 262 LEU B C 1
ATOM 5673 O O . LEU B 1 262 ? 11.234 26.469 27.422 1 87.75 262 LEU B O 1
ATOM 5677 N N . SER B 1 263 ? 11.586 26.094 25.297 1 88.38 263 SER B N 1
ATOM 5678 C CA . SER B 1 263 ? 10.211 25.656 25.094 1 88.38 263 SER B CA 1
ATOM 5679 C C . SER B 1 263 ? 10.109 24.125 25.141 1 88.38 263 SER B C 1
ATOM 5681 O O . SER B 1 263 ? 9.039 23.594 25.406 1 88.38 263 SER B O 1
ATOM 5683 N N . ALA B 1 264 ? 11.164 23.422 24.953 1 87.62 264 ALA B N 1
ATOM 5684 C CA . ALA B 1 264 ? 11.164 21.969 24.781 1 87.62 264 ALA B CA 1
ATOM 5685 C C . ALA B 1 264 ? 10.555 21.266 25.984 1 87.62 264 ALA B C 1
ATOM 5687 O O . ALA B 1 264 ? 9.852 20.266 25.844 1 87.62 264 ALA B O 1
ATOM 5688 N N . ASP B 1 265 ? 10.758 21.781 27.094 1 86.19 265 ASP B N 1
ATOM 5689 C CA . ASP B 1 265 ? 10.297 21.109 28.312 1 86.19 265 ASP B CA 1
ATOM 5690 C C . ASP B 1 265 ? 8.836 21.438 28.594 1 86.19 265 ASP B C 1
ATOM 5692 O O . ASP B 1 265 ? 8.18 20.75 29.391 1 86.19 265 ASP B O 1
ATOM 5696 N N . LEU B 1 266 ? 8.352 22.406 27.953 1 85.81 266 LEU B N 1
ATOM 5697 C CA . LEU B 1 266 ? 7 22.875 28.25 1 85.81 266 LEU B CA 1
ATOM 5698 C C . LEU B 1 266 ? 5.984 22.203 27.328 1 85.81 266 LEU B C 1
ATOM 5700 O O . LEU B 1 266 ? 4.801 22.109 27.656 1 85.81 266 LEU B O 1
ATOM 5704 N N . VAL B 1 267 ? 6.43 21.828 26.203 1 82.94 267 VAL B N 1
ATOM 5705 C CA . VAL B 1 267 ? 5.531 21.234 25.219 1 82.94 267 VAL B CA 1
ATOM 5706 C C . VAL B 1 267 ? 5.547 19.719 25.344 1 82.94 267 VAL B C 1
ATOM 5708 O O . VAL B 1 267 ? 6.609 19.094 25.297 1 82.94 267 VAL B O 1
ATOM 5711 N N . GLN B 1 268 ? 4.391 19.156 25.547 1 78.06 268 GLN B N 1
ATOM 5712 C CA . GLN B 1 268 ? 4.289 17.719 25.656 1 78.06 268 GLN B CA 1
ATOM 5713 C C . GLN B 1 268 ? 4.113 17.062 24.281 1 78.06 268 GLN B C 1
ATOM 5715 O O . GLN B 1 268 ? 3.127 17.328 23.594 1 78.06 268 GLN B O 1
ATOM 5720 N N . ILE B 1 269 ? 5.152 16.312 23.922 1 79.25 269 ILE B N 1
ATOM 5721 C CA . ILE B 1 269 ? 5.098 15.547 22.672 1 79.25 269 ILE B CA 1
ATOM 5722 C C . ILE B 1 269 ? 4.898 14.062 22.984 1 79.25 269 ILE B C 1
ATOM 5724 O O . ILE B 1 269 ? 5.871 13.32 23.141 1 79.25 269 ILE B O 1
ATOM 5728 N N . GLU B 1 270 ? 3.67 13.648 23.141 1 79.44 270 GLU B N 1
ATOM 5729 C CA . GLU B 1 270 ? 3.369 12.266 23.484 1 79.44 270 GLU B CA 1
ATOM 5730 C C . GLU B 1 270 ? 2.227 11.719 22.641 1 79.44 270 GLU B C 1
ATOM 5732 O O . GLU B 1 270 ? 1.261 12.43 22.359 1 79.44 270 GLU B O 1
ATOM 5737 N N . PHE B 1 271 ? 2.506 10.508 22.219 1 81.69 271 PHE B N 1
ATOM 5738 C CA . PHE B 1 271 ? 1.522 9.758 21.453 1 81.69 271 PHE B CA 1
ATOM 5739 C C . PHE B 1 271 ? 1.36 8.344 22 1 81.69 271 PHE B C 1
ATOM 5741 O O . PHE B 1 271 ? 2.277 7.809 22.625 1 81.69 271 PHE B O 1
ATOM 5748 N N . SER B 1 272 ? 0.081 7.793 21.875 1 84.12 272 SER B N 1
ATOM 5749 C CA . SER B 1 272 ? -0.042 6.359 22.109 1 84.12 272 SER B CA 1
ATOM 5750 C C . SER B 1 272 ? 0.703 5.562 21.031 1 84.12 272 SER B C 1
ATOM 5752 O O . SER B 1 272 ? 0.347 5.613 19.859 1 84.12 272 SER B O 1
ATOM 5754 N N . ARG B 1 273 ? 1.767 4.863 21.531 1 86.31 273 ARG B N 1
ATOM 5755 C CA . ARG B 1 273 ? 2.666 4.281 20.547 1 86.31 273 ARG B CA 1
ATOM 5756 C C . ARG B 1 273 ? 3.055 2.857 20.938 1 86.31 273 ARG B C 1
ATOM 5758 O O . ARG B 1 273 ? 2.898 2.457 22.094 1 86.31 273 ARG B O 1
ATOM 5765 N N . GLN B 1 274 ? 3.447 2.125 19.922 1 90.75 274 GLN B N 1
ATOM 5766 C CA . GLN B 1 274 ? 3.928 0.754 20.078 1 90.75 274 GLN B CA 1
ATOM 5767 C C . GLN B 1 274 ? 5.402 0.647 19.703 1 90.75 274 GLN B C 1
ATOM 5769 O O . GLN B 1 274 ? 5.824 -0.342 19.094 1 90.75 274 GLN B O 1
ATOM 5774 N N . CYS B 1 275 ? 6.152 1.709 19.859 1 93.88 275 CYS B N 1
ATOM 5775 C CA . CYS B 1 275 ? 7.578 1.803 19.562 1 93.88 275 CYS B CA 1
ATOM 5776 C C . CYS B 1 275 ? 8.242 2.881 20.406 1 93.88 275 CYS B C 1
ATOM 5778 O O . CYS B 1 275 ? 7.566 3.648 21.078 1 93.88 275 CYS B O 1
ATOM 5780 N N . ASP B 1 276 ? 9.523 2.816 20.406 1 94.06 276 ASP B N 1
ATOM 5781 C CA . ASP B 1 276 ? 10.266 3.936 20.984 1 94.06 276 ASP B CA 1
ATOM 5782 C C . ASP B 1 276 ? 10.266 5.137 20.031 1 94.06 276 ASP B C 1
ATOM 5784 O O . ASP B 1 276 ? 10.094 4.984 18.828 1 94.06 276 ASP B O 1
ATOM 5788 N N . LYS B 1 277 ? 10.398 6.34 20.672 1 92.94 277 LYS B N 1
ATOM 5789 C CA . LYS B 1 277 ? 10.641 7.52 19.844 1 92.94 277 LYS B CA 1
ATOM 5790 C C . LYS B 1 277 ? 12 7.445 19.156 1 92.94 277 LYS B C 1
ATOM 5792 O O . LYS B 1 277 ? 12.891 6.723 19.609 1 92.94 277 LYS B O 1
ATOM 5797 N N . MET B 1 278 ? 12.133 8.156 18.078 1 92.81 278 MET B N 1
ATOM 5798 C CA . MET B 1 278 ? 13.375 8.141 17.297 1 92.81 278 MET B CA 1
ATOM 5799 C C . MET B 1 278 ? 14.516 8.75 18.094 1 92.81 278 MET B C 1
ATOM 5801 O O . MET B 1 278 ? 15.688 8.43 17.859 1 92.81 278 MET B O 1
ATOM 5805 N N . GLU B 1 279 ? 14.125 9.727 19 1 91.31 279 GLU B N 1
ATOM 5806 C CA . GLU B 1 279 ? 15.062 10.391 19.906 1 91.31 279 GLU B CA 1
ATOM 5807 C C . GLU B 1 279 ? 14.562 10.383 21.344 1 91.31 279 GLU B C 1
ATOM 5809 O O . GLU B 1 279 ? 13.367 10.562 21.594 1 91.31 279 GLU B O 1
ATOM 5814 N N . SER B 1 280 ? 15.469 10.211 22.266 1 89.81 280 SER B N 1
ATOM 5815 C CA . SER B 1 280 ? 15.086 10.18 23.672 1 89.81 280 SER B CA 1
ATOM 5816 C C . SER B 1 280 ? 15.18 11.57 24.297 1 89.81 280 SER B C 1
ATOM 5818 O O . SER B 1 280 ? 14.445 11.883 25.234 1 89.81 280 SER B O 1
ATOM 5820 N N . CYS B 1 281 ? 16.062 12.406 23.766 1 92.44 281 CYS B N 1
ATOM 5821 C CA . CYS B 1 281 ? 16.25 13.75 24.297 1 92.44 281 CYS B CA 1
ATOM 5822 C C . CYS B 1 281 ? 15.102 14.664 23.906 1 92.44 281 CYS B C 1
ATOM 5824 O O . CYS B 1 281 ? 14.828 14.852 22.719 1 92.44 281 CYS B O 1
ATOM 5826 N N . LYS B 1 282 ? 14.492 15.25 24.891 1 90.19 282 LYS B N 1
ATOM 5827 C CA . LYS B 1 282 ? 13.312 16.078 24.672 1 90.19 282 LYS B CA 1
ATOM 5828 C C . LYS B 1 282 ? 13.633 17.266 23.781 1 90.19 282 LYS B C 1
ATOM 5830 O O . LYS B 1 282 ? 12.836 17.641 22.922 1 90.19 282 LYS B O 1
ATOM 5835 N N . ILE B 1 283 ? 14.766 17.859 24.016 1 91.94 283 ILE B N 1
ATOM 5836 C CA . ILE B 1 283 ? 15.164 19.016 23.219 1 91.94 283 ILE B CA 1
ATOM 5837 C C . ILE B 1 283 ? 15.328 18.594 21.75 1 91.94 283 ILE B C 1
ATOM 5839 O O . ILE B 1 283 ? 14.867 19.297 20.844 1 91.94 283 ILE B O 1
ATOM 5843 N N . GLN B 1 284 ? 15.961 17.484 21.594 1 92.75 284 GLN B N 1
ATOM 5844 C CA . GLN B 1 284 ? 16.156 17.016 20.234 1 92.75 284 GLN B CA 1
ATOM 5845 C C . GLN B 1 284 ? 14.828 16.641 19.578 1 92.75 284 GLN B C 1
ATOM 5847 O O . GLN B 1 284 ? 14.633 16.844 18.391 1 92.75 284 GLN B O 1
ATOM 5852 N N . GLN B 1 285 ? 13.945 16.047 20.344 1 92.12 285 GLN B N 1
ATOM 5853 C CA . GLN B 1 285 ? 12.602 15.758 19.828 1 92.12 285 GLN B CA 1
ATOM 5854 C C . GLN B 1 285 ? 11.922 17.031 19.344 1 92.12 285 GLN B C 1
ATOM 5856 O O . GLN B 1 285 ? 11.305 17.031 18.281 1 92.12 285 GLN B O 1
ATOM 5861 N N . TYR B 1 286 ? 12.039 18.031 20.141 1 91.75 286 TYR B N 1
ATOM 5862 C CA . TYR B 1 286 ? 11.414 19.297 19.812 1 91.75 286 TYR B CA 1
ATOM 5863 C C . TYR B 1 286 ? 12.023 19.906 18.562 1 91.75 286 TYR B C 1
ATOM 5865 O O . TYR B 1 286 ? 11.305 20.406 17.688 1 91.75 286 TYR B O 1
ATOM 5873 N N . ILE B 1 287 ? 13.289 19.812 18.422 1 92.38 287 ILE B N 1
ATOM 5874 C CA . ILE B 1 287 ? 13.992 20.344 17.25 1 92.38 287 ILE B CA 1
ATOM 5875 C C . ILE B 1 287 ? 13.609 19.531 16.016 1 92.38 287 ILE B C 1
ATOM 5877 O O . ILE B 1 287 ? 13.352 20.094 14.945 1 92.38 287 ILE B O 1
ATOM 5881 N N . ASN B 1 288 ? 13.57 18.234 16.172 1 92.62 288 ASN B N 1
ATOM 5882 C CA . ASN B 1 288 ? 13.188 17.359 15.062 1 92.62 288 ASN B CA 1
ATOM 5883 C C . ASN B 1 288 ? 11.789 17.688 14.547 1 92.62 288 ASN B C 1
ATOM 5885 O O . ASN B 1 288 ? 11.555 17.719 13.336 1 92.62 288 ASN B O 1
ATOM 5889 N N . ARG B 1 289 ? 10.938 17.938 15.438 1 90.12 289 ARG B N 1
ATOM 5890 C CA . ARG B 1 289 ? 9.539 18.188 15.117 1 90.12 289 ARG B CA 1
ATOM 5891 C C . ARG B 1 289 ? 9.359 19.547 14.445 1 90.12 289 ARG B C 1
ATOM 5893 O O . ARG B 1 289 ? 8.477 19.734 13.609 1 90.12 289 ARG B O 1
ATOM 5900 N N . ASN B 1 290 ? 10.281 20.422 14.711 1 89.81 290 ASN B N 1
ATOM 5901 C CA . ASN B 1 290 ? 9.945 21.812 14.359 1 89.81 290 ASN B CA 1
ATOM 5902 C C . ASN B 1 290 ? 10.953 22.391 13.375 1 89.81 290 ASN B C 1
ATOM 5904 O O . ASN B 1 290 ? 10.68 23.422 12.742 1 89.81 290 ASN B O 1
ATOM 5908 N N . TRP B 1 291 ? 12.148 21.781 13.234 1 92.12 291 TRP B N 1
ATOM 5909 C CA . TRP B 1 291 ? 13.148 22.469 12.43 1 92.12 291 TRP B CA 1
ATOM 5910 C C . TRP B 1 291 ? 13.812 21.5 11.453 1 92.12 291 TRP B C 1
ATOM 5912 O O . TRP B 1 291 ? 14.328 21.922 10.414 1 92.12 291 TRP B O 1
ATOM 5922 N N . LYS B 1 292 ? 13.852 20.266 11.828 1 94.19 292 LYS B N 1
ATOM 5923 C CA . LYS B 1 292 ? 14.523 19.312 10.953 1 94.19 292 LYS B CA 1
ATOM 5924 C C . LYS B 1 292 ? 13.586 18.797 9.867 1 94.19 292 LYS B C 1
ATOM 5926 O O . LYS B 1 292 ? 12.375 18.719 10.07 1 94.19 292 LYS B O 1
ATOM 5931 N N . PRO B 1 293 ? 14.188 18.5 8.695 1 96.12 293 PRO B N 1
ATOM 5932 C CA . PRO B 1 293 ? 13.344 17.844 7.688 1 96.12 293 PRO B CA 1
ATOM 5933 C C . PRO B 1 293 ? 12.961 16.422 8.086 1 96.12 293 PRO B C 1
ATOM 5935 O O . PRO B 1 293 ? 13.703 15.758 8.812 1 96.12 293 PRO B O 1
ATOM 5938 N N . SER B 1 294 ? 11.859 15.969 7.652 1 95.38 294 SER B N 1
ATOM 5939 C CA . SER B 1 294 ? 11.367 14.625 7.918 1 95.38 294 SER B CA 1
ATOM 5940 C C . SER B 1 294 ? 10.508 14.109 6.766 1 95.38 294 SER B C 1
ATOM 5942 O O . SER B 1 294 ? 9.859 14.891 6.07 1 95.38 294 SER B O 1
ATOM 5944 N N . VAL B 1 295 ? 10.516 12.82 6.539 1 96.69 295 VAL B N 1
ATOM 5945 C CA . VAL B 1 295 ? 9.781 12.195 5.449 1 96.69 295 VAL B CA 1
ATOM 5946 C C . VAL B 1 295 ? 8.703 11.266 6.012 1 96.69 295 VAL B C 1
ATOM 5948 O O . VAL B 1 295 ? 8.984 10.445 6.883 1 96.69 295 VAL B O 1
ATOM 5951 N N . SER B 1 296 ? 7.527 11.414 5.555 1 95.19 296 SER B N 1
ATOM 5952 C CA . SER B 1 296 ? 6.418 10.508 5.855 1 95.19 296 SER B CA 1
ATOM 5953 C C . SER B 1 296 ? 5.836 9.906 4.582 1 95.19 296 SER B C 1
ATOM 5955 O O . SER B 1 296 ? 5.848 10.539 3.525 1 95.19 296 SER B O 1
ATOM 5957 N N . TYR B 1 297 ? 5.426 8.719 4.695 1 96.62 297 TYR B N 1
ATOM 5958 C CA . TYR B 1 297 ? 4.715 8.031 3.621 1 96.62 297 TYR B CA 1
ATOM 5959 C C . TYR B 1 297 ? 3.219 7.973 3.908 1 96.62 297 TYR B C 1
ATOM 5961 O O . TYR B 1 297 ? 2.791 7.332 4.875 1 96.62 297 TYR B O 1
ATOM 5969 N N . ILE B 1 298 ? 2.393 8.555 3.008 1 94.12 298 ILE B N 1
ATOM 5970 C CA . ILE B 1 298 ? 1.038 8.805 3.486 1 94.12 298 ILE B CA 1
ATOM 5971 C C . ILE B 1 298 ? 0.028 8.172 2.531 1 94.12 298 ILE B C 1
ATOM 5973 O O . ILE B 1 298 ? -1.179 8.203 2.783 1 94.12 298 ILE B O 1
ATOM 5977 N N . GLY B 1 299 ? 0.506 7.574 1.439 1 95.31 299 GLY B N 1
ATOM 5978 C CA . GLY B 1 299 ? -0.391 6.926 0.495 1 95.31 299 GLY B CA 1
ATOM 5979 C C . GLY B 1 299 ? 0.325 6.012 -0.479 1 95.31 299 GLY B C 1
ATOM 5980 O O . GLY B 1 299 ? 1.543 6.105 -0.646 1 95.31 299 GLY B O 1
ATOM 5981 N N . GLN B 1 300 ? -0.525 5.191 -1.134 1 96.62 300 GLN B N 1
ATOM 5982 C CA . GLN B 1 300 ? 0.057 4.285 -2.119 1 96.62 300 GLN B CA 1
ATOM 5983 C C . GLN B 1 300 ? -0.993 3.818 -3.123 1 96.62 300 GLN B C 1
ATOM 5985 O O . GLN B 1 300 ? -2.17 3.682 -2.781 1 96.62 300 GLN B O 1
ATOM 5990 N N . ASP B 1 301 ? -0.6 3.703 -4.316 1 95.62 301 ASP B N 1
ATOM 5991 C CA . ASP B 1 301 ? -1.375 3.004 -5.34 1 95.62 301 ASP B CA 1
ATOM 5992 C C . ASP B 1 301 ? -0.533 1.938 -6.035 1 95.62 301 ASP B C 1
ATOM 5994 O O . ASP B 1 301 ? 0.659 2.139 -6.277 1 95.62 301 ASP B O 1
ATOM 5998 N N . GLY B 1 302 ? -1.136 0.811 -6.309 1 95.06 302 GLY B N 1
ATOM 5999 C CA . GLY B 1 302 ? -0.462 -0.269 -7.012 1 95.06 302 GLY B CA 1
ATOM 6000 C C . GLY B 1 302 ? -0.644 -1.62 -6.344 1 95.06 302 GLY B C 1
ATOM 6001 O O . GLY B 1 302 ? -1.062 -2.584 -6.988 1 95.06 302 GLY B O 1
ATOM 6002 N N . LEU B 1 303 ? -0.284 -1.709 -5.066 1 95.69 303 LEU B N 1
ATOM 6003 C CA . LEU B 1 303 ? -0.469 -2.957 -4.336 1 95.69 303 LEU B CA 1
ATOM 6004 C C . LEU B 1 303 ? -1.905 -3.086 -3.84 1 95.69 303 LEU B C 1
ATOM 6006 O O . LEU B 1 303 ? -2.422 -2.184 -3.178 1 95.69 303 LEU B O 1
ATOM 6010 N N . PRO B 1 304 ? -2.559 -4.176 -4.074 1 92.25 304 PRO B N 1
ATOM 6011 C CA . PRO B 1 304 ? -3.908 -4.398 -3.553 1 92.25 304 PRO B CA 1
ATOM 6012 C C . PRO B 1 304 ? -3.918 -4.75 -2.066 1 92.25 304 PRO B C 1
ATOM 6014 O O . PRO B 1 304 ? -2.855 -4.938 -1.467 1 92.25 304 PRO B O 1
ATOM 6017 N N . SER B 1 305 ? -5.164 -4.754 -1.491 1 93 305 SER B N 1
ATOM 6018 C CA . SER B 1 305 ? -5.301 -5.207 -0.111 1 93 305 SER B CA 1
ATOM 6019 C C . SER B 1 305 ? -4.879 -6.664 0.039 1 93 305 SER B C 1
ATOM 6021 O O . SER B 1 305 ? -5.094 -7.473 -0.864 1 93 305 SER B O 1
ATOM 6023 N N . VAL B 1 306 ? -4.301 -7.051 1.172 1 91.31 306 VAL B N 1
ATOM 6024 C CA . VAL B 1 306 ? -3.863 -8.414 1.441 1 91.31 306 VAL B CA 1
ATOM 6025 C C . VAL B 1 306 ? -5.066 -9.352 1.457 1 91.31 306 VAL B C 1
ATOM 6027 O O . VAL B 1 306 ? -4.914 -10.578 1.367 1 91.31 306 VAL B O 1
ATOM 6030 N N . ARG B 1 307 ? -6.281 -8.891 1.521 1 84.31 307 ARG B N 1
ATOM 6031 C CA . ARG B 1 307 ? -7.508 -9.68 1.551 1 84.31 307 ARG B CA 1
ATOM 6032 C C . ARG B 1 307 ? -7.996 -9.984 0.139 1 84.31 307 ARG B C 1
ATOM 6034 O O . ARG B 1 307 ? -8.844 -10.859 -0.052 1 84.31 307 ARG B O 1
ATOM 6041 N N . GLN B 1 308 ? -7.527 -9.211 -0.808 1 77.19 308 GLN B N 1
ATOM 6042 C CA . GLN B 1 308 ? -7.957 -9.359 -2.195 1 77.19 308 GLN B CA 1
ATOM 6043 C C . GLN B 1 308 ? -6.762 -9.484 -3.133 1 77.19 308 GLN B C 1
ATOM 6045 O O . GLN B 1 308 ? -6.582 -8.664 -4.035 1 77.19 308 GLN B O 1
ATOM 6050 N N . ILE B 1 309 ? -6.082 -10.539 -2.934 1 73.75 309 ILE B N 1
ATOM 6051 C CA . ILE B 1 309 ? -4.836 -10.602 -3.689 1 73.75 309 ILE B CA 1
ATOM 6052 C C . ILE B 1 309 ? -4.949 -11.648 -4.793 1 73.75 309 ILE B C 1
ATOM 6054 O O . ILE B 1 309 ? -5.738 -12.594 -4.684 1 73.75 309 ILE B O 1
ATOM 6058 N N . ASN B 1 310 ? -4.199 -11.43 -5.969 1 66.31 310 ASN B N 1
ATOM 6059 C CA . ASN B 1 310 ? -4.094 -12.367 -7.082 1 66.31 310 ASN B CA 1
ATOM 6060 C C . ASN B 1 310 ? -2.666 -12.875 -7.25 1 66.31 310 ASN B C 1
ATOM 6062 O O . ASN B 1 310 ? -2.324 -13.453 -8.289 1 66.31 310 ASN B O 1
ATOM 6066 N N . ASP B 1 311 ? -1.873 -12.945 -6.41 1 80.75 311 ASP B N 1
ATOM 6067 C CA . ASP B 1 311 ? -0.479 -13.383 -6.434 1 80.75 311 ASP B CA 1
ATOM 6068 C C . ASP B 1 311 ? 0.23 -12.883 -7.691 1 80.75 311 ASP B C 1
ATOM 6070 O O . ASP B 1 311 ? 0.722 -13.68 -8.492 1 80.75 311 ASP B O 1
ATOM 6074 N N . GLN B 1 312 ? 0.303 -11.648 -7.902 1 85.94 312 GLN B N 1
ATOM 6075 C CA . GLN B 1 312 ? 0.873 -11.039 -9.094 1 85.94 312 GLN B CA 1
ATOM 6076 C C . GLN B 1 312 ? 1.951 -10.023 -8.727 1 85.94 312 GLN B C 1
ATOM 6078 O O . GLN B 1 312 ? 1.892 -9.398 -7.664 1 85.94 312 GLN B O 1
ATOM 6083 N N . ILE B 1 313 ? 2.918 -9.992 -9.609 1 91.94 313 ILE B N 1
ATOM 6084 C CA . ILE B 1 313 ? 3.863 -8.883 -9.578 1 91.94 313 ILE B CA 1
ATOM 6085 C C . ILE B 1 313 ? 3.232 -7.652 -10.219 1 91.94 313 ILE B C 1
ATOM 6087 O O . ILE B 1 313 ? 2.762 -7.711 -11.359 1 91.94 313 ILE B O 1
ATOM 6091 N N . ILE B 1 314 ? 3.193 -6.605 -9.516 1 93.81 314 ILE B N 1
ATOM 6092 C CA . ILE B 1 314 ? 2.486 -5.414 -9.977 1 93.81 314 ILE B CA 1
ATOM 6093 C C . ILE B 1 314 ? 3.348 -4.664 -10.992 1 93.81 314 ILE B C 1
ATOM 6095 O O . ILE B 1 314 ? 4.578 -4.664 -10.891 1 93.81 314 ILE B O 1
ATOM 6099 N N . PRO B 1 315 ? 2.74 -4.023 -11.961 1 95.12 315 PRO B N 1
ATOM 6100 C CA . PRO B 1 315 ? 3.486 -3.305 -13 1 95.12 315 PRO B CA 1
ATOM 6101 C C . PRO B 1 315 ? 4.066 -1.984 -12.5 1 95.12 315 PRO B C 1
ATOM 6103 O O . PRO B 1 315 ? 5.117 -1.548 -12.969 1 95.12 315 PRO B O 1
ATOM 6106 N N . GLU B 1 316 ? 3.316 -1.359 -11.57 1 97.38 316 GLU B N 1
ATOM 6107 C CA . GLU B 1 316 ? 3.65 -0.005 -11.148 1 97.38 316 GLU B CA 1
ATOM 6108 C C . GLU B 1 316 ? 3.297 0.215 -9.68 1 97.38 316 GLU B C 1
ATOM 6110 O O . GLU B 1 316 ? 2.305 -0.329 -9.188 1 97.38 316 GLU B O 1
ATOM 6115 N N . LEU B 1 317 ? 4.16 0.948 -9 1 98.25 317 LEU B N 1
ATOM 6116 C CA . LEU B 1 317 ? 3.92 1.343 -7.617 1 98.25 317 LEU B CA 1
ATOM 6117 C C . LEU B 1 317 ? 4.09 2.848 -7.441 1 98.25 317 LEU B C 1
ATOM 6119 O O . LEU B 1 317 ? 5.062 3.428 -7.93 1 98.25 317 LEU B O 1
ATOM 6123 N N . ILE B 1 318 ? 3.104 3.473 -6.828 1 98.44 318 ILE B N 1
ATOM 6124 C CA . ILE B 1 318 ? 3.16 4.891 -6.488 1 98.44 318 ILE B CA 1
ATOM 6125 C C . ILE B 1 318 ? 3.107 5.059 -4.969 1 98.44 318 ILE B C 1
ATOM 6127 O O . ILE B 1 318 ? 2.254 4.469 -4.305 1 98.44 318 ILE B O 1
ATOM 6131 N N . ILE B 1 319 ? 4.023 5.762 -4.418 1 98.06 319 ILE B N 1
ATOM 6132 C CA . ILE B 1 319 ? 3.969 6.145 -3.012 1 98.06 319 ILE B CA 1
ATOM 6133 C C . ILE B 1 319 ? 4.008 7.668 -2.891 1 98.06 319 ILE B C 1
ATOM 6135 O O . ILE B 1 319 ? 4.852 8.32 -3.506 1 98.06 319 ILE B O 1
ATOM 6139 N N . ARG B 1 320 ? 3.076 8.211 -2.152 1 98.06 320 ARG B N 1
ATOM 6140 C CA . ARG B 1 320 ? 3.094 9.641 -1.877 1 98.06 320 ARG B CA 1
ATOM 6141 C C . ARG B 1 320 ? 3.963 9.953 -0.664 1 98.06 320 ARG B C 1
ATOM 6143 O O . ARG B 1 320 ? 3.717 9.445 0.432 1 98.06 320 ARG B O 1
ATOM 6150 N N . LEU B 1 321 ? 4.949 10.797 -0.862 1 97.5 321 LEU B N 1
ATOM 6151 C CA . LEU B 1 321 ? 5.824 11.312 0.185 1 97.5 321 LEU B CA 1
ATOM 6152 C C . LEU B 1 321 ? 5.328 12.664 0.697 1 97.5 321 LEU B C 1
ATOM 6154 O O . LEU B 1 321 ? 4.996 13.547 -0.094 1 97.5 321 LEU B O 1
ATOM 6158 N N . SER B 1 322 ? 5.18 12.742 1.962 1 94 322 SER B N 1
ATOM 6159 C CA . SER B 1 322 ? 5.027 14.023 2.643 1 94 322 SER B CA 1
ATOM 6160 C C . SER B 1 322 ? 6.312 14.414 3.365 1 94 322 SER B C 1
ATOM 6162 O O . SER B 1 322 ? 6.719 13.758 4.324 1 94 322 SER B O 1
ATOM 6164 N N . ILE B 1 323 ? 6.926 15.484 2.906 1 95.62 323 ILE B N 1
ATOM 6165 C CA . ILE B 1 323 ? 8.219 15.875 3.447 1 95.62 323 ILE B CA 1
ATOM 6166 C C . ILE B 1 323 ? 8.109 17.25 4.117 1 95.62 323 ILE B C 1
ATOM 6168 O O . ILE B 1 323 ? 7.711 18.219 3.482 1 95.62 323 ILE B O 1
ATOM 6172 N N . ARG B 1 324 ? 8.398 17.297 5.32 1 94.25 324 ARG B N 1
ATOM 6173 C CA . ARG B 1 324 ? 8.516 18.562 6.027 1 94.25 324 ARG B CA 1
ATOM 6174 C C . ARG B 1 324 ? 9.906 19.156 5.863 1 94.25 324 ARG B C 1
ATOM 6176 O O . ARG B 1 324 ? 10.898 18.422 5.84 1 94.25 324 ARG B O 1
ATOM 6183 N N . LEU B 1 325 ? 9.953 20.469 5.766 1 94.81 325 LEU B N 1
ATOM 6184 C CA . LEU B 1 325 ? 11.211 21.188 5.539 1 94.81 325 LEU B CA 1
ATOM 6185 C C . LEU B 1 325 ? 11.484 22.172 6.668 1 94.81 325 LEU B C 1
ATOM 6187 O O . LEU B 1 325 ? 10.555 22.672 7.305 1 94.81 325 LEU B O 1
ATOM 6191 N N . PRO B 1 326 ? 12.812 22.406 6.867 1 94.75 326 PRO B N 1
ATOM 6192 C CA . PRO B 1 326 ? 13.109 23.516 7.781 1 94.75 326 PRO B CA 1
ATOM 6193 C C . PRO B 1 326 ? 12.406 24.812 7.387 1 94.75 326 PRO B C 1
ATOM 6195 O O . PRO B 1 326 ? 12.219 25.078 6.199 1 94.75 326 PRO B O 1
ATOM 6198 N N . PRO B 1 327 ? 12.102 25.609 8.367 1 91.62 327 PRO B N 1
ATOM 6199 C CA . PRO B 1 327 ? 11.352 26.844 8.133 1 91.62 327 PRO B CA 1
ATOM 6200 C C . PRO B 1 327 ? 12.016 27.734 7.09 1 91.62 327 PRO B C 1
ATOM 6202 O O . PRO B 1 327 ? 11.328 28.453 6.359 1 91.62 327 PRO B O 1
ATOM 6205 N N . ASN B 1 328 ? 13.297 27.75 6.988 1 90.5 328 ASN B N 1
ATOM 6206 C CA . ASN B 1 328 ? 14.016 28.688 6.129 1 90.5 328 ASN B CA 1
ATOM 6207 C C . ASN B 1 328 ? 14.508 28.016 4.852 1 90.5 328 ASN B C 1
ATOM 6209 O O . ASN B 1 328 ? 15.383 28.547 4.168 1 90.5 328 ASN B O 1
ATOM 6213 N N . LYS B 1 329 ? 14 26.844 4.621 1 93.5 329 LYS B N 1
ATOM 6214 C CA . LYS B 1 329 ? 14.359 26.156 3.383 1 93.5 329 LYS B CA 1
ATOM 6215 C C . LYS B 1 329 ? 13.336 26.438 2.283 1 93.5 329 LYS B C 1
ATOM 6217 O O . LYS B 1 329 ? 12.133 26.312 2.502 1 93.5 329 LYS B O 1
ATOM 6222 N N . CYS B 1 330 ? 13.828 26.828 1.11 1 92.5 330 CYS B N 1
ATOM 6223 C CA . CYS B 1 330 ? 12.945 27.078 -0.023 1 92.5 330 CYS B CA 1
ATOM 6224 C C . CYS B 1 330 ? 12.305 25.781 -0.519 1 92.5 330 CYS B C 1
ATOM 6226 O O . CYS B 1 330 ? 12.992 24.906 -1.03 1 92.5 330 CYS B O 1
ATOM 6228 N N . ALA B 1 331 ? 11.086 25.703 -0.516 1 92.69 331 ALA B N 1
ATOM 6229 C CA . ALA B 1 331 ? 10.367 24.453 -0.823 1 92.69 331 ALA B CA 1
ATOM 6230 C C . ALA B 1 331 ? 10.445 24.141 -2.312 1 92.69 331 ALA B C 1
ATOM 6232 O O . ALA B 1 331 ? 10.609 22.969 -2.693 1 92.69 331 ALA B O 1
ATOM 6233 N N . LYS B 1 332 ? 10.289 25.172 -3.133 1 92.75 332 LYS B N 1
ATOM 6234 C CA . LYS B 1 332 ? 10.32 24.953 -4.574 1 92.75 332 LYS B CA 1
ATOM 6235 C C . LYS B 1 332 ? 11.656 24.359 -5.012 1 92.75 332 LYS B C 1
ATOM 6237 O O . LYS B 1 332 ? 11.688 23.375 -5.758 1 92.75 332 LYS B O 1
ATOM 6242 N N . GLU B 1 333 ? 12.695 24.938 -4.52 1 96.81 333 GLU B N 1
ATOM 6243 C CA . GLU B 1 333 ? 14.023 24.438 -4.844 1 96.81 333 GLU B CA 1
ATOM 6244 C C . GLU B 1 333 ? 14.234 23.031 -4.27 1 96.81 333 GLU B C 1
ATOM 6246 O O . GLU B 1 333 ? 14.82 22.172 -4.922 1 96.81 333 GLU B O 1
ATOM 6251 N N . ALA B 1 334 ? 13.812 22.859 -3.066 1 97.75 334 ALA B N 1
ATOM 6252 C CA . ALA B 1 334 ? 13.93 21.562 -2.422 1 97.75 334 ALA B CA 1
ATOM 6253 C C . ALA B 1 334 ? 13.18 20.484 -3.211 1 97.75 334 ALA B C 1
ATOM 6255 O O . ALA B 1 334 ? 13.68 19.375 -3.375 1 97.75 334 ALA B O 1
ATOM 6256 N N . ALA B 1 335 ? 12.008 20.812 -3.689 1 97.44 335 ALA B N 1
ATOM 6257 C CA . ALA B 1 335 ? 11.195 19.859 -4.445 1 97.44 335 ALA B CA 1
ATOM 6258 C C . ALA B 1 335 ? 11.898 19.453 -5.742 1 97.44 335 ALA B C 1
ATOM 6260 O O . ALA B 1 335 ? 11.906 18.266 -6.109 1 97.44 335 ALA B O 1
ATOM 6261 N N . ILE B 1 336 ? 12.453 20.406 -6.43 1 98.12 336 ILE B N 1
ATOM 6262 C CA . ILE B 1 336 ? 13.18 20.141 -7.668 1 98.12 336 ILE B CA 1
ATOM 6263 C C . ILE B 1 336 ? 14.383 19.25 -7.383 1 98.12 336 ILE B C 1
ATOM 6265 O O . ILE B 1 336 ? 14.648 18.297 -8.125 1 98.12 336 ILE B O 1
ATOM 6269 N N . PHE B 1 337 ? 15.109 19.562 -6.348 1 98.44 337 PHE B N 1
ATOM 6270 C CA . PHE B 1 337 ? 16.266 18.766 -5.953 1 98.44 337 PHE B CA 1
ATOM 6271 C C . PHE B 1 337 ? 15.852 17.312 -5.707 1 98.44 337 PHE B C 1
ATOM 6273 O O . PHE B 1 337 ? 16.484 16.391 -6.219 1 98.44 337 PHE B O 1
ATOM 6280 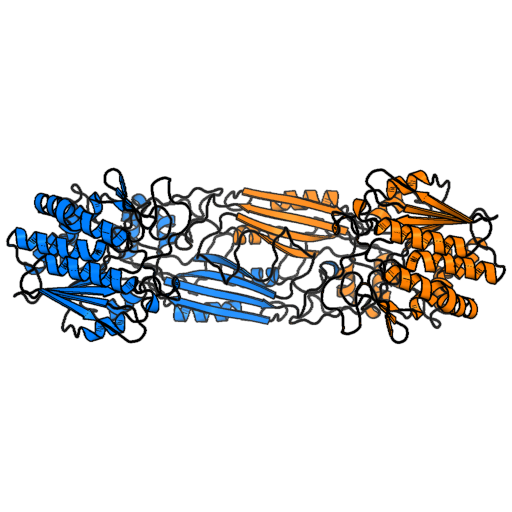N N . VAL B 1 338 ? 14.766 17.094 -4.883 1 98.81 338 VAL B N 1
ATOM 6281 C CA . VAL B 1 338 ? 14.328 15.758 -4.531 1 98.81 338 VAL B CA 1
ATOM 6282 C C . VAL B 1 338 ? 13.883 15.008 -5.789 1 98.81 338 VAL B C 1
ATOM 6284 O O . VAL B 1 338 ? 14.18 13.82 -5.953 1 98.81 338 VAL B O 1
ATOM 6287 N N . LYS B 1 339 ? 13.18 15.719 -6.68 1 98.62 339 LYS B N 1
ATOM 6288 C CA . LYS B 1 339 ? 12.781 15.117 -7.949 1 98.62 339 LYS B CA 1
ATOM 6289 C C . LYS B 1 339 ? 13.992 14.609 -8.719 1 98.62 339 LYS B C 1
ATOM 6291 O O . LYS B 1 339 ? 14.023 13.453 -9.156 1 98.62 339 LYS B O 1
ATOM 6296 N N . GLN B 1 340 ? 14.961 15.43 -8.82 1 98.62 340 GLN B N 1
ATOM 6297 C CA . GLN B 1 340 ? 16.172 15.055 -9.555 1 98.62 340 GLN B CA 1
ATOM 6298 C C . GLN B 1 340 ? 16.891 13.906 -8.867 1 98.62 340 GLN B C 1
ATOM 6300 O O . GLN B 1 340 ? 17.359 12.977 -9.531 1 98.62 340 GLN B O 1
ATOM 6305 N N . LEU B 1 341 ? 16.984 13.977 -7.57 1 98.75 341 LEU B N 1
ATOM 6306 C CA . LEU B 1 341 ? 17.656 12.953 -6.773 1 98.75 341 LEU B CA 1
ATOM 6307 C C . LEU B 1 341 ? 17.031 11.586 -7.012 1 98.75 341 LEU B C 1
ATOM 6309 O O . LEU B 1 341 ? 17.75 10.586 -7.152 1 98.75 341 LEU B O 1
ATOM 6313 N N . LEU B 1 342 ? 15.68 11.5 -7.059 1 98.69 342 LEU B N 1
ATOM 6314 C CA . LEU B 1 342 ? 14.961 10.227 -7.094 1 98.69 342 LEU B CA 1
ATOM 6315 C C . LEU B 1 342 ? 14.859 9.695 -8.516 1 98.69 342 LEU B C 1
ATOM 6317 O O . LEU B 1 342 ? 14.75 8.492 -8.734 1 98.69 342 LEU B O 1
ATOM 6321 N N . GLU B 1 343 ? 14.906 10.578 -9.5 1 98.62 343 GLU B N 1
ATOM 6322 C CA . GLU B 1 343 ? 14.758 10.148 -10.891 1 98.62 343 GLU B CA 1
ATOM 6323 C C . GLU B 1 343 ? 16.109 9.789 -11.508 1 98.62 343 GLU B C 1
ATOM 6325 O O . GLU B 1 343 ? 16.156 9.148 -12.562 1 98.62 343 GLU B O 1
ATOM 6330 N N . LYS B 1 344 ? 17.109 10.18 -10.867 1 97.94 344 LYS B N 1
ATOM 6331 C CA . LYS B 1 344 ? 18.438 10 -11.438 1 97.94 344 LYS B CA 1
ATOM 6332 C C . LYS B 1 344 ? 18.828 8.523 -11.445 1 97.94 344 LYS B C 1
ATOM 6334 O O . LYS B 1 344 ? 18.719 7.84 -10.422 1 97.94 344 LYS B O 1
ATOM 6339 N N . ASP B 1 345 ? 19.312 7.996 -12.531 1 97.31 345 ASP B N 1
ATOM 6340 C CA . ASP B 1 345 ? 19.891 6.668 -12.711 1 97.31 345 ASP B CA 1
ATOM 6341 C C . ASP B 1 345 ? 19.062 5.605 -11.984 1 97.31 345 ASP B C 1
ATOM 6343 O O . ASP B 1 345 ? 19.594 4.887 -11.133 1 97.31 345 ASP B O 1
ATOM 6347 N N . PRO B 1 346 ? 17.875 5.441 -12.32 1 96.75 346 PRO B N 1
ATOM 6348 C CA . PRO B 1 346 ? 17.047 4.438 -11.648 1 96.75 346 PRO B CA 1
ATOM 6349 C C . PRO B 1 346 ? 17.594 3.018 -11.805 1 96.75 346 PRO B C 1
ATOM 6351 O O . PRO B 1 346 ? 18.094 2.662 -12.883 1 96.75 346 PRO B O 1
ATOM 6354 N N . PRO B 1 347 ? 17.594 2.209 -10.758 1 96.19 347 PRO B N 1
ATOM 6355 C CA . PRO B 1 347 ? 17.984 0.805 -10.875 1 96.19 347 PRO B CA 1
ATOM 6356 C C . PRO B 1 347 ? 17.281 0.082 -12.016 1 96.19 347 PRO B C 1
ATOM 6358 O O . PRO B 1 347 ? 16.078 0.277 -12.227 1 96.19 347 PRO B O 1
ATOM 6361 N N . PHE B 1 348 ? 18.078 -0.695 -12.906 1 95.75 348 PHE B N 1
ATOM 6362 C CA . PHE B 1 348 ? 17.578 -1.506 -14.008 1 95.75 348 PHE B CA 1
ATOM 6363 C C . PHE B 1 348 ? 16.922 -0.628 -15.07 1 95.75 348 PHE B C 1
ATOM 6365 O O . PHE B 1 348 ? 16.031 -1.081 -15.805 1 95.75 348 PHE B O 1
ATOM 6372 N N . ASN B 1 349 ? 17.219 0.647 -15.023 1 96.75 349 ASN B N 1
ATOM 6373 C CA . ASN B 1 349 ? 16.688 1.61 -15.984 1 96.75 349 ASN B CA 1
ATOM 6374 C C . ASN B 1 349 ? 15.164 1.623 -15.977 1 96.75 349 ASN B C 1
ATOM 6376 O O . ASN B 1 349 ? 14.531 1.715 -17.031 1 96.75 349 ASN B O 1
ATOM 6380 N N . ALA B 1 350 ? 14.648 1.38 -14.836 1 97.5 350 ALA B N 1
ATOM 6381 C CA . ALA B 1 350 ? 13.195 1.42 -14.688 1 97.5 350 ALA B CA 1
ATOM 6382 C C . ALA B 1 350 ? 12.648 2.807 -15.016 1 97.5 350 ALA B C 1
ATOM 6384 O O . ALA B 1 350 ? 13.391 3.789 -15.023 1 97.5 350 ALA B O 1
ATOM 6385 N N . ASP B 1 351 ? 11.367 2.85 -15.359 1 98.31 351 ASP B N 1
ATOM 6386 C CA . ASP B 1 351 ? 10.672 4.121 -15.539 1 98.31 351 ASP B CA 1
ATOM 6387 C C . ASP B 1 351 ? 10.281 4.73 -14.195 1 98.31 351 ASP B C 1
ATOM 6389 O O . ASP B 1 351 ? 9.336 4.27 -13.547 1 98.31 351 ASP B O 1
ATOM 6393 N N . VAL B 1 352 ? 11 5.77 -13.789 1 98.75 352 VAL B N 1
ATOM 6394 C CA . VAL B 1 352 ? 10.797 6.41 -12.492 1 98.75 352 VAL B CA 1
ATOM 6395 C C . VAL B 1 352 ? 10.406 7.875 -12.695 1 98.75 352 VAL B C 1
ATOM 6397 O O . VAL B 1 352 ? 11.094 8.609 -13.406 1 98.75 352 VAL B O 1
ATOM 6400 N N . LYS B 1 353 ? 9.336 8.25 -12.078 1 98.69 353 LYS B N 1
ATOM 6401 C CA . LYS B 1 353 ? 8.883 9.641 -12.094 1 98.69 353 LYS B CA 1
ATOM 6402 C C . LYS B 1 353 ? 8.586 10.133 -10.688 1 98.69 353 LYS B C 1
ATOM 6404 O O . LYS B 1 353 ? 7.934 9.438 -9.906 1 98.69 353 LYS B O 1
ATOM 6409 N N . ALA B 1 354 ? 9.094 11.25 -10.367 1 98.69 354 ALA B N 1
ATOM 6410 C CA . ALA B 1 354 ? 8.766 11.961 -9.133 1 98.69 354 ALA B CA 1
ATOM 6411 C C . ALA B 1 354 ? 7.926 13.203 -9.422 1 98.69 354 ALA B C 1
ATOM 6413 O O . ALA B 1 354 ? 8.469 14.273 -9.703 1 98.69 354 ALA B O 1
ATOM 6414 N N . ASN B 1 355 ? 6.633 13.062 -9.219 1 98.19 355 ASN B N 1
ATOM 6415 C CA . ASN B 1 355 ? 5.727 14.172 -9.516 1 98.19 355 ASN B CA 1
ATOM 6416 C C . ASN B 1 355 ? 5.531 15.078 -8.305 1 98.19 355 ASN B C 1
ATOM 6418 O O . ASN B 1 355 ? 5.004 14.641 -7.277 1 98.19 355 ASN B O 1
ATOM 6422 N N . ILE B 1 356 ? 5.883 16.312 -8.461 1 96.44 356 ILE B N 1
ATOM 6423 C CA . ILE B 1 356 ? 5.68 17.281 -7.395 1 96.44 356 ILE B CA 1
ATOM 6424 C C . ILE B 1 356 ? 4.199 17.656 -7.316 1 96.44 356 ILE B C 1
ATOM 6426 O O . ILE B 1 356 ? 3.637 18.203 -8.273 1 96.44 356 ILE B O 1
ATOM 6430 N N . ILE B 1 357 ? 3.621 17.375 -6.219 1 90.38 357 ILE B N 1
ATOM 6431 C CA . ILE B 1 357 ? 2.197 17.641 -6.027 1 90.38 357 ILE B CA 1
ATOM 6432 C C . ILE B 1 357 ? 2.002 19.016 -5.395 1 90.38 357 ILE B C 1
ATOM 6434 O O . ILE B 1 357 ? 1.065 19.734 -5.742 1 90.38 357 ILE B O 1
ATOM 6438 N N . SER B 1 358 ? 2.824 19.375 -4.418 1 84.69 358 SER B N 1
ATOM 6439 C CA . SER B 1 358 ? 2.777 20.656 -3.729 1 84.69 358 SER B CA 1
ATOM 6440 C C . SER B 1 358 ? 4.117 20.984 -3.07 1 84.69 358 SER B C 1
ATOM 6442 O O . SER B 1 358 ? 4.91 20.078 -2.791 1 84.69 358 SER B O 1
ATOM 6444 N N . ALA B 1 359 ? 4.418 22.25 -2.941 1 89.69 359 ALA B N 1
ATOM 6445 C CA . ALA B 1 359 ? 5.613 22.75 -2.266 1 89.69 359 ALA B CA 1
ATOM 6446 C C . ALA B 1 359 ? 5.363 24.109 -1.646 1 89.69 359 ALA B C 1
ATOM 6448 O O . ALA B 1 359 ? 5.027 25.062 -2.352 1 89.69 359 ALA B O 1
ATOM 6449 N N . GLY B 1 360 ? 5.422 24.188 -0.292 1 85.25 360 GLY B N 1
ATOM 6450 C CA . GLY B 1 360 ? 5.23 25.438 0.429 1 85.25 360 GLY B CA 1
ATOM 6451 C C . GLY B 1 360 ? 6.348 25.734 1.414 1 85.25 360 GLY B C 1
ATOM 6452 O O . GLY B 1 360 ? 6.621 24.938 2.311 1 85.25 360 GLY B O 1
ATOM 6453 N N . THR B 1 361 ? 6.941 26.844 1.145 1 88.5 361 THR B N 1
ATOM 6454 C CA . THR B 1 361 ? 8.039 27.266 2.018 1 88.5 361 THR B CA 1
ATOM 6455 C C . THR B 1 361 ? 7.52 27.578 3.418 1 88.5 361 THR B C 1
ATOM 6457 O O . THR B 1 361 ? 6.414 28.109 3.57 1 88.5 361 THR B O 1
ATOM 6460 N N . GLY B 1 362 ? 8.367 27.188 4.418 1 87 362 GLY B N 1
ATOM 6461 C CA . GLY B 1 362 ? 8.016 27.516 5.789 1 87 362 GLY B CA 1
ATOM 6462 C C . GLY B 1 362 ? 8.133 28.984 6.102 1 87 362 GLY B C 1
ATOM 6463 O O . GLY B 1 362 ? 8.125 29.828 5.195 1 87 362 GLY B O 1
ATOM 6464 N N . LEU B 1 363 ? 7.965 29.219 7.398 1 84.94 363 LEU B N 1
ATOM 6465 C CA . LEU B 1 363 ? 8.031 30.594 7.887 1 84.94 363 LEU B CA 1
ATOM 6466 C C . LEU B 1 363 ? 9.109 30.734 8.961 1 84.94 363 LEU B C 1
ATOM 6468 O O . LEU B 1 363 ? 9.234 29.875 9.836 1 84.94 363 LEU B O 1
ATOM 6472 N N . ASN B 1 364 ? 9.891 31.641 8.773 1 87.38 364 ASN B N 1
ATOM 6473 C CA . ASN B 1 364 ? 10.852 32.062 9.789 1 87.38 364 ASN B CA 1
ATOM 6474 C C . ASN B 1 364 ? 10.828 33.594 9.969 1 87.38 364 ASN B C 1
ATOM 6476 O O . ASN B 1 364 ? 11.477 34.312 9.219 1 87.38 364 ASN B O 1
ATOM 6480 N N . ILE B 1 365 ? 10.102 33.969 11.008 1 82.81 365 ILE B N 1
ATOM 6481 C CA . ILE B 1 365 ? 9.875 35.406 11.195 1 82.81 365 ILE B CA 1
ATOM 6482 C C . ILE B 1 365 ? 11.094 36.031 11.875 1 82.81 365 ILE B C 1
ATOM 6484 O O . ILE B 1 365 ? 11.844 35.344 12.57 1 82.81 365 ILE B O 1
ATOM 6488 N N . ASN B 1 366 ? 11.211 37.281 11.586 1 83.38 366 ASN B N 1
ATOM 6489 C CA . ASN B 1 366 ? 12.25 38 12.305 1 83.38 366 ASN B CA 1
ATOM 6490 C C . ASN B 1 366 ? 11.977 38.062 13.805 1 83.38 366 ASN B C 1
ATOM 6492 O O . ASN B 1 366 ? 10.82 38.031 14.227 1 83.38 366 ASN B O 1
ATOM 6496 N N . SER B 1 367 ? 13.078 38.062 14.508 1 83.44 367 SER B N 1
ATOM 6497 C CA . SER B 1 367 ? 12.906 38.219 15.945 1 83.44 367 SER B CA 1
ATOM 6498 C C . SER B 1 367 ? 12.188 39.531 16.281 1 83.44 367 SER B C 1
ATOM 6500 O O . SER B 1 367 ? 12.375 40.531 15.609 1 83.44 367 SER B O 1
ATOM 6502 N N . PHE B 1 368 ? 11.398 39.469 17.312 1 85.12 368 PHE B N 1
ATOM 6503 C CA . PHE B 1 368 ? 10.695 40.656 17.781 1 85.12 368 PHE B CA 1
ATOM 6504 C C . PHE B 1 368 ? 11.68 41.719 18.25 1 85.12 368 PHE B C 1
ATOM 6506 O O . PHE B 1 368 ? 12.758 41.375 18.766 1 85.12 368 PHE B O 1
ATOM 6513 N N . SER B 1 369 ? 11.258 42.969 18.062 1 88.62 369 SER B N 1
ATOM 6514 C CA . SER B 1 369 ? 12.016 44.031 18.703 1 88.62 369 SER B CA 1
ATOM 6515 C C . SER B 1 369 ? 12.023 43.875 20.219 1 88.62 369 SER B C 1
ATOM 6517 O O . SER B 1 369 ? 11.102 43.281 20.797 1 88.62 369 SER B O 1
ATOM 6519 N N . PRO B 1 370 ? 13.109 44.312 20.797 1 90.94 370 PRO B N 1
ATOM 6520 C CA . PRO B 1 370 ? 13.148 44.25 22.266 1 90.94 370 PRO B CA 1
ATOM 6521 C C . PRO B 1 370 ? 11.906 44.844 22.922 1 90.94 370 PRO B C 1
ATOM 6523 O O . PRO B 1 370 ? 11.406 44.312 23.906 1 90.94 370 PRO B O 1
ATOM 6526 N N . LYS B 1 371 ? 11.414 45.875 22.312 1 92.06 371 LYS B N 1
ATOM 6527 C CA . LYS B 1 371 ? 10.219 46.562 22.812 1 92.06 371 LYS B CA 1
ATOM 6528 C C . LYS B 1 371 ? 9.016 45.625 22.781 1 92.06 371 LYS B C 1
ATOM 6530 O O . LYS B 1 371 ? 8.328 45.438 23.797 1 92.06 371 LYS B O 1
ATOM 6535 N N . LEU B 1 372 ? 8.789 45.094 21.688 1 92.19 372 LEU B N 1
ATOM 6536 C CA . LEU B 1 372 ? 7.633 44.219 21.562 1 92.19 372 LEU B CA 1
ATOM 6537 C C . LEU B 1 372 ? 7.785 42.969 22.438 1 92.19 372 LEU B C 1
ATOM 6539 O O . LEU B 1 372 ? 6.809 42.5 23.031 1 92.19 372 LEU B O 1
ATOM 6543 N N . LYS B 1 373 ? 8.953 42.5 22.547 1 91.94 373 LYS B N 1
ATOM 6544 C CA . LYS B 1 373 ? 9.219 41.344 23.391 1 91.94 373 LYS B CA 1
ATOM 6545 C C . LYS B 1 373 ? 8.859 41.625 24.844 1 91.94 373 LYS B C 1
ATOM 6547 O O . LYS B 1 373 ? 8.242 40.812 25.516 1 91.94 373 LYS B O 1
ATOM 6552 N N . ASP B 1 374 ? 9.266 42.75 25.281 1 95 374 ASP B N 1
ATOM 6553 C CA . ASP B 1 374 ? 8.969 43.156 26.656 1 95 374 ASP B CA 1
ATOM 6554 C C . ASP B 1 374 ? 7.461 43.312 26.859 1 95 374 ASP B C 1
ATOM 6556 O O . ASP B 1 374 ? 6.934 42.906 27.906 1 95 374 ASP B O 1
ATOM 6560 N N . ILE B 1 375 ? 6.84 43.875 25.906 1 96.38 375 ILE B N 1
ATOM 6561 C CA . ILE B 1 375 ? 5.398 44.094 25.984 1 96.38 375 ILE B CA 1
ATOM 6562 C C . ILE B 1 375 ? 4.684 42.75 26.062 1 96.38 375 ILE B C 1
ATOM 6564 O O . ILE B 1 375 ? 3.807 42.531 26.906 1 96.38 375 ILE B O 1
ATOM 6568 N N . LEU B 1 376 ? 5.082 41.844 25.25 1 96.25 376 LEU B N 1
ATOM 6569 C CA . LEU B 1 376 ? 4.438 40.562 25.188 1 96.25 376 LEU B CA 1
ATOM 6570 C C . LEU B 1 376 ? 4.688 39.75 26.453 1 96.25 376 LEU B C 1
ATOM 6572 O O . LEU B 1 376 ? 3.787 39.062 26.953 1 96.25 376 LEU B O 1
ATOM 6576 N N . ASN B 1 377 ? 5.805 39.844 27 1 95.94 377 ASN B N 1
ATOM 6577 C CA . ASN B 1 377 ? 6.117 39.188 28.25 1 95.94 377 ASN B CA 1
ATOM 6578 C C . ASN B 1 377 ? 5.289 39.75 29.406 1 95.94 377 ASN B C 1
ATOM 6580 O O . ASN B 1 377 ? 4.785 39 30.234 1 95.94 377 ASN B O 1
ATOM 6584 N N . THR B 1 378 ? 5.258 41 29.422 1 97.31 378 THR B N 1
ATOM 6585 C CA . THR B 1 378 ? 4.465 41.656 30.469 1 97.31 378 THR B CA 1
ATOM 6586 C C . THR B 1 378 ? 2.992 41.281 30.328 1 97.31 378 THR B C 1
ATOM 6588 O O . THR B 1 378 ? 2.324 41 31.328 1 97.31 378 THR B O 1
ATOM 6591 N N . ALA B 1 379 ? 2.533 41.312 29.109 1 97.69 379 ALA B N 1
ATOM 6592 C CA . ALA B 1 379 ? 1.146 40.938 28.859 1 97.69 379 ALA B CA 1
ATOM 6593 C C . ALA B 1 379 ? 0.875 39.5 29.359 1 97.69 379 ALA B C 1
ATOM 6595 O O . ALA B 1 379 ? -0.141 39.25 30.016 1 97.69 379 ALA B O 1
ATOM 6596 N N . SER B 1 380 ? 1.79 38.625 29.047 1 97.88 380 SER B N 1
ATOM 6597 C CA . SER B 1 380 ? 1.634 37.25 29.469 1 97.88 380 SER B CA 1
ATOM 6598 C C . SER B 1 380 ? 1.575 37.125 30.984 1 97.88 380 SER B C 1
ATOM 6600 O O . SER B 1 380 ? 0.736 36.406 31.531 1 97.88 380 SER B O 1
ATOM 6602 N N . LYS B 1 381 ? 2.428 37.812 31.672 1 97.69 381 LYS B N 1
ATOM 6603 C CA . LYS B 1 381 ? 2.455 37.781 33.125 1 97.69 381 LYS B CA 1
ATOM 6604 C C . LYS B 1 381 ? 1.151 38.312 33.719 1 97.69 381 LYS B C 1
ATOM 6606 O O . LYS B 1 381 ? 0.65 37.781 34.719 1 97.69 381 LYS B O 1
ATOM 6611 N N . LEU B 1 382 ? 0.664 39.281 33.094 1 97.56 382 LEU B N 1
ATOM 6612 C CA . LEU B 1 382 ? -0.537 39.938 33.625 1 97.56 382 LEU B CA 1
ATOM 6613 C C . LEU B 1 382 ? -1.757 39.031 33.438 1 97.56 382 LEU B C 1
ATOM 6615 O O . LEU B 1 382 ? -2.611 38.969 34.344 1 97.56 382 LEU B O 1
ATOM 6619 N N . PHE B 1 383 ? -1.829 38.344 32.375 1 97.88 383 PHE B N 1
ATOM 6620 C CA . PHE B 1 383 ? -3.094 37.688 32.031 1 97.88 383 PHE B CA 1
ATOM 6621 C C . PHE B 1 383 ? -2.977 36.188 32.188 1 97.88 383 PHE B C 1
ATOM 6623 O O . PHE B 1 383 ? -3.98 35.469 32.125 1 97.88 383 PHE B O 1
ATOM 6630 N N . PHE B 1 384 ? -1.788 35.656 32.344 1 97 384 PHE B N 1
ATOM 6631 C CA . PHE B 1 384 ? -1.577 34.219 32.469 1 97 384 PHE B CA 1
ATOM 6632 C C . PHE B 1 384 ? -0.771 33.906 33.75 1 97 384 PHE B C 1
ATOM 6634 O O . PHE B 1 384 ? 0.241 33.219 33.688 1 97 384 PHE B O 1
ATOM 6641 N N . ASN B 1 385 ? -1.208 34.375 34.875 1 95 385 ASN B N 1
ATOM 6642 C CA . ASN B 1 385 ? -0.742 34.031 36.219 1 95 385 ASN B CA 1
ATOM 6643 C C . ASN B 1 385 ? 0.778 34.125 36.344 1 95 385 ASN B C 1
ATOM 6645 O O . ASN B 1 385 ? 1.433 33.188 36.75 1 95 385 ASN B O 1
ATOM 6649 N N . ASP B 1 386 ? 1.352 35.188 35.844 1 96.19 386 ASP B N 1
ATOM 6650 C CA . ASP B 1 386 ? 2.74 35.594 36.031 1 96.19 386 ASP B CA 1
ATOM 6651 C C . ASP B 1 386 ? 3.686 34.688 35.219 1 96.19 386 ASP B C 1
ATOM 6653 O O . ASP B 1 386 ? 4.855 34.531 35.594 1 96.19 386 ASP B O 1
ATOM 6657 N N . LYS B 1 387 ? 3.168 34.031 34.25 1 95.5 387 LYS B N 1
ATOM 6658 C CA . LYS B 1 387 ? 4.012 33.188 33.375 1 95.5 387 LYS B CA 1
ATOM 6659 C C . LYS B 1 387 ? 4.516 34 32.188 1 95.5 387 LYS B C 1
ATOM 6661 O O . LYS B 1 387 ? 3.762 34.75 31.578 1 95.5 387 LYS B O 1
ATOM 6666 N N . GLU B 1 388 ? 5.734 33.781 31.859 1 94 388 GLU B N 1
ATOM 6667 C CA . GLU B 1 388 ? 6.332 34.469 30.719 1 94 388 GLU B CA 1
ATOM 6668 C C . GLU B 1 388 ? 5.84 33.875 29.406 1 94 388 GLU B C 1
ATOM 6670 O O . GLU B 1 388 ? 5.516 32.688 29.344 1 94 388 GLU B O 1
ATOM 6675 N N . SER B 1 389 ? 5.77 34.781 28.422 1 94.38 389 SER B N 1
ATOM 6676 C CA . SER B 1 389 ? 5.449 34.25 27.094 1 94.38 389 SER B CA 1
ATOM 6677 C C . SER B 1 389 ? 6.539 33.344 26.578 1 94.38 389 SER B C 1
ATOM 6679 O O . SER B 1 389 ? 7.68 33.375 27.047 1 94.38 389 SER B O 1
ATOM 6681 N N . ARG B 1 390 ? 6.121 32.438 25.719 1 91.75 390 ARG B N 1
ATOM 6682 C CA . ARG B 1 390 ? 7.055 31.516 25.094 1 91.75 390 ARG B CA 1
ATOM 6683 C C . ARG B 1 390 ? 6.766 31.375 23.594 1 91.75 390 ARG B C 1
ATOM 6685 O O . ARG B 1 390 ? 5.676 31.719 23.141 1 91.75 390 ARG B O 1
ATOM 6692 N N . VAL B 1 391 ? 7.805 30.969 22.953 1 86.5 391 VAL B N 1
ATOM 6693 C CA . VAL B 1 391 ? 7.68 30.75 21.516 1 86.5 391 VAL B CA 1
ATOM 6694 C C . VAL B 1 391 ? 7.379 29.281 21.234 1 86.5 391 VAL B C 1
ATOM 6696 O O . VAL B 1 391 ? 7.934 28.391 21.875 1 86.5 391 VAL B O 1
ATOM 6699 N N . PHE B 1 392 ? 6.434 29.156 20.359 1 79.19 392 PHE B N 1
ATOM 6700 C CA . PHE B 1 392 ? 5.988 27.828 19.906 1 79.19 392 PHE B CA 1
ATOM 6701 C C . PHE B 1 392 ? 6.336 27.609 18.453 1 79.19 392 PHE B C 1
ATOM 6703 O O . PHE B 1 392 ? 6.281 28.547 17.641 1 79.19 392 PHE B O 1
ATOM 6710 N N . HIS B 1 393 ? 6.875 26.438 18.125 1 74.31 393 HIS B N 1
ATOM 6711 C CA . HIS B 1 393 ? 7.152 26.062 16.75 1 74.31 393 HIS B CA 1
ATOM 6712 C C . HIS B 1 393 ? 6.172 25.016 16.25 1 74.31 393 HIS B C 1
ATOM 6714 O O . HIS B 1 393 ? 5.742 24.141 17.031 1 74.31 393 HIS B O 1
ATOM 6720 N N . GLU B 1 394 ? 5.637 25.25 15.117 1 68.31 394 GLU B N 1
ATOM 6721 C CA . GLU B 1 394 ? 4.656 24.297 14.625 1 68.31 394 GLU B CA 1
ATOM 6722 C C . GLU B 1 394 ? 5.109 23.656 13.305 1 68.31 394 GLU B C 1
ATOM 6724 O O . GLU B 1 394 ? 5.906 24.25 12.578 1 68.31 394 GLU B O 1
ATOM 6729 N N . GLY B 1 395 ? 4.652 22.438 13.078 1 61.12 395 GLY B N 1
ATOM 6730 C CA . GLY B 1 395 ? 4.918 21.703 11.852 1 61.12 395 GLY B CA 1
ATOM 6731 C C . GLY B 1 395 ? 3.957 22.062 10.727 1 61.12 395 GLY B C 1
ATOM 6732 O O . GLY B 1 395 ? 3.744 21.266 9.812 1 61.12 395 GLY B O 1
ATOM 6733 N N . ALA B 1 396 ? 3.299 23.109 10.695 1 60.06 396 ALA B N 1
ATOM 6734 C CA . ALA B 1 396 ? 2.289 23.391 9.68 1 60.06 396 ALA B CA 1
ATOM 6735 C C . ALA B 1 396 ? 2.66 24.609 8.852 1 60.06 396 ALA B C 1
ATOM 6737 O O . ALA B 1 396 ? 3.416 25.469 9.312 1 60.06 396 ALA B O 1
ATOM 6738 N N . SER B 1 397 ? 2.244 24.453 7.5 1 59 397 SER B N 1
ATOM 6739 C CA . SER B 1 397 ? 2.537 25.594 6.633 1 59 397 SER B CA 1
ATOM 6740 C C . SER B 1 397 ? 1.327 26.5 6.496 1 59 397 SER B C 1
ATOM 6742 O O . SER B 1 397 ? 0.203 26.031 6.312 1 59 397 SER B O 1
ATOM 6744 N N . ILE B 1 398 ? 1.598 27.641 6.906 1 62.72 398 ILE B N 1
ATOM 6745 C CA . ILE B 1 398 ? 0.646 28.703 6.562 1 62.72 398 ILE B CA 1
ATOM 6746 C C . ILE B 1 398 ? 1.227 29.578 5.453 1 62.72 398 ILE B C 1
ATOM 6748 O O . ILE B 1 398 ? 1.821 30.625 5.73 1 62.72 398 ILE B O 1
ATOM 6752 N N . PRO B 1 399 ? 1.099 29.156 4.273 1 63.56 399 PRO B N 1
ATOM 6753 C CA . PRO B 1 399 ? 1.851 29.734 3.162 1 63.56 399 PRO B CA 1
ATOM 6754 C C . PRO B 1 399 ? 1.636 31.234 3.031 1 63.56 399 PRO B C 1
ATOM 6756 O O . PRO B 1 399 ? 2.568 31.969 2.691 1 63.56 399 PRO B O 1
ATOM 6759 N N . PHE B 1 400 ? 0.481 31.688 3.455 1 72.56 400 PHE B N 1
ATOM 6760 C CA . PHE B 1 400 ? 0.194 33.094 3.154 1 72.56 400 PHE B CA 1
ATOM 6761 C C . PHE B 1 400 ? 0.953 34 4.102 1 72.56 400 PHE B C 1
ATOM 6763 O O . PHE B 1 400 ? 1.169 35.188 3.789 1 72.56 400 PHE B O 1
ATOM 6770 N N . LEU B 1 401 ? 1.362 33.438 5.207 1 75.88 401 LEU B N 1
ATOM 6771 C CA . LEU B 1 401 ? 2.066 34.281 6.16 1 75.88 401 LEU B CA 1
ATOM 6772 C C . LEU B 1 401 ? 3.393 34.781 5.586 1 75.88 401 LEU B C 1
ATOM 6774 O O . LEU B 1 401 ? 3.828 35.906 5.871 1 75.88 401 LEU B O 1
ATOM 6778 N N . ASN B 1 402 ? 3.936 33.969 4.734 1 76.19 402 ASN B N 1
ATOM 6779 C CA . ASN B 1 402 ? 5.152 34.375 4.043 1 76.19 402 ASN B CA 1
ATOM 6780 C C . ASN B 1 402 ? 4.902 35.562 3.111 1 76.19 402 ASN B C 1
ATOM 6782 O O . ASN B 1 402 ? 5.715 36.5 3.041 1 76.19 402 ASN B O 1
ATOM 6786 N N . GLN B 1 403 ? 3.82 35.438 2.51 1 78 403 GLN B N 1
ATOM 6787 C CA . GLN B 1 403 ? 3.484 36.5 1.569 1 78 403 GLN B CA 1
ATOM 6788 C C . GLN B 1 403 ? 3.18 37.812 2.301 1 78 403 GLN B C 1
ATOM 6790 O O . GLN B 1 403 ? 3.568 38.906 1.849 1 78 403 GLN B O 1
ATOM 6795 N N . LEU B 1 404 ? 2.494 37.656 3.416 1 78.25 404 LEU B N 1
ATOM 6796 C CA . LEU B 1 404 ? 2.193 38.844 4.215 1 78.25 404 LEU B CA 1
ATOM 6797 C C . LEU B 1 404 ? 3.471 39.469 4.762 1 78.25 404 LEU B C 1
ATOM 6799 O O . LEU B 1 404 ? 3.604 40.688 4.789 1 78.25 404 LEU B O 1
ATOM 6803 N N . ASN B 1 405 ? 4.344 38.625 5.121 1 76.44 405 ASN B N 1
ATOM 6804 C CA . ASN B 1 405 ? 5.625 39.094 5.645 1 76.44 405 ASN B CA 1
ATOM 6805 C C . ASN B 1 405 ? 6.441 39.812 4.566 1 76.44 405 ASN B C 1
ATOM 6807 O O . ASN B 1 405 ? 7.129 40.781 4.852 1 76.44 405 ASN B O 1
ATOM 6811 N N . GLU B 1 406 ? 6.355 39.344 3.43 1 77.06 406 GLU B N 1
ATOM 6812 C CA . GLU B 1 406 ? 7.062 39.969 2.309 1 77.06 406 GLU B CA 1
ATOM 6813 C C . GLU B 1 406 ? 6.457 41.312 1.954 1 77.06 406 GLU B C 1
ATOM 6815 O O . GLU B 1 406 ? 7.176 42.25 1.555 1 77.06 406 GLU B O 1
ATOM 6820 N N . ARG B 1 407 ? 5.207 41.438 2.098 1 79 407 ARG B N 1
ATOM 6821 C CA . ARG B 1 407 ? 4.492 42.656 1.72 1 79 407 ARG B CA 1
ATOM 6822 C C . ARG B 1 407 ? 4.645 43.719 2.787 1 79 407 ARG B C 1
ATOM 6824 O O . ARG B 1 407 ? 4.508 44.906 2.498 1 79 407 ARG B O 1
ATOM 6831 N N . SER B 1 408 ? 4.93 43.312 4.004 1 82.69 408 SER B N 1
ATOM 6832 C CA . SER B 1 408 ? 5.105 44.25 5.113 1 82.69 408 SER B CA 1
ATOM 6833 C C . SER B 1 408 ? 6.355 43.906 5.922 1 82.69 408 SER B C 1
ATOM 6835 O O . SER B 1 408 ? 6.27 43.625 7.117 1 82.69 408 SER B O 1
ATOM 6837 N N . PRO B 1 409 ? 7.492 44.125 5.312 1 79.31 409 PRO B N 1
ATOM 6838 C CA . PRO B 1 409 ? 8.727 43.688 5.969 1 79.31 409 PRO B CA 1
ATOM 6839 C C . PRO B 1 409 ? 9.039 44.469 7.23 1 79.31 409 PRO B C 1
ATOM 6841 O O . PRO B 1 409 ? 9.781 44 8.094 1 79.31 409 PRO B O 1
ATOM 6844 N N . GLN B 1 410 ? 8.492 45.625 7.305 1 83.69 410 GLN B N 1
ATOM 6845 C CA . GLN B 1 410 ? 8.773 46.469 8.469 1 83.69 410 GLN B CA 1
ATOM 6846 C C . GLN B 1 410 ? 7.863 46.125 9.633 1 83.69 410 GLN B C 1
ATOM 6848 O O . GLN B 1 410 ? 8.117 46.531 10.773 1 83.69 410 GLN B O 1
ATOM 6853 N N . ALA B 1 411 ? 6.812 45.438 9.344 1 89.12 411 ALA B N 1
ATOM 6854 C CA . ALA B 1 411 ? 5.832 45.094 10.375 1 89.12 411 ALA B CA 1
ATOM 6855 C C . ALA B 1 411 ? 6.367 44.031 11.328 1 89.12 411 ALA B C 1
ATOM 6857 O O . ALA B 1 411 ? 7.102 43.125 10.914 1 89.12 411 ALA B O 1
ATOM 6858 N N . GLU B 1 412 ? 6.043 44.188 12.555 1 90.56 412 GLU B N 1
ATOM 6859 C CA . GLU B 1 412 ? 6.227 43.094 13.516 1 90.56 412 GLU B CA 1
ATOM 6860 C C . GLU B 1 412 ? 5.152 42.031 13.344 1 90.56 412 GLU B C 1
ATOM 6862 O O . GLU B 1 412 ? 3.959 42.344 13.383 1 90.56 412 GLU B O 1
ATOM 6867 N N . PHE B 1 413 ? 5.617 40.844 13.125 1 89.38 413 PHE B N 1
ATOM 6868 C CA . PHE B 1 413 ? 4.672 39.75 12.891 1 89.38 413 PHE B CA 1
ATOM 6869 C C . PHE B 1 413 ? 4.398 39 14.18 1 89.38 413 PHE B C 1
ATOM 6871 O O . PHE B 1 413 ? 5.305 38.375 14.742 1 89.38 413 PHE B O 1
ATOM 6878 N N . LEU B 1 414 ? 3.188 39.125 14.586 1 92.06 414 LEU B N 1
ATOM 6879 C CA . LEU B 1 414 ? 2.723 38.406 15.773 1 92.06 414 LEU B CA 1
ATOM 6880 C C . LEU B 1 414 ? 1.799 37.25 15.391 1 92.06 414 LEU B C 1
ATOM 6882 O O . LEU B 1 414 ? 0.602 37.469 15.18 1 92.06 414 LEU B O 1
ATOM 6886 N N . VAL B 1 415 ? 2.396 36.094 15.391 1 91 415 VAL B N 1
ATOM 6887 C CA . VAL B 1 415 ? 1.629 34.906 15.062 1 91 415 VAL B CA 1
ATOM 6888 C C . VAL B 1 415 ? 1.287 34.125 16.344 1 91 415 VAL B C 1
ATOM 6890 O O . VAL B 1 415 ? 2.182 33.688 17.062 1 91 415 VAL B O 1
ATOM 6893 N N . LEU B 1 416 ? 0.056 34.062 16.641 1 92.38 416 LEU B N 1
ATOM 6894 C CA . LEU B 1 416 ? -0.407 33.406 17.859 1 92.38 416 LEU B CA 1
ATOM 6895 C C . LEU B 1 416 ? -1.817 32.844 17.688 1 92.38 416 LEU B C 1
ATOM 6897 O O . LEU B 1 416 ? -2.416 33 16.609 1 92.38 416 LEU B O 1
ATOM 6901 N N . GLY B 1 417 ? -2.277 32.094 18.656 1 92.94 417 GLY B N 1
ATOM 6902 C CA . GLY B 1 417 ? -3.602 31.516 18.547 1 92.94 417 GLY B CA 1
ATOM 6903 C C . GLY B 1 417 ? -3.965 30.656 19.75 1 92.94 417 GLY B C 1
ATOM 6904 O O . GLY B 1 417 ? -3.293 30.719 20.797 1 92.94 417 GLY B O 1
ATOM 6905 N N . VAL B 1 418 ? -5.113 29.906 19.531 1 95.25 418 VAL B N 1
ATOM 6906 C CA . VAL B 1 418 ? -5.723 29.25 20.672 1 95.25 418 VAL B CA 1
ATOM 6907 C C . VAL B 1 418 ? -5.633 27.734 20.531 1 95.25 418 VAL B C 1
ATOM 6909 O O . VAL B 1 418 ? -6.176 26.984 21.344 1 95.25 418 VAL B O 1
ATOM 6912 N N . LEU B 1 419 ? -4.988 27.344 19.516 1 90.44 419 LEU B N 1
ATOM 6913 C CA . LEU B 1 419 ? -4.961 25.906 19.25 1 90.44 419 LEU B CA 1
ATOM 6914 C C . LEU B 1 419 ? -3.947 25.203 20.156 1 90.44 419 LEU B C 1
ATOM 6916 O O . LEU B 1 419 ? -2.828 24.906 19.719 1 90.44 419 LEU B O 1
ATOM 6920 N N . GLY B 1 420 ? -4.414 24.906 21.375 1 86.94 420 GLY B N 1
ATOM 6921 C CA . GLY B 1 420 ? -3.566 24.203 22.328 1 86.94 420 GLY B CA 1
ATOM 6922 C C . GLY B 1 420 ? -3.627 22.703 22.188 1 86.94 420 GLY B C 1
ATOM 6923 O O . GLY B 1 420 ? -4.129 22.188 21.188 1 86.94 420 GLY B O 1
ATOM 6924 N N . PRO B 1 421 ? -3.062 22.156 23.422 1 81.12 421 PRO B N 1
ATOM 6925 C CA . PRO B 1 421 ? -3.129 20.688 23.453 1 81.12 421 PRO B CA 1
ATOM 6926 C C . PRO B 1 421 ? -4.562 20.156 23.453 1 81.12 421 PRO B C 1
ATOM 6928 O O . PRO B 1 421 ? -5.434 20.734 24.125 1 81.12 421 PRO B O 1
ATOM 6931 N N . ASP B 1 422 ? -5.027 19.344 22.5 1 82.06 422 ASP B N 1
ATOM 6932 C CA . ASP B 1 422 ? -6.305 18.641 22.438 1 82.06 422 ASP B CA 1
ATOM 6933 C C . ASP B 1 422 ? -7.371 19.5 21.75 1 82.06 422 ASP B C 1
ATOM 6935 O O . ASP B 1 422 ? -8.562 19.219 21.875 1 82.06 422 ASP B O 1
ATOM 6939 N N . SER B 1 423 ? -6.977 20.672 21.234 1 88.56 423 SER B N 1
ATOM 6940 C CA . SER B 1 423 ? -7.941 21.516 20.531 1 88.56 423 SER B CA 1
ATOM 6941 C C . SER B 1 423 ? -8.641 20.734 19.422 1 88.56 423 SER B C 1
ATOM 6943 O O . SER B 1 423 ? -9.812 20.984 19.125 1 88.56 423 SER B O 1
ATOM 6945 N N . ASN B 1 424 ? -7.93 19.828 18.797 1 82.31 424 ASN B N 1
ATOM 6946 C CA . ASN B 1 424 ? -8.469 18.922 17.797 1 82.31 424 ASN B CA 1
ATOM 6947 C C . ASN B 1 424 ? -9.07 19.688 16.609 1 82.31 424 ASN B C 1
ATOM 6949 O O . ASN B 1 424 ? -10.195 19.391 16.188 1 82.31 424 ASN B O 1
ATOM 6953 N N . ALA B 1 425 ? -8.312 20.688 16.109 1 83.5 425 ALA B N 1
ATOM 6954 C CA . ALA B 1 425 ? -8.812 21.562 15.047 1 83.5 425 ALA B CA 1
ATOM 6955 C C . ALA B 1 425 ? -9.109 20.766 13.781 1 83.5 425 ALA B C 1
ATOM 6957 O O . ALA B 1 425 ? -10 21.125 13.008 1 83.5 425 ALA B O 1
ATOM 6958 N N . HIS B 1 426 ? -8.469 19.766 13.508 1 78.12 426 HIS B N 1
ATOM 6959 C CA . HIS B 1 426 ? -8.648 18.953 12.312 1 78.12 426 HIS B CA 1
ATOM 6960 C C . HIS B 1 426 ? -9.141 17.547 12.672 1 78.12 426 HIS B C 1
ATOM 6962 O O . HIS B 1 426 ? -8.727 16.562 12.055 1 78.12 426 HIS B O 1
ATOM 6968 N N . GLY B 1 427 ? -9.969 17.516 13.703 1 77.75 427 GLY B N 1
ATOM 6969 C CA . GLY B 1 427 ? -10.555 16.266 14.164 1 77.75 427 GLY B CA 1
ATOM 6970 C C . GLY B 1 427 ? -11.898 16.453 14.859 1 77.75 427 GLY B C 1
ATOM 6971 O O . GLY B 1 427 ? -12.422 17.578 14.914 1 77.75 427 GLY B O 1
ATOM 6972 N N . ALA B 1 428 ? -12.43 15.305 15.344 1 84.75 428 ALA B N 1
ATOM 6973 C CA . ALA B 1 428 ? -13.656 15.383 16.141 1 84.75 428 ALA B CA 1
ATOM 6974 C C . ALA B 1 428 ? -13.383 16 17.5 1 84.75 428 ALA B C 1
ATOM 6976 O O . ALA B 1 428 ? -12.234 16.062 17.953 1 84.75 428 ALA B O 1
ATOM 6977 N N . ASN B 1 429 ? -14.367 16.594 18.031 1 92.06 429 ASN B N 1
ATOM 6978 C CA . ASN B 1 429 ? -14.32 17.172 19.359 1 92.06 429 ASN B CA 1
ATOM 6979 C C . ASN B 1 429 ? -13.398 18.391 19.406 1 92.06 429 ASN B C 1
ATOM 6981 O O . ASN B 1 429 ? -12.625 18.562 20.344 1 92.06 429 ASN B O 1
ATOM 6985 N N . GLU B 1 430 ? -13.406 19.141 18.344 1 93.5 430 GLU B N 1
ATOM 6986 C CA . GLU B 1 430 ? -12.719 20.438 18.391 1 93.5 430 GLU B CA 1
ATOM 6987 C C . GLU B 1 430 ? -13.188 21.281 19.562 1 93.5 430 GLU B C 1
ATOM 6989 O O . GLU B 1 430 ? -14.383 21.328 19.875 1 93.5 430 GLU B O 1
ATOM 6994 N N . MET B 1 431 ? -12.188 21.844 20.234 1 95.75 431 MET B N 1
ATOM 6995 C CA . MET B 1 431 ? -12.547 22.562 21.453 1 95.75 431 MET B CA 1
ATOM 6996 C C . MET B 1 431 ? -11.742 23.844 21.594 1 95.75 431 MET B C 1
ATOM 6998 O O . MET B 1 431 ? -10.578 23.906 21.203 1 95.75 431 MET B O 1
ATOM 7002 N N . LEU B 1 432 ? -12.375 24.859 22.156 1 97.62 432 LEU B N 1
ATOM 7003 C CA . LEU B 1 432 ? -11.781 26.141 22.516 1 97.62 432 LEU B CA 1
ATOM 7004 C C . LEU B 1 432 ? -11.703 26.312 24.016 1 97.62 432 LEU B C 1
ATOM 7006 O O . LEU B 1 432 ? -12.711 26.219 24.719 1 97.62 432 LEU B O 1
ATOM 7010 N N . ASP B 1 433 ? -10.484 26.469 24.5 1 97.81 433 ASP B N 1
ATOM 7011 C CA . ASP B 1 433 ? -10.32 26.812 25.906 1 97.81 433 ASP B CA 1
ATOM 7012 C C . ASP B 1 433 ? -10.688 28.281 26.156 1 97.81 433 ASP B C 1
ATOM 7014 O O . ASP B 1 433 ? -9.953 29.188 25.75 1 97.81 433 ASP B O 1
ATOM 7018 N N . LEU B 1 434 ? -11.766 28.453 26.906 1 98.25 434 LEU B N 1
ATOM 7019 C CA . LEU B 1 434 ? -12.305 29.797 27.078 1 98.25 434 LEU B CA 1
ATOM 7020 C C . LEU B 1 434 ? -11.391 30.641 27.969 1 98.25 434 LEU B C 1
ATOM 7022 O O . LEU B 1 434 ? -11.281 31.859 27.781 1 98.25 434 LEU B O 1
ATOM 7026 N N . ASN B 1 435 ? -10.781 30.047 28.906 1 97.75 435 ASN B N 1
ATOM 7027 C CA . ASN B 1 435 ? -9.844 30.781 29.734 1 97.75 435 ASN B CA 1
ATOM 7028 C C . ASN B 1 435 ? -8.641 31.281 28.938 1 97.75 435 ASN B C 1
ATOM 7030 O O . ASN B 1 435 ? -8.203 32.438 29.109 1 97.75 435 ASN B O 1
ATOM 7034 N N . TYR B 1 436 ? -8.148 30.422 28.125 1 97.81 436 TYR B N 1
ATOM 7035 C CA . TYR B 1 436 ? -7.02 30.828 27.297 1 97.81 436 TYR B CA 1
ATOM 7036 C C . TYR B 1 436 ? -7.406 31.953 26.359 1 97.81 436 TYR B C 1
ATOM 7038 O O . TYR B 1 436 ? -6.645 32.906 26.172 1 97.81 436 TYR B O 1
ATOM 7046 N N . MET B 1 437 ? -8.586 31.844 25.75 1 98.25 437 MET B N 1
ATOM 7047 C CA . MET B 1 437 ? -9.047 32.875 24.844 1 98.25 437 MET B CA 1
ATOM 7048 C C . MET B 1 437 ? -9.125 34.219 25.562 1 98.25 437 MET B C 1
ATOM 7050 O O . MET B 1 437 ? -8.703 35.25 25.016 1 98.25 437 MET B O 1
ATOM 7054 N N . LYS B 1 438 ? -9.656 34.219 26.734 1 98.5 438 LYS B N 1
ATOM 7055 C CA . LYS B 1 438 ? -9.789 35.469 27.5 1 98.5 438 LYS B CA 1
ATOM 7056 C C . LYS B 1 438 ? -8.422 36.062 27.828 1 98.5 438 LYS B C 1
ATOM 7058 O O . LYS B 1 438 ? -8.234 37.281 27.719 1 98.5 438 LYS B O 1
ATOM 7063 N N . GLY B 1 439 ? -7.562 35.156 28.234 1 98.25 439 GLY B N 1
ATOM 7064 C CA . GLY B 1 439 ? -6.203 35.625 28.453 1 98.25 439 GLY B CA 1
ATOM 7065 C C . GLY B 1 439 ? -5.57 36.219 27.203 1 98.25 439 GLY B C 1
ATOM 7066 O O . GLY B 1 439 ? -4.895 37.25 27.281 1 98.25 439 GLY B O 1
ATOM 7067 N N . LEU B 1 440 ? -5.766 35.562 26.094 1 98.31 440 LEU B N 1
ATOM 7068 C CA . LEU B 1 440 ? -5.238 36.062 24.828 1 98.31 440 LEU B CA 1
ATOM 7069 C C . LEU B 1 440 ? -5.812 37.438 24.484 1 98.31 440 LEU B C 1
ATOM 7071 O O . LEU B 1 440 ? -5.086 38.312 24.047 1 98.31 440 LEU B O 1
ATOM 7075 N N . ILE B 1 441 ? -7.141 37.594 24.688 1 98.44 441 ILE B N 1
ATOM 7076 C CA . ILE B 1 441 ? -7.801 38.875 24.453 1 98.44 441 ILE B CA 1
ATOM 7077 C C . ILE B 1 441 ? -7.125 39.969 25.281 1 98.44 441 ILE B C 1
ATOM 7079 O O . ILE B 1 441 ? -6.844 41.062 24.766 1 98.44 441 ILE B O 1
ATOM 7083 N N . GLY B 1 442 ? -6.875 39.656 26.5 1 98.5 442 GLY B N 1
ATOM 7084 C CA . GLY B 1 442 ? -6.176 40.625 27.359 1 98.5 442 GLY B CA 1
ATOM 7085 C C . GLY B 1 442 ? -4.793 40.969 26.844 1 98.5 442 GLY B C 1
ATOM 7086 O O . GLY B 1 442 ? -4.402 42.125 26.859 1 98.5 442 GLY B O 1
ATOM 7087 N N . CYS B 1 443 ? -4.094 39.969 26.453 1 98.38 443 CYS B N 1
ATOM 7088 C CA . CYS B 1 443 ? -2.748 40.188 25.922 1 98.38 443 CYS B CA 1
ATOM 7089 C C . CYS B 1 443 ? -2.773 41.062 24.688 1 98.38 443 CYS B C 1
ATOM 7091 O O . CYS B 1 443 ? -1.925 41.938 24.531 1 98.38 443 CYS B O 1
ATOM 7093 N N . LEU B 1 444 ? -3.705 40.781 23.812 1 98.19 444 LEU B N 1
ATOM 7094 C CA . LEU B 1 444 ? -3.828 41.594 22.594 1 98.19 444 LEU B CA 1
ATOM 7095 C C . LEU B 1 444 ? -4.137 43.031 22.922 1 98.19 444 LEU B C 1
ATOM 7097 O O . LEU B 1 444 ? -3.52 43.938 22.359 1 98.19 444 LEU B O 1
ATOM 7101 N N . ALA B 1 445 ? -5.07 43.281 23.828 1 97.94 445 ALA B N 1
ATOM 7102 C CA . ALA B 1 445 ? -5.441 44.625 24.234 1 97.94 445 ALA B CA 1
ATOM 7103 C C . ALA B 1 445 ? -4.246 45.375 24.828 1 97.94 445 ALA B C 1
ATOM 7105 O O . ALA B 1 445 ? -3.957 46.5 24.438 1 97.94 445 ALA B O 1
ATOM 7106 N N . TYR B 1 446 ? -3.607 44.719 25.703 1 97.75 446 TYR B N 1
ATOM 7107 C CA . TYR B 1 446 ? -2.449 45.312 26.375 1 97.75 446 TYR B CA 1
ATOM 7108 C C . TYR B 1 446 ? -1.364 45.656 25.359 1 97.75 446 TYR B C 1
ATOM 7110 O O . TYR B 1 446 ? -0.787 46.75 25.406 1 97.75 446 TYR B O 1
ATOM 7118 N N . THR B 1 447 ? -1.09 44.75 24.484 1 97 447 THR B N 1
ATOM 7119 C CA . THR B 1 447 ? -0.041 44.906 23.484 1 97 447 THR B CA 1
ATOM 7120 C C . THR B 1 447 ? -0.343 46.125 22.594 1 97 447 THR B C 1
ATOM 7122 O O . THR B 1 447 ? 0.534 46.938 22.328 1 97 447 THR B O 1
ATOM 7125 N N . MET B 1 448 ? -1.551 46.219 22.172 1 95.25 448 MET B N 1
ATOM 7126 C CA . MET B 1 448 ? -1.945 47.344 21.312 1 95.25 448 MET B CA 1
ATOM 7127 C C . MET B 1 448 ? -1.749 48.656 22.031 1 95.25 448 MET B C 1
ATOM 7129 O O . MET B 1 448 ? -1.195 49.594 21.469 1 95.25 448 MET B O 1
ATOM 7133 N N . ASN B 1 449 ? -2.188 48.719 23.234 1 95.75 449 ASN B N 1
ATOM 7134 C CA . ASN B 1 449 ? -2.111 49.938 24 1 95.75 449 ASN B CA 1
ATOM 7135 C C . ASN B 1 449 ? -0.665 50.344 24.281 1 95.75 449 ASN B C 1
ATOM 7137 O O . ASN B 1 449 ? -0.287 51.5 24.109 1 95.75 449 ASN B O 1
ATOM 7141 N N . GLN B 1 450 ? 0.111 49.375 24.703 1 94.94 450 GLN B N 1
ATOM 7142 C CA . GLN B 1 450 ? 1.484 49.656 25.094 1 94.94 450 GLN B CA 1
ATOM 7143 C C . GLN B 1 450 ? 2.355 49.969 23.891 1 94.94 450 GLN B C 1
ATOM 7145 O O . GLN B 1 450 ? 3.305 50.75 23.984 1 94.94 450 GLN B O 1
ATOM 7150 N N . PHE B 1 451 ? 2.02 49.406 22.797 1 91.94 451 PHE B N 1
ATOM 7151 C CA . PHE B 1 451 ? 2.82 49.625 21.609 1 91.94 451 PHE B CA 1
ATOM 7152 C C . PHE B 1 451 ? 2.684 51.062 21.109 1 91.94 451 PHE B C 1
ATOM 7154 O O . PHE B 1 451 ? 3.623 51.625 20.531 1 91.94 451 PHE B O 1
ATOM 7161 N N . ILE B 1 452 ? 1.58 51.75 21.328 1 89.69 452 ILE B N 1
ATOM 7162 C CA . ILE B 1 452 ? 1.334 53.125 20.953 1 89.69 452 ILE B CA 1
ATOM 7163 C C . ILE B 1 452 ? 2.164 54.062 21.828 1 89.69 452 ILE B C 1
ATOM 7165 O O . ILE B 1 452 ? 2.648 55.094 21.375 1 89.69 452 ILE B O 1
ATOM 7169 N N . LYS B 1 453 ? 2.262 53.875 23.125 1 84.19 453 LYS B N 1
ATOM 7170 C CA . LYS B 1 453 ? 2.854 54.75 24.109 1 84.19 453 LYS B CA 1
ATOM 7171 C C . LYS B 1 453 ? 4.371 54.844 23.953 1 84.19 453 LYS B C 1
ATOM 7173 O O . LYS B 1 453 ? 4.992 55.812 24.328 1 84.19 453 LYS B O 1
ATOM 7178 N N . GLN B 1 454 ? 5.016 53.969 23.531 1 64.81 454 GLN B N 1
ATOM 7179 C CA . GLN B 1 454 ? 6.469 54.062 23.562 1 64.81 454 GLN B CA 1
ATOM 7180 C C . GLN B 1 454 ? 7.016 54.5 22.203 1 64.81 454 GLN B C 1
ATOM 7182 O O . GLN B 1 454 ? 6.484 54.094 21.156 1 64.81 454 GLN B O 1
#